Protein AF-A0A955VQU5-F1 (afdb_monomer_lite)

Radius of gyration: 36.51 Å; chains: 1; bounding box: 104×97×98 Å

Foldseek 3Di:
DLVVLLVLCVVVVFDFPDSVDSVSSVCRLVVPPPDDVLVSLLVDDLVVLLVQCVVQVHDSDDDDSPVSSVRNVVSPDDDDDDDGDDDDDDDPDQPPLQPDADCALVLQLLLLVVDDLVLLLVLCVVLVFDFPDSVDSVRSSNSQSVDDPVSVLSSLVSDDLVSLLVSCVSVVHDSDDDDSSVSSSVSRHPPPPDPDDDDDDDDDDDDDDDDDDDDDDDDDDDDDDDDDDDDDDDDDDDDDDDDDDDDDDDDPPQDDDDPVQLVVQLVLLVVLCVVQCVVLDDLLCSCLASLLVLLLLLVLLLQVVLLVQLQVLVVVCVVVVPPDCQVVSCVSSVALKHFNQPDGLVNLLDDPDLVVSLVSVVSRQVRIDPLSVLLCVLSVNNVCSVSCSVSVRPNVSSPSSVDPVDASHQCFDADPVRHGPGRGQALVSSLSSSVVNLLVSLLVVLPDNFQQDDDLQVLLLLLCLFAVLCLVVDAAEEFEEEEAACFLVSSVVSSQVNNCVSQVVVVHHYHYAYAYEHARSNRLSNNLSSCSSSRVSVNSVRYDYYNVGRCLQHPPCLPAAGAEYEYEHDFQAFCQVSCVSCVHPVRHDRCLAQDDDPNDHGQGLDAPRRGCQCSSVSSNVSRWADPDPSTHKYKYKYFQCLFAPDDFSHNSQSSLVRQLVLQFFAEKEWAAAQQTQAGRTIMIITITGNNDDPVRGQKYKYFYLRPAWDFDPDHRHSRGTGHDPVSSVVRSCLSSVQDDDLGMDMDGSLQQKWKKWKKWAFWFFPPDDLQDADDPVRVVVRVVPTDTDPPGHGHFNDWDDPPDDADLQAQWDWDAHPNDTTTTGTDTDPVPIDIDIGRSPPDVTPVVCCVVPPCVPHVSMYIHPVRIGMGGGHDPCVRNPDPDPPDDPVVVVVVVVVVVVVCVCVVVVVVDDDDDD

Sequence (917 aa):
TANRLRDLVDEFGLEPTDRRARESLVEVLADGRRIDFAVVVNALTIRELRDICEALHLFGGGRAKPPLVERILAAGGEPTSTEAPNEFEPANEAAHLLRASALTRDDKHGILVRLTAPRLRAIADALGLAID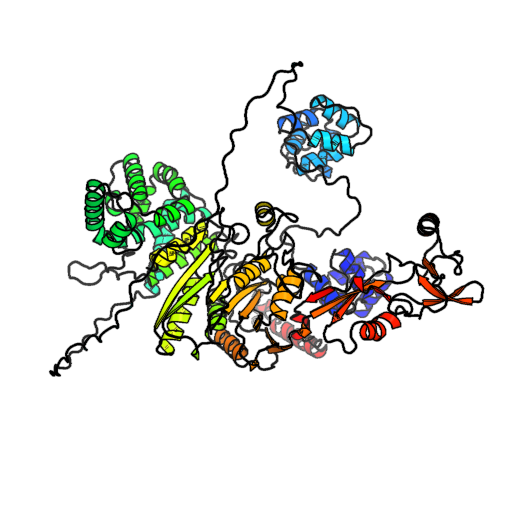DRRSRSSLINALSDGRRADFAAALEHFTRADLREACLALGLPSSGSDKEEIVARILSLGDTKGSDPSGGEAVIAAPAREEEPAAASYMAAHEAIQPSTPEPLSPPPSIASTTRPRLSSRTETSRVEAHDLNWIANFIWGIADDVLRDLYVRGKYRDVILPMTVLRRLDAVLEPTKKAVLDMKASLDAAKVVHQDAALRQAAGQAFYNTSKFTLRDLRSRASQQQLKADFEAYLDGFSPNVQDILENFEFRNQIPRLSKADALGTLIEKLLSPDINLSPNPVLNGDGSVKQPGLDNHGMGTVFEELVRRFNEENNEEAGEHWTPRDAVRLMAKLIFLPIAEEIESGTYLLYDGACGTGGMLTVAEETLQQLAADHGKQVATHLYGQEINAETYAICKADLLLKGEGDAADNIIGGPEYSTLANDAFPSREFDFMLSNPPYGKSWKSDLERMGGKDGLKDPRFLIEHGGDGEYSLVTRSSDGQMLFLANMLSKMKQGTKLGSRIAEVHNGSSLFTGDAGQGESNIRRWIIENDWLEAIVALPLNMFYNTGIATYIWVLTNRKPAHRKGRVQLIDATQWYKPLRKNLGKKNCELSDEDVARICDTFLEFKETEQSKIFPNAAFGYWKVTVERPLRLRGIDSERTYSAKELKALKETAERADDAPPVIRKIHKKGTAADPLRGLFEATVDGKRVVVEYEPDSDLRDTEQVPLLEEGGIEAFLRREVLPHAADAWYVPGSVKTGYEISFTRYFYKPQPLRSLEEIRADILALEKETEGLLDEIIGQTVAD

Structure (mmCIF, N/CA/C/O backbone):
data_AF-A0A955VQU5-F1
#
_entry.id   AF-A0A955VQU5-F1
#
loop_
_atom_site.group_PDB
_atom_site.id
_atom_site.type_symbol
_atom_site.label_atom_id
_atom_site.label_alt_id
_atom_site.label_comp_id
_atom_site.label_asym_id
_atom_site.label_entity_id
_atom_site.label_seq_id
_atom_site.pdbx_PDB_ins_code
_atom_site.Cartn_x
_atom_site.Cartn_y
_atom_site.Cartn_z
_atom_site.occupancy
_atom_site.B_iso_or_equiv
_atom_site.auth_seq_id
_atom_site.auth_comp_id
_atom_site.auth_asym_id
_atom_site.auth_atom_id
_atom_site.pdbx_PDB_model_num
ATOM 1 N N . THR A 1 1 ? 9.526 24.773 -36.635 1.00 75.94 1 THR A N 1
ATOM 2 C CA . THR A 1 1 ? 10.014 25.989 -37.345 1.00 75.94 1 THR A CA 1
ATOM 3 C C . THR A 1 1 ? 8.829 26.842 -37.787 1.00 75.94 1 THR A C 1
ATOM 5 O O . THR A 1 1 ? 7.717 26.336 -37.782 1.00 75.94 1 THR A O 1
ATOM 8 N N . ALA A 1 2 ? 9.017 28.111 -38.175 1.00 76.50 2 ALA A N 1
ATOM 9 C CA . ALA A 1 2 ? 7.898 28.973 -38.598 1.00 76.50 2 ALA A CA 1
ATOM 10 C C . ALA A 1 2 ? 7.164 28.464 -39.856 1.00 76.50 2 ALA A C 1
ATOM 12 O O . ALA A 1 2 ? 5.957 28.629 -39.956 1.00 76.50 2 ALA A O 1
ATOM 13 N N . ASN A 1 3 ? 7.870 27.813 -40.789 1.00 80.62 3 ASN A N 1
ATOM 14 C CA . ASN A 1 3 ? 7.240 27.190 -41.960 1.00 80.62 3 ASN A CA 1
ATOM 15 C C . ASN A 1 3 ? 6.352 26.010 -41.549 1.00 80.62 3 ASN A C 1
ATOM 17 O O . ASN A 1 3 ? 5.192 25.973 -41.921 1.00 80.62 3 ASN A O 1
ATOM 21 N N . ARG A 1 4 ? 6.858 25.131 -40.677 1.00 85.62 4 ARG A N 1
ATOM 22 C CA . ARG A 1 4 ? 6.099 23.981 -40.178 1.00 85.62 4 ARG A CA 1
ATOM 23 C C . ARG A 1 4 ? 4.846 24.371 -39.387 1.00 85.62 4 ARG A C 1
ATOM 25 O O . ARG A 1 4 ? 3.836 23.690 -39.471 1.00 85.62 4 ARG A O 1
ATOM 32 N N . LEU A 1 5 ? 4.906 25.472 -38.635 1.00 87.00 5 LEU A N 1
ATOM 33 C CA . LEU A 1 5 ? 3.739 26.019 -37.937 1.00 87.00 5 LEU A CA 1
ATOM 34 C C . LEU A 1 5 ? 2.681 26.535 -38.922 1.00 87.00 5 LEU A C 1
ATOM 36 O O . LEU A 1 5 ? 1.501 26.335 -38.675 1.00 87.00 5 LEU A O 1
ATOM 40 N N . ARG A 1 6 ? 3.085 27.146 -40.047 1.00 87.75 6 ARG A N 1
ATOM 41 C CA . ARG A 1 6 ? 2.145 27.530 -41.115 1.00 87.75 6 ARG A CA 1
ATOM 42 C C . ARG A 1 6 ? 1.505 26.310 -41.767 1.00 87.75 6 ARG A C 1
ATOM 44 O O . ARG A 1 6 ? 0.297 26.316 -41.936 1.00 87.75 6 ARG A O 1
ATOM 51 N N . ASP A 1 7 ? 2.288 25.266 -42.038 1.00 85.62 7 ASP A N 1
ATOM 52 C CA . ASP A 1 7 ? 1.762 24.025 -42.617 1.00 85.62 7 ASP A CA 1
ATOM 53 C C . ASP A 1 7 ? 0.685 23.399 -41.715 1.00 85.62 7 ASP A C 1
ATOM 55 O O . ASP A 1 7 ? -0.365 23.015 -42.212 1.00 85.62 7 ASP A O 1
ATOM 59 N N . LEU A 1 8 ? 0.906 23.359 -40.393 1.00 84.81 8 LEU A N 1
ATOM 60 C CA . LEU A 1 8 ? -0.083 22.863 -39.424 1.00 84.81 8 LEU A CA 1
ATOM 61 C C . LEU A 1 8 ? -1.325 23.763 -39.357 1.00 84.81 8 LEU A C 1
ATOM 63 O O . LEU A 1 8 ? -2.446 23.271 -39.343 1.00 84.81 8 LEU A O 1
ATOM 67 N N . VAL A 1 9 ? -1.142 25.084 -39.335 1.00 86.19 9 VAL A N 1
ATOM 68 C CA . VAL A 1 9 ? -2.253 26.051 -39.345 1.00 86.19 9 VAL A CA 1
ATOM 69 C C . VAL A 1 9 ? -3.119 25.891 -40.599 1.00 86.19 9 VAL A C 1
ATOM 71 O O . VAL A 1 9 ? -4.344 25.880 -40.490 1.00 86.19 9 VAL A O 1
ATOM 74 N N . ASP A 1 10 ? -2.499 25.713 -41.767 1.00 83.38 10 ASP A N 1
ATOM 75 C CA . ASP A 1 10 ? -3.199 25.512 -43.037 1.00 83.38 10 ASP A CA 1
ATOM 76 C C . ASP A 1 10 ? -3.847 24.110 -43.120 1.00 83.38 10 ASP A C 1
ATOM 78 O O . ASP A 1 10 ? -4.980 23.993 -43.589 1.00 83.38 10 ASP A O 1
ATOM 82 N N . GLU A 1 11 ? -3.186 23.060 -42.609 1.00 83.19 11 GLU A N 1
ATOM 83 C CA . GLU A 1 11 ? -3.714 21.682 -42.500 1.00 83.19 11 GLU A CA 1
ATOM 84 C C . GLU A 1 11 ? -5.000 21.625 -41.662 1.00 83.19 11 GLU A C 1
ATOM 86 O O . GLU A 1 11 ? -5.934 20.890 -41.985 1.00 83.19 11 GLU A O 1
ATOM 91 N N . PHE A 1 12 ? -5.068 22.453 -40.621 1.00 80.81 12 PHE A N 1
ATOM 92 C CA . PHE A 1 12 ? -6.189 22.529 -39.692 1.00 80.81 12 PHE A CA 1
ATOM 93 C C . PHE A 1 12 ? -7.189 23.658 -39.991 1.00 80.81 12 PHE A C 1
ATOM 95 O O . PHE A 1 12 ? -8.162 23.825 -39.253 1.00 80.81 12 PHE A O 1
ATOM 102 N N . GLY A 1 13 ? -6.989 24.427 -41.068 1.00 79.25 13 GLY A N 1
ATOM 103 C CA . GLY A 1 13 ? -7.890 25.514 -41.471 1.00 79.25 13 GLY A CA 1
ATOM 104 C C . GLY A 1 13 ? -8.022 26.634 -40.430 1.00 79.25 13 GLY A C 1
ATOM 105 O O . GLY A 1 13 ? -9.096 27.223 -40.286 1.00 79.25 13 GLY A O 1
ATOM 106 N N . LEU A 1 14 ? -6.954 26.896 -39.674 1.00 82.00 14 LEU A N 1
ATOM 107 C CA . LEU A 1 14 ? -6.905 27.917 -38.630 1.00 82.00 14 LEU A CA 1
ATOM 108 C C . LEU A 1 14 ? -6.479 29.272 -39.216 1.00 82.00 14 LEU A C 1
ATOM 110 O O . LEU A 1 14 ? -5.651 29.348 -40.120 1.00 82.00 14 LEU A O 1
ATOM 114 N N . GLU A 1 15 ? -7.025 30.365 -38.681 1.00 83.38 15 GLU A N 1
ATOM 115 C CA . GLU A 1 15 ? -6.748 31.726 -39.158 1.00 83.38 15 GLU A CA 1
ATOM 116 C C . GLU A 1 15 ? -6.036 32.548 -38.065 1.00 83.38 15 GLU A C 1
ATOM 118 O O . GLU A 1 15 ? -6.693 33.044 -37.147 1.00 83.38 15 GLU A O 1
ATOM 123 N N . PRO A 1 16 ? -4.695 32.675 -38.117 1.00 84.44 16 PRO A N 1
ATOM 124 C CA . PRO A 1 16 ? -3.924 33.457 -37.153 1.00 84.44 16 PRO A CA 1
ATOM 125 C C . PRO A 1 16 ? -4.079 34.961 -37.410 1.00 84.44 16 PRO A C 1
ATOM 127 O O . PRO A 1 16 ? -4.283 35.403 -38.542 1.00 84.44 16 PRO A O 1
ATOM 130 N N . THR A 1 17 ? -3.893 35.768 -36.366 1.00 84.38 17 THR A N 1
ATOM 131 C CA . THR A 1 17 ? -3.936 37.239 -36.446 1.00 84.38 17 THR A CA 1
ATOM 132 C C . THR A 1 17 ? -2.812 37.835 -37.306 1.00 84.38 17 THR A C 1
ATOM 134 O O . THR A 1 17 ? -3.026 38.849 -37.970 1.00 84.38 17 THR A O 1
ATOM 137 N N . ASP A 1 18 ? -1.639 37.194 -37.358 1.00 87.00 18 ASP A N 1
ATOM 138 C CA . ASP A 1 18 ? -0.539 37.521 -38.270 1.00 87.00 18 ASP A CA 1
ATOM 139 C C . ASP A 1 18 ? 0.201 36.252 -38.735 1.00 87.00 18 ASP A C 1
ATOM 141 O O . ASP A 1 18 ? 0.975 35.638 -38.001 1.00 87.00 18 ASP A O 1
ATOM 145 N N . ARG A 1 19 ? 0.043 35.899 -40.018 1.00 82.94 19 ARG A N 1
ATOM 146 C CA . ARG A 1 19 ? 0.689 34.726 -40.645 1.00 82.94 19 ARG A CA 1
ATOM 147 C C . ARG A 1 19 ? 2.224 34.794 -40.709 1.00 82.94 19 ARG A C 1
ATOM 149 O O . ARG A 1 19 ? 2.872 33.784 -41.008 1.00 82.94 19 ARG A O 1
ATOM 156 N N . ARG A 1 20 ? 2.832 35.964 -40.490 1.00 81.69 20 ARG A N 1
ATOM 157 C CA . ARG A 1 20 ? 4.295 36.148 -40.498 1.00 81.69 20 ARG A CA 1
ATOM 158 C C . ARG A 1 20 ? 4.901 36.054 -39.100 1.00 81.69 20 ARG A C 1
ATOM 160 O O . ARG A 1 20 ? 6.083 35.721 -38.993 1.00 81.69 20 ARG A O 1
ATOM 167 N N . ALA A 1 21 ? 4.115 36.302 -38.056 1.00 88.06 21 ALA A N 1
ATOM 168 C CA . ALA A 1 21 ? 4.563 36.239 -36.674 1.00 88.06 21 ALA A CA 1
ATOM 169 C C . ALA A 1 21 ? 4.500 34.799 -36.147 1.00 88.06 21 ALA A C 1
ATOM 171 O O . ALA A 1 21 ? 3.445 34.169 -36.110 1.00 88.06 21 ALA A O 1
ATOM 172 N N . ARG A 1 22 ? 5.647 34.265 -35.710 1.00 86.94 22 ARG A N 1
ATOM 173 C CA . ARG A 1 22 ? 5.726 32.903 -35.157 1.00 86.94 22 ARG A CA 1
ATOM 174 C C . ARG A 1 22 ? 4.837 32.736 -33.923 1.00 86.94 22 ARG A C 1
ATOM 176 O O . ARG A 1 22 ? 4.225 31.689 -33.783 1.00 86.94 22 ARG A O 1
ATOM 183 N N . GLU A 1 23 ? 4.783 33.745 -33.061 1.00 86.12 23 GLU A N 1
ATOM 184 C CA . GLU A 1 23 ? 3.968 33.736 -31.840 1.00 86.12 23 GLU A CA 1
ATOM 185 C C . GLU A 1 23 ? 2.477 33.661 -32.172 1.00 86.12 23 GLU A C 1
ATOM 187 O O . GLU A 1 23 ? 1.802 32.799 -31.636 1.00 86.12 23 GLU A O 1
ATOM 192 N N . SER A 1 24 ? 2.001 34.420 -33.164 1.00 85.62 24 SER A N 1
ATOM 193 C CA . SER A 1 24 ? 0.605 34.353 -33.630 1.00 85.62 24 SER A CA 1
ATOM 194 C C . SER A 1 24 ? 0.223 32.971 -34.189 1.00 85.62 24 SER A C 1
ATOM 196 O O . SER A 1 24 ? -0.878 32.478 -33.953 1.00 85.62 24 SER A O 1
ATOM 198 N N . LEU A 1 25 ? 1.148 32.299 -34.888 1.00 87.81 25 LEU A N 1
ATOM 199 C CA . LEU A 1 25 ? 0.952 30.918 -35.352 1.00 87.81 25 LEU A CA 1
ATOM 200 C C . LEU A 1 25 ? 0.925 29.905 -34.197 1.00 87.81 25 LEU A C 1
ATOM 202 O O . LEU A 1 25 ? 0.202 28.917 -34.268 1.00 87.81 25 LEU A O 1
ATOM 206 N N . VAL A 1 26 ? 1.729 30.123 -33.152 1.00 85.12 26 VAL A N 1
ATOM 207 C CA . VAL A 1 26 ? 1.739 29.271 -31.952 1.00 85.12 26 VAL A CA 1
ATOM 208 C C . VAL A 1 26 ? 0.466 29.485 -31.141 1.00 85.12 26 VAL A C 1
ATOM 210 O O . VAL A 1 26 ? -0.158 28.506 -30.752 1.00 85.12 26 VAL A O 1
ATOM 213 N N . GLU A 1 27 ? 0.055 30.735 -30.940 1.00 83.00 27 GLU A N 1
ATOM 214 C CA . GLU A 1 27 ? -1.169 31.090 -30.224 1.00 83.00 27 GLU A CA 1
ATOM 215 C C . GLU A 1 27 ? -2.393 30.467 -30.891 1.00 83.00 27 GLU A C 1
ATOM 217 O O . GLU A 1 27 ? -3.152 29.794 -30.214 1.00 83.00 27 GLU A O 1
ATOM 222 N N . VAL A 1 28 ? -2.561 30.562 -32.216 1.00 82.69 28 VAL A N 1
ATOM 223 C CA . VAL A 1 28 ? -3.752 29.974 -32.863 1.00 82.69 28 VAL A CA 1
ATOM 224 C C . VAL A 1 28 ? -3.798 28.439 -32.767 1.00 82.69 28 VAL A C 1
ATOM 226 O O . VAL A 1 28 ? -4.881 27.861 -32.704 1.00 82.69 28 VAL A O 1
ATOM 229 N N . LEU A 1 29 ? -2.634 27.776 -32.737 1.00 79.50 29 LEU A N 1
ATOM 230 C CA . LEU A 1 29 ? -2.525 26.324 -32.539 1.00 79.50 29 LEU A CA 1
ATOM 231 C C . LEU A 1 29 ? -2.728 25.916 -31.070 1.00 79.50 29 LEU A C 1
ATOM 233 O O . LEU A 1 29 ? -3.182 24.804 -30.813 1.00 79.50 29 LEU A O 1
ATOM 237 N N . ALA A 1 30 ? -2.392 26.794 -30.121 1.00 74.06 30 ALA A N 1
ATOM 238 C CA . ALA A 1 30 ? -2.520 26.559 -28.682 1.00 74.06 30 ALA A CA 1
ATOM 239 C C . ALA A 1 30 ? -3.905 26.939 -28.124 1.00 74.06 30 ALA A C 1
ATOM 241 O O . ALA A 1 30 ? -4.381 26.313 -27.184 1.00 74.06 30 ALA A O 1
ATOM 242 N N . ASP A 1 31 ? -4.559 27.940 -28.716 1.00 68.38 31 ASP A N 1
ATOM 243 C CA . ASP A 1 31 ? -5.787 28.586 -28.222 1.00 68.38 31 ASP A CA 1
ATOM 244 C C . ASP A 1 31 ? -7.049 28.113 -28.986 1.00 68.38 31 ASP A C 1
ATOM 246 O O . ASP A 1 31 ? -8.156 28.643 -28.841 1.00 68.38 31 ASP A O 1
ATOM 250 N N . GLY A 1 32 ? -6.891 27.104 -29.851 1.00 54.94 32 GLY A N 1
ATOM 251 C CA . GLY A 1 32 ? -7.893 26.642 -30.806 1.00 54.94 32 GLY A CA 1
ATOM 252 C C . GLY A 1 32 ? -9.118 25.989 -30.161 1.00 54.94 32 GLY A C 1
ATOM 253 O O . GLY A 1 32 ? -9.241 24.771 -30.154 1.00 54.94 32 GLY A O 1
ATOM 254 N N . ARG A 1 33 ? -10.116 26.787 -29.760 1.00 52.62 33 ARG A N 1
ATOM 255 C CA . ARG A 1 33 ? -11.459 26.353 -29.290 1.00 52.62 33 ARG A CA 1
ATOM 256 C C . ARG A 1 33 ? -12.258 25.453 -30.265 1.00 52.62 33 ARG A C 1
ATOM 258 O O . ARG A 1 33 ? -13.423 25.166 -30.010 1.00 52.62 33 ARG A O 1
ATOM 265 N N . ARG A 1 34 ? -11.678 25.040 -31.397 1.00 50.38 34 ARG A N 1
ATOM 266 C CA . ARG A 1 34 ? -12.283 24.167 -32.418 1.00 50.38 34 ARG A CA 1
ATOM 267 C C . ARG A 1 34 ? -11.523 22.855 -32.654 1.00 50.38 34 ARG A C 1
ATOM 269 O O . ARG A 1 34 ? -12.080 21.989 -33.321 1.00 50.38 34 ARG A O 1
ATOM 276 N N . ILE A 1 35 ? -10.291 22.697 -32.154 1.00 56.66 35 ILE A N 1
ATOM 277 C CA . ILE A 1 35 ? -9.448 21.518 -32.416 1.00 56.66 35 ILE A CA 1
ATOM 278 C C . ILE A 1 35 ? -8.775 21.096 -31.115 1.00 56.66 35 ILE A C 1
ATOM 280 O O . ILE A 1 35 ? -8.091 21.888 -30.478 1.00 56.66 35 ILE A O 1
ATOM 284 N N . ASP A 1 36 ? -8.979 19.840 -30.731 1.00 67.56 36 ASP A N 1
ATOM 285 C CA . ASP A 1 36 ? -8.336 19.243 -29.565 1.00 67.56 36 ASP A CA 1
ATOM 286 C C . ASP A 1 36 ? -6.804 19.285 -29.738 1.00 67.56 36 ASP A C 1
ATOM 288 O O . ASP A 1 36 ? -6.272 18.863 -30.769 1.00 67.56 36 ASP A O 1
ATOM 292 N N . PHE A 1 37 ? -6.077 19.790 -28.738 1.00 74.31 37 PHE A N 1
ATOM 293 C CA . PHE A 1 37 ? -4.612 19.839 -28.759 1.00 74.31 37 PHE A CA 1
ATOM 294 C C . PHE A 1 37 ? -4.002 18.438 -28.957 1.00 74.31 37 PHE A C 1
ATOM 296 O O . PHE A 1 37 ? -2.969 18.297 -29.614 1.00 74.31 37 PHE A O 1
ATOM 303 N N . ALA A 1 38 ? -4.691 17.379 -28.513 1.00 73.00 38 ALA A N 1
ATOM 304 C CA . ALA A 1 38 ? -4.338 15.993 -28.807 1.00 73.00 38 ALA A CA 1
ATOM 305 C C . ALA A 1 38 ? -4.297 15.678 -30.307 1.00 73.00 38 ALA A C 1
ATOM 307 O O . ALA A 1 38 ? -3.478 14.866 -30.742 1.00 73.00 38 ALA A O 1
ATOM 308 N N . VAL A 1 39 ? -5.138 16.323 -31.117 1.00 75.25 39 VAL A N 1
ATOM 309 C CA . VAL A 1 39 ? -5.152 16.184 -32.582 1.00 75.25 39 VAL A CA 1
ATOM 310 C C . VAL A 1 39 ? -3.949 16.896 -33.198 1.00 75.25 39 VAL A C 1
ATOM 312 O O . VAL A 1 39 ? -3.299 16.334 -34.081 1.00 75.25 39 VAL A O 1
ATOM 315 N N . VAL A 1 40 ? -3.588 18.076 -32.683 1.00 79.00 40 VAL A N 1
ATOM 316 C CA . VAL A 1 40 ? -2.387 18.811 -33.114 1.00 79.00 40 VAL A CA 1
ATOM 317 C C . VAL A 1 40 ? -1.128 18.001 -32.805 1.00 79.00 40 VAL A C 1
ATOM 319 O O . VAL A 1 40 ? -0.318 17.768 -33.701 1.00 79.00 40 VAL A O 1
ATOM 322 N N . VAL A 1 41 ? -0.999 17.486 -31.577 1.00 84.19 41 VAL A N 1
ATOM 323 C CA . VAL A 1 41 ? 0.116 16.615 -31.165 1.00 84.19 41 VAL A CA 1
ATOM 324 C C . VAL A 1 41 ? 0.137 15.334 -32.014 1.00 84.19 41 VAL A C 1
ATOM 326 O O . VAL A 1 41 ? 1.188 14.938 -32.514 1.00 84.19 41 VAL A O 1
ATOM 329 N N . ASN A 1 42 ? -1.019 14.728 -32.302 1.00 83.50 42 ASN A N 1
ATOM 330 C CA . ASN A 1 42 ? -1.105 13.561 -33.186 1.00 83.50 42 ASN A CA 1
ATOM 331 C C . ASN A 1 42 ? -0.747 13.834 -34.656 1.00 83.50 42 ASN A C 1
ATOM 333 O O . ASN A 1 42 ? -0.447 12.874 -35.366 1.00 83.50 42 ASN A O 1
ATOM 337 N N . ALA A 1 43 ? -0.742 15.076 -35.142 1.00 81.25 43 ALA A N 1
ATOM 338 C CA . ALA A 1 43 ? -0.299 15.403 -36.505 1.00 81.25 43 ALA A CA 1
ATOM 339 C C . ALA A 1 43 ? 1.223 15.604 -36.614 1.00 81.25 43 ALA A C 1
ATOM 341 O O . ALA A 1 43 ? 1.798 15.512 -37.703 1.00 81.25 43 ALA A O 1
ATOM 342 N N . LEU A 1 44 ? 1.912 15.784 -35.485 1.00 84.94 44 LEU A N 1
ATOM 343 C CA . LEU A 1 44 ? 3.363 15.946 -35.451 1.00 84.94 44 LEU A CA 1
ATOM 344 C C . LEU A 1 44 ? 4.085 14.664 -35.867 1.00 84.94 44 LEU A C 1
ATOM 346 O O . LEU A 1 44 ? 3.610 13.549 -35.670 1.00 84.94 44 LEU A O 1
ATOM 350 N N . THR A 1 45 ? 5.248 14.791 -36.483 1.00 86.12 45 THR A N 1
ATOM 351 C CA . THR A 1 45 ? 6.093 13.643 -36.825 1.00 86.12 45 THR A CA 1
ATOM 352 C C . THR A 1 45 ? 6.678 13.008 -35.561 1.00 86.12 45 THR A C 1
ATOM 354 O O . THR A 1 45 ? 6.789 13.651 -34.522 1.00 86.12 45 THR A O 1
ATOM 357 N N . ILE A 1 46 ? 7.104 11.742 -35.639 1.00 79.00 46 ILE A N 1
ATOM 358 C CA . ILE A 1 46 ? 7.738 11.046 -34.500 1.00 79.00 46 ILE A CA 1
ATOM 359 C C . ILE A 1 46 ? 8.955 11.825 -33.981 1.00 79.00 46 ILE A C 1
ATOM 361 O O . ILE A 1 46 ? 9.174 11.882 -32.778 1.00 79.00 46 ILE A O 1
ATOM 365 N N . ARG A 1 47 ? 9.720 12.460 -34.877 1.00 82.44 47 ARG A N 1
ATOM 366 C CA . ARG A 1 47 ? 10.855 13.309 -34.502 1.00 82.44 47 ARG A CA 1
ATOM 367 C C . ARG A 1 47 ? 10.405 14.542 -33.717 1.00 82.44 47 ARG A C 1
ATOM 369 O O . ARG A 1 47 ? 10.912 14.768 -32.633 1.00 82.44 47 ARG A O 1
ATOM 376 N N . GLU A 1 48 ? 9.406 15.268 -34.215 1.00 86.25 48 GLU A N 1
ATOM 377 C CA . GLU A 1 48 ? 8.846 16.439 -33.522 1.00 86.25 48 GLU A CA 1
ATOM 378 C C . GLU A 1 48 ? 8.268 16.072 -32.147 1.00 86.25 48 GLU A C 1
ATOM 380 O O . GLU A 1 48 ? 8.414 16.830 -31.197 1.00 86.25 48 GLU A O 1
ATOM 385 N N . LEU A 1 49 ? 7.656 14.893 -32.018 1.00 84.94 49 LEU A N 1
ATOM 386 C CA . LEU A 1 49 ? 7.156 14.390 -30.738 1.00 84.94 49 LEU A CA 1
ATOM 387 C C . LEU A 1 49 ? 8.283 14.049 -29.762 1.00 84.94 49 LEU A C 1
ATOM 389 O O . LEU A 1 49 ? 8.164 14.338 -28.579 1.00 84.94 49 LEU A O 1
ATOM 393 N N . ARG A 1 50 ? 9.387 13.463 -30.235 1.00 79.56 50 ARG A N 1
ATOM 394 C CA . ARG A 1 50 ? 10.564 13.224 -29.387 1.00 79.56 50 ARG A CA 1
ATOM 395 C C . ARG A 1 50 ? 11.178 14.534 -28.910 1.00 79.56 50 ARG A C 1
ATOM 397 O O . ARG A 1 50 ? 11.414 14.661 -27.716 1.00 79.56 50 ARG A O 1
ATOM 404 N N . ASP A 1 51 ? 11.331 15.500 -29.815 1.00 81.62 51 ASP A N 1
ATOM 405 C CA . ASP A 1 51 ? 11.863 16.827 -29.493 1.00 81.62 51 ASP A CA 1
ATOM 406 C C . ASP A 1 51 ? 10.979 17.539 -28.442 1.00 81.62 51 ASP A C 1
ATOM 408 O O . ASP A 1 51 ? 11.485 18.228 -27.559 1.00 81.62 51 ASP A O 1
ATOM 412 N N . ILE A 1 52 ? 9.652 17.354 -28.497 1.00 81.81 52 ILE A N 1
ATOM 413 C CA . ILE A 1 52 ? 8.718 17.896 -27.494 1.00 81.81 52 ILE A CA 1
ATOM 414 C C . ILE A 1 52 ? 8.788 17.123 -26.174 1.00 81.81 52 ILE A C 1
ATOM 416 O O . ILE A 1 52 ? 8.782 17.754 -25.122 1.00 81.81 52 ILE A O 1
ATOM 420 N N . CYS A 1 53 ? 8.868 15.788 -26.197 1.00 77.62 53 CYS A N 1
ATOM 421 C CA . CYS A 1 53 ? 9.079 14.997 -24.982 1.00 77.62 53 CYS A CA 1
ATOM 422 C C . CYS A 1 53 ? 10.353 15.444 -24.255 1.00 77.62 53 CYS A C 1
ATOM 424 O O . CYS A 1 53 ? 10.304 15.696 -23.058 1.00 77.62 53 CYS A O 1
ATOM 426 N N . GLU A 1 54 ? 11.457 15.608 -24.984 1.00 76.94 54 GLU A N 1
ATOM 427 C CA . GLU A 1 54 ? 12.735 16.080 -24.444 1.00 76.94 54 GLU A CA 1
ATOM 428 C C . GLU A 1 54 ? 12.615 17.502 -23.875 1.00 76.94 54 GLU A C 1
ATOM 430 O O . GLU A 1 54 ? 13.015 17.752 -22.739 1.00 76.94 54 GLU A O 1
ATOM 435 N N . ALA A 1 55 ? 11.954 18.414 -24.598 1.00 77.50 55 ALA A N 1
ATOM 436 C CA . ALA A 1 55 ? 11.693 19.774 -24.120 1.00 77.50 55 ALA A CA 1
ATOM 437 C C . ALA A 1 55 ? 10.796 19.837 -22.866 1.00 77.50 55 ALA A C 1
ATOM 439 O O . ALA A 1 55 ? 10.830 20.832 -22.143 1.00 77.50 55 ALA A O 1
ATOM 440 N N . LEU A 1 56 ? 9.995 18.798 -22.611 1.00 72.00 56 LEU A N 1
ATOM 441 C CA . LEU A 1 56 ? 9.130 18.658 -21.436 1.00 72.00 56 LEU A CA 1
ATOM 442 C C . LEU A 1 56 ? 9.734 17.754 -20.343 1.00 72.00 56 LEU A C 1
ATOM 444 O O . LEU A 1 56 ? 9.045 17.448 -19.372 1.00 72.00 56 LEU A O 1
ATOM 448 N N . HIS A 1 57 ? 10.994 17.319 -20.481 1.00 72.12 57 HIS A N 1
ATOM 449 C CA . HIS A 1 57 ? 11.656 16.364 -19.576 1.00 72.12 57 HIS A CA 1
ATOM 450 C C . HIS A 1 57 ? 10.916 15.019 -19.428 1.00 72.12 57 HIS A C 1
ATOM 452 O O . HIS A 1 57 ? 10.919 14.381 -18.374 1.00 72.12 57 HIS A O 1
ATOM 458 N N . LEU A 1 58 ? 10.259 14.576 -20.498 1.00 64.12 58 LEU A N 1
ATOM 459 C CA . LEU A 1 58 ? 9.579 13.291 -20.601 1.00 64.12 58 LEU A CA 1
ATOM 460 C C . LEU A 1 58 ? 10.474 12.291 -21.335 1.00 64.12 58 LEU A C 1
ATOM 462 O O . LEU A 1 58 ? 11.172 12.635 -22.286 1.00 64.12 58 LEU A O 1
ATOM 466 N N . PHE A 1 59 ? 10.398 11.011 -20.959 1.00 58.53 59 PHE A N 1
ATOM 467 C CA . PHE A 1 59 ? 11.148 9.954 -21.640 1.00 58.53 59 PHE A CA 1
ATOM 468 C C . PHE A 1 59 ? 10.819 9.930 -23.148 1.00 58.53 59 PHE A C 1
ATOM 470 O O . PHE A 1 59 ? 9.680 9.662 -23.538 1.00 58.53 59 PHE A O 1
ATOM 477 N N . GLY A 1 60 ? 11.813 10.193 -24.005 1.00 56.38 60 GLY A N 1
ATOM 478 C CA . GLY A 1 60 ? 11.678 10.234 -25.471 1.00 56.38 60 GLY A CA 1
ATOM 479 C C . GLY A 1 60 ? 11.885 8.889 -26.185 1.00 56.38 60 GLY A C 1
ATOM 480 O O . GLY A 1 60 ? 11.761 8.808 -27.409 1.00 56.38 60 GLY A O 1
ATOM 481 N N . GLY A 1 61 ? 12.193 7.815 -25.447 1.00 55.66 61 GLY A N 1
ATOM 482 C CA . GLY A 1 61 ? 12.439 6.489 -26.019 1.00 55.66 61 GLY A CA 1
ATOM 483 C C . GLY A 1 61 ? 11.159 5.805 -26.515 1.00 55.66 61 GLY A C 1
ATOM 484 O O . GLY A 1 61 ? 10.148 5.759 -25.805 1.00 55.66 61 GLY A O 1
ATOM 485 N N . GLY A 1 62 ? 11.201 5.264 -27.738 1.00 51.88 62 GLY A N 1
ATOM 486 C CA . GLY A 1 62 ? 10.093 4.541 -28.376 1.00 51.88 62 GLY A CA 1
ATOM 487 C C . GLY A 1 62 ? 10.015 4.771 -29.890 1.00 51.88 62 GLY A C 1
ATOM 488 O O . GLY A 1 62 ? 10.211 5.884 -30.376 1.00 51.88 62 GLY A O 1
ATOM 489 N N . ARG A 1 63 ? 9.738 3.714 -30.664 1.00 51.38 63 ARG A N 1
ATOM 490 C CA . ARG A 1 63 ? 9.633 3.754 -32.143 1.00 51.38 63 ARG A CA 1
ATOM 491 C C . ARG A 1 63 ? 8.231 4.086 -32.654 1.00 51.38 63 ARG A C 1
ATOM 493 O O . ARG A 1 63 ? 8.074 4.479 -33.804 1.00 51.38 63 ARG A O 1
ATOM 500 N N . ALA A 1 64 ? 7.219 3.926 -31.805 1.00 56.53 64 ALA A N 1
ATOM 501 C CA . ALA A 1 64 ? 5.829 4.152 -32.159 1.00 56.53 64 ALA A CA 1
ATOM 502 C C . ALA A 1 64 ? 5.377 5.555 -31.733 1.00 56.53 64 ALA A C 1
ATOM 504 O O . ALA A 1 64 ? 5.754 6.058 -30.678 1.00 56.53 64 ALA A O 1
ATOM 505 N N . LYS A 1 65 ? 4.536 6.169 -32.564 1.00 74.06 65 LYS A N 1
ATOM 506 C CA . LYS A 1 65 ? 3.935 7.485 -32.327 1.00 74.06 65 LYS A CA 1
ATOM 507 C C . LYS A 1 65 ? 3.023 7.549 -31.080 1.00 74.06 65 LYS A C 1
ATOM 509 O O . LYS A 1 65 ? 3.155 8.518 -30.337 1.00 74.06 65 LYS A O 1
ATOM 514 N N . PRO A 1 66 ? 2.160 6.547 -30.790 1.00 73.25 66 PRO A N 1
ATOM 515 C CA . PRO A 1 66 ? 1.168 6.661 -29.714 1.00 73.25 66 PRO A CA 1
ATOM 516 C C . PRO A 1 66 ? 1.745 6.875 -28.298 1.00 73.25 66 PRO A C 1
ATOM 518 O O . PRO A 1 66 ? 1.269 7.781 -27.621 1.00 73.25 66 PRO A O 1
ATOM 521 N N . PRO A 1 67 ? 2.809 6.165 -27.860 1.00 65.88 67 PRO A N 1
ATOM 522 C CA . PRO A 1 67 ? 3.399 6.386 -26.534 1.00 65.88 67 PRO A CA 1
ATOM 523 C C . PRO A 1 67 ? 3.994 7.785 -26.325 1.00 65.88 67 PRO A C 1
ATOM 525 O O . PRO A 1 67 ? 4.006 8.285 -25.205 1.00 65.88 67 PRO A O 1
ATOM 528 N N . LEU A 1 68 ? 4.510 8.425 -27.382 1.00 70.50 68 LEU A N 1
ATOM 529 C CA . LEU A 1 68 ? 5.069 9.780 -27.291 1.00 70.50 68 LEU A CA 1
ATOM 530 C C . LEU A 1 68 ? 3.957 10.823 -27.159 1.00 70.50 68 LEU A C 1
ATOM 532 O O . LEU A 1 68 ? 4.058 11.736 -26.347 1.00 70.50 68 LEU A O 1
ATOM 536 N N . VAL A 1 69 ? 2.874 10.647 -27.918 1.00 76.69 69 VAL A N 1
ATOM 537 C CA . VAL A 1 69 ? 1.683 11.498 -27.831 1.00 76.69 69 VAL A CA 1
ATOM 538 C C . VAL A 1 69 ? 1.059 11.411 -26.437 1.00 76.69 69 VAL A C 1
ATOM 540 O O . VAL A 1 69 ? 0.774 12.440 -25.836 1.00 76.69 69 VAL A O 1
ATOM 543 N N . GLU A 1 70 ? 0.902 10.203 -25.891 1.00 69.00 70 GLU A N 1
ATOM 544 C CA . GLU A 1 70 ? 0.311 9.987 -24.563 1.00 69.00 70 GLU A CA 1
ATOM 545 C C . GLU A 1 70 ? 1.124 10.670 -23.455 1.00 69.00 70 GLU A C 1
ATOM 547 O O . GLU A 1 70 ? 0.549 11.338 -22.601 1.00 69.00 70 GLU A O 1
ATOM 552 N N . ARG A 1 71 ? 2.461 10.592 -23.510 1.00 76.25 71 ARG A N 1
ATOM 553 C CA . ARG A 1 71 ? 3.347 11.284 -22.556 1.00 76.25 71 ARG A CA 1
ATOM 554 C C . ARG A 1 71 ? 3.170 12.800 -22.608 1.00 76.25 71 ARG A C 1
ATOM 556 O O . ARG A 1 71 ? 3.026 13.425 -21.562 1.00 76.25 71 ARG A O 1
ATOM 563 N N . ILE A 1 72 ? 3.157 13.380 -23.811 1.00 78.00 72 ILE A N 1
ATOM 564 C CA . ILE A 1 72 ? 3.014 14.832 -24.004 1.00 78.00 72 ILE A CA 1
ATOM 565 C C . ILE A 1 72 ? 1.656 15.317 -23.493 1.00 78.00 72 ILE A C 1
ATOM 567 O O . ILE A 1 72 ? 1.582 16.353 -22.839 1.00 78.00 72 ILE A O 1
ATOM 571 N N . LEU A 1 73 ? 0.586 14.565 -23.755 1.00 74.56 73 LEU A N 1
ATOM 572 C CA . LEU A 1 73 ? -0.758 14.934 -23.309 1.00 74.56 73 LEU A CA 1
ATOM 573 C C . LEU A 1 73 ? -0.955 14.719 -21.804 1.00 74.56 73 LEU A C 1
ATOM 575 O O . LEU A 1 73 ? -1.614 15.531 -21.159 1.00 74.56 73 LEU A O 1
ATOM 579 N N . ALA A 1 74 ? -0.335 13.689 -21.222 1.00 65.50 74 ALA A N 1
ATOM 580 C CA . ALA A 1 74 ? -0.349 13.452 -19.779 1.00 65.50 74 ALA A CA 1
ATOM 581 C C . ALA A 1 74 ? 0.395 14.544 -18.988 1.00 65.50 74 ALA A C 1
ATOM 583 O O . ALA A 1 74 ? 0.047 14.807 -17.840 1.00 65.50 74 ALA A O 1
ATOM 584 N N . ALA A 1 75 ? 1.377 15.212 -19.603 1.00 67.75 75 ALA A N 1
ATOM 585 C CA . ALA A 1 75 ? 2.081 16.342 -18.997 1.00 67.75 75 ALA A CA 1
ATOM 586 C C . ALA A 1 75 ? 1.232 17.628 -18.903 1.00 67.75 75 ALA A C 1
ATOM 588 O O . ALA A 1 75 ? 1.616 18.554 -18.195 1.00 67.75 75 ALA A O 1
ATOM 589 N N . GLY A 1 76 ? 0.090 17.691 -19.601 1.00 45.94 76 GLY A N 1
ATOM 590 C CA . GLY A 1 76 ? -0.799 18.858 -19.653 1.00 45.94 76 GLY A CA 1
ATOM 591 C C . GLY A 1 76 ? -1.926 18.892 -18.611 1.00 45.94 76 GLY A C 1
ATOM 592 O O . GLY A 1 76 ? -2.741 19.812 -18.652 1.00 45.94 76 GLY A O 1
ATOM 593 N N . GLY A 1 77 ? -2.015 17.920 -17.695 1.00 39.06 77 GLY A N 1
ATOM 594 C CA . GLY A 1 77 ? -2.948 17.995 -16.563 1.00 39.06 77 GLY A CA 1
ATOM 595 C C . GLY A 1 77 ? -2.566 19.136 -15.612 1.00 39.06 77 GLY A C 1
ATOM 596 O O . GLY A 1 77 ? -1.383 19.330 -15.345 1.00 39.06 77 GLY A O 1
ATOM 597 N N . GLU A 1 78 ? -3.542 19.913 -15.124 1.00 27.42 78 GLU A N 1
ATOM 598 C CA . GLU A 1 78 ? -3.283 21.089 -14.278 1.00 27.42 78 GLU A CA 1
ATOM 599 C C . GLU A 1 78 ? -2.315 20.806 -13.103 1.00 27.42 78 GLU A C 1
ATOM 601 O O . GLU A 1 78 ? -2.393 19.752 -12.462 1.00 27.42 78 GLU A O 1
ATOM 606 N N . PRO A 1 79 ? -1.418 21.757 -12.778 1.00 27.88 79 PRO A N 1
ATOM 607 C CA . PRO A 1 79 ? -0.330 21.544 -11.836 1.00 27.88 79 PRO A CA 1
ATOM 608 C C . PRO A 1 79 ? -0.804 21.675 -10.384 1.00 27.88 79 PRO A C 1
ATOM 610 O O . PRO A 1 79 ? -1.058 22.777 -9.898 1.00 27.88 79 PRO A O 1
ATOM 613 N N . THR A 1 80 ? -0.801 20.581 -9.625 1.00 26.72 80 THR A N 1
ATOM 614 C CA . THR A 1 80 ? -0.658 20.672 -8.165 1.00 26.72 80 THR A CA 1
ATOM 615 C C . THR A 1 80 ? 0.830 20.689 -7.819 1.00 26.72 80 THR A C 1
ATOM 617 O O . THR A 1 80 ? 1.477 19.650 -7.799 1.00 26.72 80 THR A O 1
ATOM 620 N N . SER A 1 81 ? 1.355 21.902 -7.615 1.00 26.39 81 SER A N 1
ATOM 621 C CA . SER A 1 81 ? 2.603 22.251 -6.912 1.00 26.39 81 SER A CA 1
ATOM 622 C C . SER A 1 81 ? 3.837 21.351 -7.130 1.00 26.39 81 SER A C 1
ATOM 624 O O . SER A 1 81 ? 4.090 20.424 -6.372 1.00 26.39 81 SER A O 1
ATOM 626 N N . THR A 1 82 ? 4.642 21.758 -8.118 1.00 28.55 82 THR A N 1
ATOM 627 C CA . THR A 1 82 ? 6.121 21.760 -8.167 1.00 28.55 82 THR A CA 1
ATOM 628 C C . THR A 1 82 ? 6.894 20.532 -7.669 1.00 28.55 82 THR A C 1
ATOM 630 O O . THR A 1 82 ? 7.256 20.482 -6.501 1.00 28.55 82 THR A O 1
ATOM 633 N N . GLU A 1 83 ? 7.342 19.690 -8.606 1.00 26.34 83 GLU A N 1
ATOM 634 C CA . GLU A 1 83 ? 8.691 19.098 -8.621 1.00 26.34 83 GLU A CA 1
ATOM 635 C C . GLU A 1 83 ? 9.072 18.768 -10.081 1.00 26.34 83 GLU A C 1
ATOM 637 O O . GLU A 1 83 ? 8.335 18.084 -10.787 1.00 26.34 83 GLU A O 1
ATOM 642 N N . ALA A 1 84 ? 10.185 19.329 -10.565 1.00 27.64 84 ALA A N 1
ATOM 643 C CA . ALA A 1 84 ? 10.707 19.098 -11.915 1.00 27.64 84 ALA A CA 1
ATOM 644 C C . ALA A 1 84 ? 11.587 17.826 -11.952 1.00 27.64 84 ALA A C 1
ATOM 646 O O . ALA A 1 84 ? 12.291 17.567 -10.971 1.00 27.64 84 ALA A O 1
ATOM 647 N N . PRO A 1 85 ? 11.618 17.048 -13.054 1.00 28.05 85 PRO A N 1
ATOM 648 C CA . PRO A 1 85 ? 12.472 15.866 -13.167 1.00 28.05 85 PRO A CA 1
ATOM 649 C C . PRO A 1 85 ? 13.910 16.267 -13.537 1.00 28.05 85 PRO A C 1
ATOM 651 O O . PRO A 1 85 ? 14.132 16.907 -14.561 1.00 28.05 85 PRO A O 1
ATOM 654 N N . ASN A 1 86 ? 14.894 15.867 -12.727 1.00 28.67 86 ASN A N 1
ATOM 655 C CA . ASN A 1 86 ? 16.320 15.981 -13.061 1.00 28.67 86 ASN A CA 1
ATOM 656 C C . ASN A 1 86 ? 16.800 14.745 -13.848 1.00 28.67 86 ASN A C 1
ATOM 658 O O . ASN A 1 86 ? 16.684 13.617 -13.364 1.00 28.67 86 ASN A O 1
ATOM 662 N N . GLU A 1 87 ? 17.400 14.970 -15.019 1.00 27.17 87 GLU A N 1
ATOM 663 C CA . GLU A 1 87 ? 18.219 14.002 -15.766 1.00 27.17 87 GLU A CA 1
ATOM 664 C C . GLU A 1 87 ? 19.656 13.906 -15.199 1.00 27.17 87 GLU A C 1
ATOM 666 O O . GLU A 1 87 ? 20.144 14.816 -14.527 1.00 27.17 87 GLU A O 1
ATOM 671 N N . PHE A 1 88 ? 20.339 12.781 -15.445 1.00 27.44 88 PHE A N 1
ATOM 672 C CA . PHE A 1 88 ? 21.640 12.413 -14.865 1.00 27.44 88 PHE A CA 1
ATOM 673 C C . PHE A 1 88 ? 22.853 12.816 -15.748 1.00 27.44 88 PHE A C 1
ATOM 675 O O . PHE A 1 88 ? 22.952 12.352 -16.877 1.00 27.44 88 PHE A O 1
ATOM 682 N N . GLU A 1 89 ? 23.797 13.554 -15.129 1.00 31.02 89 GLU A N 1
ATOM 683 C CA . GLU A 1 89 ? 25.291 13.543 -15.208 1.00 31.02 89 GLU A CA 1
ATOM 684 C C . GLU A 1 89 ? 26.077 13.944 -16.491 1.00 31.02 89 GLU A C 1
ATOM 686 O O . GLU A 1 89 ? 25.624 13.668 -17.596 1.00 31.02 89 GLU A O 1
ATOM 691 N N . PRO A 1 90 ? 27.301 14.552 -16.384 1.00 32.09 90 PRO A N 1
ATOM 692 C CA . PRO A 1 90 ? 28.292 14.405 -15.299 1.00 32.09 90 PRO A CA 1
ATOM 693 C C . PRO A 1 90 ? 28.920 15.718 -14.764 1.00 32.09 90 PRO A C 1
ATOM 695 O O . PRO A 1 90 ? 29.567 16.464 -15.494 1.00 32.09 90 PRO A O 1
ATOM 698 N N . ALA A 1 91 ? 28.834 15.954 -13.451 1.00 25.27 91 ALA A N 1
ATOM 699 C CA . ALA A 1 91 ? 29.726 16.863 -12.710 1.00 25.27 91 ALA A CA 1
ATOM 700 C C . ALA A 1 91 ? 29.686 16.511 -11.215 1.00 25.27 91 ALA A C 1
ATOM 702 O O . ALA A 1 91 ? 29.130 17.218 -10.374 1.00 25.27 91 ALA A O 1
ATOM 703 N N . ASN A 1 92 ? 30.243 15.348 -10.901 1.00 38.47 92 ASN A N 1
ATOM 704 C CA . ASN A 1 92 ? 30.385 14.858 -9.544 1.00 38.47 92 ASN A CA 1
ATOM 705 C C . ASN A 1 92 ? 31.653 15.480 -8.932 1.00 38.47 92 ASN A C 1
ATOM 707 O O . ASN A 1 92 ? 32.738 14.952 -9.139 1.00 38.47 92 ASN A O 1
ATOM 711 N N . GLU A 1 93 ? 31.516 16.629 -8.256 1.00 26.06 93 GLU A N 1
ATOM 712 C CA . GLU A 1 93 ? 32.410 17.039 -7.147 1.00 26.06 93 GLU A CA 1
ATOM 713 C C . GLU A 1 93 ? 31.911 18.243 -6.311 1.00 26.06 93 GLU A C 1
ATOM 715 O O . GLU A 1 93 ? 32.436 18.477 -5.227 1.00 26.06 93 GLU A O 1
ATOM 720 N N . ALA A 1 94 ? 30.850 18.963 -6.705 1.00 27.97 94 ALA A N 1
ATOM 721 C CA . ALA A 1 94 ? 30.340 20.106 -5.920 1.00 27.97 94 ALA A CA 1
ATOM 722 C C . ALA A 1 94 ? 29.086 19.811 -5.060 1.00 27.97 94 ALA A C 1
ATOM 724 O O . ALA A 1 94 ? 28.794 20.539 -4.111 1.00 27.97 94 ALA A O 1
ATOM 725 N N . ALA A 1 95 ? 28.347 18.727 -5.325 1.00 27.84 95 ALA A N 1
ATOM 726 C CA . ALA A 1 95 ? 27.072 18.444 -4.645 1.00 27.84 95 ALA A CA 1
ATOM 727 C C . ALA A 1 95 ? 27.215 17.785 -3.254 1.00 27.84 95 ALA A C 1
ATOM 729 O O . ALA A 1 95 ? 26.231 17.637 -2.527 1.00 27.84 95 ALA A O 1
ATOM 730 N N . HIS A 1 96 ? 28.435 17.428 -2.841 1.00 30.25 96 HIS A N 1
ATOM 731 C CA . HIS A 1 96 ? 28.697 16.762 -1.561 1.00 30.25 96 HIS A CA 1
ATOM 732 C C . HIS A 1 96 ? 28.781 17.714 -0.347 1.00 30.25 96 HIS A C 1
ATOM 734 O O . HIS A 1 96 ? 28.952 17.247 0.777 1.00 30.25 96 HIS A O 1
ATOM 740 N N . LEU A 1 97 ? 28.613 19.033 -0.534 1.00 31.97 97 LEU A N 1
ATOM 741 C CA . LEU A 1 97 ? 28.788 20.047 0.524 1.00 31.97 97 LEU A CA 1
ATOM 742 C C . LEU A 1 97 ? 27.484 20.656 1.082 1.00 31.97 97 LEU A C 1
ATOM 744 O O . LEU A 1 97 ? 27.532 21.512 1.961 1.00 31.97 97 LEU A O 1
ATOM 748 N N . LEU A 1 98 ? 26.300 20.197 0.660 1.00 33.19 98 LEU A N 1
ATOM 749 C CA . LEU A 1 98 ? 25.011 20.760 1.115 1.00 33.19 98 LEU A CA 1
ATOM 750 C C . LEU A 1 98 ? 24.362 20.044 2.320 1.00 33.19 98 LEU A C 1
ATOM 752 O O . LEU A 1 98 ? 23.181 20.244 2.607 1.00 33.19 98 LEU A O 1
ATOM 756 N N . ARG A 1 99 ? 25.127 19.272 3.104 1.00 38.28 99 ARG A N 1
ATOM 757 C CA . ARG A 1 99 ? 24.679 18.676 4.380 1.00 38.28 99 ARG A CA 1
ATOM 758 C C . ARG A 1 99 ? 25.585 19.070 5.562 1.00 38.28 99 ARG A C 1
ATOM 760 O O . ARG A 1 99 ? 26.299 18.227 6.070 1.00 38.28 99 ARG A O 1
ATOM 767 N N . ALA A 1 100 ? 25.542 20.342 5.984 1.00 43.59 100 ALA A N 1
ATOM 768 C CA . ALA A 1 100 ? 25.467 20.830 7.384 1.00 43.59 100 ALA A CA 1
ATOM 769 C C . ALA A 1 100 ? 25.875 22.319 7.475 1.00 43.59 100 ALA A C 1
ATOM 771 O O . ALA A 1 100 ? 27.010 22.667 7.203 1.00 43.59 100 ALA A O 1
ATOM 772 N N . SER A 1 101 ? 24.953 23.207 7.860 1.00 43.59 101 SER A N 1
ATOM 773 C CA . SER A 1 101 ? 25.226 24.609 8.216 1.00 43.59 101 SER A CA 1
ATOM 774 C C . SER A 1 101 ? 24.129 25.089 9.142 1.00 43.59 101 SER A C 1
ATOM 776 O O . SER A 1 101 ? 22.944 25.004 8.806 1.00 43.59 101 SER A O 1
ATOM 778 N N . ALA A 1 102 ? 24.524 25.562 10.316 1.00 56.59 102 ALA A N 1
ATOM 779 C CA . ALA A 1 102 ? 23.635 26.141 11.308 1.00 56.59 102 ALA A CA 1
ATOM 780 C C . ALA A 1 102 ? 24.028 27.609 11.517 1.00 56.59 102 ALA A C 1
ATOM 782 O O . ALA A 1 102 ? 24.333 28.025 12.630 1.00 56.59 102 ALA A O 1
ATOM 783 N N . LEU A 1 103 ? 24.045 28.398 10.432 1.00 63.31 103 LEU A N 1
ATOM 784 C CA . LEU A 1 103 ? 24.129 29.855 10.556 1.00 63.31 103 LEU A CA 1
ATOM 785 C C . LEU A 1 103 ? 22.857 30.342 11.252 1.00 63.31 103 LEU A C 1
ATOM 787 O O . LEU A 1 103 ? 21.752 30.208 10.710 1.00 63.31 103 LEU A O 1
ATOM 791 N N . THR A 1 104 ? 23.016 30.890 12.454 1.00 75.38 104 THR A N 1
ATOM 792 C CA . THR A 1 104 ? 21.904 31.467 13.206 1.00 75.38 104 THR A CA 1
ATOM 793 C C . THR A 1 104 ? 21.384 32.714 12.489 1.00 75.38 104 THR A C 1
ATOM 795 O O . THR A 1 104 ? 22.051 33.292 11.627 1.00 75.38 104 THR A O 1
ATOM 798 N N . ARG A 1 105 ? 20.170 33.157 12.831 1.00 77.62 105 ARG A N 1
ATOM 799 C CA . ARG A 1 105 ? 19.605 34.405 12.293 1.00 77.62 105 ARG A CA 1
ATOM 800 C C . ARG A 1 105 ? 20.547 35.596 12.521 1.00 77.62 105 ARG A C 1
ATOM 802 O O . ARG A 1 105 ? 20.695 36.424 11.627 1.00 77.62 105 ARG A O 1
ATOM 809 N N . ASP A 1 106 ? 21.229 35.630 13.664 1.00 75.00 106 ASP A N 1
ATOM 810 C CA . ASP A 1 106 ? 22.184 36.685 14.015 1.00 75.00 106 ASP A CA 1
ATOM 811 C C . ASP A 1 106 ? 23.451 36.633 13.148 1.00 75.00 106 ASP A C 1
ATOM 813 O O . ASP A 1 106 ? 23.939 37.681 12.717 1.00 75.00 106 ASP A O 1
ATOM 817 N N . ASP A 1 107 ? 23.934 35.433 12.801 1.00 76.88 107 ASP A N 1
ATOM 818 C CA . ASP A 1 107 ? 25.068 35.256 11.882 1.00 76.88 107 ASP A CA 1
ATOM 819 C C . ASP A 1 107 ? 24.721 35.762 10.474 1.00 76.88 107 ASP A C 1
ATOM 821 O O . ASP A 1 107 ? 25.474 36.533 9.872 1.00 76.88 107 ASP A O 1
ATOM 825 N N . LYS A 1 108 ? 23.536 35.393 9.964 1.00 83.94 108 LYS A N 1
ATOM 826 C CA . LYS A 1 108 ? 23.028 35.872 8.667 1.00 83.94 108 LYS A CA 1
ATOM 827 C C . LYS A 1 108 ? 22.878 37.392 8.656 1.00 83.94 108 LYS A C 1
ATOM 829 O O . LYS A 1 108 ? 23.340 38.063 7.730 1.00 83.94 108 LYS A O 1
ATOM 834 N N . HIS A 1 109 ? 22.285 37.941 9.713 1.00 84.25 109 HIS A N 1
ATOM 835 C CA . HIS A 1 109 ? 22.074 39.374 9.862 1.00 84.25 109 HIS A CA 1
ATOM 836 C C . HIS A 1 109 ? 23.412 40.137 9.930 1.00 84.25 109 HIS A C 1
ATOM 838 O O . HIS A 1 109 ? 23.579 41.167 9.272 1.00 84.25 109 HIS A O 1
ATOM 844 N N . GLY A 1 110 ? 24.404 39.613 10.659 1.00 77.31 110 GLY A N 1
ATOM 845 C CA . GLY A 1 110 ? 25.748 40.193 10.770 1.00 77.31 110 GLY A CA 1
ATOM 846 C C . GLY A 1 110 ? 26.528 40.238 9.448 1.00 77.31 110 GLY A C 1
ATOM 847 O O . GLY A 1 110 ? 27.306 41.172 9.223 1.00 77.31 110 GLY A O 1
ATOM 848 N N . ILE A 1 111 ? 26.286 39.274 8.555 1.00 81.56 111 ILE A N 1
ATOM 849 C CA . ILE A 1 111 ? 26.837 39.247 7.191 1.00 81.56 111 ILE A CA 1
ATOM 850 C C . ILE A 1 111 ? 26.128 40.284 6.307 1.00 81.56 111 ILE A C 1
ATOM 852 O O . ILE A 1 111 ? 26.777 41.091 5.639 1.00 81.56 111 ILE A O 1
ATOM 856 N N . LEU A 1 112 ? 24.793 40.314 6.335 1.00 82.38 112 LEU A N 1
ATOM 857 C CA . LEU A 1 112 ? 23.981 41.165 5.457 1.00 82.38 112 LEU A CA 1
ATOM 858 C C . LEU A 1 112 ? 24.080 42.663 5.792 1.00 82.38 112 LEU A C 1
ATOM 860 O O . LEU A 1 112 ? 24.046 43.497 4.886 1.00 82.38 112 LEU A O 1
ATOM 864 N N . VAL A 1 113 ? 24.283 43.026 7.066 1.00 81.75 113 VAL A N 1
ATOM 865 C CA . VAL A 1 113 ? 24.484 44.421 7.520 1.00 81.75 113 VAL A CA 1
ATOM 866 C C . VAL A 1 113 ? 25.710 45.094 6.890 1.00 81.75 113 VAL A C 1
ATOM 868 O O . VAL A 1 113 ? 25.814 46.323 6.906 1.00 81.75 113 VAL A O 1
ATOM 871 N N . ARG A 1 114 ? 26.628 44.334 6.292 1.00 76.75 114 ARG A N 1
ATOM 872 C CA . ARG A 1 114 ? 27.830 44.870 5.633 1.00 76.75 114 ARG A CA 1
ATOM 873 C C . ARG A 1 114 ? 27.588 45.244 4.171 1.00 76.75 114 ARG A C 1
ATOM 875 O O . ARG A 1 114 ? 28.306 46.074 3.623 1.00 76.75 114 ARG A O 1
ATOM 882 N N . LEU A 1 115 ? 26.520 44.724 3.564 1.00 78.25 115 LEU A N 1
ATOM 883 C CA . LEU A 1 115 ? 26.149 45.042 2.190 1.00 78.25 115 LEU A CA 1
ATOM 884 C C . LEU A 1 115 ? 25.399 46.374 2.089 1.00 78.25 115 LEU A C 1
ATOM 886 O O . LEU A 1 115 ? 24.611 46.762 2.959 1.00 78.25 115 LEU A O 1
ATOM 890 N N . THR A 1 116 ? 25.614 47.090 0.987 1.00 81.50 116 THR A N 1
ATOM 891 C CA . THR A 1 116 ? 24.902 48.343 0.711 1.00 81.50 116 THR A CA 1
ATOM 892 C C . THR A 1 116 ? 23.431 48.076 0.373 1.00 81.50 116 THR A C 1
ATOM 894 O O . THR A 1 116 ? 23.077 47.018 -0.147 1.00 81.50 116 THR A O 1
ATOM 897 N N . ALA A 1 117 ? 22.549 49.046 0.639 1.00 77.69 117 ALA A N 1
ATOM 898 C CA . ALA A 1 117 ? 21.117 48.903 0.349 1.00 77.69 117 ALA A CA 1
ATOM 899 C C . ALA A 1 117 ? 20.803 48.554 -1.128 1.00 77.69 117 ALA A C 1
ATOM 901 O O . ALA A 1 117 ? 19.942 47.703 -1.348 1.00 77.69 117 ALA A O 1
ATOM 902 N N . PRO A 1 118 ? 21.502 49.113 -2.144 1.00 80.56 118 PRO A N 1
ATOM 903 C CA . PRO A 1 118 ? 21.314 48.693 -3.535 1.00 80.56 118 PRO A CA 1
ATOM 904 C C . PRO A 1 118 ? 21.688 47.227 -3.785 1.00 80.56 118 PRO A C 1
ATOM 906 O O . PRO A 1 118 ? 21.014 46.549 -4.555 1.00 80.56 118 PRO A O 1
ATOM 909 N N . ARG A 1 119 ? 22.736 46.722 -3.116 1.00 79.44 119 ARG A N 1
ATOM 910 C CA . ARG A 1 119 ? 23.193 45.332 -3.256 1.00 79.44 119 ARG A CA 1
ATOM 911 C C . ARG A 1 119 ? 22.186 44.355 -2.650 1.00 79.44 119 ARG A C 1
ATOM 913 O O . ARG A 1 119 ? 21.819 43.386 -3.299 1.00 79.44 119 ARG A O 1
ATOM 920 N N . LEU A 1 120 ? 21.696 44.657 -1.447 1.00 83.19 120 LEU A N 1
ATOM 921 C CA . LEU A 1 120 ? 20.670 43.861 -0.765 1.00 83.19 120 LEU A CA 1
ATOM 922 C C . LEU A 1 120 ? 19.370 43.792 -1.573 1.00 83.19 120 LEU A C 1
ATOM 924 O O . LEU A 1 120 ? 18.764 42.730 -1.673 1.00 83.19 120 LEU A O 1
ATOM 928 N N . ARG A 1 121 ? 18.972 44.908 -2.197 1.00 82.06 121 ARG A N 1
ATOM 929 C CA . ARG A 1 121 ? 17.785 44.949 -3.057 1.00 82.06 121 ARG A CA 1
ATOM 930 C C . ARG A 1 121 ? 17.941 44.070 -4.295 1.00 82.06 121 ARG A C 1
ATOM 932 O O . ARG A 1 121 ? 17.052 43.280 -4.571 1.00 82.06 121 ARG A O 1
ATOM 939 N N . ALA A 1 122 ? 19.081 44.156 -4.982 1.00 78.69 122 ALA A N 1
ATOM 940 C CA . ALA A 1 122 ? 19.341 43.341 -6.167 1.00 78.69 122 ALA A CA 1
ATOM 941 C C . ALA A 1 122 ? 19.301 41.831 -5.865 1.00 78.69 122 ALA A C 1
ATOM 943 O O . ALA A 1 122 ? 18.776 41.065 -6.666 1.00 78.69 122 ALA A O 1
ATOM 944 N N . ILE A 1 123 ? 19.818 41.414 -4.704 1.00 79.25 123 ILE A N 1
ATOM 945 C CA . ILE A 1 123 ? 19.778 40.009 -4.271 1.00 79.25 123 ILE A CA 1
ATOM 946 C C . ILE A 1 123 ? 18.339 39.580 -3.970 1.00 79.25 123 ILE A C 1
ATOM 948 O O . ILE A 1 123 ? 17.900 38.536 -4.437 1.00 79.25 123 ILE A O 1
ATOM 952 N N . ALA A 1 124 ? 17.581 40.392 -3.232 1.00 79.44 124 ALA A N 1
ATOM 953 C CA . ALA A 1 124 ? 16.205 40.046 -2.899 1.00 79.44 124 ALA A CA 1
ATOM 954 C C . ALA A 1 124 ? 15.274 40.014 -4.127 1.00 79.44 124 ALA A C 1
ATOM 956 O O . ALA A 1 124 ? 14.375 39.178 -4.182 1.00 79.44 124 ALA A O 1
ATOM 957 N N . ASP A 1 125 ? 15.514 40.879 -5.121 1.00 78.88 125 ASP A N 1
ATOM 958 C CA . ASP A 1 125 ? 14.783 40.876 -6.393 1.00 78.88 125 ASP A CA 1
ATOM 959 C C . ASP A 1 125 ? 15.110 39.623 -7.226 1.00 78.88 125 ASP A C 1
ATOM 961 O O . ASP A 1 125 ? 14.202 39.020 -7.793 1.00 78.88 125 ASP A O 1
ATOM 965 N N . ALA A 1 126 ? 16.378 39.190 -7.255 1.00 71.69 126 ALA A N 1
ATOM 966 C CA . ALA A 1 126 ? 16.791 37.965 -7.948 1.00 71.69 126 ALA A CA 1
ATOM 967 C C . ALA A 1 126 ? 16.169 36.698 -7.338 1.00 71.69 126 ALA A C 1
ATOM 969 O O . ALA A 1 126 ? 15.879 35.747 -8.056 1.00 71.69 126 ALA A O 1
ATOM 970 N N . LEU A 1 127 ? 15.932 36.710 -6.024 1.00 71.69 127 LEU A N 1
ATOM 971 C CA . LEU A 1 127 ? 15.313 35.609 -5.284 1.00 71.69 127 LEU A CA 1
ATOM 972 C C . LEU A 1 127 ? 13.780 35.709 -5.203 1.00 71.69 127 LEU A C 1
ATOM 974 O O . LEU A 1 127 ? 13.144 34.851 -4.599 1.00 71.69 127 LEU A O 1
ATOM 978 N N . GLY A 1 128 ? 13.174 36.755 -5.775 1.00 75.12 128 GLY A N 1
ATOM 979 C CA . GLY A 1 128 ? 11.719 36.929 -5.789 1.00 75.12 128 GLY A CA 1
ATOM 980 C C . GLY A 1 128 ? 11.081 37.126 -4.407 1.00 75.12 128 GLY A C 1
ATOM 981 O O . GLY A 1 128 ? 9.910 36.797 -4.225 1.00 75.12 128 GLY A O 1
ATOM 982 N N . LEU A 1 129 ? 11.819 37.651 -3.421 1.00 74.25 129 LEU A N 1
ATOM 983 C CA . LEU A 1 129 ? 11.328 37.756 -2.043 1.00 74.25 129 LEU A CA 1
ATOM 984 C C . LEU A 1 129 ? 10.263 38.859 -1.884 1.00 74.25 129 LEU A C 1
ATOM 986 O O . LEU A 1 129 ? 10.408 39.989 -2.371 1.00 74.25 129 LEU A O 1
ATOM 990 N N . ALA A 1 130 ? 9.195 38.545 -1.146 1.00 74.12 130 ALA A N 1
ATOM 991 C CA . ALA A 1 130 ? 8.195 39.520 -0.720 1.00 74.12 130 ALA A CA 1
ATOM 992 C C . ALA A 1 130 ? 8.770 40.390 0.411 1.00 74.12 130 ALA A C 1
ATOM 994 O O . ALA A 1 130 ? 9.205 39.874 1.437 1.00 74.12 130 ALA A O 1
ATOM 995 N N . ILE A 1 131 ? 8.818 41.711 0.208 1.00 79.00 131 ILE A N 1
ATOM 996 C CA . ILE A 1 131 ? 9.431 42.664 1.146 1.00 79.00 131 ILE A CA 1
ATOM 997 C C . ILE A 1 131 ? 8.487 43.845 1.333 1.00 79.00 131 ILE A C 1
ATOM 999 O O . ILE A 1 131 ? 8.181 44.540 0.361 1.00 79.00 131 ILE A O 1
ATOM 1003 N N . ASP A 1 132 ? 8.101 44.100 2.583 1.00 71.69 132 ASP A N 1
ATOM 1004 C CA . ASP A 1 132 ? 7.104 45.114 2.950 1.00 71.69 132 ASP A CA 1
ATOM 1005 C C . ASP A 1 132 ? 7.515 46.544 2.563 1.00 71.69 132 ASP A C 1
ATOM 1007 O O . ASP A 1 132 ? 6.705 47.322 2.065 1.00 71.69 132 ASP A O 1
ATOM 1011 N N . ASP A 1 133 ? 8.794 46.895 2.747 1.00 78.94 133 ASP A N 1
ATOM 1012 C CA . ASP A 1 133 ? 9.357 48.170 2.292 1.00 78.94 133 ASP A CA 1
ATOM 1013 C C . ASP A 1 133 ? 10.729 47.970 1.643 1.00 78.94 133 ASP A C 1
ATOM 1015 O O . ASP A 1 133 ? 11.765 47.878 2.305 1.00 78.94 133 ASP A O 1
ATOM 1019 N N . ARG A 1 134 ? 10.748 47.970 0.307 1.00 75.69 134 ARG A N 1
ATOM 1020 C CA . ARG A 1 134 ? 11.975 47.801 -0.486 1.00 75.69 134 ARG A CA 1
ATOM 1021 C C . ARG A 1 134 ? 12.952 48.974 -0.361 1.00 75.69 134 ARG A C 1
ATOM 1023 O O . ARG A 1 134 ? 14.114 48.836 -0.755 1.00 75.69 134 ARG A O 1
ATOM 1030 N N . ARG A 1 135 ? 12.527 50.136 0.151 1.00 71.94 135 ARG A N 1
ATOM 1031 C CA . ARG A 1 135 ? 13.391 51.311 0.380 1.00 71.94 135 ARG A CA 1
ATOM 1032 C C . ARG A 1 135 ? 14.115 51.244 1.722 1.00 71.94 135 ARG A C 1
ATOM 1034 O O . ARG A 1 135 ? 15.211 51.795 1.828 1.00 71.94 135 ARG A O 1
ATOM 1041 N N . SER A 1 136 ? 13.560 50.516 2.687 1.00 82.88 136 SER A N 1
ATOM 1042 C CA . SER A 1 136 ? 14.158 50.277 3.996 1.00 82.88 136 SER A CA 1
ATOM 1043 C C . SER A 1 136 ? 15.255 49.212 3.930 1.00 82.88 136 SER A C 1
ATOM 1045 O O . SER A 1 136 ? 15.019 48.038 3.643 1.00 82.88 136 SER A O 1
ATOM 1047 N N . ARG A 1 137 ? 16.491 49.618 4.246 1.00 82.38 137 ARG A N 1
ATOM 1048 C CA . ARG A 1 137 ? 17.636 48.699 4.334 1.00 82.38 137 ARG A CA 1
ATOM 1049 C C . ARG A 1 137 ? 17.418 47.620 5.399 1.00 82.38 137 ARG A C 1
ATOM 1051 O O . ARG A 1 137 ? 17.793 46.478 5.172 1.00 82.38 137 ARG A O 1
ATOM 1058 N N . SER A 1 138 ? 16.790 47.967 6.520 1.00 82.19 138 SER A N 1
ATOM 1059 C CA . SER A 1 138 ? 16.494 47.016 7.595 1.00 82.19 138 SER A CA 1
ATOM 1060 C C . SER A 1 138 ? 15.449 45.983 7.169 1.00 82.19 138 SER A C 1
ATOM 1062 O O . SER A 1 138 ? 15.598 44.809 7.481 1.00 82.19 138 SER A O 1
ATOM 1064 N N . SER A 1 139 ? 14.444 46.387 6.385 1.00 81.56 139 SER A N 1
ATOM 1065 C CA . SER A 1 139 ? 13.427 45.463 5.864 1.00 81.56 139 SER A CA 1
ATOM 1066 C C . SER A 1 139 ? 14.020 44.467 4.861 1.00 81.56 139 SER A C 1
ATOM 1068 O O . SER A 1 139 ? 13.677 43.290 4.899 1.00 81.56 139 SER A O 1
ATOM 1070 N N . LEU A 1 140 ? 14.971 44.907 4.025 1.00 83.38 140 LEU A N 1
ATOM 1071 C CA . LEU A 1 140 ? 15.723 44.026 3.119 1.00 83.38 140 LEU A CA 1
ATOM 1072 C C . LEU A 1 140 ? 16.581 43.002 3.880 1.00 83.38 140 LEU A C 1
ATOM 1074 O O . LEU A 1 140 ? 16.618 41.832 3.509 1.00 83.38 140 LEU A O 1
ATOM 1078 N N . ILE A 1 141 ? 17.264 43.434 4.944 1.00 84.88 141 ILE A N 1
ATOM 1079 C CA . ILE A 1 141 ? 18.111 42.551 5.760 1.00 84.88 141 ILE A CA 1
ATOM 1080 C C . ILE A 1 141 ? 17.261 41.524 6.509 1.00 84.88 141 ILE A C 1
ATOM 1082 O O . ILE A 1 141 ? 17.621 40.349 6.519 1.00 84.88 141 ILE A O 1
ATOM 1086 N N . ASN A 1 142 ? 16.134 41.940 7.093 1.00 81.88 142 ASN A N 1
ATOM 1087 C CA . ASN A 1 142 ? 15.243 41.034 7.818 1.00 81.88 142 ASN A CA 1
ATOM 1088 C C . ASN A 1 142 ? 14.645 39.978 6.885 1.00 81.88 142 ASN A C 1
ATOM 1090 O O . ASN A 1 142 ? 14.737 38.796 7.188 1.00 81.88 142 ASN A O 1
ATOM 1094 N N . ALA A 1 143 ? 14.150 40.374 5.707 1.00 78.25 143 ALA A N 1
ATOM 1095 C CA . ALA A 1 143 ? 13.603 39.430 4.731 1.00 78.25 143 ALA A CA 1
ATOM 1096 C C . ALA A 1 143 ? 14.633 38.373 4.280 1.00 78.25 143 ALA A C 1
ATOM 1098 O O . ALA A 1 143 ? 14.310 37.193 4.176 1.00 78.25 143 ALA A O 1
ATOM 1099 N N . LEU A 1 144 ? 15.891 38.777 4.068 1.00 76.81 144 LEU A N 1
ATOM 1100 C CA . LEU A 1 144 ? 16.977 37.864 3.688 1.00 76.81 144 LEU A CA 1
ATOM 1101 C C . LEU A 1 144 ? 17.502 37.018 4.867 1.00 76.81 144 LEU A C 1
ATOM 1103 O O . LEU A 1 144 ? 18.001 35.914 4.653 1.00 76.81 144 LEU A O 1
ATOM 1107 N N . SER A 1 145 ? 17.401 37.513 6.105 1.00 78.25 145 SER A N 1
ATOM 1108 C CA . SER A 1 145 ? 17.839 36.788 7.312 1.00 78.25 145 SER A CA 1
ATOM 1109 C C . SER A 1 145 ? 16.799 35.767 7.791 1.00 78.25 145 SER A C 1
ATOM 1111 O O . SER A 1 145 ? 17.177 34.718 8.320 1.00 78.25 145 SER A O 1
ATOM 1113 N N . ASP A 1 146 ? 15.514 36.062 7.574 1.00 70.25 146 ASP A N 1
ATOM 1114 C CA . ASP A 1 146 ? 14.362 35.268 8.029 1.00 70.25 146 ASP A CA 1
ATOM 1115 C C . ASP A 1 146 ? 13.961 34.171 7.026 1.00 70.25 146 ASP A C 1
ATOM 1117 O O . ASP A 1 146 ? 13.206 33.264 7.376 1.00 70.25 146 ASP A O 1
ATOM 1121 N N . GLY A 1 147 ? 14.494 34.221 5.798 1.00 62.88 147 GLY A N 1
ATOM 1122 C CA . GLY A 1 147 ? 14.291 33.211 4.756 1.00 62.88 147 GLY A CA 1
ATOM 1123 C C . GLY A 1 147 ? 14.853 31.822 5.102 1.00 62.88 147 GLY A C 1
ATOM 1124 O O . GLY A 1 147 ? 15.724 31.655 5.973 1.00 62.88 147 GLY A O 1
ATOM 1125 N N . ARG A 1 148 ? 14.369 30.795 4.385 1.00 58.66 148 ARG A N 1
ATOM 1126 C CA . ARG A 1 148 ? 14.802 29.397 4.554 1.00 58.66 148 ARG A CA 1
ATOM 1127 C C . ARG A 1 148 ? 16.300 29.273 4.252 1.00 58.66 148 ARG A C 1
ATOM 1129 O O . ARG A 1 148 ? 16.911 30.115 3.601 1.00 58.66 148 ARG A O 1
ATOM 1136 N N . ARG A 1 149 ? 16.943 28.205 4.736 1.00 56.62 149 ARG A N 1
ATOM 1137 C CA . ARG A 1 149 ? 18.396 27.995 4.551 1.00 56.62 149 ARG A CA 1
ATOM 1138 C C . ARG A 1 149 ? 18.813 27.978 3.073 1.00 56.62 149 ARG A C 1
ATOM 1140 O O . ARG A 1 149 ? 19.878 28.499 2.756 1.00 56.62 149 ARG A O 1
ATOM 1147 N N . ALA A 1 150 ? 17.964 27.437 2.200 1.00 53.47 150 ALA A N 1
ATOM 1148 C CA . ALA A 1 150 ? 18.155 27.465 0.751 1.00 53.47 150 ALA A CA 1
ATOM 1149 C C . ALA A 1 150 ? 18.191 28.902 0.198 1.00 53.47 150 ALA A C 1
ATOM 1151 O O . ALA A 1 150 ? 19.050 29.217 -0.618 1.00 53.47 150 ALA A O 1
ATOM 1152 N N . ASP A 1 151 ? 17.347 29.793 0.723 1.00 63.75 151 ASP A N 1
ATOM 1153 C CA . ASP A 1 151 ? 17.252 31.187 0.275 1.00 63.75 151 ASP A CA 1
ATOM 1154 C C . ASP A 1 151 ? 18.522 31.977 0.640 1.00 63.75 151 ASP A C 1
ATOM 1156 O O . ASP A 1 151 ? 19.027 32.766 -0.155 1.00 63.75 151 ASP A O 1
ATOM 1160 N N . PHE A 1 152 ? 19.100 31.727 1.823 1.00 71.56 152 PHE A N 1
ATOM 1161 C CA . PHE A 1 152 ? 20.360 32.365 2.227 1.00 71.56 152 PHE A CA 1
ATOM 1162 C C . PHE A 1 152 ? 21.582 31.782 1.499 1.00 71.56 152 PHE A C 1
ATOM 1164 O O . PHE A 1 152 ? 22.513 32.518 1.179 1.00 71.56 152 PHE A O 1
ATOM 1171 N N . ALA A 1 153 ? 21.584 30.476 1.206 1.00 70.00 153 ALA A N 1
ATOM 1172 C CA . ALA A 1 153 ? 22.627 29.851 0.392 1.00 70.00 153 ALA A CA 1
ATOM 1173 C C . ALA A 1 153 ? 22.632 30.425 -1.034 1.00 70.00 153 ALA A C 1
ATOM 1175 O O . ALA A 1 153 ? 23.678 30.872 -1.502 1.00 70.00 153 ALA A O 1
ATOM 1176 N N . ALA A 1 154 ? 21.455 30.538 -1.655 1.00 71.44 154 ALA A N 1
ATOM 1177 C CA . ALA A 1 154 ? 21.289 31.203 -2.945 1.00 71.44 154 ALA A CA 1
ATOM 1178 C C . ALA A 1 154 ? 21.691 32.689 -2.879 1.00 71.44 154 ALA A C 1
ATOM 1180 O O . ALA A 1 154 ? 22.348 33.206 -3.780 1.00 71.44 154 ALA A O 1
ATOM 1181 N N . ALA A 1 155 ? 21.396 33.385 -1.773 1.00 74.06 155 ALA A N 1
ATOM 1182 C CA . ALA A 1 155 ? 21.840 34.765 -1.583 1.00 74.06 155 ALA A CA 1
ATOM 1183 C C . ALA A 1 155 ? 23.374 34.903 -1.606 1.00 74.06 155 ALA A C 1
ATOM 1185 O O . ALA A 1 155 ? 23.879 35.835 -2.235 1.00 74.06 155 ALA A O 1
ATOM 1186 N N . LEU A 1 156 ? 24.122 33.985 -0.975 1.00 78.19 156 LEU A N 1
ATOM 1187 C CA . LEU A 1 156 ? 25.594 34.002 -0.954 1.00 78.19 156 LEU A CA 1
ATOM 1188 C C . LEU A 1 156 ? 26.215 33.806 -2.345 1.00 78.19 156 LEU A C 1
ATOM 1190 O O . LEU A 1 156 ? 27.277 34.368 -2.625 1.00 78.19 156 LEU A O 1
ATOM 1194 N N . GLU A 1 157 ? 25.550 33.093 -3.255 1.00 79.56 157 GLU A N 1
ATOM 1195 C CA . GLU A 1 157 ? 26.021 32.944 -4.639 1.00 79.56 157 GLU A CA 1
ATOM 1196 C C . GLU A 1 157 ? 26.060 34.283 -5.392 1.00 79.56 157 GLU A C 1
ATOM 1198 O O . GLU A 1 157 ? 26.890 34.480 -6.286 1.00 79.56 157 GLU A O 1
ATOM 1203 N N . HIS A 1 158 ? 25.258 35.263 -4.972 1.00 78.62 158 HIS A N 1
ATOM 1204 C CA . HIS A 1 158 ? 25.240 36.610 -5.547 1.00 78.62 158 HIS A CA 1
ATOM 1205 C C . HIS A 1 158 ? 26.259 37.583 -4.915 1.00 78.62 158 HIS A C 1
ATOM 1207 O O . HIS A 1 158 ? 26.453 38.704 -5.412 1.00 78.62 158 HIS A O 1
ATOM 1213 N N . PHE A 1 159 ? 26.967 37.171 -3.858 1.00 81.38 159 PHE A N 1
ATOM 1214 C CA . PHE A 1 159 ? 28.003 37.986 -3.217 1.00 81.38 159 PHE A CA 1
ATOM 1215 C C . PHE A 1 159 ? 29.246 38.067 -4.114 1.00 81.38 159 PHE A C 1
ATOM 1217 O O . PHE A 1 159 ? 29.573 37.136 -4.858 1.00 81.38 159 PHE A O 1
ATOM 1224 N N . THR A 1 160 ? 29.964 39.190 -4.085 1.00 82.75 160 THR A N 1
ATOM 1225 C CA . THR A 1 160 ? 31.280 39.263 -4.735 1.00 82.75 160 THR A CA 1
ATOM 1226 C C . THR A 1 160 ? 32.323 38.503 -3.913 1.00 82.75 160 THR A C 1
ATOM 1228 O O . THR A 1 160 ? 32.130 38.233 -2.730 1.00 82.75 160 THR A O 1
ATOM 1231 N N . ARG A 1 161 ? 33.483 38.182 -4.504 1.00 76.75 161 ARG A N 1
ATOM 1232 C CA . ARG A 1 161 ? 34.591 37.571 -3.743 1.00 76.75 161 ARG A CA 1
ATOM 1233 C C . ARG A 1 161 ? 35.064 38.445 -2.572 1.00 76.75 161 ARG A C 1
ATOM 1235 O O . ARG A 1 161 ? 35.537 37.902 -1.581 1.00 76.75 161 ARG A O 1
ATOM 1242 N N . ALA A 1 162 ? 34.953 39.771 -2.680 1.00 76.88 162 ALA A N 1
ATOM 1243 C CA . ALA A 1 162 ? 35.265 40.680 -1.579 1.00 76.88 162 ALA A CA 1
ATOM 1244 C C . ALA A 1 162 ? 34.228 40.558 -0.450 1.00 76.88 162 ALA A C 1
ATOM 1246 O O . ALA A 1 162 ? 34.616 40.371 0.700 1.00 76.88 162 ALA A O 1
ATOM 1247 N N . ASP A 1 163 ? 32.936 40.544 -0.798 1.00 80.56 163 ASP A N 1
ATOM 1248 C CA . ASP A 1 163 ? 31.837 40.372 0.164 1.00 80.56 163 ASP A CA 1
ATOM 1249 C C . ASP A 1 163 ? 31.933 39.022 0.902 1.00 80.56 163 ASP A C 1
ATOM 1251 O O . ASP A 1 163 ? 31.750 38.954 2.114 1.00 80.56 163 ASP A O 1
ATOM 1255 N N . LEU A 1 164 ? 32.279 37.943 0.188 1.00 83.75 164 LEU A N 1
ATOM 1256 C CA . LEU A 1 164 ? 32.455 36.608 0.772 1.00 83.75 164 LEU A CA 1
ATOM 1257 C C . LEU A 1 164 ? 33.673 36.528 1.704 1.00 83.75 164 LEU A C 1
ATOM 1259 O O . LEU A 1 164 ? 33.609 35.897 2.756 1.00 83.75 164 LEU A O 1
ATOM 1263 N N . ARG A 1 165 ? 34.779 37.204 1.369 1.00 79.12 165 ARG A N 1
ATOM 1264 C CA . ARG A 1 165 ? 35.950 37.283 2.260 1.00 79.12 165 ARG A CA 1
ATOM 1265 C C . ARG A 1 165 ? 35.653 38.082 3.524 1.00 79.12 165 ARG A C 1
ATOM 1267 O O . ARG A 1 165 ? 36.097 37.684 4.600 1.00 79.12 165 ARG A O 1
ATOM 1274 N N . GLU A 1 166 ? 34.899 39.175 3.412 1.00 76.38 166 GLU A N 1
ATOM 1275 C CA . GLU A 1 166 ? 34.417 39.911 4.584 1.00 76.38 166 GLU A CA 1
ATOM 1276 C C . GLU A 1 166 ? 33.440 39.085 5.425 1.00 76.38 166 GLU A C 1
ATOM 1278 O O . GLU A 1 166 ? 33.524 39.130 6.652 1.00 76.38 166 GLU A O 1
ATOM 1283 N N . ALA A 1 167 ? 32.566 38.293 4.795 1.00 79.88 167 ALA A N 1
ATOM 1284 C CA . ALA A 1 167 ? 31.678 37.367 5.493 1.00 79.88 167 ALA A CA 1
ATOM 1285 C C . ALA A 1 167 ? 32.471 36.303 6.274 1.00 79.88 167 ALA A C 1
ATOM 1287 O O . ALA A 1 167 ? 32.182 36.074 7.447 1.00 79.88 167 ALA A O 1
ATOM 1288 N N . CYS A 1 168 ? 33.531 35.728 5.690 1.00 79.56 168 CYS A N 1
ATOM 1289 C CA . CYS A 1 168 ? 34.438 34.833 6.418 1.00 79.56 168 CYS A CA 1
ATOM 1290 C C . CYS A 1 168 ? 35.092 35.522 7.621 1.00 79.56 168 CYS A C 1
ATOM 1292 O O . CYS A 1 168 ? 35.082 34.965 8.714 1.00 79.56 168 CYS A O 1
ATOM 1294 N N . LEU A 1 169 ? 35.609 36.744 7.453 1.00 76.75 169 LEU A N 1
ATOM 1295 C CA . LEU A 1 169 ? 36.216 37.504 8.554 1.00 76.75 169 LEU A CA 1
ATOM 1296 C C . LEU A 1 169 ? 35.207 37.815 9.670 1.00 76.75 169 LEU A C 1
ATOM 1298 O O . LEU A 1 169 ? 35.553 37.728 10.845 1.00 76.75 169 LEU A O 1
ATOM 1302 N N . ALA A 1 170 ? 33.962 38.147 9.315 1.00 72.88 170 ALA A N 1
ATOM 1303 C CA . ALA A 1 170 ? 32.888 38.417 10.271 1.00 72.88 170 ALA A CA 1
ATOM 1304 C C . ALA A 1 170 ? 32.495 37.177 11.090 1.00 72.88 170 ALA A C 1
ATOM 1306 O O . ALA A 1 170 ? 32.125 37.313 12.253 1.00 72.88 170 ALA A O 1
ATOM 1307 N N . LEU A 1 171 ? 32.617 35.988 10.495 1.00 75.94 171 LEU A N 1
ATOM 1308 C CA . LEU A 1 171 ? 32.336 34.696 11.122 1.00 75.94 171 LEU A CA 1
ATOM 1309 C C . LEU A 1 171 ? 33.565 34.058 11.798 1.00 75.94 171 LEU A C 1
ATOM 1311 O O . LEU A 1 171 ? 33.465 32.955 12.330 1.00 75.94 171 LEU A O 1
ATOM 1315 N N . GLY A 1 172 ? 34.729 34.719 11.773 1.00 72.81 172 GLY A N 1
ATOM 1316 C CA . GLY A 1 172 ? 35.977 34.185 12.332 1.00 72.81 172 GLY A CA 1
ATOM 1317 C C . GLY A 1 172 ? 36.605 33.042 11.521 1.00 72.81 172 GLY A C 1
ATOM 1318 O O . GLY A 1 172 ? 37.391 32.268 12.061 1.00 72.81 172 GLY A O 1
ATOM 1319 N N . LEU A 1 173 ? 36.269 32.922 10.234 1.00 74.94 173 LEU A N 1
ATOM 1320 C CA . LEU A 1 173 ? 36.783 31.898 9.323 1.00 74.94 173 LEU A CA 1
ATOM 1321 C C . LEU A 1 173 ? 38.031 32.358 8.547 1.00 74.94 173 LEU A C 1
ATOM 1323 O O . LEU A 1 173 ? 38.168 33.548 8.241 1.00 74.94 173 LEU A O 1
ATOM 1327 N N . PRO A 1 174 ? 38.906 31.425 8.115 1.00 71.12 174 PRO A N 1
ATOM 1328 C CA . PRO A 1 174 ? 40.016 31.740 7.219 1.00 71.12 174 PRO A CA 1
ATOM 1329 C C . PRO A 1 174 ? 39.515 32.307 5.881 1.00 71.12 174 PRO A C 1
ATOM 1331 O O . PRO A 1 174 ? 38.727 31.663 5.186 1.00 71.12 174 PRO A O 1
ATOM 1334 N N . SER A 1 175 ? 40.010 33.487 5.495 1.00 68.94 175 SER A N 1
ATOM 1335 C CA . SER A 1 175 ? 39.609 34.208 4.273 1.00 68.94 175 SER A CA 1
ATOM 1336 C C . SER A 1 175 ? 40.497 33.930 3.045 1.00 68.94 175 SER A C 1
ATOM 1338 O O . SER A 1 175 ? 40.309 34.540 1.987 1.00 68.94 175 SER A O 1
ATOM 1340 N N . SER A 1 176 ? 41.465 33.009 3.158 1.00 61.00 176 SER A N 1
ATOM 1341 C CA . SER A 1 176 ? 42.311 32.549 2.050 1.00 61.00 176 SER A CA 1
ATOM 1342 C C . SER A 1 176 ? 41.606 31.471 1.210 1.00 61.00 176 SER A C 1
ATOM 1344 O O . SER A 1 176 ? 41.064 30.500 1.740 1.00 61.00 176 SER A O 1
ATOM 1346 N N . GLY A 1 177 ? 41.617 31.675 -0.112 1.00 58.41 177 GLY A N 1
ATOM 1347 C CA . GLY A 1 177 ? 40.985 30.824 -1.127 1.00 58.41 177 GLY A CA 1
ATOM 1348 C C . GLY A 1 177 ? 40.880 31.556 -2.475 1.00 58.41 177 GLY A C 1
ATOM 1349 O O . GLY A 1 177 ? 40.673 32.782 -2.507 1.00 58.41 177 GLY A O 1
ATOM 1350 N N . SER A 1 178 ? 41.088 30.835 -3.582 1.00 55.91 178 SER A N 1
ATOM 1351 C CA . SER A 1 178 ? 40.957 31.360 -4.954 1.00 55.91 178 SER A CA 1
ATOM 1352 C C . SER A 1 178 ? 39.595 31.075 -5.579 1.00 55.91 178 SER A C 1
ATOM 1354 O O . SER A 1 178 ? 39.207 31.807 -6.490 1.00 55.91 178 SER A O 1
ATOM 1356 N N . ASP A 1 179 ? 38.881 30.061 -5.093 1.00 72.44 179 ASP A N 1
ATOM 1357 C CA . ASP A 1 179 ? 37.597 29.627 -5.633 1.00 72.44 179 ASP A CA 1
ATOM 1358 C C . ASP A 1 179 ? 36.414 30.190 -4.826 1.00 72.44 179 ASP A C 1
ATOM 1360 O O . ASP A 1 179 ? 36.458 30.279 -3.600 1.00 72.44 179 ASP A O 1
ATOM 1364 N N . LYS A 1 180 ? 35.371 30.645 -5.526 1.00 76.81 180 LYS A N 1
ATOM 1365 C CA . LYS A 1 180 ? 34.191 31.277 -4.923 1.00 76.81 180 LYS A CA 1
ATOM 1366 C C . LYS A 1 180 ? 33.293 30.232 -4.258 1.00 76.81 180 LYS A C 1
ATOM 1368 O O . LYS A 1 180 ? 32.790 30.490 -3.166 1.00 76.81 180 LYS A O 1
ATOM 1373 N N . GLU A 1 181 ? 33.135 29.077 -4.897 1.00 73.81 181 GLU A N 1
ATOM 1374 C CA . GLU A 1 181 ? 32.294 27.969 -4.430 1.00 73.81 181 GLU A CA 1
ATOM 1375 C C . GLU A 1 181 ? 32.841 27.378 -3.126 1.00 73.81 181 GLU A C 1
ATOM 1377 O O . GLU A 1 181 ? 32.088 27.151 -2.182 1.00 73.81 181 GLU A O 1
ATOM 1382 N N . GLU A 1 182 ? 34.168 27.280 -3.007 1.00 73.44 182 GLU A N 1
ATOM 1383 C CA . GLU A 1 182 ? 34.844 26.837 -1.784 1.00 73.44 182 GLU A CA 1
ATOM 1384 C C . GLU A 1 182 ? 34.602 27.795 -0.600 1.00 73.44 182 GLU A C 1
ATOM 1386 O O . GLU A 1 182 ? 34.374 27.361 0.531 1.00 73.44 182 GLU A O 1
ATOM 1391 N N . ILE A 1 183 ? 34.610 29.114 -0.844 1.00 76.88 183 ILE A N 1
ATOM 1392 C CA . ILE A 1 183 ? 34.363 30.122 0.202 1.00 76.88 183 ILE A CA 1
ATOM 1393 C C . ILE A 1 183 ? 32.892 30.096 0.647 1.00 76.88 183 ILE A C 1
ATOM 1395 O O . ILE A 1 183 ? 32.614 30.194 1.843 1.00 76.88 183 ILE A O 1
ATOM 1399 N N . VAL A 1 184 ? 31.952 29.933 -0.292 1.00 79.75 184 VAL A N 1
ATOM 1400 C CA . VAL A 1 184 ? 30.516 29.801 0.011 1.00 79.75 184 VAL A CA 1
ATOM 1401 C C . VAL A 1 184 ? 30.252 28.526 0.810 1.00 79.75 184 VAL A C 1
ATOM 1403 O O . VAL A 1 184 ? 29.608 28.600 1.856 1.00 79.75 184 VAL A O 1
ATOM 1406 N N . ALA A 1 185 ? 30.812 27.389 0.390 1.00 74.06 185 ALA A N 1
ATOM 1407 C CA . ALA A 1 185 ? 30.699 26.131 1.120 1.00 74.06 185 ALA A CA 1
ATOM 1408 C C . ALA A 1 185 ? 31.267 26.239 2.543 1.00 74.06 185 ALA A C 1
ATOM 1410 O O . ALA A 1 185 ? 30.646 25.746 3.476 1.00 74.06 185 ALA A O 1
ATOM 1411 N N . ARG A 1 186 ? 32.383 26.959 2.733 1.00 77.38 186 ARG A N 1
ATOM 1412 C CA . ARG A 1 186 ? 32.993 27.199 4.054 1.00 77.38 186 ARG A CA 1
ATOM 1413 C C . ARG A 1 186 ? 32.120 28.063 4.971 1.00 77.38 186 ARG A C 1
ATOM 1415 O O . ARG A 1 186 ? 31.999 27.781 6.159 1.00 77.38 186 ARG A O 1
ATOM 1422 N N . ILE A 1 187 ? 31.493 29.114 4.439 1.00 76.62 187 ILE A N 1
ATOM 1423 C CA . ILE A 1 187 ? 30.516 29.930 5.188 1.00 76.62 187 ILE A CA 1
ATOM 1424 C C . ILE A 1 187 ? 29.297 29.074 5.559 1.00 76.62 187 ILE A C 1
ATOM 1426 O O . ILE A 1 187 ? 28.796 29.139 6.682 1.00 76.62 187 ILE A O 1
ATOM 1430 N N . LEU A 1 188 ? 28.858 28.227 4.627 1.00 73.81 188 LEU A N 1
ATOM 1431 C CA . LEU A 1 188 ? 27.786 27.255 4.798 1.00 73.81 188 LEU A CA 1
ATOM 1432 C C . LEU A 1 188 ? 28.247 25.946 5.462 1.00 73.81 188 LEU A C 1
ATOM 1434 O O . LEU A 1 188 ? 27.501 24.981 5.405 1.00 73.81 188 LEU A O 1
ATOM 1438 N N . SER A 1 189 ? 29.409 25.883 6.112 1.00 66.69 189 SER A N 1
ATOM 1439 C CA . SER A 1 189 ? 29.832 24.711 6.897 1.00 66.69 189 SER A CA 1
ATOM 1440 C C . SER A 1 189 ? 30.082 25.049 8.367 1.00 66.69 189 SER A C 1
ATOM 1442 O O . SER A 1 189 ? 30.593 24.228 9.129 1.00 66.69 189 SER A O 1
ATOM 1444 N N . LEU A 1 190 ? 29.734 26.268 8.797 1.00 61.81 190 LEU A N 1
ATOM 1445 C CA . LEU A 1 190 ? 29.781 26.652 10.205 1.00 61.81 190 LEU A CA 1
ATOM 1446 C C . LEU A 1 190 ? 28.695 25.889 10.976 1.00 61.81 190 LEU A C 1
ATOM 1448 O O . LEU A 1 190 ? 27.503 26.201 10.922 1.00 61.81 190 LEU A O 1
ATOM 1452 N N . GLY A 1 191 ? 29.155 24.837 11.642 1.00 50.28 191 GLY A N 1
ATOM 1453 C CA . GLY A 1 191 ? 28.381 23.893 12.441 1.00 50.28 191 GLY A CA 1
ATOM 1454 C C . GLY A 1 191 ? 29.275 22.881 13.168 1.00 50.28 191 GLY A C 1
ATOM 1455 O O . GLY A 1 191 ? 28.920 22.460 14.259 1.00 50.28 191 GLY A O 1
ATOM 1456 N N . ASP A 1 192 ? 30.475 22.596 12.642 1.00 42.44 192 ASP A N 1
ATOM 1457 C CA . ASP A 1 192 ? 31.348 21.527 13.163 1.00 42.44 192 ASP A CA 1
ATOM 1458 C C . ASP A 1 192 ? 32.538 21.979 14.034 1.00 42.44 192 ASP A C 1
ATOM 1460 O O . ASP A 1 192 ? 33.353 21.156 14.443 1.00 42.44 192 ASP A O 1
ATOM 1464 N N . THR A 1 193 ? 32.678 23.266 14.374 1.00 37.06 193 THR A N 1
ATOM 1465 C CA . THR A 1 193 ? 33.855 23.752 15.130 1.00 37.06 193 THR A CA 1
ATOM 1466 C C . THR A 1 193 ? 33.525 24.769 16.227 1.00 37.06 193 THR A C 1
ATOM 1468 O O . THR A 1 193 ? 34.078 25.864 16.288 1.00 37.06 193 THR A O 1
ATOM 1471 N N . LYS A 1 194 ? 32.661 24.393 17.175 1.00 32.00 194 LYS A N 1
ATOM 1472 C CA . LYS A 1 194 ? 32.672 24.972 18.535 1.00 32.00 194 LYS A CA 1
ATOM 1473 C C . LYS A 1 194 ? 32.541 23.857 19.570 1.00 32.00 194 LYS A C 1
ATOM 1475 O O . LYS A 1 194 ? 31.506 23.686 20.198 1.00 32.00 194 LYS A O 1
ATOM 1480 N N . GLY A 1 195 ? 33.613 23.081 19.711 1.00 31.27 195 GLY A N 1
ATOM 1481 C CA . GLY A 1 195 ? 33.683 21.969 20.656 1.00 31.27 195 GLY A CA 1
ATOM 1482 C C . GLY A 1 195 ? 35.059 21.315 20.751 1.00 31.27 195 GLY A C 1
ATOM 1483 O O . GLY A 1 195 ? 35.137 20.109 20.925 1.00 31.27 195 GLY A O 1
ATOM 1484 N N . SER A 1 196 ? 36.149 22.071 20.615 1.00 26.30 196 SER A N 1
ATOM 1485 C CA . SER A 1 196 ? 37.474 21.586 21.015 1.00 26.30 196 SER A CA 1
ATOM 1486 C C . SER A 1 196 ? 38.369 22.770 21.366 1.00 26.30 196 SER A C 1
ATOM 1488 O O . SER A 1 196 ? 38.834 23.500 20.490 1.00 26.30 196 SER A O 1
ATOM 1490 N N . ASP A 1 197 ? 38.557 22.967 22.664 1.00 26.09 197 ASP A N 1
ATOM 1491 C CA . ASP A 1 197 ? 39.566 23.850 23.239 1.00 26.09 197 ASP A CA 1
ATOM 1492 C C . ASP A 1 197 ? 40.968 23.250 22.977 1.00 26.09 197 ASP A C 1
ATOM 1494 O O . ASP A 1 197 ? 41.145 22.044 23.181 1.00 26.09 197 ASP A O 1
ATOM 1498 N N . PRO A 1 198 ? 41.970 24.013 22.496 1.00 33.28 198 PRO A N 1
ATOM 1499 C CA . PRO A 1 198 ? 43.290 23.481 22.197 1.00 33.28 198 PRO A CA 1
ATOM 1500 C C . PRO A 1 198 ? 44.247 23.733 23.368 1.00 33.28 198 PRO A C 1
ATOM 1502 O O . PRO A 1 198 ? 44.720 24.851 23.569 1.00 33.28 198 PRO A O 1
ATOM 1505 N N . SER A 1 199 ? 44.624 22.688 24.107 1.00 28.44 199 SER A N 1
ATOM 1506 C CA . SER A 1 199 ? 45.843 22.743 24.921 1.00 28.44 199 SER A CA 1
ATOM 1507 C C . SER A 1 199 ? 46.516 21.376 25.099 1.00 28.44 199 SER A C 1
ATOM 1509 O O . SER A 1 199 ? 46.004 20.483 25.755 1.00 28.44 199 SER A O 1
ATOM 1511 N N . GLY A 1 200 ? 47.705 21.259 24.496 1.00 25.64 200 GLY A N 1
ATOM 1512 C CA . GLY A 1 200 ? 48.925 20.821 25.180 1.00 25.64 200 GLY A CA 1
ATOM 1513 C C . GLY A 1 200 ? 49.155 19.331 25.469 1.00 25.64 200 GLY A C 1
ATOM 1514 O O . GLY A 1 200 ? 48.609 18.789 26.416 1.00 25.64 200 GLY A O 1
ATOM 1515 N N . GLY A 1 201 ? 50.179 18.779 24.809 1.00 24.11 201 GLY A N 1
ATOM 1516 C CA . GLY A 1 201 ? 51.329 18.220 25.536 1.00 24.11 201 GLY A CA 1
ATOM 1517 C C . GLY A 1 201 ? 51.387 16.703 25.746 1.00 24.11 201 GLY A C 1
ATOM 1518 O O . GLY A 1 201 ? 50.511 16.094 26.340 1.00 24.11 201 GLY A O 1
ATOM 1519 N N . GLU A 1 202 ? 52.499 16.128 25.290 1.00 29.19 202 GLU A N 1
ATOM 1520 C CA . GLU A 1 202 ? 52.959 14.742 25.440 1.00 29.19 202 GLU A CA 1
ATOM 1521 C C . GLU A 1 202 ? 52.954 14.208 26.889 1.00 29.19 202 GLU A C 1
ATOM 1523 O O . GLU A 1 202 ? 53.359 14.924 27.802 1.00 29.19 202 GLU A O 1
ATOM 1528 N N . ALA A 1 203 ? 52.650 12.912 27.076 1.00 24.20 203 ALA A N 1
ATOM 1529 C CA . ALA A 1 203 ? 53.466 11.974 27.871 1.00 24.20 203 ALA A CA 1
ATOM 1530 C C . ALA A 1 203 ? 52.914 10.530 27.839 1.00 24.20 203 ALA A C 1
ATOM 1532 O O . ALA A 1 203 ? 51.737 10.268 28.063 1.00 24.20 203 ALA A O 1
ATOM 1533 N N . VAL A 1 204 ? 53.829 9.591 27.601 1.00 30.02 204 VAL A N 1
ATOM 1534 C CA . VAL A 1 204 ? 53.710 8.126 27.682 1.00 30.02 204 VAL A CA 1
ATOM 1535 C C . VAL A 1 204 ? 53.433 7.664 29.115 1.00 30.02 204 VAL A C 1
ATOM 1537 O O . VAL A 1 204 ? 54.297 7.952 29.931 1.00 30.02 204 VAL A O 1
ATOM 1540 N N . ILE A 1 205 ? 52.384 6.860 29.396 1.00 25.02 205 ILE A N 1
ATOM 1541 C CA . ILE A 1 205 ? 52.379 5.803 30.447 1.00 25.02 205 ILE A CA 1
ATOM 1542 C C . ILE A 1 205 ? 51.400 4.647 30.098 1.00 25.02 205 ILE A C 1
ATOM 1544 O O . ILE A 1 205 ? 50.272 4.863 29.677 1.00 25.02 205 ILE A O 1
ATOM 1548 N N . ALA A 1 206 ? 51.921 3.431 30.296 1.00 23.64 206 ALA A N 1
ATOM 1549 C CA . ALA A 1 206 ? 51.414 2.051 30.302 1.00 23.64 206 ALA A CA 1
ATOM 1550 C C . ALA A 1 206 ? 49.904 1.696 30.364 1.00 23.64 206 ALA A C 1
ATOM 1552 O O . ALA A 1 206 ? 49.103 2.303 31.066 1.00 23.64 206 ALA A O 1
ATOM 1553 N N . ALA A 1 207 ? 49.604 0.555 29.723 1.00 25.03 207 ALA A N 1
ATOM 1554 C CA . ALA A 1 207 ? 48.408 -0.282 29.886 1.00 25.03 207 ALA A CA 1
ATOM 1555 C C . ALA A 1 207 ? 48.175 -0.735 31.345 1.00 25.03 207 ALA A C 1
ATOM 1557 O O . ALA A 1 207 ? 49.134 -0.841 32.117 1.00 25.03 207 ALA A O 1
ATOM 1558 N N . PRO A 1 208 ? 46.930 -1.120 31.694 1.00 26.53 208 PRO A N 1
ATOM 1559 C CA . PRO A 1 208 ? 46.676 -2.563 31.779 1.00 26.53 208 PRO A CA 1
ATOM 1560 C C . PRO A 1 208 ? 45.276 -3.046 31.334 1.00 26.53 208 PRO A C 1
ATOM 1562 O O . PRO A 1 208 ? 44.300 -2.309 31.334 1.00 26.53 208 PRO A O 1
ATOM 1565 N N . ALA A 1 209 ? 45.264 -4.349 31.027 1.00 23.14 209 ALA A N 1
ATOM 1566 C CA . ALA A 1 209 ? 44.205 -5.353 31.186 1.00 23.14 209 ALA A CA 1
ATOM 1567 C C . ALA A 1 209 ? 42.852 -5.173 30.464 1.00 23.14 209 ALA A C 1
ATOM 1569 O O . ALA A 1 209 ? 41.976 -4.421 30.872 1.00 23.14 209 ALA A O 1
ATOM 1570 N N . ARG A 1 210 ? 42.678 -6.012 29.433 1.00 25.50 210 ARG A N 1
ATOM 1571 C CA . ARG A 1 210 ? 41.390 -6.481 28.914 1.00 25.50 210 ARG A CA 1
ATOM 1572 C C . ARG A 1 210 ? 40.803 -7.507 29.888 1.00 25.50 210 ARG A C 1
ATOM 1574 O O . ARG A 1 210 ? 41.516 -8.439 30.256 1.00 25.50 210 ARG A O 1
ATOM 1581 N N . GLU A 1 211 ? 39.524 -7.373 30.219 1.00 24.44 211 GLU A N 1
ATOM 1582 C CA . GLU A 1 211 ? 38.692 -8.498 30.656 1.00 24.44 211 GLU A CA 1
ATOM 1583 C C . GLU A 1 211 ? 37.871 -8.984 29.456 1.00 24.44 211 GLU A C 1
ATOM 1585 O O . GLU A 1 211 ? 37.258 -8.197 28.733 1.00 24.44 211 GLU A O 1
ATOM 1590 N N . GLU A 1 212 ? 37.974 -10.286 29.206 1.00 25.08 212 GLU A N 1
ATOM 1591 C CA . GLU A 1 212 ? 37.266 -11.054 28.186 1.00 25.08 212 GLU A CA 1
ATOM 1592 C C . GLU A 1 212 ? 35.893 -11.483 28.727 1.00 25.08 212 GLU A C 1
ATOM 1594 O O . GLU A 1 212 ? 35.814 -12.004 29.838 1.00 25.08 212 GLU A O 1
ATOM 1599 N N . GLU A 1 213 ? 34.833 -11.359 27.923 1.00 25.31 213 GLU A N 1
ATOM 1600 C CA . GLU A 1 213 ? 33.612 -12.158 28.096 1.00 25.31 213 GLU A CA 1
ATOM 1601 C C . GLU A 1 213 ? 33.591 -13.303 27.064 1.00 25.31 213 GLU A C 1
ATOM 1603 O O . GLU A 1 213 ? 33.862 -13.063 25.881 1.00 25.31 213 GLU A O 1
ATOM 1608 N N . PRO A 1 214 ? 33.306 -14.554 27.481 1.00 28.34 214 PRO A N 1
ATOM 1609 C CA . PRO A 1 214 ? 33.470 -15.726 26.636 1.00 28.34 214 PRO A CA 1
ATOM 1610 C C . PRO A 1 214 ? 32.198 -16.116 25.875 1.00 28.34 214 PRO A C 1
ATOM 1612 O O . PRO A 1 214 ? 31.069 -15.991 26.346 1.00 28.34 214 PRO A O 1
ATOM 1615 N N . ALA A 1 215 ? 32.430 -16.710 24.706 1.00 27.50 215 ALA A N 1
ATOM 1616 C CA . ALA A 1 215 ? 31.475 -17.515 23.964 1.00 27.50 215 ALA A CA 1
ATOM 1617 C C . ALA A 1 215 ? 31.147 -18.828 24.698 1.00 27.50 215 ALA A C 1
ATOM 1619 O O . ALA A 1 215 ? 32.029 -19.452 25.291 1.00 27.50 215 ALA A O 1
ATOM 1620 N N . ALA A 1 216 ? 29.914 -19.319 24.551 1.00 25.06 216 ALA A N 1
ATOM 1621 C CA . ALA A 1 216 ? 29.583 -20.713 24.831 1.00 25.06 216 ALA A CA 1
ATOM 1622 C C . ALA A 1 216 ? 28.540 -21.240 23.838 1.00 25.06 216 ALA A C 1
ATOM 1624 O O . ALA A 1 216 ? 27.376 -20.848 23.842 1.00 25.06 216 ALA A O 1
ATOM 1625 N N . ALA A 1 217 ? 29.000 -22.159 22.991 1.00 24.20 217 ALA A N 1
ATOM 1626 C CA . ALA A 1 217 ? 28.184 -23.119 22.271 1.00 24.20 217 ALA A CA 1
ATOM 1627 C C . ALA A 1 217 ? 28.029 -24.406 23.103 1.00 24.20 217 ALA A C 1
ATOM 1629 O O . ALA A 1 217 ? 28.860 -24.696 23.964 1.00 24.20 217 ALA A O 1
ATOM 1630 N N . SER A 1 218 ? 27.038 -25.212 22.706 1.00 24.30 218 SER A N 1
ATOM 1631 C CA . SER A 1 218 ? 26.729 -26.591 23.120 1.00 24.30 218 SER A CA 1
ATOM 1632 C C . SER A 1 218 ? 25.702 -26.726 24.241 1.00 24.30 218 SER A C 1
ATOM 1634 O O . SER A 1 218 ? 25.980 -26.356 25.369 1.00 24.30 218 SER A O 1
ATOM 1636 N N . TYR A 1 219 ? 24.555 -27.338 23.922 1.00 25.08 219 TYR A N 1
ATOM 1637 C CA . TYR A 1 219 ? 24.053 -28.520 24.635 1.00 25.08 219 TYR A CA 1
ATOM 1638 C C . TYR A 1 219 ? 23.020 -29.259 23.763 1.00 25.08 219 TYR A C 1
ATOM 1640 O O . TYR A 1 219 ? 21.908 -28.790 23.536 1.00 25.08 219 TYR A O 1
ATOM 1648 N N . MET A 1 220 ? 23.413 -30.439 23.276 1.00 24.41 220 MET A N 1
ATOM 1649 C CA . MET A 1 220 ? 22.523 -31.520 22.848 1.00 24.41 220 MET A CA 1
ATOM 1650 C C . MET A 1 220 ? 22.500 -32.597 23.940 1.00 24.41 220 MET A C 1
ATOM 1652 O O . MET A 1 220 ? 23.529 -32.879 24.547 1.00 24.41 220 MET A O 1
ATOM 1656 N N . ALA A 1 221 ? 21.336 -33.243 24.055 1.00 25.77 221 ALA A N 1
ATOM 1657 C CA . ALA A 1 221 ? 21.055 -34.542 24.675 1.00 25.77 221 ALA A CA 1
ATOM 1658 C C . ALA A 1 221 ? 21.008 -34.636 26.214 1.00 25.77 221 ALA A C 1
ATOM 1660 O O . ALA A 1 221 ? 22.029 -34.739 26.883 1.00 25.77 221 ALA A O 1
ATOM 1661 N N . ALA A 1 222 ? 19.786 -34.769 26.742 1.00 24.86 222 ALA A N 1
ATOM 1662 C CA . ALA A 1 222 ? 19.342 -35.957 27.483 1.00 24.86 222 ALA A CA 1
ATOM 1663 C C . ALA A 1 222 ? 17.850 -35.820 27.829 1.00 24.86 222 ALA A C 1
ATOM 1665 O O . ALA A 1 222 ? 17.488 -34.888 28.530 1.00 24.86 222 ALA A O 1
ATOM 1666 N N . HIS A 1 223 ? 17.001 -36.739 27.358 1.00 27.12 223 HIS A N 1
ATOM 1667 C CA . HIS A 1 223 ? 15.873 -37.276 28.133 1.00 27.12 223 HIS A CA 1
ATOM 1668 C C . HIS A 1 223 ? 15.303 -38.510 27.414 1.00 27.12 223 HIS A C 1
ATOM 1670 O O . HIS A 1 223 ? 14.721 -38.416 26.335 1.00 27.12 223 HIS A O 1
ATOM 1676 N N . GLU A 1 224 ? 15.519 -39.680 28.016 1.00 27.09 224 GLU A N 1
ATOM 1677 C CA . GLU A 1 224 ? 14.945 -40.965 27.613 1.00 27.09 224 GLU A CA 1
ATOM 1678 C C . GLU A 1 224 ? 13.512 -41.151 28.145 1.00 27.09 224 GLU A C 1
ATOM 1680 O O . GLU A 1 224 ? 13.221 -40.889 29.310 1.00 27.09 224 GLU A O 1
ATOM 1685 N N . ALA A 1 225 ? 12.668 -41.665 27.246 1.00 26.22 225 ALA A N 1
ATOM 1686 C CA . ALA A 1 225 ? 11.672 -42.731 27.399 1.00 26.22 225 ALA A CA 1
ATOM 1687 C C . ALA A 1 225 ? 10.656 -42.717 28.565 1.00 26.22 225 ALA A C 1
ATOM 1689 O O . ALA A 1 225 ? 10.918 -43.247 29.641 1.00 26.22 225 ALA A O 1
ATOM 1690 N N . ILE A 1 226 ? 9.403 -42.358 28.240 1.00 27.23 226 ILE A N 1
ATOM 1691 C CA . ILE A 1 226 ? 8.190 -43.047 28.728 1.00 27.23 226 ILE A CA 1
ATOM 1692 C C . ILE A 1 226 ? 7.239 -43.250 27.527 1.00 27.23 226 ILE A C 1
ATOM 1694 O O . ILE A 1 226 ? 7.026 -42.339 26.732 1.00 27.23 226 ILE A O 1
ATOM 1698 N N . GLN A 1 227 ? 6.743 -44.480 27.361 1.00 28.84 227 GLN A N 1
ATOM 1699 C CA . GLN A 1 227 ? 5.937 -44.977 26.234 1.00 28.84 227 GLN A CA 1
ATOM 1700 C C . GLN A 1 227 ? 4.491 -44.425 26.176 1.00 28.84 227 GLN A C 1
ATOM 1702 O O . GLN A 1 227 ? 3.975 -43.971 27.196 1.00 28.84 227 GLN A O 1
ATOM 1707 N N . PRO A 1 228 ? 3.813 -44.506 25.007 1.00 28.22 228 PRO A N 1
ATOM 1708 C CA . PRO A 1 228 ? 2.487 -43.926 24.790 1.00 28.22 228 PRO A CA 1
ATOM 1709 C C . PRO A 1 228 ? 1.346 -44.852 25.245 1.00 28.22 228 PRO A C 1
ATOM 1711 O O . PRO A 1 228 ? 1.296 -46.025 24.873 1.00 28.22 228 PRO A O 1
ATOM 1714 N N . SER A 1 229 ? 0.387 -44.308 25.996 1.00 27.64 229 SER A N 1
ATOM 1715 C CA . SER A 1 229 ? -0.908 -44.937 26.268 1.00 27.64 229 SER A CA 1
ATOM 1716 C C . SER A 1 229 ? -1.942 -44.539 25.206 1.00 27.64 229 SER A C 1
ATOM 1718 O O . SER A 1 229 ? -2.116 -43.369 24.872 1.00 27.64 229 SER A O 1
ATOM 1720 N N . THR A 1 230 ? -2.626 -45.543 24.666 1.00 31.75 230 THR A N 1
ATOM 1721 C CA . THR A 1 230 ? -3.780 -45.450 23.757 1.00 31.75 230 THR A CA 1
ATOM 1722 C C . THR A 1 230 ? -4.966 -44.699 24.382 1.00 31.75 230 THR A C 1
ATOM 1724 O O . THR A 1 230 ? -5.243 -44.925 25.561 1.00 31.75 230 THR A O 1
ATOM 1727 N N . PRO A 1 231 ? -5.728 -43.891 23.621 1.00 32.31 231 PRO A N 1
ATOM 1728 C CA . PRO A 1 231 ? -6.974 -43.306 24.108 1.00 32.31 231 PRO A CA 1
ATOM 1729 C C . PRO A 1 231 ? -8.155 -44.285 23.968 1.00 32.31 231 PRO A C 1
ATOM 1731 O O . PRO A 1 231 ? -8.441 -44.781 22.877 1.00 32.31 231 PRO A O 1
ATOM 1734 N N . GLU A 1 232 ? -8.853 -44.545 25.077 1.00 31.23 232 GLU A N 1
ATOM 1735 C CA . GLU A 1 232 ? -10.190 -45.155 25.095 1.00 31.23 232 GLU A CA 1
ATOM 1736 C C . GLU A 1 232 ? -11.276 -44.129 24.695 1.00 31.23 232 GLU A C 1
ATOM 1738 O O . GLU A 1 232 ? -11.119 -42.930 24.944 1.00 31.23 232 GLU A O 1
ATOM 1743 N N . PRO A 1 233 ? -12.391 -44.574 24.084 1.00 29.39 233 PRO A N 1
ATOM 1744 C CA . PRO A 1 233 ? -13.445 -43.698 23.578 1.00 29.39 233 PRO A CA 1
ATOM 1745 C C . PRO A 1 233 ? -14.381 -43.200 24.691 1.00 29.39 233 PRO A C 1
ATOM 1747 O O . PRO A 1 233 ? -14.925 -43.985 25.466 1.00 29.39 233 PRO A O 1
ATOM 1750 N N . LEU A 1 234 ? -14.631 -41.888 24.726 1.00 32.62 234 LEU A N 1
ATOM 1751 C CA . LEU A 1 234 ? -15.652 -41.277 25.581 1.00 32.62 234 LEU A CA 1
ATOM 1752 C C . LEU A 1 234 ? -17.058 -41.449 24.976 1.00 32.62 234 LEU A C 1
ATOM 1754 O O . LEU A 1 234 ? -17.296 -41.178 23.801 1.00 32.62 234 LEU A O 1
ATOM 1758 N N . SER A 1 235 ? -17.973 -41.918 25.823 1.00 31.70 235 SER A N 1
ATOM 1759 C CA . SER A 1 235 ? -19.374 -42.264 25.562 1.00 31.70 235 SER A CA 1
ATOM 1760 C C . SER A 1 235 ? -20.252 -41.098 25.067 1.00 31.70 235 SER A C 1
ATOM 1762 O O . SER A 1 235 ? -20.002 -39.945 25.423 1.00 31.70 235 SER A O 1
ATOM 1764 N N . PRO A 1 236 ? -21.337 -41.380 24.314 1.00 31.91 236 PRO A N 1
ATOM 1765 C CA . PRO A 1 236 ? -22.255 -40.359 23.809 1.00 31.91 236 PRO A CA 1
ATOM 1766 C C . PRO A 1 236 ? -23.166 -39.790 24.917 1.00 31.91 236 PRO A C 1
ATOM 1768 O O . PRO A 1 236 ? -23.450 -40.484 25.899 1.00 31.91 236 PRO A O 1
ATOM 1771 N N . PRO A 1 237 ? -23.674 -38.551 24.768 1.00 32.53 237 PRO A N 1
ATOM 1772 C CA . PRO A 1 237 ? -24.602 -37.956 25.727 1.00 32.53 237 PRO A CA 1
ATOM 1773 C C . PRO A 1 237 ? -25.996 -38.616 25.655 1.00 32.53 237 PRO A C 1
ATOM 1775 O O . PRO A 1 237 ? -26.371 -39.169 24.617 1.00 32.53 237 PRO A O 1
ATOM 1778 N N . PRO A 1 238 ? -26.788 -38.576 26.745 1.00 30.16 238 PRO A N 1
ATOM 1779 C CA . PRO A 1 238 ? -28.052 -39.297 26.829 1.00 30.16 238 PRO A CA 1
ATOM 1780 C C . PRO A 1 238 ? -29.144 -38.665 25.957 1.00 30.16 238 PRO A C 1
ATOM 1782 O O . PRO A 1 238 ? -29.300 -37.446 25.886 1.00 30.16 238 PRO A O 1
ATOM 1785 N N . SER A 1 239 ? -29.947 -39.530 25.335 1.00 27.28 239 SER A N 1
ATOM 1786 C CA . SER A 1 239 ? -31.140 -39.178 24.569 1.00 27.28 239 SER A CA 1
ATOM 1787 C C . SER A 1 239 ? -32.204 -38.527 25.459 1.00 27.28 239 SER A C 1
ATOM 1789 O O . SER A 1 239 ? -32.697 -39.160 26.396 1.00 27.28 239 SER A O 1
ATOM 1791 N N . ILE A 1 240 ? -32.626 -37.306 25.130 1.00 29.23 240 ILE A N 1
ATOM 1792 C CA . ILE A 1 240 ? -33.837 -36.714 25.708 1.00 29.23 240 ILE A CA 1
ATOM 1793 C C . ILE A 1 240 ? -35.031 -37.168 24.868 1.00 29.23 240 ILE A C 1
ATOM 1795 O O . ILE A 1 240 ? -35.134 -36.886 23.675 1.00 29.23 240 ILE A O 1
ATOM 1799 N N . ALA A 1 241 ? -35.917 -37.916 25.518 1.00 26.09 241 ALA A N 1
ATOM 1800 C CA . ALA A 1 241 ? -37.148 -38.425 24.950 1.00 26.09 241 ALA A CA 1
ATOM 1801 C C . ALA A 1 241 ? -38.125 -37.294 24.586 1.00 26.09 241 ALA A C 1
ATOM 1803 O O . ALA A 1 241 ? -38.378 -36.367 25.357 1.00 26.09 241 ALA A O 1
ATOM 1804 N N . SER A 1 242 ? -38.721 -37.459 23.407 1.00 31.41 242 SER A N 1
ATOM 1805 C CA . SER A 1 242 ? -39.920 -36.791 22.908 1.00 31.41 242 SER A CA 1
ATOM 1806 C C . SER A 1 242 ? -40.991 -36.626 23.995 1.00 31.41 242 SER A C 1
ATOM 1808 O O . SER A 1 242 ? -41.630 -37.598 24.401 1.00 31.41 242 SER A O 1
ATOM 1810 N N . THR A 1 243 ? -41.262 -35.380 24.386 1.00 26.56 243 THR A N 1
ATOM 1811 C CA . THR A 1 243 ? -42.544 -34.986 24.977 1.00 26.56 243 THR A CA 1
ATOM 1812 C C . THR A 1 243 ? -43.070 -33.741 24.267 1.00 26.56 243 THR A C 1
ATOM 1814 O O . THR A 1 243 ? -42.494 -32.659 24.302 1.00 26.56 243 THR A O 1
ATOM 1817 N N . THR A 1 244 ? -44.186 -33.945 23.577 1.00 35.88 244 THR A N 1
ATOM 1818 C CA . THR A 1 244 ? -45.091 -32.954 22.993 1.00 35.88 244 THR A CA 1
ATOM 1819 C C . THR A 1 244 ? -45.312 -31.740 23.897 1.00 35.88 244 THR A C 1
ATOM 1821 O O . THR A 1 244 ? -45.795 -31.892 25.020 1.00 35.88 244 THR A O 1
ATOM 1824 N N . ARG A 1 245 ? -45.075 -30.529 23.371 1.00 25.38 245 ARG A N 1
ATOM 1825 C CA . ARG A 1 245 ? -45.642 -29.278 23.899 1.00 25.38 245 ARG A CA 1
ATOM 1826 C C . ARG A 1 245 ? -46.073 -28.315 22.780 1.00 25.38 245 ARG A C 1
ATOM 1828 O O . ARG A 1 245 ? -45.596 -28.432 21.654 1.00 25.38 245 ARG A O 1
ATOM 1835 N N . PRO A 1 246 ? -47.059 -27.450 23.073 1.00 25.09 246 PRO A N 1
ATOM 1836 C CA . PRO A 1 246 ? -48.004 -26.904 22.108 1.00 25.09 246 PRO A CA 1
ATOM 1837 C C . PRO A 1 246 ? -47.497 -25.625 21.433 1.00 25.09 246 PRO A C 1
ATOM 1839 O O . PRO A 1 246 ? -46.608 -24.947 21.941 1.00 25.09 246 PRO A O 1
ATOM 1842 N N . ARG A 1 247 ? -48.122 -25.278 20.300 1.00 31.84 247 ARG A N 1
ATOM 1843 C CA . ARG A 1 247 ? -47.989 -23.977 19.629 1.00 31.84 247 ARG A CA 1
ATOM 1844 C C . ARG A 1 247 ? -48.178 -22.833 20.637 1.00 31.84 247 ARG A C 1
ATOM 1846 O O . ARG A 1 247 ? -49.293 -22.633 21.108 1.00 31.84 247 ARG A O 1
ATOM 1853 N N . LEU A 1 248 ? -47.129 -22.047 20.877 1.00 26.03 248 LEU A N 1
ATOM 1854 C CA . LEU A 1 248 ? -47.247 -20.666 21.339 1.00 26.03 248 LEU A CA 1
ATOM 1855 C C . LEU A 1 248 ? -46.436 -19.759 20.413 1.00 26.03 248 LEU A C 1
ATOM 1857 O O . LEU A 1 248 ? -45.228 -19.903 20.251 1.00 26.03 248 LEU A O 1
ATOM 1861 N N . SER A 1 249 ? -47.155 -18.836 19.789 1.00 35.41 249 SER A N 1
ATOM 1862 C CA . SER A 1 249 ? -46.636 -17.668 19.101 1.00 35.41 249 SER A CA 1
ATOM 1863 C C . SER A 1 249 ? -46.118 -16.652 20.121 1.00 35.41 249 SER A C 1
ATOM 1865 O O . SER A 1 249 ? -46.916 -16.069 20.848 1.00 35.41 249 SER A O 1
ATOM 1867 N N . SER A 1 250 ? -44.813 -16.404 20.132 1.00 25.00 250 SER A N 1
ATOM 1868 C CA . SER A 1 250 ? -44.226 -15.113 20.516 1.00 25.00 250 SER A CA 1
ATOM 1869 C C . SER A 1 250 ? -42.743 -15.138 20.151 1.00 25.00 250 SER A C 1
ATOM 1871 O O . SER A 1 250 ? -41.917 -15.659 20.899 1.00 25.00 250 SER A O 1
ATOM 1873 N N . ARG A 1 251 ? -42.408 -14.609 18.971 1.00 26.72 251 ARG A N 1
ATOM 1874 C CA . ARG A 1 251 ? -41.042 -14.174 18.677 1.00 26.72 251 ARG A CA 1
ATOM 1875 C C . ARG A 1 251 ? -40.743 -13.003 19.616 1.00 26.72 251 ARG A C 1
ATOM 1877 O O . ARG A 1 251 ? -41.365 -11.957 19.483 1.00 26.72 251 ARG A O 1
ATOM 1884 N N . THR A 1 252 ? -39.820 -13.168 20.555 1.00 24.98 252 THR A N 1
ATOM 1885 C CA . THR A 1 252 ? -39.040 -12.036 21.062 1.00 24.98 252 THR A CA 1
ATOM 1886 C C . THR A 1 252 ? -38.051 -11.675 19.965 1.00 24.98 252 THR A C 1
ATOM 1888 O O . THR A 1 252 ? -37.005 -12.305 19.832 1.00 24.98 252 THR A O 1
ATOM 1891 N N . GLU A 1 253 ? -38.440 -10.728 19.116 1.00 26.92 253 GLU A N 1
ATOM 1892 C CA . GLU A 1 253 ? -37.508 -10.003 18.259 1.00 26.92 253 GLU A CA 1
ATOM 1893 C C . GLU A 1 253 ? -36.547 -9.238 19.174 1.00 26.92 253 GLU A C 1
ATOM 1895 O O . GLU A 1 253 ? -36.940 -8.305 19.871 1.00 26.92 253 GLU A O 1
ATOM 1900 N N . THR A 1 254 ? -35.281 -9.646 19.212 1.00 32.00 254 THR A N 1
ATOM 1901 C CA . THR A 1 254 ? -34.196 -8.738 19.578 1.00 32.00 254 THR A CA 1
ATOM 1902 C C . THR A 1 254 ? -34.179 -7.645 18.514 1.00 32.00 254 THR A C 1
ATOM 1904 O O . THR A 1 254 ? -33.755 -7.880 17.383 1.00 32.00 254 THR A O 1
ATOM 1907 N N . SER A 1 255 ? -34.725 -6.475 18.845 1.00 38.09 255 SER A N 1
ATOM 1908 C CA . SER A 1 255 ? -34.755 -5.312 17.960 1.00 38.09 255 SER A CA 1
ATOM 1909 C C . SER A 1 255 ? -33.319 -4.908 17.618 1.00 38.09 255 SER A C 1
ATOM 1911 O O . SER A 1 255 ? -32.617 -4.348 18.463 1.00 38.09 255 SER A O 1
ATOM 1913 N N . ARG A 1 256 ? -32.863 -5.211 16.400 1.00 45.94 256 ARG A N 1
ATOM 1914 C CA . ARG A 1 256 ? -31.664 -4.574 15.843 1.00 45.94 256 ARG A CA 1
ATOM 1915 C C . ARG A 1 256 ? -31.927 -3.070 15.778 1.00 45.94 256 ARG A C 1
ATOM 1917 O O . ARG A 1 256 ? -33.017 -2.668 15.378 1.00 45.94 256 ARG A O 1
ATOM 1924 N N . VAL A 1 257 ? -30.952 -2.264 16.192 1.00 59.31 257 VAL A N 1
ATOM 1925 C CA . VAL A 1 257 ? -31.020 -0.801 16.078 1.00 59.31 257 VAL A CA 1
ATOM 1926 C C . VAL A 1 257 ? -31.179 -0.446 14.598 1.00 59.31 257 VAL A C 1
ATOM 1928 O O . VAL A 1 257 ? -30.402 -0.920 13.766 1.00 59.31 257 VAL A O 1
ATOM 1931 N N . GLU A 1 258 ? -32.204 0.329 14.246 1.00 67.12 258 GLU A N 1
ATOM 1932 C CA . GLU A 1 258 ? -32.456 0.693 12.851 1.00 67.12 258 GLU A CA 1
ATOM 1933 C C . GLU A 1 258 ? -31.392 1.680 12.341 1.00 67.12 258 GLU A C 1
ATOM 1935 O O . GLU A 1 258 ? -30.837 2.476 13.099 1.00 67.12 258 GLU A O 1
ATOM 1940 N N . ALA A 1 259 ? -31.118 1.684 11.031 1.00 60.34 259 ALA A N 1
ATOM 1941 C CA . ALA A 1 259 ? -30.113 2.570 10.423 1.00 60.34 259 ALA A CA 1
ATOM 1942 C C . ALA A 1 259 ? -30.373 4.071 10.688 1.00 60.34 259 ALA A C 1
ATOM 1944 O O . ALA A 1 259 ? -29.444 4.880 10.720 1.00 60.34 259 ALA A O 1
ATOM 1945 N N . HIS A 1 260 ? -31.637 4.445 10.899 1.00 63.09 260 HIS A N 1
ATOM 1946 C CA . HIS A 1 260 ? -32.033 5.791 11.309 1.00 63.09 260 HIS A CA 1
ATOM 1947 C C . HIS A 1 260 ? -31.451 6.177 12.682 1.00 63.09 260 HIS A C 1
ATOM 1949 O O . HIS A 1 260 ? -30.935 7.284 12.847 1.00 63.09 260 HIS A O 1
ATOM 1955 N N . ASP A 1 261 ? -31.466 5.254 13.642 1.00 75.19 261 ASP A N 1
ATOM 1956 C CA . ASP A 1 261 ? -31.020 5.500 15.014 1.00 75.19 261 ASP A CA 1
ATOM 1957 C C . ASP A 1 261 ? -29.490 5.599 15.108 1.00 75.19 261 ASP A C 1
ATOM 1959 O O . ASP A 1 261 ? -28.967 6.422 15.860 1.00 75.19 261 ASP A O 1
ATOM 1963 N N . LEU A 1 262 ? -28.755 4.840 14.287 1.00 84.25 262 LEU A N 1
ATOM 1964 C CA . LEU A 1 262 ? -27.291 4.943 14.194 1.00 84.25 262 LEU A CA 1
ATOM 1965 C C . LEU A 1 262 ? -26.853 6.320 13.671 1.00 84.25 262 LEU A C 1
ATOM 1967 O O . LEU A 1 262 ? -25.965 6.957 14.242 1.00 84.25 262 LEU A O 1
ATOM 1971 N N . ASN A 1 263 ? -27.530 6.821 12.632 1.00 83.81 263 ASN A N 1
ATOM 1972 C CA . ASN A 1 263 ? -27.289 8.163 12.099 1.00 83.81 263 ASN A CA 1
ATOM 1973 C C . ASN A 1 263 ? -27.603 9.256 13.127 1.00 83.81 263 ASN A C 1
ATOM 1975 O O . ASN A 1 263 ? -26.866 10.240 13.221 1.00 83.81 263 ASN A O 1
ATOM 1979 N N . TRP A 1 264 ? -28.673 9.092 13.910 1.00 88.88 264 TRP A N 1
ATOM 1980 C CA . TRP A 1 264 ? -28.992 10.008 15.004 1.00 88.88 264 TRP A CA 1
ATOM 1981 C C . TRP A 1 264 ? -27.870 10.066 16.045 1.00 88.88 264 TRP A C 1
ATOM 1983 O O . TRP A 1 264 ? -27.434 11.162 16.395 1.00 88.88 264 TRP A O 1
ATOM 1993 N N . ILE A 1 265 ? -27.357 8.916 16.494 1.00 90.56 265 ILE A N 1
ATOM 1994 C CA . ILE A 1 265 ? -26.269 8.863 17.482 1.00 90.56 265 ILE A CA 1
ATOM 1995 C C . ILE A 1 265 ? -25.011 9.557 16.941 1.00 90.56 265 ILE A C 1
ATOM 1997 O O . ILE A 1 265 ? -24.428 10.390 17.637 1.00 90.56 265 ILE A O 1
ATOM 2001 N N . ALA A 1 266 ? -24.617 9.274 15.695 1.00 90.25 266 ALA A N 1
ATOM 2002 C CA . ALA A 1 266 ? -23.464 9.924 15.071 1.00 90.25 266 ALA A CA 1
ATOM 2003 C C . ALA A 1 266 ? -23.656 11.449 14.950 1.00 90.25 266 ALA A C 1
ATOM 2005 O O . ALA A 1 266 ? -22.752 12.214 15.282 1.00 90.25 266 ALA A O 1
ATOM 2006 N N . ASN A 1 267 ? -24.848 11.908 14.547 1.00 90.94 267 ASN A N 1
ATOM 2007 C CA . ASN A 1 267 ? -25.196 13.334 14.502 1.00 90.94 267 ASN A CA 1
ATOM 2008 C C . ASN A 1 267 ? -25.151 13.989 15.885 1.00 90.94 267 ASN A C 1
ATOM 2010 O O . ASN A 1 267 ? -24.664 15.111 16.015 1.00 90.94 267 ASN A O 1
ATOM 2014 N N . PHE A 1 268 ? -25.649 13.297 16.908 1.00 93.56 268 PHE A N 1
ATOM 2015 C CA . PHE A 1 268 ? -25.641 13.792 18.276 1.00 93.56 268 PHE A CA 1
ATOM 2016 C C . PHE A 1 268 ? -24.206 13.985 18.771 1.00 93.56 268 PHE A C 1
ATOM 2018 O O . PHE A 1 268 ? -23.868 15.073 19.231 1.00 93.56 268 PHE A O 1
ATOM 2025 N N . ILE A 1 269 ? -23.348 12.967 18.624 1.00 92.88 269 ILE A N 1
ATOM 2026 C CA . ILE A 1 269 ? -21.936 13.033 19.035 1.00 92.88 269 ILE A CA 1
ATOM 2027 C C . ILE A 1 269 ? -21.188 14.109 18.243 1.00 92.88 269 ILE A C 1
ATOM 2029 O O . ILE A 1 269 ? -20.430 14.882 18.823 1.00 92.88 269 ILE A O 1
ATOM 2033 N N . TRP A 1 270 ? -21.442 14.212 16.939 1.00 90.06 270 TRP A N 1
ATOM 2034 C CA . TRP A 1 270 ? -20.894 15.277 16.105 1.00 90.06 270 TRP A CA 1
ATOM 2035 C C . TRP A 1 270 ? -21.268 16.674 16.630 1.00 90.06 270 TRP A C 1
ATOM 2037 O O . TRP A 1 270 ? -20.404 17.538 16.774 1.00 90.06 270 TRP A O 1
ATOM 2047 N N . GLY A 1 271 ? -22.535 16.878 17.007 1.00 91.50 271 GLY A N 1
ATOM 2048 C CA . GLY A 1 271 ? -23.017 18.136 17.583 1.00 91.50 271 GLY A CA 1
ATOM 2049 C C . GLY A 1 271 ? -22.323 18.528 18.894 1.00 91.50 271 GLY A C 1
ATOM 2050 O O . GLY A 1 271 ? -22.178 19.714 19.180 1.00 91.50 271 GLY A O 1
ATOM 2051 N N . ILE A 1 272 ? -21.805 17.561 19.664 1.00 92.06 272 ILE A N 1
ATOM 2052 C CA . ILE A 1 272 ? -21.013 17.842 20.874 1.00 92.06 272 ILE A CA 1
ATOM 2053 C C . ILE A 1 272 ? -19.761 18.660 20.532 1.00 92.06 272 ILE A C 1
ATOM 2055 O O . ILE A 1 272 ? -19.393 19.556 21.294 1.00 92.06 272 ILE A O 1
ATOM 2059 N N . ALA A 1 273 ? -19.125 18.387 19.389 1.00 86.88 273 ALA A N 1
ATOM 2060 C CA . ALA A 1 273 ? -17.954 19.132 18.937 1.00 86.88 273 ALA A CA 1
ATOM 2061 C C . ALA A 1 273 ? -18.286 20.620 18.746 1.00 86.88 273 ALA A C 1
ATOM 2063 O O . ALA A 1 273 ? -17.604 21.501 19.271 1.00 86.88 273 ALA A O 1
ATOM 2064 N N . ASP A 1 274 ? -19.395 20.881 18.060 1.00 84.12 274 ASP A N 1
ATOM 2065 C CA . ASP A 1 274 ? -19.892 22.219 17.756 1.00 84.12 274 ASP A CA 1
ATOM 2066 C C . ASP A 1 274 ? -20.373 22.990 18.995 1.00 84.12 274 ASP A C 1
ATOM 2068 O O . ASP A 1 274 ? -20.267 24.221 19.024 1.00 84.12 274 ASP A O 1
ATOM 2072 N N . ASP A 1 275 ? -20.895 22.281 19.996 1.00 87.88 275 ASP A N 1
ATOM 2073 C CA . ASP A 1 275 ? -21.435 22.867 21.224 1.00 87.88 275 ASP A CA 1
ATOM 2074 C C . ASP A 1 275 ? -20.363 23.136 22.288 1.00 87.88 275 ASP A C 1
ATOM 2076 O O . ASP A 1 275 ? -20.498 24.072 23.074 1.00 87.88 275 ASP A O 1
ATOM 2080 N N . VAL A 1 276 ? -19.333 22.285 22.368 1.00 91.25 276 VAL A N 1
ATOM 2081 C CA . VAL A 1 276 ? -18.367 22.289 23.484 1.00 91.25 276 VAL A CA 1
ATOM 2082 C C . VAL A 1 276 ? -16.976 22.724 23.048 1.00 91.25 276 VAL A C 1
ATOM 2084 O O . VAL A 1 276 ? -16.257 23.338 23.832 1.00 91.25 276 VAL A O 1
ATOM 2087 N N . LEU A 1 277 ? -16.563 22.399 21.821 1.00 92.25 277 LEU A N 1
ATOM 2088 C CA . LEU A 1 277 ? -15.174 22.555 21.381 1.00 92.25 277 LEU A CA 1
ATOM 2089 C C . LEU A 1 277 ? -14.967 23.744 20.443 1.00 92.25 277 LEU A C 1
ATOM 2091 O O . LEU A 1 277 ? -13.819 24.096 20.176 1.00 92.25 277 LEU A O 1
ATOM 2095 N N . ARG A 1 278 ? -16.046 24.389 19.981 1.00 87.31 278 ARG A N 1
ATOM 2096 C CA . ARG A 1 278 ? -16.011 25.427 18.942 1.00 87.31 278 ARG A CA 1
ATOM 2097 C C . ARG A 1 278 ? -15.026 26.556 19.199 1.00 87.31 278 ARG A C 1
ATOM 2099 O O . ARG A 1 278 ? -14.208 26.854 18.336 1.00 87.31 278 ARG A O 1
ATOM 2106 N N . ASP A 1 279 ? -15.097 27.153 20.383 1.00 87.62 279 ASP A N 1
ATOM 2107 C CA . ASP A 1 279 ? -14.244 28.286 20.762 1.00 87.62 279 ASP A CA 1
ATOM 2108 C C . ASP A 1 279 ? -12.908 27.835 21.371 1.00 87.62 279 ASP A C 1
ATOM 2110 O O . ASP A 1 279 ? -12.028 28.647 21.664 1.00 87.62 279 ASP A O 1
ATOM 2114 N N . LEU A 1 280 ? -12.743 26.524 21.572 1.00 90.19 280 LEU A N 1
ATOM 2115 C CA . LEU A 1 280 ? -11.551 25.940 22.163 1.00 90.19 280 LEU A CA 1
ATOM 2116 C C . LEU A 1 280 ? -10.606 25.401 21.107 1.00 90.19 280 LEU A C 1
ATOM 2118 O O . LEU A 1 280 ? -9.412 25.466 21.344 1.00 90.19 280 LEU A O 1
ATOM 2122 N N . TYR A 1 281 ? -11.088 24.869 19.990 1.00 91.06 281 TYR A N 1
ATOM 2123 C CA . TYR A 1 281 ? -10.288 24.185 18.977 1.00 91.06 281 TYR A CA 1
ATOM 2124 C C . TYR A 1 281 ? -10.654 24.680 17.577 1.00 91.06 281 TYR A C 1
ATOM 2126 O O . TYR A 1 281 ? -11.778 25.097 17.313 1.00 91.06 281 TYR A O 1
ATOM 2134 N N . VAL A 1 282 ? -9.703 24.602 16.648 1.00 88.50 282 VAL A N 1
ATOM 2135 C CA . VAL A 1 282 ? -10.038 24.700 15.221 1.00 88.50 282 VAL A CA 1
ATOM 2136 C C . VAL A 1 282 ? -10.793 23.437 14.803 1.00 88.50 282 VAL A C 1
ATOM 2138 O O . VAL A 1 282 ? -10.533 22.375 15.364 1.00 88.50 282 VAL A O 1
ATOM 2141 N N . ARG A 1 283 ? -11.702 23.527 13.822 1.00 80.50 283 ARG A N 1
ATOM 2142 C CA . ARG A 1 283 ? -12.573 22.401 13.420 1.00 80.50 283 ARG A CA 1
ATOM 2143 C C . ARG A 1 283 ? -11.823 21.093 13.179 1.00 80.50 283 ARG A C 1
ATOM 2145 O O . ARG A 1 283 ? -12.206 20.064 13.723 1.00 80.50 283 ARG A O 1
ATOM 2152 N N . GLY A 1 284 ? -10.694 21.154 12.474 1.00 80.19 284 GLY A N 1
ATOM 2153 C CA . GLY A 1 284 ? -9.883 19.968 12.200 1.00 80.19 284 GLY A CA 1
ATOM 2154 C C . GLY A 1 284 ? -9.354 19.244 13.441 1.00 80.19 284 GLY A C 1
ATOM 2155 O O . GLY A 1 284 ? -9.087 18.049 13.389 1.00 80.19 284 GLY A O 1
ATOM 2156 N N . LYS A 1 285 ? -9.276 19.947 14.579 1.00 87.75 285 LYS A N 1
ATOM 2157 C CA . LYS A 1 285 ? -8.802 19.451 15.877 1.00 87.75 285 LYS A CA 1
ATOM 2158 C C . LYS A 1 285 ? -9.909 18.947 16.801 1.00 87.75 285 LYS A C 1
ATOM 2160 O O . LYS A 1 285 ? -9.626 18.559 17.930 1.00 87.75 285 LYS A O 1
ATOM 2165 N N . TYR A 1 286 ? -11.167 18.938 16.359 1.00 90.69 286 TYR A N 1
ATOM 2166 C CA . TYR A 1 286 ? -12.254 18.335 17.137 1.00 90.69 286 TYR A CA 1
ATOM 2167 C C . TYR A 1 286 ? -12.083 16.819 17.279 1.00 90.69 286 TYR A C 1
ATOM 2169 O O . TYR A 1 286 ? -12.439 16.261 18.320 1.00 90.69 286 TYR A O 1
ATOM 2177 N N . ARG A 1 287 ? -11.499 16.163 16.269 1.00 88.69 287 ARG A N 1
ATOM 2178 C CA . ARG A 1 287 ? -11.279 14.712 16.263 1.00 88.69 287 ARG A CA 1
ATOM 2179 C C . ARG A 1 287 ? -10.384 14.243 17.416 1.00 88.69 287 ARG A C 1
ATOM 2181 O O . ARG A 1 287 ? -10.754 13.277 18.081 1.00 88.69 287 ARG A O 1
ATOM 2188 N N . ASP A 1 288 ? -9.342 15.018 17.747 1.00 90.94 288 ASP A N 1
ATOM 2189 C CA . ASP A 1 288 ? -8.383 14.783 18.843 1.00 90.94 288 ASP A CA 1
ATOM 2190 C C . ASP A 1 288 ? -9.066 14.676 20.226 1.00 90.94 288 ASP A C 1
ATOM 2192 O O . ASP A 1 288 ? -8.467 14.214 21.196 1.00 90.94 288 ASP A O 1
ATOM 2196 N N . VAL A 1 289 ? -10.321 15.127 20.348 1.00 94.69 289 VAL A N 1
ATOM 2197 C CA . VAL A 1 289 ? -11.103 15.088 21.593 1.00 94.69 289 VAL A CA 1
ATOM 2198 C C . VAL A 1 289 ? -12.331 14.188 21.469 1.00 94.69 289 VAL A C 1
ATOM 2200 O O . VAL A 1 289 ? -12.598 13.390 22.368 1.00 94.69 289 VAL A O 1
ATOM 2203 N N . ILE A 1 290 ? -13.089 14.300 20.376 1.00 94.44 290 ILE A N 1
ATOM 2204 C CA . ILE A 1 290 ? -14.364 13.589 20.216 1.00 94.44 290 ILE A CA 1
ATOM 2205 C C . ILE A 1 290 ? -14.156 12.091 20.004 1.00 94.44 290 ILE A C 1
ATOM 2207 O O . ILE A 1 290 ? -14.891 11.301 20.604 1.00 94.44 290 ILE A O 1
ATOM 2211 N N . LEU A 1 291 ? -13.162 11.682 19.207 1.00 93.00 291 LEU A N 1
ATOM 2212 C CA . LEU A 1 291 ? -12.911 10.259 18.966 1.00 93.00 291 LEU A CA 1
ATOM 2213 C C . LEU A 1 291 ? -12.474 9.543 20.257 1.00 93.00 291 LEU A C 1
ATOM 2215 O O . LEU A 1 291 ? -13.174 8.603 20.650 1.00 93.00 291 LEU A O 1
ATOM 2219 N N . PRO A 1 292 ? -11.445 10.009 21.003 1.00 95.19 292 PRO A N 1
ATOM 2220 C CA . PRO A 1 292 ? -11.043 9.349 22.247 1.00 95.19 292 PRO A CA 1
ATOM 2221 C C . PRO A 1 292 ? -12.160 9.325 23.290 1.00 95.19 292 PRO A C 1
ATOM 2223 O O . PRO A 1 292 ? -12.368 8.315 23.959 1.00 95.19 292 PRO A O 1
ATOM 2226 N N . MET A 1 293 ? -12.934 10.407 23.415 1.00 95.94 293 MET A N 1
ATOM 2227 C CA . MET A 1 293 ? -14.032 10.463 24.381 1.00 95.94 293 MET A CA 1
ATOM 2228 C C . MET A 1 293 ? -15.204 9.546 24.025 1.00 95.94 293 MET A C 1
ATOM 2230 O O . MET A 1 293 ? -15.837 8.990 24.926 1.00 95.94 293 MET A O 1
ATOM 2234 N N . THR A 1 294 ? -15.471 9.340 22.735 1.00 94.88 294 THR A N 1
ATOM 2235 C CA . THR A 1 294 ? -16.476 8.373 22.271 1.00 94.88 294 THR A CA 1
ATOM 2236 C C . THR A 1 294 ? -16.044 6.945 22.602 1.00 94.88 294 THR A C 1
ATOM 2238 O O . THR A 1 294 ? -16.834 6.182 23.165 1.00 94.88 294 THR A O 1
ATOM 2241 N N . VAL A 1 295 ? -14.772 6.611 22.343 1.00 94.25 295 VAL A N 1
ATOM 2242 C CA . VAL A 1 295 ? -14.175 5.320 22.724 1.00 94.25 295 VAL A CA 1
ATOM 2243 C C . VAL A 1 295 ? -14.279 5.121 24.235 1.00 94.25 295 VAL A C 1
ATOM 2245 O O . VAL A 1 295 ? -14.861 4.136 24.687 1.00 94.25 295 VAL A O 1
ATOM 2248 N N . LEU A 1 296 ? -13.818 6.091 25.030 1.00 95.69 296 LEU A N 1
ATOM 2249 C CA . LEU A 1 296 ? -13.877 6.032 26.493 1.00 95.69 296 LEU A CA 1
ATOM 2250 C C . LEU A 1 296 ? -15.299 5.824 27.012 1.00 95.69 296 LEU A C 1
ATOM 2252 O O . LEU A 1 296 ? -15.500 5.005 27.909 1.00 95.69 296 LEU A O 1
ATOM 2256 N N . ARG A 1 297 ? -16.293 6.529 26.454 1.00 94.62 297 ARG A N 1
ATOM 2257 C CA . ARG A 1 297 ? -17.685 6.364 26.882 1.00 94.62 297 ARG A CA 1
ATOM 2258 C C . ARG A 1 297 ? -18.210 4.965 26.573 1.00 94.62 297 ARG A C 1
ATOM 2260 O O . ARG A 1 297 ? -18.902 4.396 27.419 1.00 94.62 297 ARG A O 1
ATOM 2267 N N . ARG A 1 298 ? -17.893 4.408 25.401 1.00 94.00 298 ARG A N 1
ATOM 2268 C CA . ARG A 1 298 ? -18.286 3.038 25.049 1.00 94.00 298 ARG A CA 1
ATOM 2269 C C . ARG A 1 298 ? -17.628 2.016 25.976 1.00 94.00 298 ARG A C 1
ATOM 2271 O O . ARG A 1 298 ? -18.337 1.170 26.517 1.00 94.00 298 ARG A O 1
ATOM 2278 N N . LEU A 1 299 ? -16.315 2.112 26.197 1.00 94.00 299 LEU A N 1
ATOM 2279 C CA . LEU A 1 299 ? -15.587 1.196 27.083 1.00 94.00 299 LEU A CA 1
ATOM 2280 C C . LEU A 1 299 ? -16.137 1.251 28.520 1.00 94.00 299 LEU A C 1
ATOM 2282 O O . LEU A 1 299 ? -16.378 0.208 29.124 1.00 94.00 299 LEU A O 1
ATOM 2286 N N . ASP A 1 300 ? -16.415 2.449 29.044 1.00 94.75 300 ASP A N 1
ATOM 2287 C CA . ASP A 1 300 ? -17.042 2.634 30.362 1.00 94.75 300 ASP A CA 1
ATOM 2288 C C . ASP A 1 300 ? -18.420 1.965 30.429 1.00 94.75 300 ASP A C 1
ATOM 2290 O O . ASP A 1 300 ? -18.678 1.168 31.328 1.00 94.75 300 ASP A O 1
ATOM 2294 N N . ALA A 1 301 ? -19.281 2.204 29.434 1.00 93.25 301 ALA A N 1
ATOM 2295 C CA . ALA A 1 301 ? -20.633 1.646 29.386 1.00 93.25 301 ALA A CA 1
ATOM 2296 C C . ALA A 1 301 ? -20.664 0.108 29.315 1.00 93.25 301 ALA A C 1
ATOM 2298 O O . ALA A 1 301 ? -21.625 -0.508 29.785 1.00 93.25 301 ALA A O 1
ATOM 2299 N N . VAL A 1 302 ? -19.640 -0.508 28.715 1.00 92.75 302 VAL A N 1
ATOM 2300 C CA . VAL A 1 302 ? -19.469 -1.968 28.653 1.00 92.75 302 VAL A CA 1
ATOM 2301 C C . VAL A 1 302 ? -18.971 -2.527 29.992 1.00 92.75 302 VAL A C 1
ATOM 2303 O O . VAL A 1 302 ? -19.396 -3.609 30.392 1.00 92.75 302 VAL A O 1
ATOM 2306 N N . LEU A 1 303 ? -18.115 -1.789 30.709 1.00 94.31 303 LEU A N 1
ATOM 2307 C CA . LEU A 1 303 ? -17.538 -2.213 31.992 1.00 94.31 303 LEU A CA 1
ATOM 2308 C C . LEU A 1 303 ? -18.404 -1.879 33.215 1.00 94.31 303 LEU A C 1
ATOM 2310 O O . LEU A 1 303 ? -18.201 -2.478 34.272 1.00 94.31 303 LEU A O 1
ATOM 2314 N N . GLU A 1 304 ? -19.360 -0.948 33.105 1.00 93.50 304 GLU A N 1
ATOM 2315 C CA . GLU A 1 304 ? -20.268 -0.543 34.194 1.00 93.50 304 GLU A CA 1
ATOM 2316 C C . GLU A 1 304 ? -20.841 -1.760 34.973 1.00 93.50 304 GLU A C 1
ATOM 2318 O O . GLU A 1 304 ? -20.734 -1.772 36.204 1.00 93.50 304 GLU A O 1
ATOM 2323 N N . PRO A 1 305 ? -21.362 -2.827 34.323 1.00 93.94 305 PRO A N 1
ATOM 2324 C CA . PRO A 1 305 ? -21.908 -3.993 35.028 1.00 93.94 305 PRO A CA 1
ATOM 2325 C C . PRO A 1 305 ? -20.870 -4.846 35.775 1.00 93.94 305 PRO A C 1
ATOM 2327 O O . PRO A 1 305 ? -21.202 -5.471 36.783 1.00 93.94 305 PRO A O 1
ATOM 2330 N N . THR A 1 306 ? -19.621 -4.896 35.299 1.00 95.62 306 THR A N 1
ATOM 2331 C CA . THR A 1 306 ? -18.560 -5.765 35.846 1.00 95.62 306 THR A CA 1
ATOM 2332 C C . THR A 1 306 ? -17.554 -5.014 36.717 1.00 95.62 306 THR A C 1
ATOM 2334 O O . THR A 1 306 ? -16.688 -5.632 37.340 1.00 95.62 306 THR A O 1
ATOM 2337 N N . LYS A 1 307 ? -17.711 -3.693 36.868 1.00 95.88 307 LYS A N 1
ATOM 2338 C CA . LYS A 1 307 ? -16.803 -2.812 37.616 1.00 95.88 307 LYS A CA 1
ATOM 2339 C C . LYS A 1 307 ? -16.448 -3.337 39.005 1.00 95.88 307 LYS A C 1
ATOM 2341 O O . LYS A 1 307 ? -15.276 -3.382 39.371 1.00 95.88 307 LYS A O 1
ATOM 2346 N N . LYS A 1 308 ? -17.452 -3.764 39.776 1.00 96.94 308 LYS A N 1
ATOM 2347 C CA . LYS A 1 308 ? -17.235 -4.297 41.128 1.00 96.94 308 LYS A CA 1
ATOM 2348 C C . LYS A 1 308 ? -16.398 -5.578 41.107 1.00 96.94 308 LYS A C 1
ATOM 2350 O O . LYS A 1 308 ? -15.462 -5.690 41.889 1.00 96.94 308 LYS A O 1
ATOM 2355 N N . ALA A 1 309 ? -16.694 -6.503 40.194 1.00 98.00 309 ALA A N 1
ATOM 2356 C CA . ALA A 1 309 ? -15.953 -7.756 40.069 1.00 98.00 309 ALA A CA 1
ATOM 2357 C C . ALA A 1 309 ? -14.475 -7.510 39.729 1.00 98.00 309 ALA A C 1
ATOM 2359 O O . ALA A 1 309 ? -13.596 -8.132 40.322 1.00 98.00 309 ALA A O 1
ATOM 2360 N N . VAL A 1 310 ? -14.195 -6.553 38.838 1.00 97.88 310 VAL A N 1
ATOM 2361 C CA . VAL A 1 310 ? -12.824 -6.143 38.492 1.00 97.88 310 VAL A CA 1
ATOM 2362 C C . VAL A 1 310 ? -12.097 -5.548 39.700 1.00 97.88 310 VAL A C 1
ATOM 2364 O O . VAL A 1 310 ? -10.951 -5.911 39.958 1.00 97.88 310 VAL A O 1
ATOM 2367 N N . LEU A 1 311 ? -12.744 -4.663 40.465 1.00 98.00 311 LEU A N 1
ATOM 2368 C CA . LEU A 1 311 ? -12.135 -4.046 41.651 1.00 98.00 311 LEU A CA 1
ATOM 2369 C C . LEU A 1 311 ? -11.870 -5.060 42.772 1.00 98.00 311 LEU A C 1
ATOM 2371 O O . LEU A 1 311 ? -10.795 -5.031 43.375 1.00 98.00 311 LEU A O 1
ATOM 2375 N N . ASP A 1 312 ? -12.810 -5.973 43.019 1.00 98.12 312 ASP A N 1
ATOM 2376 C CA . ASP A 1 312 ? -12.657 -7.044 44.008 1.00 98.12 312 ASP A CA 1
ATOM 2377 C C . ASP A 1 312 ? -11.522 -8.002 43.594 1.00 98.12 312 ASP A C 1
ATOM 2379 O O . ASP A 1 312 ? -10.667 -8.353 44.414 1.00 98.12 312 ASP A O 1
ATOM 2383 N N . MET A 1 313 ? -11.449 -8.358 42.303 1.00 98.06 313 MET A N 1
ATOM 2384 C CA . MET A 1 313 ? -10.354 -9.159 41.745 1.00 98.06 313 MET A CA 1
ATOM 2385 C C . MET A 1 313 ? -9.008 -8.444 41.893 1.00 98.06 313 MET A C 1
ATOM 2387 O O . MET A 1 313 ? -8.048 -9.037 42.383 1.00 98.06 313 MET A O 1
ATOM 2391 N N . LYS A 1 314 ? -8.936 -7.155 41.544 1.00 97.56 314 LYS A N 1
ATOM 2392 C CA . LYS A 1 314 ? -7.722 -6.341 41.682 1.00 97.56 314 LYS A CA 1
ATOM 2393 C C . LYS A 1 314 ? -7.214 -6.323 43.121 1.00 97.56 314 LYS A C 1
ATOM 2395 O O . LYS A 1 314 ? -6.038 -6.585 43.360 1.00 97.56 314 LYS A O 1
ATOM 2400 N N . ALA A 1 315 ? -8.106 -6.078 44.081 1.00 97.50 315 ALA A N 1
ATOM 2401 C CA . ALA A 1 315 ? -7.761 -6.078 45.499 1.00 97.50 315 ALA A CA 1
ATOM 2402 C C . ALA A 1 315 ? -7.242 -7.448 45.967 1.00 97.50 315 ALA A C 1
ATOM 2404 O O . ALA A 1 315 ? -6.262 -7.516 46.712 1.00 97.50 315 ALA A O 1
ATOM 2405 N N . SER A 1 316 ? -7.862 -8.538 45.501 1.00 97.50 316 SER A N 1
ATOM 2406 C CA . SER A 1 316 ? -7.412 -9.904 45.791 1.00 97.50 316 SER A CA 1
ATOM 2407 C C . SER A 1 316 ? -6.016 -10.185 45.225 1.00 97.50 316 SER A C 1
ATOM 2409 O O . SER A 1 316 ? -5.164 -10.733 45.926 1.00 97.50 316 SER A O 1
ATOM 2411 N N . LEU A 1 317 ? -5.760 -9.798 43.973 1.00 96.75 317 LEU A N 1
ATOM 2412 C CA . LEU A 1 317 ? -4.468 -9.993 43.308 1.00 96.75 317 LEU A CA 1
ATOM 2413 C C . LEU A 1 317 ? -3.355 -9.166 43.964 1.00 96.75 317 LEU A C 1
ATOM 2415 O O . LEU A 1 317 ? -2.251 -9.678 44.162 1.00 96.75 317 LEU A O 1
ATOM 2419 N N . ASP A 1 318 ? -3.655 -7.931 44.368 1.00 96.31 318 ASP A N 1
ATOM 2420 C CA . ASP A 1 318 ? -2.721 -7.065 45.092 1.00 96.31 318 ASP A CA 1
ATOM 2421 C C . ASP A 1 318 ? -2.376 -7.626 46.472 1.00 96.31 318 ASP A C 1
ATOM 2423 O O . ASP A 1 318 ? -1.201 -7.684 46.844 1.00 96.31 318 ASP A O 1
ATOM 2427 N N . ALA A 1 319 ? -3.377 -8.103 47.218 1.00 97.06 319 ALA A N 1
ATOM 2428 C CA . ALA A 1 319 ? -3.160 -8.762 48.505 1.00 97.06 319 ALA A CA 1
ATOM 2429 C C . ALA A 1 319 ? -2.298 -10.029 48.359 1.00 97.06 319 ALA A C 1
ATOM 2431 O O . ALA A 1 319 ? -1.442 -10.302 49.203 1.00 97.06 319 ALA A O 1
ATOM 2432 N N . ALA A 1 320 ? -2.483 -10.764 47.259 1.00 96.38 320 ALA A N 1
ATOM 2433 C CA . ALA A 1 320 ? -1.680 -11.928 46.896 1.00 96.38 320 ALA A CA 1
ATOM 2434 C C . ALA A 1 320 ? -0.312 -11.576 46.274 1.00 96.38 320 ALA A C 1
ATOM 2436 O O . ALA A 1 320 ? 0.482 -12.481 46.022 1.00 96.38 320 ALA A O 1
ATOM 2437 N N . LYS A 1 321 ? -0.011 -10.287 46.050 1.00 96.31 321 LYS A N 1
ATOM 2438 C CA . LYS A 1 321 ? 1.219 -9.792 45.404 1.00 96.31 321 LYS A CA 1
ATOM 2439 C C . LYS A 1 321 ? 1.469 -10.400 44.017 1.00 96.31 321 LYS A C 1
ATOM 2441 O O . LYS A 1 321 ? 2.616 -10.627 43.630 1.00 96.31 321 LYS A O 1
ATOM 2446 N N . VAL A 1 322 ? 0.402 -10.672 43.265 1.00 94.44 322 VAL A N 1
ATOM 2447 C CA . VAL A 1 322 ? 0.505 -11.156 41.883 1.00 94.44 322 VAL A CA 1
ATOM 2448 C C . VAL A 1 322 ? 1.017 -10.022 40.998 1.00 94.44 322 VAL A C 1
ATOM 2450 O O . VAL A 1 322 ? 0.429 -8.944 40.975 1.00 94.44 322 VAL A O 1
ATOM 2453 N N . VAL A 1 323 ? 2.102 -10.268 40.263 1.00 91.19 323 VAL A N 1
ATOM 2454 C CA . VAL A 1 323 ? 2.723 -9.267 39.378 1.00 91.19 323 VAL A CA 1
ATOM 2455 C C . VAL A 1 323 ? 1.968 -9.154 38.049 1.00 91.19 323 VAL A C 1
ATOM 2457 O O . VAL A 1 323 ? 1.615 -8.058 37.628 1.00 91.19 323 VAL A O 1
ATOM 2460 N N . HIS A 1 324 ? 1.664 -10.284 37.404 1.00 92.56 324 HIS A N 1
ATOM 2461 C CA . HIS A 1 324 ? 0.967 -10.318 36.115 1.00 92.56 324 HIS A CA 1
ATOM 2462 C C . HIS A 1 324 ? -0.535 -10.521 36.319 1.00 92.56 324 HIS A C 1
ATOM 2464 O O . HIS A 1 324 ? -1.004 -11.643 36.491 1.00 92.56 324 HIS A O 1
ATOM 2470 N N . GLN A 1 325 ? -1.280 -9.416 36.339 1.00 95.69 325 GLN A N 1
ATOM 2471 C CA . GLN A 1 325 ? -2.707 -9.409 36.683 1.00 95.69 325 GLN A CA 1
ATOM 2472 C C . GLN A 1 325 ? -3.646 -9.342 35.466 1.00 95.69 325 GLN A C 1
ATOM 2474 O O . GLN A 1 325 ? -4.837 -9.604 35.614 1.00 95.69 325 GLN A O 1
ATOM 2479 N N . ASP A 1 326 ? -3.125 -9.014 34.279 1.00 93.50 326 ASP A N 1
ATOM 2480 C CA . ASP A 1 326 ? -3.913 -8.663 33.087 1.00 93.50 326 ASP A CA 1
ATOM 2481 C C . ASP A 1 326 ? -4.965 -9.726 32.716 1.00 93.50 326 ASP A C 1
ATOM 2483 O O . ASP A 1 326 ? -6.157 -9.424 32.705 1.00 93.50 326 ASP A O 1
ATOM 2487 N N . ALA A 1 327 ? -4.560 -10.988 32.537 1.00 92.88 327 ALA A N 1
ATOM 2488 C CA . ALA A 1 327 ? -5.477 -12.066 32.157 1.00 92.88 327 ALA A CA 1
ATOM 2489 C C . ALA A 1 327 ? -6.626 -12.269 33.166 1.00 92.88 327 ALA A C 1
ATOM 2491 O O . ALA A 1 327 ? -7.783 -12.424 32.777 1.00 92.88 327 ALA A O 1
ATOM 2492 N N . ALA A 1 328 ? -6.327 -12.221 34.468 1.00 95.62 328 ALA A N 1
ATOM 2493 C CA . ALA A 1 328 ? -7.332 -12.382 35.518 1.00 95.62 328 ALA A CA 1
ATOM 2494 C C . ALA A 1 328 ? -8.310 -11.195 35.572 1.00 95.62 328 ALA A C 1
ATOM 2496 O O . ALA A 1 328 ? -9.500 -11.377 35.831 1.00 95.62 328 ALA A O 1
ATOM 2497 N N . LEU A 1 329 ? -7.827 -9.979 35.303 1.00 97.25 329 LEU A N 1
ATOM 2498 C CA . LEU A 1 329 ? -8.658 -8.776 35.263 1.00 97.25 329 LEU A CA 1
ATOM 2499 C C . LEU A 1 329 ? -9.540 -8.726 34.008 1.00 97.25 329 LEU A C 1
ATOM 2501 O O . LEU A 1 329 ? -10.720 -8.399 34.132 1.00 97.25 329 LEU A O 1
ATOM 2505 N N . ARG A 1 330 ? -9.020 -9.122 32.836 1.00 94.81 330 ARG A N 1
ATOM 2506 C CA . ARG A 1 330 ? -9.815 -9.317 31.605 1.00 94.81 330 ARG A CA 1
ATOM 2507 C C . ARG A 1 330 ? -10.915 -10.362 31.823 1.00 94.81 330 ARG A C 1
ATOM 2509 O O . ARG A 1 330 ? -12.083 -10.119 31.521 1.00 94.81 330 ARG A O 1
ATOM 2516 N N . GLN A 1 331 ? -10.574 -11.481 32.467 1.00 94.38 331 GLN A N 1
ATOM 2517 C CA . GLN A 1 331 ? -11.547 -12.513 32.831 1.00 94.38 331 GLN A CA 1
ATOM 2518 C C . GLN A 1 331 ? -12.635 -11.978 33.777 1.00 94.38 331 GLN A C 1
ATOM 2520 O O . GLN A 1 331 ? -13.814 -12.251 33.562 1.00 94.38 331 GLN A O 1
ATOM 2525 N N . ALA A 1 332 ? -12.268 -11.200 34.802 1.00 96.50 332 ALA A N 1
ATOM 2526 C CA . ALA A 1 332 ? -13.231 -10.589 35.723 1.00 96.50 332 ALA A CA 1
ATOM 2527 C C . ALA A 1 332 ? -14.121 -9.532 35.043 1.00 96.50 332 ALA A C 1
ATOM 2529 O O . ALA A 1 332 ? -15.287 -9.383 35.409 1.00 96.50 332 ALA A O 1
ATOM 2530 N N . ALA A 1 333 ? -13.583 -8.814 34.055 1.00 94.56 333 ALA A N 1
ATOM 2531 C CA . ALA A 1 333 ? -14.330 -7.856 33.247 1.00 94.56 333 ALA A CA 1
ATOM 2532 C C . ALA A 1 333 ? -15.281 -8.535 32.250 1.00 94.56 333 ALA A C 1
ATOM 2534 O O . ALA A 1 333 ? -16.278 -7.924 31.863 1.00 94.56 333 ALA A O 1
ATOM 2535 N N . GLY A 1 334 ? -14.980 -9.774 31.841 1.00 91.62 334 GLY A N 1
ATOM 2536 C CA . GLY A 1 334 ? -15.663 -10.464 30.745 1.00 91.62 334 GLY A CA 1
ATOM 2537 C C . GLY A 1 334 ? -15.387 -9.823 29.382 1.00 91.62 334 GLY A C 1
ATOM 2538 O O . GLY A 1 334 ? -16.227 -9.906 28.492 1.00 91.62 334 GLY A O 1
ATOM 2539 N N . GLN A 1 335 ? -14.257 -9.125 29.253 1.00 91.31 335 GLN A N 1
ATOM 2540 C CA . GLN A 1 335 ? -13.873 -8.315 28.097 1.00 91.31 335 GLN A CA 1
ATOM 2541 C C . GLN A 1 335 ? -12.357 -8.404 27.888 1.00 91.31 335 GLN A C 1
ATOM 2543 O O . GLN A 1 335 ? -11.611 -8.679 28.827 1.00 91.31 335 GLN A O 1
ATOM 2548 N N . ALA A 1 336 ? -11.876 -8.089 26.684 1.00 91.06 336 ALA A N 1
ATOM 2549 C CA . ALA A 1 336 ? -10.438 -8.011 26.388 1.00 91.06 336 ALA A CA 1
ATOM 2550 C C . ALA A 1 336 ? -9.742 -6.769 26.984 1.00 91.06 336 ALA A C 1
ATOM 2552 O O . ALA A 1 336 ? -8.575 -6.495 26.718 1.00 91.06 336 ALA A O 1
ATOM 2553 N N . PHE A 1 337 ? -10.466 -5.988 27.778 1.00 94.25 337 PHE A N 1
ATOM 2554 C CA . PHE A 1 337 ? -9.991 -4.789 28.445 1.00 94.25 337 PHE A CA 1
ATOM 2555 C C . PHE A 1 337 ? -10.656 -4.674 29.816 1.00 94.25 337 PHE A C 1
ATOM 2557 O O . PHE A 1 337 ? -11.672 -5.311 30.097 1.00 94.25 337 PHE A O 1
ATOM 2564 N N . TYR A 1 338 ? -10.083 -3.856 30.689 1.00 96.00 338 TYR A N 1
ATOM 2565 C CA . TYR A 1 338 ? -10.623 -3.607 32.024 1.00 96.00 338 TYR A CA 1
ATOM 2566 C C . TYR A 1 338 ? -10.295 -2.187 32.484 1.00 96.00 338 TYR A C 1
ATOM 2568 O O . TYR A 1 338 ? -9.470 -1.500 31.883 1.00 96.00 338 TYR A O 1
ATOM 2576 N N . ASN A 1 339 ? -10.922 -1.750 33.580 1.00 97.75 339 ASN A N 1
ATOM 2577 C CA . ASN A 1 339 ? -10.564 -0.506 34.253 1.00 97.75 339 ASN A CA 1
ATOM 2578 C C . ASN A 1 339 ? -10.552 -0.675 35.784 1.00 97.75 339 ASN A C 1
ATOM 2580 O O . ASN A 1 339 ? -11.604 -0.863 36.402 1.00 97.75 339 ASN A O 1
ATOM 2584 N N . THR A 1 340 ? -9.375 -0.548 36.402 1.00 97.56 340 THR A N 1
ATOM 2585 C CA . THR A 1 340 ? -9.147 -0.673 37.854 1.00 97.56 340 THR A CA 1
ATOM 2586 C C . THR A 1 340 ? -9.299 0.635 38.631 1.00 97.56 340 THR A C 1
ATOM 2588 O O . THR A 1 340 ? -9.096 0.645 39.846 1.00 97.56 340 THR A O 1
ATOM 2591 N N . SER A 1 341 ? -9.638 1.748 37.976 1.00 96.94 341 SER A N 1
ATOM 2592 C CA . SER A 1 341 ? -9.941 2.998 38.676 1.00 96.94 341 SER A CA 1
ATOM 2593 C C . SER A 1 341 ? -11.170 2.826 39.562 1.00 96.94 341 SER A C 1
ATOM 2595 O O . SER A 1 341 ? -12.086 2.077 39.232 1.00 96.94 341 SER A O 1
ATOM 2597 N N . LYS A 1 342 ? -11.244 3.561 40.671 1.00 94.31 342 LYS A N 1
ATOM 2598 C CA . LYS A 1 342 ? -12.447 3.577 41.520 1.00 94.31 342 LYS A CA 1
ATOM 2599 C C . LYS A 1 342 ? -13.599 4.370 40.902 1.00 94.31 342 LYS A C 1
ATOM 2601 O O . LYS A 1 342 ? -14.705 4.307 41.425 1.00 94.31 342 LYS A O 1
ATOM 2606 N N . PHE A 1 343 ? -13.329 5.108 39.830 1.00 94.50 343 PHE A N 1
ATOM 2607 C CA . PHE A 1 343 ? -14.300 5.952 39.153 1.00 94.50 343 PHE A CA 1
ATOM 2608 C C . PHE A 1 343 ? -14.859 5.256 37.907 1.00 94.50 343 PHE A C 1
ATOM 2610 O O . PHE A 1 343 ? -14.154 4.517 37.212 1.00 94.50 343 PHE A O 1
ATOM 2617 N N . THR A 1 344 ? -16.134 5.508 37.643 1.00 94.31 344 THR A N 1
ATOM 2618 C CA . THR A 1 344 ? -16.780 5.404 36.329 1.00 94.31 344 THR A CA 1
ATOM 2619 C C . THR A 1 344 ? -16.923 6.803 35.739 1.00 94.31 344 THR A C 1
ATOM 2621 O O . THR A 1 344 ? -16.855 7.796 36.473 1.00 94.31 344 THR A O 1
ATOM 2624 N N . LEU A 1 345 ? -17.187 6.917 34.437 1.00 93.44 345 LEU A N 1
ATOM 2625 C CA . LEU A 1 345 ? -17.412 8.232 33.828 1.00 93.44 345 LEU A CA 1
ATOM 2626 C C . LEU A 1 345 ? -18.615 8.956 34.468 1.00 93.44 345 LEU A C 1
ATOM 2628 O O . LEU A 1 345 ? -18.603 10.178 34.622 1.00 93.44 345 LEU A O 1
ATOM 2632 N N . ARG A 1 346 ? -19.629 8.201 34.919 1.00 92.56 346 ARG A N 1
ATOM 2633 C CA . ARG A 1 346 ? -20.805 8.730 35.636 1.00 92.56 346 ARG A CA 1
ATOM 2634 C C . ARG A 1 346 ? -20.454 9.383 36.973 1.00 92.56 346 ARG A C 1
ATOM 2636 O O . ARG A 1 346 ? -21.047 10.410 37.303 1.00 92.56 346 ARG A O 1
ATOM 2643 N N . ASP A 1 347 ? -19.486 8.839 37.711 1.00 91.75 347 ASP A N 1
ATOM 2644 C CA . ASP A 1 347 ? -19.050 9.387 39.008 1.00 91.75 347 ASP A CA 1
ATOM 2645 C C . ASP A 1 347 ? -18.396 10.771 38.877 1.00 91.75 347 ASP A C 1
ATOM 2647 O O . ASP A 1 347 ? -18.333 11.539 39.841 1.00 91.75 347 ASP A O 1
ATOM 2651 N N . LEU A 1 348 ? -17.909 11.099 37.677 1.00 91.62 348 LEU A N 1
ATOM 2652 C CA . LEU A 1 348 ? -17.192 12.338 37.391 1.00 91.62 348 LEU A CA 1
ATOM 2653 C C . LEU A 1 348 ? -18.120 13.503 37.025 1.00 91.62 348 LEU A C 1
ATOM 2655 O O . LEU A 1 348 ? -17.679 14.649 37.011 1.00 91.62 348 LEU A O 1
ATOM 2659 N N . ARG A 1 349 ? -19.415 13.247 36.801 1.00 84.12 349 ARG A N 1
ATOM 2660 C CA . ARG A 1 349 ? -20.390 14.262 36.371 1.00 84.12 349 ARG A CA 1
ATOM 2661 C C . ARG A 1 349 ? -20.555 15.423 37.361 1.00 84.12 349 ARG A C 1
ATOM 2663 O O . ARG A 1 349 ? -20.772 16.553 36.952 1.00 84.12 349 ARG A O 1
ATOM 2670 N N . SER A 1 350 ? -20.482 15.158 38.665 1.00 71.25 350 SER A N 1
ATOM 2671 C CA . SER A 1 350 ? -20.910 16.100 39.714 1.00 71.25 350 SER A CA 1
ATOM 2672 C C . SER A 1 350 ? -19.768 16.586 40.612 1.00 71.25 350 SER A C 1
ATOM 2674 O O . SER A 1 350 ? -19.944 16.746 41.825 1.00 71.25 350 SER A O 1
ATOM 2676 N N . ARG A 1 351 ? -18.564 16.767 40.061 1.00 82.00 351 ARG A N 1
ATOM 2677 C CA . ARG A 1 351 ? -17.411 17.249 40.836 1.00 82.00 351 ARG A CA 1
ATOM 2678 C C . ARG A 1 351 ? -17.491 18.758 41.061 1.00 82.00 351 ARG A C 1
ATOM 2680 O O . ARG A 1 351 ? -17.584 19.534 40.123 1.00 82.00 351 ARG A O 1
ATOM 2687 N N . ALA A 1 352 ? -17.397 19.170 42.327 1.00 76.62 352 ALA A N 1
ATOM 2688 C CA . ALA A 1 352 ? -17.534 20.571 42.737 1.00 76.62 352 ALA A CA 1
ATOM 2689 C C . ALA A 1 352 ? -16.337 21.470 42.362 1.00 76.62 352 ALA A C 1
ATOM 2691 O O . ALA A 1 352 ? -16.430 22.687 42.470 1.00 76.62 352 ALA A O 1
ATOM 2692 N N . SER A 1 353 ? -15.201 20.887 41.970 1.00 88.38 353 SER A N 1
ATOM 2693 C CA . SER A 1 353 ? -13.977 21.612 41.620 1.00 88.38 353 SER A CA 1
ATOM 2694 C C . SER A 1 353 ? -13.400 21.080 40.315 1.00 88.38 353 SER A C 1
ATOM 2696 O O . SER A 1 353 ? -13.223 19.870 40.169 1.00 88.38 353 SER A O 1
ATOM 2698 N N . GLN A 1 354 ? -13.033 21.992 39.411 1.00 87.12 354 GLN A N 1
ATOM 2699 C CA . GLN A 1 354 ? -12.355 21.683 38.146 1.00 87.12 354 GLN A CA 1
ATOM 2700 C C . GLN A 1 354 ? -11.036 20.937 38.363 1.00 87.12 354 GLN A C 1
ATOM 2702 O O . GLN A 1 354 ? -10.714 20.010 37.623 1.00 87.12 354 GLN A O 1
ATOM 2707 N N . GLN A 1 355 ? -10.280 21.312 39.399 1.00 89.81 355 GLN A N 1
ATOM 2708 C CA . GLN A 1 355 ? -9.009 20.668 39.716 1.00 89.81 355 GLN A CA 1
ATOM 2709 C C . GLN A 1 355 ? -9.219 19.228 40.196 1.00 89.81 355 GLN A C 1
ATOM 2711 O O . GLN A 1 355 ? -8.462 18.341 39.807 1.00 89.81 355 GLN A O 1
ATOM 2716 N N . GLN A 1 356 ? -10.267 18.987 40.993 1.00 92.62 356 GLN A N 1
ATOM 2717 C CA . GLN A 1 356 ? -10.617 17.635 41.428 1.00 92.62 356 GLN A CA 1
ATOM 2718 C C . GLN A 1 356 ? -11.151 16.797 40.263 1.00 92.62 356 GLN A C 1
ATOM 2720 O O . GLN A 1 356 ? -10.761 15.644 40.127 1.00 92.62 356 GLN A O 1
ATOM 2725 N N . LEU A 1 357 ? -11.999 17.378 39.403 1.00 95.06 357 LEU A N 1
ATOM 2726 C CA . LEU A 1 357 ? -12.495 16.708 38.201 1.00 95.06 357 LEU A CA 1
ATOM 2727 C C . LEU A 1 357 ? -11.342 16.257 37.307 1.00 95.06 357 LEU A C 1
ATOM 2729 O O . LEU A 1 357 ? -11.318 15.109 36.881 1.00 95.06 357 LEU A O 1
ATOM 2733 N N . LYS A 1 358 ? -10.372 17.144 37.065 1.00 95.56 358 LYS A N 1
ATOM 2734 C CA . LYS A 1 358 ? -9.176 16.817 36.292 1.00 95.56 358 LYS A CA 1
ATOM 2735 C C . LYS A 1 358 ? -8.409 15.647 36.918 1.00 95.56 358 LYS A C 1
ATOM 2737 O O . LYS A 1 358 ? -8.147 14.675 36.221 1.00 95.56 358 LYS A O 1
ATOM 2742 N N . ALA A 1 359 ? -8.084 15.732 38.209 1.00 95.62 359 ALA A N 1
ATOM 2743 C CA . ALA A 1 359 ? -7.305 14.701 38.896 1.00 95.62 359 ALA A CA 1
ATOM 2744 C C . ALA A 1 359 ? -8.020 13.338 38.913 1.00 95.62 359 ALA A C 1
ATOM 2746 O O . ALA A 1 359 ? -7.404 12.304 38.664 1.00 95.62 359 ALA A O 1
ATOM 2747 N N . ASP A 1 360 ? -9.332 13.328 39.161 1.00 95.94 360 ASP A N 1
ATOM 2748 C CA . ASP A 1 360 ? -10.122 12.096 39.153 1.00 95.94 360 ASP A CA 1
ATOM 2749 C C . ASP A 1 360 ? -10.280 11.526 37.740 1.00 95.94 360 ASP A C 1
ATOM 2751 O O . ASP A 1 360 ? -10.294 10.308 37.573 1.00 95.94 360 ASP A O 1
ATOM 2755 N N . PHE A 1 361 ? -10.382 12.386 36.722 1.00 96.94 361 PHE A N 1
ATOM 2756 C CA . PHE A 1 361 ? -10.422 11.960 35.326 1.00 96.94 361 PHE A CA 1
ATOM 2757 C C . PHE A 1 361 ? -9.083 11.360 34.886 1.00 96.94 361 PHE A C 1
ATOM 2759 O O . PHE A 1 361 ? -9.071 10.302 34.268 1.00 96.94 361 PHE A O 1
ATOM 2766 N N . GLU A 1 362 ? -7.952 11.955 35.271 1.00 97.25 362 GLU A N 1
ATOM 2767 C CA . GLU A 1 362 ? -6.621 11.373 35.042 1.00 97.25 362 GLU A CA 1
ATOM 2768 C C . GLU A 1 362 ? -6.500 9.998 35.724 1.00 97.25 362 GLU A C 1
ATOM 2770 O O . GLU A 1 362 ? -6.141 9.023 35.068 1.00 97.25 362 GLU A O 1
ATOM 2775 N N . ALA A 1 363 ? -6.937 9.870 36.983 1.00 96.75 363 ALA A N 1
ATOM 2776 C CA . ALA A 1 363 ? -6.972 8.585 37.689 1.00 96.75 363 ALA A CA 1
ATOM 2777 C C . ALA A 1 363 ? -7.965 7.570 37.083 1.00 96.75 363 ALA A C 1
ATOM 2779 O O . ALA A 1 363 ? -7.808 6.357 37.243 1.00 96.75 363 ALA A O 1
ATOM 2780 N N . TYR A 1 364 ? -9.030 8.035 36.428 1.00 97.50 364 TYR A N 1
ATOM 2781 C CA . TYR A 1 364 ? -9.939 7.199 35.644 1.00 97.50 364 TYR A CA 1
ATOM 2782 C C . TYR A 1 364 ? -9.242 6.642 34.401 1.00 97.50 364 TYR A C 1
ATOM 2784 O O . TYR A 1 364 ? -9.320 5.434 34.160 1.00 97.50 364 TYR A O 1
ATOM 2792 N N . LEU A 1 365 ? -8.509 7.492 33.675 1.00 97.88 365 LEU A N 1
ATOM 2793 C CA . LEU A 1 365 ? -7.726 7.080 32.513 1.00 97.88 365 LEU A CA 1
ATOM 2794 C C . LEU A 1 365 ? -6.619 6.100 32.905 1.00 97.88 365 LEU A C 1
ATOM 2796 O O . LEU A 1 365 ? -6.494 5.061 32.269 1.00 97.88 365 LEU A O 1
ATOM 2800 N N . ASP A 1 366 ? -5.883 6.355 33.989 1.00 97.38 366 ASP A N 1
ATOM 2801 C CA . ASP A 1 366 ? -4.794 5.489 34.481 1.00 97.38 366 ASP A CA 1
ATOM 2802 C C . ASP A 1 366 ? -5.259 4.077 34.867 1.00 97.38 366 ASP A C 1
ATOM 2804 O O . ASP A 1 366 ? -4.462 3.143 34.918 1.00 97.38 366 ASP A O 1
ATOM 2808 N N . GLY A 1 367 ? -6.552 3.906 35.150 1.00 97.00 367 GLY A N 1
ATOM 2809 C CA . GLY A 1 367 ? -7.116 2.615 35.521 1.00 97.00 367 GLY A CA 1
ATOM 2810 C C . GLY A 1 367 ? -7.276 1.636 34.359 1.00 97.00 367 GLY A C 1
ATOM 2811 O O . GLY A 1 367 ? -7.498 0.456 34.620 1.00 97.00 367 GLY A O 1
ATOM 2812 N N . PHE A 1 368 ? -7.228 2.090 33.107 1.00 97.62 368 PHE A N 1
ATOM 2813 C CA . PHE A 1 368 ? -7.467 1.227 31.949 1.00 97.62 368 PHE A CA 1
ATOM 2814 C C . PHE A 1 368 ? -6.329 0.230 31.680 1.00 97.62 368 PHE A C 1
ATOM 2816 O O . PHE A 1 368 ? -5.168 0.501 31.985 1.00 97.62 368 PHE A O 1
ATOM 2823 N N . SER A 1 369 ? -6.676 -0.913 31.080 1.00 96.00 369 SER A N 1
ATOM 2824 C CA . SER A 1 369 ? -5.745 -1.967 30.655 1.00 96.00 369 SER A CA 1
ATOM 2825 C C . SER A 1 369 ? -4.704 -1.484 29.629 1.00 96.00 369 SER A C 1
ATOM 2827 O O . SER A 1 369 ? -4.954 -0.497 28.934 1.00 96.00 369 SER A O 1
ATOM 2829 N N . PRO A 1 370 ? -3.552 -2.175 29.485 1.00 95.00 370 PRO A N 1
ATOM 2830 C CA . PRO A 1 370 ? -2.447 -1.719 28.632 1.00 95.00 370 PRO A CA 1
ATOM 2831 C C . PRO A 1 370 ? -2.833 -1.430 27.177 1.00 95.00 370 PRO A C 1
ATOM 2833 O O . PRO A 1 370 ? -2.409 -0.423 26.625 1.00 95.00 370 PRO A O 1
ATOM 2836 N N . ASN A 1 371 ? -3.691 -2.254 26.573 1.00 93.62 371 ASN A N 1
ATOM 2837 C CA . ASN A 1 371 ? -4.181 -2.043 25.207 1.00 93.62 371 ASN A CA 1
ATOM 2838 C C . ASN A 1 371 ? -5.011 -0.757 25.047 1.00 93.62 371 ASN A C 1
ATOM 2840 O O . ASN A 1 371 ? -4.962 -0.126 23.997 1.00 93.62 371 ASN A O 1
ATOM 2844 N N . VAL A 1 372 ? -5.743 -0.338 26.081 1.00 95.50 372 VAL A N 1
ATOM 2845 C CA . VAL A 1 372 ? -6.475 0.935 26.083 1.00 95.50 372 VAL A CA 1
ATOM 2846 C C . VAL A 1 372 ? -5.543 2.105 26.407 1.00 95.50 372 VAL A C 1
ATOM 2848 O O . VAL A 1 372 ? -5.727 3.179 25.844 1.00 95.50 372 VAL A O 1
ATOM 2851 N N . GLN A 1 373 ? -4.523 1.920 27.258 1.00 96.69 373 GLN A N 1
ATOM 2852 C CA . GLN A 1 373 ? -3.486 2.949 27.451 1.00 96.69 373 GLN A CA 1
ATOM 2853 C C . GLN A 1 373 ? -2.779 3.270 26.134 1.00 96.69 373 GLN A C 1
ATOM 2855 O O . GLN A 1 373 ? -2.633 4.440 25.803 1.00 96.69 373 GLN A O 1
ATOM 2860 N N . ASP A 1 374 ? -2.427 2.238 25.373 1.00 95.38 374 ASP A N 1
ATOM 2861 C CA . ASP A 1 374 ? -1.786 2.349 24.064 1.00 95.38 374 ASP A CA 1
ATOM 2862 C C . ASP A 1 374 ? -2.648 3.132 23.053 1.00 95.38 374 ASP A C 1
ATOM 2864 O O . ASP A 1 374 ? -2.162 4.047 22.388 1.00 95.38 374 ASP A O 1
ATOM 2868 N N . ILE A 1 375 ? -3.965 2.878 23.022 1.00 95.38 375 ILE A N 1
ATOM 2869 C CA . ILE A 1 375 ? -4.921 3.688 22.242 1.00 95.38 375 ILE A CA 1
ATOM 2870 C C . ILE A 1 375 ? -4.887 5.162 22.686 1.00 95.38 375 ILE A C 1
ATOM 2872 O O . ILE A 1 375 ? -4.829 6.066 21.855 1.00 95.38 375 ILE A O 1
ATOM 2876 N N . LEU A 1 376 ? -4.944 5.430 23.995 1.00 96.38 376 LEU A N 1
ATOM 2877 C CA . LEU A 1 376 ? -4.987 6.799 24.529 1.00 96.38 376 LEU A CA 1
ATOM 2878 C C . LEU A 1 376 ? -3.678 7.570 24.314 1.00 96.38 376 LEU A C 1
ATOM 2880 O O . LEU A 1 376 ? -3.719 8.791 24.142 1.00 96.38 376 LEU A O 1
ATOM 2884 N N . GLU A 1 377 ? -2.544 6.872 24.353 1.00 95.94 377 GLU A N 1
ATOM 2885 C CA . GLU A 1 377 ? -1.215 7.413 24.071 1.00 95.94 377 GLU A CA 1
ATOM 2886 C C . GLU A 1 377 ? -1.094 7.819 22.604 1.00 95.94 377 GLU A C 1
ATOM 2888 O O . GLU A 1 377 ? -0.744 8.964 22.324 1.00 95.94 377 GLU A O 1
ATOM 2893 N N . ASN A 1 378 ? -1.492 6.940 21.683 1.00 94.81 378 ASN A N 1
ATOM 2894 C CA . ASN A 1 378 ? -1.447 7.208 20.245 1.00 94.81 378 ASN A CA 1
ATOM 2895 C C . ASN A 1 378 ? -2.487 8.244 19.777 1.00 94.81 378 ASN A C 1
ATOM 2897 O O . ASN A 1 378 ? -2.283 8.911 18.765 1.00 94.81 378 ASN A O 1
ATOM 2901 N N . PHE A 1 379 ? -3.567 8.446 20.537 1.00 93.81 379 PHE A N 1
ATOM 2902 C CA . PHE A 1 379 ? -4.454 9.605 20.374 1.00 93.81 379 PHE A CA 1
ATOM 2903 C C . PHE A 1 379 ? -3.900 10.908 20.968 1.00 93.81 379 PHE A C 1
ATOM 2905 O O . PHE A 1 379 ? -4.527 11.958 20.829 1.00 93.81 379 PHE A O 1
ATOM 2912 N N . GLU A 1 380 ? -2.793 10.851 21.710 1.00 95.00 380 GLU A N 1
ATOM 2913 C CA . GLU A 1 380 ? -2.259 11.961 22.503 1.00 95.00 380 GLU A CA 1
ATOM 2914 C C . GLU A 1 380 ? -3.307 12.606 23.434 1.00 95.00 380 GLU A C 1
ATOM 2916 O O . GLU A 1 380 ? -3.237 13.791 23.781 1.00 95.00 380 GLU A O 1
ATOM 2921 N N . PHE A 1 381 ? -4.315 11.840 23.869 1.00 96.06 381 PHE A N 1
ATOM 2922 C CA . PHE A 1 381 ? -5.518 12.423 24.467 1.00 96.06 381 PHE A CA 1
ATOM 2923 C C . PHE A 1 381 ? -5.225 13.145 25.792 1.00 96.06 381 PHE A C 1
ATOM 2925 O O . PHE A 1 381 ? -5.828 14.173 26.116 1.00 96.06 381 PHE A O 1
ATOM 2932 N N . ARG A 1 382 ? -4.226 12.669 26.545 1.00 96.12 382 ARG A N 1
ATOM 2933 C CA . ARG A 1 382 ? -3.781 13.302 27.798 1.00 96.12 382 ARG A CA 1
ATOM 2934 C C . ARG A 1 382 ? -3.287 14.736 27.593 1.00 96.12 382 ARG A C 1
ATOM 2936 O O . ARG A 1 382 ? -3.484 15.569 28.479 1.00 96.12 382 ARG A O 1
ATOM 2943 N N . ASN A 1 383 ? -2.750 15.058 26.415 1.00 96.12 383 ASN A N 1
ATOM 2944 C CA . ASN A 1 383 ? -2.302 16.411 26.072 1.00 96.12 383 ASN A CA 1
ATOM 2945 C C . ASN A 1 383 ? -3.478 17.397 25.950 1.00 96.12 383 ASN A C 1
ATOM 2947 O O . ASN A 1 383 ? -3.300 18.604 26.129 1.00 96.12 383 ASN A O 1
ATOM 2951 N N . GLN A 1 384 ? -4.695 16.896 25.715 1.00 95.94 384 GLN A N 1
ATOM 2952 C CA . GLN A 1 384 ? -5.903 17.714 25.580 1.00 95.94 384 GLN A CA 1
ATOM 2953 C C . GLN A 1 384 ? -6.517 18.101 26.934 1.00 95.94 384 GLN A C 1
ATOM 2955 O O . GLN A 1 384 ? -7.137 19.161 27.068 1.00 95.94 384 GLN A O 1
ATOM 2960 N N . ILE A 1 385 ? -6.301 17.287 27.972 1.00 96.00 385 ILE A N 1
ATOM 2961 C CA . ILE A 1 385 ? -6.940 17.433 29.291 1.00 96.00 385 ILE A CA 1
ATOM 2962 C C . ILE A 1 385 ? -6.668 18.801 29.944 1.00 96.00 385 ILE A C 1
ATOM 2964 O O . ILE A 1 385 ? -7.625 19.420 30.423 1.00 96.00 385 ILE A O 1
ATOM 2968 N N . PRO A 1 386 ? -5.429 19.344 29.968 1.00 95.62 386 PRO A N 1
ATOM 2969 C CA . PRO A 1 386 ? -5.175 20.650 30.578 1.00 95.62 386 PRO A CA 1
ATOM 2970 C C . PRO A 1 386 ? -5.974 21.785 29.928 1.00 95.62 386 PRO A C 1
ATOM 2972 O O . PRO A 1 386 ? -6.473 22.663 30.635 1.00 95.62 386 PRO A O 1
ATOM 2975 N N . ARG A 1 387 ? -6.125 21.757 28.597 1.00 95.19 387 ARG A N 1
ATOM 2976 C CA . ARG A 1 387 ? -6.890 22.760 27.843 1.00 95.19 387 ARG A CA 1
ATOM 2977 C C . ARG A 1 387 ? -8.382 22.649 28.143 1.00 95.19 387 ARG A C 1
ATOM 2979 O O . ARG A 1 387 ? -8.995 23.657 28.487 1.00 95.19 387 ARG A O 1
ATOM 2986 N N . LEU A 1 388 ? -8.931 21.434 28.087 1.00 94.75 388 LEU A N 1
ATOM 2987 C CA . LEU A 1 388 ? -10.339 21.158 28.395 1.00 94.75 388 LEU A CA 1
ATOM 2988 C C . LEU A 1 388 ? -10.701 21.538 29.835 1.00 94.75 388 LEU A C 1
ATOM 2990 O O . LEU A 1 388 ? -11.761 22.110 30.077 1.00 94.75 388 LEU A O 1
ATOM 2994 N N . SER A 1 389 ? -9.813 21.253 30.791 1.00 93.75 389 SER A N 1
ATOM 2995 C CA . SER A 1 389 ? -10.010 21.594 32.202 1.00 93.75 389 SER A CA 1
ATOM 2996 C C . SER A 1 389 ? -9.971 23.106 32.438 1.00 93.75 389 SER A C 1
ATOM 2998 O O . SER A 1 389 ? -10.862 23.638 33.094 1.00 93.75 389 SER A O 1
ATOM 3000 N N . LYS A 1 390 ? -8.990 23.818 31.862 1.00 92.69 390 LYS A N 1
ATOM 3001 C CA . LYS A 1 390 ? -8.858 25.280 32.011 1.00 92.69 390 LYS A CA 1
ATOM 3002 C C . LYS A 1 390 ? -10.060 26.047 31.450 1.00 92.69 390 LYS A C 1
ATOM 3004 O O . LYS A 1 390 ? -10.374 27.125 31.944 1.00 92.69 390 LYS A O 1
ATOM 3009 N N . ALA A 1 391 ? -10.690 25.509 30.411 1.00 91.62 391 ALA A N 1
ATOM 3010 C CA . ALA A 1 391 ? -11.840 26.108 29.746 1.00 91.62 391 ALA A CA 1
ATOM 3011 C C . ALA A 1 391 ? -13.198 25.622 30.291 1.00 91.62 391 ALA A C 1
ATOM 3013 O O . ALA A 1 391 ? -14.221 25.936 29.696 1.00 91.62 391 ALA A O 1
ATOM 3014 N N . ASP A 1 392 ? -13.218 24.847 31.384 1.00 90.12 392 ASP A N 1
ATOM 3015 C CA . ASP A 1 392 ? -14.435 24.245 31.961 1.00 90.12 392 ASP A CA 1
ATOM 3016 C C . ASP A 1 392 ? -15.240 23.356 30.986 1.00 90.12 392 ASP A C 1
ATOM 3018 O O . ASP A 1 392 ? -16.426 23.081 31.162 1.00 90.12 392 ASP A O 1
ATOM 3022 N N . ALA A 1 393 ? -14.581 22.865 29.936 1.00 93.00 393 ALA A N 1
ATOM 3023 C CA . ALA A 1 393 ? -15.209 22.056 28.899 1.00 93.00 393 ALA A CA 1
ATOM 3024 C C . ALA A 1 393 ? -15.244 20.565 29.255 1.00 93.00 393 ALA A C 1
ATOM 3026 O O . ALA A 1 393 ? -16.130 19.853 28.793 1.00 93.00 393 ALA A O 1
ATOM 3027 N N . LEU A 1 394 ? -14.315 20.081 30.093 1.00 94.38 394 LEU A N 1
ATOM 3028 C CA . LEU A 1 394 ? -14.211 18.654 30.433 1.00 94.38 394 LEU A CA 1
ATOM 3029 C C . LEU A 1 394 ? -15.495 18.106 31.083 1.00 94.38 394 LEU A C 1
ATOM 3031 O O . LEU A 1 394 ? -15.975 17.046 30.688 1.00 94.38 394 LEU A O 1
ATOM 3035 N N . GLY A 1 395 ? -16.068 18.833 32.048 1.00 92.75 395 GLY A N 1
ATOM 3036 C CA . GLY A 1 395 ? -17.318 18.435 32.707 1.00 92.75 395 GLY A CA 1
ATOM 3037 C C . GLY A 1 395 ? -18.495 18.419 31.732 1.00 92.75 395 GLY A C 1
ATOM 3038 O O . GLY A 1 395 ? -19.193 17.415 31.624 1.00 92.75 395 GLY A O 1
ATOM 3039 N N . THR A 1 396 ? -18.639 19.488 30.947 1.00 92.38 396 THR A N 1
ATOM 3040 C CA . THR A 1 396 ? -19.674 19.620 29.908 1.00 92.38 396 THR A CA 1
ATOM 3041 C C . THR A 1 396 ? -19.594 18.500 28.864 1.00 92.38 396 THR A C 1
ATOM 3043 O O . THR A 1 396 ? -20.614 17.959 28.434 1.00 92.38 396 THR A O 1
ATOM 3046 N N . LEU A 1 397 ? -18.379 18.113 28.471 1.00 93.88 397 LEU A N 1
ATOM 3047 C CA . LEU A 1 397 ? -18.139 17.032 27.520 1.00 93.88 397 LEU A CA 1
ATOM 3048 C C . LEU A 1 397 ? -18.595 15.677 28.077 1.00 93.88 397 LEU A C 1
ATOM 3050 O O . LEU A 1 397 ? -19.313 14.938 27.401 1.00 93.88 397 LEU A O 1
ATOM 3054 N N . ILE A 1 398 ? -18.229 15.383 29.330 1.00 94.75 398 ILE A N 1
ATOM 3055 C CA . ILE A 1 398 ? -18.679 14.187 30.056 1.00 94.75 398 ILE A CA 1
ATOM 3056 C C . ILE A 1 398 ? -20.209 14.172 30.165 1.00 94.75 398 ILE A C 1
ATOM 3058 O O . ILE A 1 398 ? -20.835 13.147 29.898 1.00 94.75 398 ILE A O 1
ATOM 3062 N N . GLU A 1 399 ? -20.825 15.304 30.510 1.00 93.12 399 GLU A N 1
ATOM 3063 C CA . GLU A 1 399 ? -22.279 15.426 30.624 1.00 93.12 399 GLU A CA 1
ATOM 3064 C C . GLU A 1 399 ? -23.008 15.127 29.317 1.00 93.12 399 GLU A C 1
ATOM 3066 O O . GLU A 1 399 ? -23.973 14.359 29.327 1.00 93.12 399 GLU A O 1
ATOM 3071 N N . LYS A 1 400 ? -22.543 15.687 28.194 1.00 93.69 400 LYS A N 1
ATOM 3072 C CA . LYS A 1 400 ? -23.167 15.452 26.886 1.00 93.69 400 LYS A CA 1
ATOM 3073 C C . LYS A 1 400 ? -23.018 14.003 26.425 1.00 93.69 400 LYS A C 1
ATOM 3075 O O . LYS A 1 400 ? -23.988 13.432 25.936 1.00 93.69 400 LYS A O 1
ATOM 3080 N N . LEU A 1 401 ? -21.860 13.377 26.634 1.00 92.88 401 LEU A N 1
ATOM 3081 C CA . LEU A 1 401 ? -21.649 11.959 26.292 1.00 92.88 401 LEU A CA 1
ATOM 3082 C C . LEU A 1 401 ? -22.421 10.990 27.199 1.00 92.88 401 LEU A C 1
ATOM 3084 O O . LEU A 1 401 ? -22.672 9.848 26.818 1.00 92.88 401 LEU A O 1
ATOM 3088 N N . LEU A 1 402 ? -22.805 11.437 28.395 1.00 92.81 402 LEU A N 1
ATOM 3089 C CA . LEU A 1 402 ? -23.693 10.720 29.312 1.00 92.81 402 LEU A CA 1
ATOM 3090 C C . LEU A 1 402 ? -25.167 11.112 29.148 1.00 92.81 402 LEU A C 1
ATOM 3092 O O . LEU A 1 402 ? -25.987 10.723 29.989 1.00 92.81 402 LEU A O 1
ATOM 3096 N N . SER A 1 403 ? -25.507 11.882 28.106 1.00 91.88 403 SER A N 1
ATOM 3097 C CA . SER A 1 403 ? -26.880 12.315 27.869 1.00 91.88 403 SER A CA 1
ATOM 3098 C C . SER A 1 403 ? -27.818 11.108 27.792 1.00 91.88 403 SER A C 1
ATOM 3100 O O . SER A 1 403 ? -27.511 10.136 27.101 1.00 91.88 403 SER A O 1
ATOM 3102 N N . PRO A 1 404 ? -28.991 11.160 28.448 1.00 88.62 404 PRO A N 1
ATOM 3103 C CA . PRO A 1 404 ? -30.002 10.120 28.331 1.00 88.62 404 PRO A CA 1
ATOM 3104 C C . PRO A 1 404 ? -30.691 10.094 26.958 1.00 88.62 404 PRO A C 1
ATOM 3106 O O . PRO A 1 404 ? -31.651 9.339 26.824 1.00 88.62 404 PRO A O 1
ATOM 3109 N N . ASP A 1 405 ? -30.266 10.916 25.989 1.00 88.12 405 ASP A N 1
ATOM 3110 C CA . ASP A 1 405 ? -30.774 10.974 24.606 1.00 88.12 405 ASP A CA 1
ATOM 3111 C C . ASP A 1 405 ? -30.053 10.007 23.654 1.00 88.12 405 ASP A C 1
ATOM 3113 O O . ASP A 1 405 ? -30.539 9.749 22.551 1.00 88.12 405 ASP A O 1
ATOM 3117 N N . ILE A 1 406 ? -28.921 9.446 24.089 1.00 91.19 406 ILE A N 1
ATOM 3118 C CA . ILE A 1 406 ? -28.170 8.421 23.364 1.00 91.19 406 ILE A CA 1
ATOM 3119 C C . ILE A 1 406 ? -27.824 7.252 24.290 1.00 91.19 406 ILE A C 1
ATOM 3121 O O . ILE A 1 406 ? -27.594 7.429 25.488 1.00 91.19 406 ILE A O 1
ATOM 3125 N N . ASN A 1 407 ? -27.721 6.051 23.720 1.00 91.19 407 ASN A N 1
ATOM 3126 C CA . ASN A 1 407 ? -27.251 4.867 24.430 1.00 91.19 407 ASN A CA 1
ATOM 3127 C C . ASN A 1 407 ? -26.073 4.236 23.688 1.00 91.19 407 ASN A C 1
ATOM 3129 O O . ASN A 1 407 ? -26.242 3.684 22.607 1.00 91.19 407 ASN A O 1
ATOM 3133 N N . LEU A 1 408 ? -24.886 4.292 24.295 1.00 91.75 408 LEU A N 1
ATOM 3134 C CA . LEU A 1 408 ? -23.687 3.613 23.793 1.00 91.75 408 LEU A CA 1
ATOM 3135 C C . LEU A 1 408 ? -23.411 2.289 24.523 1.00 91.75 408 LEU A C 1
ATOM 3137 O O . LEU A 1 408 ? -22.346 1.711 24.336 1.00 91.75 408 LEU A O 1
ATOM 3141 N N . SER A 1 409 ? -24.317 1.804 25.377 1.00 89.69 409 SER A N 1
ATOM 3142 C CA . SER A 1 409 ? -24.192 0.503 26.054 1.00 89.69 409 SER A CA 1
ATOM 3143 C C . SER A 1 409 ? -24.758 -0.623 25.183 1.00 89.69 409 SER A C 1
ATOM 3145 O O . SER A 1 409 ? -25.756 -0.393 24.501 1.00 89.69 409 SER A O 1
ATOM 3147 N N . PRO A 1 410 ? -24.219 -1.858 25.250 1.00 86.81 410 PRO A N 1
ATOM 3148 C CA . PRO A 1 410 ? -24.858 -3.024 24.630 1.00 86.81 410 PRO A CA 1
ATOM 3149 C C . PRO A 1 410 ? -26.220 -3.369 25.249 1.00 86.81 410 PRO A C 1
ATOM 3151 O O . PRO A 1 410 ? -27.000 -4.103 24.649 1.00 86.81 410 PRO A O 1
ATOM 3154 N N . ASN A 1 411 ? -26.530 -2.837 26.434 1.00 88.69 411 ASN A N 1
ATOM 3155 C CA . ASN A 1 411 ? -27.787 -3.096 27.127 1.00 88.69 411 ASN A CA 1
ATOM 3156 C C . ASN A 1 411 ? -28.823 -1.999 26.833 1.00 88.69 411 ASN A C 1
ATOM 3158 O O . ASN A 1 411 ? -28.460 -0.820 26.800 1.00 88.69 411 ASN A O 1
ATOM 3162 N N . PRO A 1 412 ? -30.112 -2.346 26.663 1.00 89.06 412 PRO A N 1
ATOM 3163 C CA . PRO A 1 412 ? -31.166 -1.356 26.479 1.00 89.06 412 PRO A CA 1
ATOM 3164 C C . PRO A 1 412 ? -31.395 -0.531 27.749 1.00 89.06 412 PRO A C 1
ATOM 3166 O O . PRO A 1 412 ? -31.308 -1.036 28.871 1.00 89.06 412 PRO A O 1
ATOM 3169 N N . VAL A 1 413 ? -31.763 0.735 27.566 1.00 87.38 413 VAL A N 1
ATOM 3170 C CA . VAL A 1 413 ? -32.278 1.584 28.645 1.00 87.38 413 VAL A CA 1
ATOM 3171 C C . VAL A 1 413 ? -33.778 1.351 28.745 1.00 87.38 413 VAL A C 1
ATOM 3173 O O . VAL A 1 413 ? -34.494 1.488 27.754 1.00 87.38 413 VAL A O 1
ATOM 3176 N N . LEU A 1 414 ? -34.262 1.013 29.938 1.00 88.00 414 LEU A N 1
ATOM 3177 C CA . LEU A 1 414 ? -35.674 0.719 30.185 1.00 88.00 414 LEU A CA 1
ATOM 3178 C C . LEU A 1 414 ? -36.374 1.890 30.888 1.00 88.00 414 LEU A C 1
ATOM 3180 O O . LEU A 1 414 ? -35.777 2.597 31.700 1.00 88.00 414 LEU A O 1
ATOM 3184 N N . ASN A 1 415 ? -37.656 2.078 30.588 1.00 86.50 415 ASN A N 1
ATOM 3185 C CA . ASN A 1 415 ? -38.566 2.925 31.352 1.00 86.50 415 ASN A CA 1
ATOM 3186 C C . ASN A 1 415 ? -38.962 2.239 32.672 1.00 86.50 415 ASN A C 1
ATOM 3188 O O . ASN A 1 415 ? -38.746 1.043 32.868 1.00 86.50 415 ASN A O 1
ATOM 3192 N N . GLY A 1 416 ? -39.597 2.990 33.579 1.00 85.50 416 GLY A N 1
ATOM 3193 C CA . GLY A 1 416 ? -40.064 2.456 34.867 1.00 85.50 416 GLY A CA 1
ATOM 3194 C C . GLY A 1 416 ? -41.121 1.347 34.756 1.00 85.50 416 GLY A C 1
ATOM 3195 O O . GLY A 1 416 ? -41.312 0.598 35.709 1.00 85.50 416 GLY A O 1
ATOM 3196 N N . ASP A 1 417 ? -41.781 1.220 33.604 1.00 88.19 417 ASP A N 1
ATOM 3197 C CA . ASP A 1 417 ? -42.741 0.158 33.283 1.00 88.19 417 ASP A CA 1
ATOM 3198 C C . ASP A 1 417 ? -42.105 -1.055 32.572 1.00 88.19 417 ASP A C 1
ATOM 3200 O O . ASP A 1 417 ? -42.806 -2.002 32.219 1.00 88.19 417 ASP A O 1
ATOM 3204 N N . GLY A 1 418 ? -40.783 -1.041 32.365 1.00 83.94 418 GLY A N 1
ATOM 3205 C CA . GLY A 1 418 ? -40.037 -2.099 31.683 1.00 83.94 418 GLY A CA 1
ATOM 3206 C C . GLY A 1 418 ? -40.036 -2.008 30.155 1.00 83.94 418 GLY A C 1
ATOM 3207 O O . GLY A 1 418 ? -39.389 -2.836 29.514 1.00 83.94 418 GLY A O 1
ATOM 3208 N N . SER A 1 419 ? -40.706 -1.019 29.552 1.00 87.44 419 SER A N 1
ATOM 3209 C CA . SER A 1 419 ? -40.603 -0.775 28.108 1.00 87.44 419 SER A CA 1
ATOM 3210 C C . SER A 1 419 ? -39.215 -0.243 27.730 1.00 87.44 419 SER A C 1
ATOM 3212 O O . SER A 1 419 ? -38.571 0.457 28.512 1.00 87.44 419 SER A O 1
ATOM 3214 N N . VAL A 1 420 ? -38.729 -0.573 26.530 1.00 86.31 420 VAL A N 1
ATOM 3215 C CA . VAL A 1 420 ? -37.429 -0.089 26.040 1.00 86.31 420 VAL A CA 1
ATOM 3216 C C . VAL A 1 420 ? -37.542 1.402 25.726 1.00 86.31 420 VAL A C 1
ATOM 3218 O O . VAL A 1 420 ? -38.253 1.796 24.807 1.00 86.31 420 VAL A O 1
ATOM 3221 N N . LYS A 1 421 ? -36.835 2.232 26.497 1.00 86.88 421 LYS A N 1
ATOM 3222 C CA . LYS A 1 421 ? -36.678 3.666 26.231 1.00 86.88 421 LYS A CA 1
ATOM 3223 C C . LYS A 1 421 ? -35.707 3.891 25.078 1.00 86.88 421 LYS A C 1
ATOM 3225 O O . LYS A 1 421 ? -35.982 4.691 24.193 1.00 86.88 421 LYS A O 1
ATOM 3230 N N . GLN A 1 422 ? -34.568 3.202 25.122 1.00 86.25 422 GLN A N 1
ATOM 3231 C CA . GLN A 1 422 ? -33.559 3.208 24.067 1.00 86.25 422 GLN A CA 1
ATOM 3232 C C . GLN A 1 422 ? -33.015 1.798 23.884 1.00 86.25 422 GLN A C 1
ATOM 3234 O O . GLN A 1 422 ? -32.708 1.139 24.886 1.00 86.25 422 GLN A O 1
ATOM 3239 N N . PRO A 1 423 ? -32.879 1.325 22.637 1.00 88.50 423 PRO A N 1
ATOM 3240 C CA . PRO A 1 423 ? -32.303 0.018 22.379 1.00 88.50 423 PRO A CA 1
ATOM 3241 C C . PRO A 1 423 ? -30.837 -0.026 22.830 1.00 88.50 423 PRO A C 1
ATOM 3243 O O . PRO A 1 423 ? -30.176 1.005 22.983 1.00 88.50 423 PRO A O 1
ATOM 3246 N N . GLY A 1 424 ? -30.338 -1.233 23.090 1.00 87.31 424 GLY A N 1
ATOM 3247 C CA . GLY A 1 424 ? -28.909 -1.453 23.291 1.00 87.31 424 GLY A CA 1
ATOM 3248 C C . GLY A 1 424 ? -28.168 -1.277 21.970 1.00 87.31 424 GLY A C 1
ATOM 3249 O O . GLY A 1 424 ? -28.662 -1.705 20.930 1.00 87.31 424 GLY A O 1
ATOM 3250 N N . LEU A 1 425 ? -26.993 -0.658 22.013 1.00 88.25 425 LEU A N 1
ATOM 3251 C CA . LEU A 1 425 ? -26.107 -0.532 20.865 1.00 88.25 425 LEU A CA 1
ATOM 3252 C C . LEU A 1 425 ? -25.157 -1.729 20.838 1.00 88.25 425 LEU A C 1
ATOM 3254 O O . LEU A 1 425 ? -24.199 -1.799 21.617 1.00 88.25 425 LEU A O 1
ATOM 3258 N N . ASP A 1 426 ? -25.440 -2.690 19.965 1.00 82.56 426 ASP A N 1
ATOM 3259 C CA . ASP A 1 426 ? -24.552 -3.827 19.749 1.00 82.56 426 ASP A CA 1
ATOM 3260 C C . ASP A 1 426 ? -23.203 -3.390 19.145 1.00 82.56 426 ASP A C 1
ATOM 3262 O O . ASP A 1 426 ? -22.978 -2.232 18.786 1.00 82.56 426 ASP A O 1
ATOM 3266 N N . ASN A 1 427 ? -22.257 -4.322 19.110 1.00 80.00 427 ASN A N 1
ATOM 3267 C CA . ASN A 1 427 ? -20.891 -4.067 18.661 1.00 80.00 427 ASN A CA 1
ATOM 3268 C C . ASN A 1 427 ? -20.825 -3.602 17.196 1.00 80.00 427 ASN A C 1
ATOM 3270 O O . ASN A 1 427 ? -20.082 -2.675 16.878 1.00 80.00 427 ASN A O 1
ATOM 3274 N N . HIS A 1 428 ? -21.656 -4.184 16.329 1.00 73.38 428 HIS A N 1
ATOM 3275 C CA . HIS A 1 428 ? -21.761 -3.787 14.927 1.00 73.38 428 HIS A CA 1
ATOM 3276 C C . HIS A 1 428 ? -22.292 -2.349 14.782 1.00 73.38 428 HIS A C 1
ATOM 3278 O O . HIS A 1 428 ? -21.710 -1.529 14.067 1.00 73.38 428 HIS A O 1
ATOM 3284 N N . GLY A 1 429 ? -23.374 -2.010 15.491 1.00 80.25 429 GLY A N 1
ATOM 3285 C CA . GLY A 1 429 ? -23.929 -0.660 15.500 1.00 80.25 429 GLY A CA 1
ATOM 3286 C C . GLY A 1 429 ? -22.937 0.374 16.034 1.00 80.25 429 GLY A C 1
ATOM 3287 O O . GLY A 1 429 ? -22.813 1.455 15.461 1.00 80.25 429 GLY A O 1
ATOM 3288 N N . MET A 1 430 ? -22.178 0.036 17.082 1.00 86.38 430 MET A N 1
ATOM 3289 C CA . MET A 1 430 ? -21.131 0.916 17.611 1.00 86.38 430 MET A CA 1
ATOM 3290 C C . MET A 1 430 ? -20.001 1.145 16.603 1.00 86.38 430 MET A C 1
ATOM 3292 O O . MET A 1 430 ? -19.597 2.293 16.416 1.00 86.38 430 MET A O 1
ATOM 3296 N N . GLY A 1 431 ? -19.535 0.089 15.928 1.00 76.19 431 GLY A N 1
ATOM 3297 C CA . GLY A 1 431 ? -18.552 0.209 14.848 1.00 76.19 431 GLY A CA 1
ATOM 3298 C C . GLY A 1 431 ? -19.045 1.133 13.733 1.00 76.19 431 GLY A C 1
ATOM 3299 O O . GLY A 1 431 ? -18.330 2.037 13.319 1.00 76.19 431 GLY A O 1
ATOM 3300 N N . THR A 1 432 ? -20.316 1.003 13.332 1.00 80.25 432 THR A N 1
ATOM 3301 C CA . THR A 1 432 ? -20.935 1.881 12.318 1.00 80.25 432 THR A CA 1
ATOM 3302 C C . THR A 1 432 ? -20.942 3.353 12.750 1.00 80.25 432 THR A C 1
ATOM 3304 O O . THR A 1 432 ? -20.593 4.233 11.966 1.00 80.25 432 THR A O 1
ATOM 3307 N N . VAL A 1 433 ? -21.325 3.641 14.001 1.00 86.94 433 VAL A N 1
ATOM 3308 C CA . VAL A 1 433 ? -21.318 5.011 14.548 1.00 86.94 433 VAL A CA 1
ATOM 3309 C C . VAL A 1 433 ? -19.901 5.578 14.583 1.00 86.94 433 VAL A C 1
ATOM 3311 O O . VAL A 1 433 ? -19.694 6.733 14.213 1.00 86.94 433 VAL A O 1
ATOM 3314 N N . PHE A 1 434 ? -18.930 4.785 15.039 1.00 85.69 434 PHE A N 1
ATOM 3315 C CA . PHE A 1 434 ? -17.543 5.225 15.148 1.00 85.69 434 PHE A CA 1
ATOM 3316 C C . PHE A 1 434 ? -16.928 5.488 13.772 1.00 85.69 434 PHE A C 1
ATOM 3318 O O . PHE A 1 434 ? -16.346 6.549 13.556 1.00 85.69 434 PHE A O 1
ATOM 3325 N N . GLU A 1 435 ? -17.144 4.583 12.819 1.00 78.69 435 GLU A N 1
ATOM 3326 C CA . GLU A 1 435 ? -16.728 4.748 11.429 1.00 78.69 435 GLU A CA 1
ATOM 3327 C C . GLU A 1 435 ? -17.313 6.028 10.817 1.00 78.69 435 GLU A C 1
ATOM 3329 O O . GLU A 1 435 ? -16.583 6.830 10.238 1.00 78.69 435 GLU A O 1
ATOM 3334 N N . GLU A 1 436 ? -18.609 6.277 10.999 1.00 81.44 436 GLU A N 1
ATOM 3335 C CA . GLU A 1 436 ? -19.269 7.484 10.496 1.00 81.44 436 GLU A CA 1
ATOM 3336 C C . GLU A 1 436 ? -18.673 8.774 11.090 1.00 81.44 436 GLU A C 1
ATOM 3338 O O . GLU A 1 436 ? -18.519 9.771 10.379 1.00 81.44 436 GLU A O 1
ATOM 3343 N N . LEU A 1 437 ? -18.284 8.770 12.371 1.00 86.56 437 LEU A N 1
ATOM 3344 C CA . LEU A 1 437 ? -17.588 9.904 12.991 1.00 86.56 437 LEU A CA 1
ATOM 3345 C C . LEU A 1 437 ? -16.210 10.127 12.364 1.00 86.56 437 LEU A C 1
ATOM 3347 O O . LEU A 1 437 ? -15.887 11.259 11.997 1.00 86.56 437 LEU A O 1
ATOM 3351 N N . VAL A 1 438 ? -15.417 9.064 12.203 1.00 81.12 438 VAL A N 1
ATOM 3352 C CA . VAL A 1 438 ? -14.096 9.147 11.563 1.00 81.12 438 VAL A CA 1
ATOM 3353 C C . VAL A 1 438 ? -14.236 9.646 10.121 1.00 81.12 438 VAL A C 1
ATOM 3355 O O . VAL A 1 438 ? -13.503 10.548 9.715 1.00 81.12 438 VAL A O 1
ATOM 3358 N N . ARG A 1 439 ? -15.231 9.147 9.371 1.00 77.88 439 ARG A N 1
ATOM 3359 C CA . ARG A 1 439 ? -15.534 9.593 8.001 1.00 77.88 439 ARG A CA 1
ATOM 3360 C C . ARG A 1 439 ? -15.774 11.099 7.948 1.00 77.88 439 ARG A C 1
ATOM 3362 O O . ARG A 1 439 ? -15.152 11.785 7.142 1.00 77.88 439 ARG A O 1
ATOM 3369 N N . ARG A 1 440 ? -16.637 11.628 8.822 1.00 79.50 440 ARG A N 1
ATOM 3370 C CA . ARG A 1 440 ? -16.956 13.067 8.868 1.00 79.50 440 ARG A CA 1
ATOM 3371 C C . ARG A 1 440 ? -15.751 13.924 9.232 1.00 79.50 440 ARG A C 1
ATOM 3373 O O . ARG A 1 440 ? -15.517 14.936 8.578 1.00 79.50 440 ARG A O 1
ATOM 3380 N N . PHE A 1 441 ? -14.968 13.515 10.231 1.00 78.31 441 PHE A N 1
ATOM 3381 C CA . PHE A 1 441 ? -13.755 14.248 10.605 1.00 78.31 441 PHE A CA 1
ATOM 3382 C C . PHE A 1 441 ? -12.705 14.244 9.492 1.00 78.31 441 PHE A C 1
ATOM 3384 O O . PHE A 1 441 ? -11.973 15.221 9.347 1.00 78.31 441 PHE A O 1
ATOM 3391 N N . ASN A 1 442 ? -12.640 13.181 8.692 1.00 71.00 442 ASN A N 1
ATOM 3392 C CA . ASN A 1 442 ? -11.756 13.118 7.534 1.00 71.00 442 ASN A CA 1
ATOM 3393 C C . ASN A 1 442 ? -12.260 13.995 6.378 1.00 71.00 442 ASN A C 1
ATOM 3395 O O . ASN A 1 442 ? -11.472 14.742 5.801 1.00 71.00 442 ASN A O 1
ATOM 3399 N N . GLU A 1 443 ? -13.563 13.976 6.085 1.00 68.94 443 GLU A N 1
ATOM 3400 C CA . GLU A 1 443 ? -14.178 14.834 5.059 1.00 68.94 443 GLU A CA 1
ATOM 3401 C C . GLU A 1 443 ? -14.025 16.327 5.361 1.00 68.94 443 GLU A C 1
ATOM 3403 O O . GLU A 1 443 ? -13.782 17.113 4.448 1.00 68.94 443 GLU A O 1
ATOM 3408 N N . GLU A 1 444 ? -14.125 16.734 6.629 1.00 66.75 444 GLU A N 1
ATOM 3409 C CA . GLU A 1 444 ? -13.912 18.134 7.008 1.00 66.75 444 GLU A CA 1
ATOM 3410 C C . GLU A 1 444 ? -12.445 18.575 6.944 1.00 66.75 444 GLU A C 1
ATOM 3412 O O . GLU A 1 444 ? -12.178 19.769 6.800 1.00 66.75 444 GLU A O 1
ATOM 3417 N N . ASN A 1 445 ? -11.496 17.638 7.045 1.00 62.81 445 ASN A N 1
ATOM 3418 C CA . ASN A 1 445 ? -10.071 17.954 7.113 1.00 62.81 445 ASN A CA 1
ATOM 3419 C C . ASN A 1 445 ? -9.379 18.095 5.751 1.00 62.81 445 ASN A C 1
ATOM 3421 O O . ASN A 1 445 ? -8.252 18.566 5.742 1.00 62.81 445 ASN A O 1
ATOM 3425 N N . ASN A 1 446 ? -10.038 17.752 4.633 1.00 53.22 446 ASN A N 1
ATOM 3426 C CA . ASN A 1 446 ? -9.686 18.009 3.218 1.00 53.22 446 ASN A CA 1
ATOM 3427 C C . ASN A 1 446 ? -8.249 17.709 2.702 1.00 53.22 446 ASN A C 1
ATOM 3429 O O . ASN A 1 446 ? -8.064 17.684 1.488 1.00 53.22 446 ASN A O 1
ATOM 3433 N N . GLU A 1 447 ? -7.248 17.453 3.548 1.00 46.03 447 GLU A N 1
ATOM 3434 C CA . GLU A 1 447 ? -5.832 17.351 3.165 1.00 46.03 447 GLU A CA 1
ATOM 3435 C C . GLU A 1 447 ? -5.272 15.914 3.280 1.00 46.03 447 GLU A C 1
ATOM 3437 O O . GLU A 1 447 ? -4.324 15.593 2.573 1.00 46.03 447 GLU A O 1
ATOM 3442 N N . GLU A 1 448 ? -5.890 14.998 4.051 1.00 44.22 448 GLU A N 1
ATOM 3443 C CA . GLU A 1 448 ? -5.281 13.674 4.358 1.00 44.22 448 GLU A CA 1
ATOM 3444 C C . GLU A 1 448 ? -6.235 12.450 4.320 1.00 44.22 448 GLU A C 1
ATOM 3446 O O . GLU A 1 448 ? -5.798 11.310 4.456 1.00 44.22 448 GLU A O 1
ATOM 3451 N N . ALA A 1 449 ? -7.539 12.636 4.077 1.00 38.44 449 ALA A N 1
ATOM 3452 C CA . ALA A 1 449 ? -8.584 11.608 4.272 1.00 38.44 449 ALA A CA 1
ATOM 3453 C C . ALA A 1 449 ? -8.407 10.246 3.552 1.00 38.44 449 ALA A C 1
ATOM 3455 O O . ALA A 1 449 ? -8.969 9.242 3.979 1.00 38.44 449 ALA A O 1
ATOM 3456 N N . GLY A 1 450 ? -7.680 10.197 2.440 1.00 44.56 450 GLY A N 1
ATOM 3457 C CA . GLY A 1 450 ? -7.652 9.077 1.499 1.00 44.56 450 GLY A CA 1
ATOM 3458 C C . GLY A 1 450 ? -6.372 8.254 1.522 1.00 44.56 450 GLY A C 1
ATOM 3459 O O . GLY A 1 450 ? -6.322 7.250 0.822 1.00 44.56 450 GLY A O 1
ATOM 3460 N N . GLU A 1 451 ? -5.363 8.639 2.309 1.00 48.75 451 GLU A N 1
ATOM 3461 C CA . GLU A 1 451 ? -4.204 7.765 2.554 1.00 48.75 451 GLU A CA 1
ATOM 3462 C C . GLU A 1 451 ? -4.540 6.641 3.540 1.00 48.75 451 GLU A C 1
ATOM 3464 O O . GLU A 1 451 ? -3.918 5.588 3.506 1.00 48.75 451 GLU A O 1
ATOM 3469 N N . HIS A 1 452 ? -5.561 6.853 4.376 1.00 58.25 452 HIS A N 1
ATOM 3470 C CA . HIS A 1 452 ? -5.943 5.947 5.460 1.00 58.25 452 HIS A CA 1
ATOM 3471 C C . HIS A 1 452 ? -7.333 5.316 5.277 1.00 58.25 452 HIS A C 1
ATOM 3473 O O . HIS A 1 452 ? -7.764 4.524 6.118 1.00 58.25 452 HIS A O 1
ATOM 3479 N N . TRP A 1 453 ? -8.050 5.656 4.194 1.00 70.69 453 TRP A N 1
ATOM 3480 C CA . TRP A 1 453 ? -9.412 5.177 3.946 1.00 70.69 453 TRP A CA 1
ATOM 3481 C C . TRP A 1 453 ? -9.610 4.648 2.525 1.00 70.69 453 TRP A C 1
ATOM 3483 O O . TRP A 1 453 ? -9.557 5.386 1.538 1.00 70.69 453 TRP A O 1
ATOM 3493 N N . THR A 1 454 ? -9.964 3.366 2.435 1.00 80.00 454 THR A N 1
ATOM 3494 C CA . THR A 1 454 ? -10.320 2.702 1.174 1.00 80.00 454 THR A CA 1
ATOM 3495 C C . THR A 1 454 ? -11.846 2.617 1.017 1.00 80.00 454 THR A C 1
ATOM 3497 O O . THR A 1 454 ? -12.521 2.192 1.958 1.00 80.00 454 THR A O 1
ATOM 3500 N N . PRO A 1 455 ? -12.427 3.011 -0.135 1.00 84.62 455 PRO A N 1
ATOM 3501 C CA . PRO A 1 455 ? -13.865 2.893 -0.387 1.00 84.62 455 PRO A CA 1
ATOM 3502 C C . PRO A 1 455 ? -14.394 1.464 -0.169 1.00 84.62 455 PRO A C 1
ATOM 3504 O O . PRO A 1 455 ? -13.793 0.495 -0.633 1.00 84.62 455 PRO A O 1
ATOM 3507 N N . ARG A 1 456 ? -15.523 1.319 0.540 1.00 85.50 456 ARG A N 1
ATOM 3508 C CA . ARG A 1 456 ? -16.069 0.010 0.962 1.00 85.50 456 ARG A CA 1
ATOM 3509 C C . ARG A 1 456 ? -16.443 -0.903 -0.205 1.00 85.50 456 ARG A C 1
ATOM 3511 O O . ARG A 1 456 ? -16.307 -2.120 -0.102 1.00 85.50 456 ARG A O 1
ATOM 3518 N N . ASP A 1 457 ? -16.879 -0.313 -1.307 1.00 89.62 457 ASP A N 1
ATOM 3519 C CA . ASP A 1 457 ? -17.145 -0.970 -2.582 1.00 89.62 457 ASP A CA 1
ATOM 3520 C C . ASP A 1 457 ? -15.876 -1.613 -3.173 1.00 89.62 457 ASP A C 1
ATOM 3522 O O . ASP A 1 457 ? -15.900 -2.785 -3.556 1.00 89.62 457 ASP A O 1
ATOM 3526 N N . ALA A 1 458 ? -14.741 -0.906 -3.139 1.00 93.50 458 ALA A N 1
ATOM 3527 C CA . ALA A 1 458 ? -13.445 -1.450 -3.554 1.00 93.50 458 ALA A CA 1
ATOM 3528 C C . ALA A 1 458 ? -12.973 -2.582 -2.626 1.00 93.50 458 ALA A C 1
ATOM 3530 O O . ALA A 1 458 ? -12.569 -3.645 -3.095 1.00 93.50 458 ALA A O 1
ATOM 3531 N N . VAL A 1 459 ? -13.090 -2.386 -1.309 1.00 94.12 459 VAL A N 1
ATOM 3532 C CA . VAL A 1 459 ? -12.726 -3.397 -0.303 1.00 94.12 459 VAL A CA 1
ATOM 3533 C C . VAL A 1 459 ? -13.527 -4.690 -0.491 1.00 94.12 459 VAL A C 1
ATOM 3535 O O . VAL A 1 459 ? -12.961 -5.784 -0.485 1.00 94.12 459 VAL A O 1
ATOM 3538 N N . ARG A 1 460 ? -14.845 -4.580 -0.699 1.00 95.44 460 ARG A N 1
ATOM 3539 C CA . ARG A 1 460 ? -15.726 -5.733 -0.940 1.00 95.44 460 ARG A CA 1
ATOM 3540 C C . ARG A 1 460 ? -15.327 -6.489 -2.204 1.00 95.44 460 ARG A C 1
ATOM 3542 O O . ARG A 1 460 ? -15.338 -7.720 -2.205 1.00 95.44 460 ARG A O 1
ATOM 3549 N N . LEU A 1 461 ? -14.966 -5.769 -3.266 1.00 98.25 461 LEU A N 1
ATOM 3550 C CA . LEU A 1 461 ? -14.447 -6.378 -4.486 1.00 98.25 461 LEU A CA 1
ATOM 3551 C C . LEU A 1 461 ? -13.142 -7.142 -4.214 1.00 98.25 461 LEU A C 1
ATOM 3553 O O . LEU A 1 461 ? -13.045 -8.310 -4.586 1.00 98.25 461 LEU A O 1
ATOM 3557 N N . MET A 1 462 ? -12.173 -6.529 -3.528 1.00 98.44 462 MET A N 1
ATOM 3558 C CA . MET A 1 462 ? -10.898 -7.173 -3.174 1.00 98.44 462 MET A CA 1
ATOM 3559 C C . MET A 1 462 ? -11.112 -8.464 -2.375 1.00 98.44 462 MET A C 1
ATOM 3561 O O . MET A 1 462 ? -10.597 -9.514 -2.757 1.00 98.44 462 MET A O 1
ATOM 3565 N N . ALA A 1 463 ? -11.934 -8.415 -1.321 1.00 98.06 463 ALA A N 1
ATOM 3566 C CA . ALA A 1 463 ? -12.264 -9.584 -0.507 1.00 98.06 463 ALA A CA 1
ATOM 3567 C C . ALA A 1 463 ? -12.893 -10.708 -1.352 1.00 98.06 463 ALA A C 1
ATOM 3569 O O . ALA A 1 463 ? -12.469 -11.862 -1.283 1.00 98.06 463 ALA A O 1
ATOM 3570 N N . LYS A 1 464 ? -13.851 -10.378 -2.227 1.00 98.25 464 LYS A N 1
ATOM 3571 C CA . LYS A 1 464 ? -14.470 -11.362 -3.130 1.00 98.25 464 LYS A CA 1
ATOM 3572 C C . LYS A 1 464 ? -13.479 -11.962 -4.133 1.00 98.25 464 LYS A C 1
ATOM 3574 O O . LYS A 1 464 ? -13.530 -13.167 -4.369 1.00 98.25 464 LYS A O 1
ATOM 3579 N N . LEU A 1 465 ? -12.563 -11.172 -4.696 1.00 98.56 465 LEU A N 1
ATOM 3580 C CA . LEU A 1 465 ? -11.522 -11.663 -5.616 1.00 98.56 465 LEU A CA 1
ATOM 3581 C C . LEU A 1 465 ? -10.541 -12.636 -4.933 1.00 98.56 465 LEU A C 1
ATOM 3583 O O . LEU A 1 465 ? -10.012 -13.547 -5.579 1.00 98.56 465 LEU A O 1
ATOM 3587 N N . ILE A 1 466 ? -10.324 -12.477 -3.625 1.00 97.81 466 ILE A N 1
ATOM 3588 C CA . ILE A 1 466 ? -9.536 -13.406 -2.810 1.00 97.81 466 ILE A CA 1
ATOM 3589 C C . ILE A 1 466 ? -10.335 -14.684 -2.522 1.00 97.81 466 ILE A C 1
ATOM 3591 O O . ILE A 1 466 ? -9.801 -15.768 -2.738 1.00 97.81 466 ILE A O 1
ATOM 3595 N N . PHE A 1 467 ? -11.588 -14.594 -2.067 1.00 98.12 467 PHE A N 1
ATOM 3596 C CA . PHE A 1 467 ? -12.302 -15.765 -1.537 1.00 98.12 467 PHE A CA 1
ATOM 3597 C C . PHE A 1 467 ? -13.085 -16.576 -2.571 1.00 98.12 467 PHE A C 1
ATOM 3599 O O . PHE A 1 467 ? -13.063 -17.802 -2.514 1.00 98.12 467 PHE A O 1
ATOM 3606 N N . LEU A 1 468 ? -13.766 -15.932 -3.526 1.00 96.94 468 LEU A N 1
ATOM 3607 C CA . LEU A 1 468 ? -14.654 -16.639 -4.461 1.00 96.94 468 LEU A CA 1
ATOM 3608 C C . LEU A 1 468 ? -13.958 -17.728 -5.294 1.00 96.94 468 LEU A C 1
ATOM 3610 O O . LEU A 1 468 ? -14.558 -18.787 -5.467 1.00 96.94 468 LEU A O 1
ATOM 3614 N N . PRO A 1 469 ? -12.710 -17.548 -5.775 1.00 96.62 469 PRO A N 1
ATOM 3615 C CA . PRO A 1 469 ? -12.022 -18.587 -6.547 1.00 96.62 469 PRO A CA 1
ATOM 3616 C C . PRO A 1 469 ? -11.750 -19.869 -5.774 1.00 96.62 469 PRO A C 1
ATOM 3618 O O . PRO A 1 469 ? -11.429 -20.873 -6.401 1.00 96.62 469 PRO A O 1
ATOM 3621 N N . ILE A 1 470 ? -11.816 -19.807 -4.442 1.00 95.88 470 ILE A N 1
ATOM 3622 C CA . ILE A 1 470 ? -11.575 -20.939 -3.550 1.00 95.88 470 ILE A CA 1
ATOM 3623 C C . ILE A 1 470 ? -12.788 -21.256 -2.661 1.00 95.88 470 ILE A C 1
ATOM 3625 O O . ILE A 1 470 ? -12.645 -21.888 -1.614 1.00 95.88 470 ILE A O 1
ATOM 3629 N N . ALA A 1 471 ? -13.976 -20.756 -3.019 1.00 95.12 471 ALA A N 1
ATOM 3630 C CA . ALA A 1 471 ? -15.167 -20.845 -2.176 1.00 95.12 471 ALA A CA 1
ATOM 3631 C C . ALA A 1 471 ? -15.510 -22.292 -1.787 1.00 95.12 471 ALA A C 1
ATOM 3633 O O . ALA A 1 471 ? -15.921 -22.558 -0.659 1.00 95.12 471 ALA A O 1
ATOM 3634 N N . GLU A 1 472 ? -15.307 -23.235 -2.709 1.00 93.56 472 GLU A N 1
ATOM 3635 C CA . GLU A 1 472 ? -15.573 -24.657 -2.480 1.00 93.56 472 GLU A CA 1
ATOM 3636 C C . GLU A 1 472 ? -14.485 -25.339 -1.635 1.00 93.56 472 GLU A C 1
ATOM 3638 O O . GLU A 1 472 ? -14.757 -26.338 -0.964 1.00 93.56 472 GLU A O 1
ATOM 3643 N N . GLU A 1 473 ? -13.259 -24.809 -1.642 1.00 94.50 473 GLU A N 1
ATOM 3644 C CA . GLU A 1 473 ? -12.120 -25.337 -0.893 1.00 94.50 473 GLU A CA 1
ATOM 3645 C C . GLU A 1 473 ? -11.961 -24.744 0.513 1.00 94.50 473 GLU A C 1
ATOM 3647 O O . GLU A 1 473 ? -11.136 -25.249 1.279 1.00 94.50 473 GLU A O 1
ATOM 3652 N N . ILE A 1 474 ? -12.733 -23.714 0.876 1.00 94.69 474 ILE A N 1
ATOM 3653 C CA . ILE A 1 474 ? -12.762 -23.187 2.246 1.00 94.69 474 ILE A CA 1
ATOM 3654 C C . ILE A 1 474 ? -13.364 -24.245 3.184 1.00 94.69 474 ILE A C 1
ATOM 3656 O O . ILE A 1 474 ? -14.520 -24.666 3.078 1.00 94.69 474 ILE A O 1
ATOM 3660 N N . GLU A 1 475 ? -12.554 -24.685 4.142 1.00 95.06 475 GLU A N 1
ATOM 3661 C CA . GLU A 1 475 ? -12.935 -25.634 5.186 1.00 95.06 475 GLU A CA 1
ATOM 3662 C C . GLU A 1 475 ? -13.252 -24.917 6.503 1.00 95.06 475 GLU A C 1
ATOM 3664 O O . GLU A 1 475 ? -12.800 -23.795 6.738 1.00 95.06 475 GLU A O 1
ATOM 3669 N N . SER A 1 476 ? -14.022 -25.575 7.377 1.00 96.44 476 SER A N 1
ATOM 3670 C CA . SER A 1 476 ? -14.231 -25.080 8.737 1.00 96.44 476 SER A CA 1
ATOM 3671 C C . SER A 1 476 ? -12.899 -25.050 9.483 1.00 96.44 476 SER A C 1
ATOM 3673 O O . SER A 1 476 ? -12.162 -26.036 9.470 1.00 96.44 476 SER A O 1
ATOM 3675 N N . GLY A 1 477 ? -12.601 -23.947 10.155 1.00 94.62 477 GLY A N 1
ATOM 3676 C CA . GLY A 1 477 ? -11.312 -23.752 10.807 1.00 94.62 477 GLY A CA 1
ATOM 3677 C C . GLY A 1 477 ? -10.986 -22.282 11.006 1.00 94.62 477 GLY A C 1
ATOM 3678 O O . GLY A 1 477 ? -11.864 -21.424 10.929 1.00 94.62 477 GLY A O 1
ATOM 3679 N N . THR A 1 478 ? -9.714 -22.007 11.265 1.00 95.06 478 THR A N 1
ATOM 3680 C CA . THR A 1 478 ? -9.225 -20.658 11.540 1.00 95.06 478 THR A CA 1
ATOM 3681 C C . THR A 1 478 ? -8.335 -20.168 10.406 1.00 95.06 478 THR A C 1
ATOM 3683 O O . THR A 1 478 ? -7.392 -20.864 10.029 1.00 95.06 478 THR A O 1
ATOM 3686 N N . TYR A 1 479 ? -8.602 -18.959 9.916 1.00 96.56 479 TYR A N 1
ATOM 3687 C CA . TYR A 1 479 ? -7.821 -18.296 8.872 1.00 96.56 479 TYR A CA 1
ATOM 3688 C C . TYR A 1 479 ? -7.187 -17.007 9.397 1.00 96.56 479 TYR A C 1
ATOM 3690 O O . TYR A 1 479 ? -7.777 -16.296 10.210 1.00 96.56 479 TYR A O 1
ATOM 3698 N N . LEU A 1 480 ? -5.977 -16.702 8.935 1.00 97.19 480 LEU A N 1
ATOM 3699 C CA . LEU A 1 480 ? -5.257 -15.485 9.307 1.00 97.19 480 LEU A CA 1
ATOM 3700 C C . LEU A 1 480 ? -5.357 -14.458 8.174 1.00 97.19 480 LEU A C 1
ATOM 3702 O O . LEU A 1 480 ? -4.984 -14.763 7.036 1.00 97.19 480 LEU A O 1
ATOM 3706 N N . LEU A 1 481 ? -5.844 -13.260 8.502 1.00 97.75 481 LEU A N 1
ATOM 3707 C CA . LEU A 1 481 ? -5.981 -12.129 7.584 1.00 97.75 481 LEU A CA 1
ATOM 3708 C C . LEU A 1 481 ? -4.948 -11.057 7.938 1.00 97.75 481 LEU A C 1
ATOM 3710 O O . LEU A 1 481 ? -4.794 -10.738 9.115 1.00 97.75 481 LEU A O 1
ATOM 3714 N N . TYR A 1 482 ? -4.269 -10.491 6.939 1.00 98.38 482 TYR A N 1
ATOM 3715 C CA . TYR A 1 482 ? -3.250 -9.458 7.154 1.00 98.38 482 TYR A CA 1
ATOM 3716 C C . TYR A 1 482 ? -3.364 -8.260 6.210 1.00 98.38 482 TYR A C 1
ATOM 3718 O O . TYR A 1 482 ? -3.583 -8.423 5.008 1.00 98.38 482 T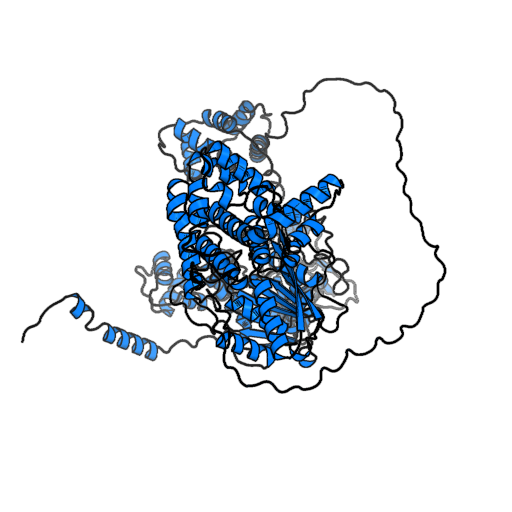YR A O 1
ATOM 3726 N N . ASP A 1 483 ? -3.140 -7.071 6.769 1.00 97.50 483 ASP A N 1
ATOM 3727 C CA . ASP A 1 483 ? -2.993 -5.809 6.046 1.00 97.50 483 ASP A CA 1
ATOM 3728 C C . ASP A 1 483 ? -1.776 -5.029 6.581 1.00 97.50 483 ASP A C 1
ATOM 3730 O O . ASP A 1 483 ? -1.718 -4.646 7.752 1.00 97.50 483 ASP A O 1
ATOM 3734 N N . GLY A 1 484 ? -0.777 -4.812 5.721 1.00 95.19 484 GLY A N 1
ATOM 3735 C CA . GLY A 1 484 ? 0.471 -4.124 6.068 1.00 95.19 484 GLY A CA 1
ATOM 3736 C C . GLY A 1 484 ? 0.403 -2.595 6.015 1.00 95.19 484 GLY A C 1
ATOM 3737 O O . GLY A 1 484 ? 1.411 -1.945 6.276 1.00 95.19 484 GLY A O 1
ATOM 3738 N N . ALA A 1 485 ? -0.740 -2.025 5.650 1.00 93.75 485 ALA A N 1
ATOM 3739 C CA . ALA A 1 485 ? -1.016 -0.592 5.680 1.00 93.75 485 ALA A CA 1
ATOM 3740 C C . ALA A 1 485 ? -2.496 -0.415 6.042 1.00 93.75 485 ALA A C 1
ATOM 3742 O O . ALA A 1 485 ? -3.303 0.069 5.247 1.00 93.75 485 ALA A O 1
ATOM 3743 N N . CYS A 1 486 ? -2.865 -0.909 7.228 1.00 92.50 486 CYS A N 1
ATOM 3744 C CA . CYS A 1 486 ? -4.254 -1.243 7.530 1.00 92.50 486 CYS A CA 1
ATOM 3745 C C . CYS A 1 486 ? -5.190 -0.045 7.671 1.00 92.50 486 CYS A C 1
ATOM 3747 O O . CYS A 1 486 ? -6.412 -0.234 7.725 1.00 92.50 486 CYS A O 1
ATOM 3749 N N . GLY A 1 487 ? -4.652 1.176 7.754 1.00 89.56 487 GLY A N 1
ATOM 3750 C CA . GLY A 1 487 ? -5.446 2.364 8.000 1.00 89.56 487 GLY A CA 1
ATOM 3751 C C . GLY A 1 487 ? -6.299 2.163 9.246 1.00 89.56 487 GLY A C 1
ATOM 3752 O O . GLY A 1 487 ? -5.844 1.645 10.267 1.00 89.56 487 GLY A O 1
ATOM 3753 N N . THR A 1 488 ? -7.578 2.500 9.137 1.00 86.12 488 THR A N 1
ATOM 3754 C CA . THR A 1 488 ? -8.562 2.335 10.216 1.00 86.12 488 THR A CA 1
ATOM 3755 C C . THR A 1 488 ? -9.041 0.888 10.424 1.00 86.12 488 THR A C 1
ATOM 3757 O O . THR A 1 488 ? -9.981 0.672 11.181 1.00 86.12 488 THR A O 1
ATOM 3760 N N . GLY A 1 489 ? -8.454 -0.111 9.752 1.00 87.81 489 GLY A N 1
ATOM 3761 C CA . GLY A 1 489 ? -8.827 -1.531 9.887 1.00 87.81 489 GLY A CA 1
ATOM 3762 C C . GLY A 1 489 ? -10.075 -1.939 9.101 1.00 87.81 489 GLY A C 1
ATOM 3763 O O . GLY A 1 489 ? -10.530 -3.086 9.163 1.00 87.81 489 GLY A O 1
ATOM 3764 N N . GLY A 1 490 ? -10.638 -1.017 8.315 1.00 84.25 490 GLY A N 1
ATOM 3765 C CA . GLY A 1 490 ? -11.846 -1.271 7.542 1.00 84.25 490 GLY A CA 1
ATOM 3766 C C . GLY A 1 490 ? -11.709 -2.441 6.561 1.00 84.25 490 GLY A C 1
ATOM 3767 O O . GLY A 1 490 ? -12.661 -3.196 6.366 1.00 84.25 490 GLY A O 1
ATOM 3768 N N . MET A 1 491 ? -10.530 -2.618 5.966 1.00 89.56 491 MET A N 1
ATOM 3769 C CA . MET A 1 491 ? -10.313 -3.678 4.987 1.00 89.56 491 MET A CA 1
ATOM 3770 C C . MET A 1 491 ? -10.370 -5.074 5.621 1.00 89.56 491 MET A C 1
ATOM 3772 O O . MET A 1 491 ? -11.065 -5.955 5.113 1.00 89.56 491 MET A O 1
ATOM 3776 N N . LEU A 1 492 ? -9.719 -5.234 6.777 1.00 92.19 492 LEU A N 1
ATOM 3777 C CA . LEU A 1 492 ? -9.682 -6.476 7.552 1.00 92.19 492 LEU A CA 1
ATOM 3778 C C . LEU A 1 492 ? -11.082 -6.922 7.987 1.00 92.19 492 LEU A C 1
ATOM 3780 O O . LEU A 1 492 ? -11.451 -8.075 7.779 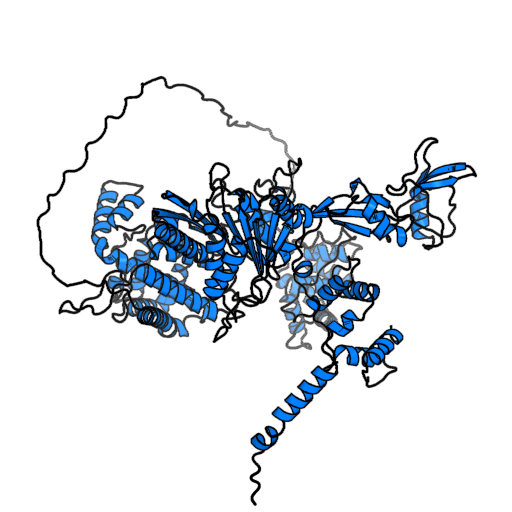1.00 92.19 492 LEU A O 1
ATOM 3784 N N . THR A 1 493 ? -11.875 -5.994 8.523 1.00 87.88 493 THR A N 1
ATOM 3785 C CA . THR A 1 493 ? -13.229 -6.289 9.025 1.00 87.88 493 THR A CA 1
ATOM 3786 C C . THR A 1 493 ? -14.192 -6.683 7.903 1.00 87.88 493 THR A C 1
ATOM 3788 O O . THR A 1 493 ? -14.897 -7.680 8.015 1.00 87.88 493 THR A O 1
ATOM 3791 N N . VAL A 1 494 ? -14.165 -5.993 6.757 1.00 90.06 494 VAL A N 1
ATOM 3792 C CA . VAL A 1 494 ? -15.001 -6.382 5.601 1.00 90.06 494 VAL A CA 1
ATOM 3793 C C . VAL A 1 494 ? -14.560 -7.722 5.011 1.00 90.06 494 VAL A C 1
ATOM 3795 O O . VAL A 1 494 ? -15.398 -8.503 4.553 1.00 90.06 494 VAL A O 1
ATOM 3798 N N . ALA A 1 495 ? -13.257 -8.009 4.998 1.00 94.62 495 ALA A N 1
ATOM 3799 C CA . ALA A 1 495 ? -12.759 -9.304 4.552 1.00 94.62 495 ALA A CA 1
ATOM 3800 C C . ALA A 1 495 ? -13.202 -10.436 5.495 1.00 94.62 495 ALA A C 1
ATOM 3802 O O . ALA A 1 495 ? -13.643 -11.479 5.012 1.00 94.62 495 ALA A O 1
ATOM 3803 N N . GLU A 1 496 ? -13.170 -10.219 6.811 1.00 93.56 496 GLU A N 1
ATOM 3804 C CA . GLU A 1 496 ? -13.732 -11.148 7.795 1.00 93.56 496 GLU A CA 1
ATOM 3805 C C . GLU A 1 496 ? -15.224 -11.406 7.550 1.00 93.56 496 GLU A C 1
ATOM 3807 O O . GLU A 1 496 ? -15.619 -12.560 7.378 1.00 93.56 496 GLU A O 1
ATOM 3812 N N . GLU A 1 497 ? -16.039 -10.352 7.465 1.00 91.69 497 GLU A N 1
ATOM 3813 C CA . GLU A 1 497 ? -17.483 -10.465 7.217 1.00 91.69 497 GLU A CA 1
ATOM 3814 C C . GLU A 1 497 ? -17.774 -11.223 5.914 1.00 91.69 497 GLU A C 1
ATOM 3816 O O . GLU A 1 497 ? -18.644 -12.095 5.863 1.00 91.69 497 GLU A O 1
ATOM 3821 N N . THR A 1 498 ? -17.009 -10.933 4.855 1.00 94.81 498 THR A N 1
ATOM 3822 C CA . THR A 1 498 ? -17.154 -11.602 3.555 1.00 94.81 498 THR A CA 1
ATOM 3823 C C . THR A 1 498 ? -16.822 -13.092 3.657 1.00 94.81 498 THR A C 1
ATOM 3825 O O . THR A 1 498 ? -17.548 -13.918 3.102 1.00 94.81 498 THR A O 1
ATOM 3828 N N . LEU A 1 499 ? -15.755 -13.454 4.378 1.00 95.94 499 LEU A N 1
ATOM 3829 C CA . LEU A 1 499 ? -15.359 -14.848 4.581 1.00 95.94 499 LEU A CA 1
ATOM 3830 C C . LEU A 1 499 ? -16.371 -15.603 5.452 1.00 95.94 499 LEU A C 1
ATOM 3832 O O . LEU A 1 499 ? -16.726 -16.736 5.128 1.00 95.94 499 LEU A O 1
ATOM 3836 N N . GLN A 1 500 ? -16.867 -14.979 6.522 1.00 94.31 500 GLN A N 1
ATOM 3837 C CA . GLN A 1 500 ? -17.899 -15.553 7.387 1.00 94.31 500 GLN A CA 1
ATOM 3838 C C . GLN A 1 500 ? -19.202 -15.797 6.618 1.00 94.31 500 GLN A C 1
ATOM 3840 O O . GLN A 1 500 ? -19.781 -16.879 6.732 1.00 94.31 500 GLN A O 1
ATOM 3845 N N . GLN A 1 501 ? -19.636 -14.833 5.799 1.00 94.38 501 GLN A N 1
ATOM 3846 C CA . GLN A 1 501 ? -20.827 -14.981 4.964 1.00 94.38 501 GLN A CA 1
ATOM 3847 C C . GLN A 1 501 ? -20.653 -16.112 3.943 1.00 94.38 501 GLN A C 1
ATOM 3849 O O . GLN A 1 501 ? -21.505 -16.995 3.860 1.00 94.38 501 GLN A O 1
ATOM 3854 N N . LEU A 1 502 ? -19.525 -16.138 3.226 1.00 95.25 502 LEU A N 1
ATOM 3855 C CA . LEU A 1 502 ? -19.227 -17.191 2.254 1.00 95.25 502 LEU A CA 1
ATOM 3856 C C . LEU A 1 502 ? -19.186 -18.578 2.913 1.00 95.25 502 LEU A C 1
ATOM 3858 O O . LEU A 1 502 ? -19.752 -19.539 2.398 1.00 95.25 502 LEU A O 1
ATOM 3862 N N . ALA A 1 503 ? -18.557 -18.685 4.083 1.00 94.75 503 ALA A N 1
ATOM 3863 C CA . ALA A 1 503 ? -18.529 -19.921 4.850 1.00 94.75 503 ALA A CA 1
ATOM 3864 C C . ALA A 1 503 ? -19.937 -20.366 5.268 1.00 94.75 503 ALA A C 1
ATOM 3866 O O . ALA A 1 503 ? -20.273 -21.540 5.107 1.00 94.75 503 ALA A O 1
ATOM 3867 N N . ALA A 1 504 ? -20.771 -19.445 5.759 1.00 95.00 504 ALA A N 1
ATOM 3868 C CA . ALA A 1 504 ? -22.146 -19.737 6.153 1.00 95.00 504 ALA A CA 1
ATOM 3869 C C . ALA A 1 504 ? -22.987 -20.241 4.969 1.00 95.00 504 ALA A C 1
ATOM 3871 O O . ALA A 1 504 ? -23.686 -21.250 5.108 1.00 95.00 504 ALA A O 1
ATOM 3872 N N . ASP A 1 505 ? -22.854 -19.610 3.799 1.00 94.38 505 ASP A N 1
ATOM 3873 C CA . ASP A 1 505 ? -23.538 -20.013 2.563 1.00 94.38 505 ASP A CA 1
ATOM 3874 C C . ASP A 1 505 ? -23.144 -21.436 2.119 1.00 94.38 505 ASP A C 1
ATOM 3876 O O . ASP A 1 505 ? -23.948 -22.160 1.530 1.00 94.38 505 ASP A O 1
ATOM 3880 N N . HIS A 1 506 ? -21.936 -21.880 2.482 1.00 93.25 506 HIS A N 1
ATOM 3881 C CA . HIS A 1 506 ? -21.410 -23.222 2.214 1.00 93.25 506 HIS A CA 1
ATOM 3882 C C . HIS A 1 506 ? -21.525 -24.191 3.411 1.00 93.25 506 HIS A C 1
ATOM 3884 O O . HIS A 1 506 ? -20.959 -25.290 3.387 1.00 93.25 506 HIS A O 1
ATOM 3890 N N . GLY A 1 507 ? -22.254 -23.818 4.471 1.00 94.56 507 GLY A N 1
ATOM 3891 C CA . GLY A 1 507 ? -22.444 -24.654 5.662 1.00 94.56 507 GLY A CA 1
ATOM 3892 C C . GLY A 1 507 ? -21.154 -24.929 6.448 1.00 94.56 507 GLY A C 1
ATOM 3893 O O . GLY A 1 507 ? -21.025 -25.979 7.084 1.00 94.56 507 GLY A O 1
ATOM 3894 N N . LYS A 1 508 ? -20.183 -24.016 6.381 1.00 96.00 508 LYS A N 1
ATOM 3895 C CA . LYS A 1 508 ? -18.902 -24.058 7.096 1.00 96.00 508 LYS A CA 1
ATOM 3896 C C . LYS A 1 508 ? -18.925 -23.128 8.306 1.00 96.00 508 LYS A C 1
ATOM 3898 O O . LYS A 1 508 ? -19.711 -22.189 8.381 1.00 96.00 508 LYS A O 1
ATOM 3903 N N . GLN A 1 509 ? -18.038 -23.398 9.259 1.00 94.00 509 GLN A N 1
ATOM 3904 C CA . GLN A 1 509 ? -17.801 -22.534 10.415 1.00 94.00 509 GLN A CA 1
ATOM 3905 C C . GLN A 1 509 ? -16.353 -22.078 10.395 1.00 94.00 509 GLN A C 1
ATOM 3907 O O . GLN A 1 509 ? -15.445 -22.895 10.556 1.00 94.00 509 GLN A O 1
ATOM 3912 N N . VAL A 1 510 ? -16.148 -20.785 10.182 1.00 94.19 510 VAL A N 1
ATOM 3913 C CA . VAL A 1 510 ? -14.820 -20.182 10.111 1.00 94.19 510 VAL A CA 1
ATOM 3914 C C . VAL A 1 510 ? -14.634 -19.192 11.246 1.00 94.19 510 VAL A C 1
ATOM 3916 O O . VAL A 1 510 ? -15.563 -18.480 11.621 1.00 94.19 510 VAL A O 1
ATOM 3919 N N . ALA A 1 511 ? -13.424 -19.175 11.785 1.00 91.81 511 ALA A N 1
ATOM 3920 C CA . ALA A 1 511 ? -12.925 -18.127 12.652 1.00 91.81 511 ALA A CA 1
ATOM 3921 C C . ALA A 1 511 ? -11.763 -17.424 11.950 1.00 91.81 511 ALA A C 1
ATOM 3923 O O . ALA A 1 511 ? -11.082 -17.996 11.093 1.00 91.81 511 ALA A O 1
ATOM 3924 N N . THR A 1 512 ? -11.520 -16.187 12.338 1.00 91.69 512 THR A N 1
ATOM 3925 C CA . THR A 1 512 ? -10.535 -15.307 11.720 1.00 91.69 512 THR A CA 1
ATOM 3926 C C . THR A 1 512 ? -9.657 -14.696 12.798 1.00 91.69 512 THR A C 1
ATOM 3928 O O . THR A 1 512 ? -10.109 -14.404 13.903 1.00 91.69 512 THR A O 1
ATOM 3931 N N . HIS A 1 513 ? -8.374 -14.534 12.491 1.00 93.81 513 HIS A N 1
ATOM 3932 C CA . HIS A 1 513 ? -7.478 -13.695 13.278 1.00 93.81 513 HIS A CA 1
ATOM 3933 C C . HIS A 1 513 ? -6.950 -12.590 12.381 1.00 93.81 513 HIS A C 1
ATOM 3935 O O . HIS A 1 513 ? -6.295 -12.867 11.372 1.00 93.81 513 HIS A O 1
ATOM 3941 N N . LEU A 1 514 ? -7.257 -11.355 12.756 1.00 94.81 514 LEU A N 1
ATOM 3942 C CA . LEU A 1 514 ? -6.869 -10.168 12.011 1.00 94.81 514 LEU A CA 1
ATOM 3943 C C . LEU A 1 514 ? -5.506 -9.683 12.494 1.00 94.81 514 LEU A C 1
ATOM 3945 O O . LEU A 1 514 ? -5.240 -9.670 13.695 1.00 94.81 514 LEU A O 1
ATOM 3949 N N . TYR A 1 515 ? -4.659 -9.294 11.549 1.00 97.12 515 TYR A N 1
ATOM 3950 C CA . TYR A 1 515 ? -3.341 -8.718 11.779 1.00 97.12 515 TYR A CA 1
ATOM 3951 C C . TYR A 1 515 ? -3.217 -7.447 10.950 1.00 97.12 515 TYR A C 1
ATOM 3953 O O . TYR A 1 515 ? -3.523 -7.444 9.758 1.00 97.12 515 TYR A O 1
ATOM 3961 N N . GLY A 1 516 ? -2.754 -6.369 11.569 1.00 96.38 516 GLY A N 1
ATOM 3962 C CA . GLY A 1 516 ? -2.653 -5.073 10.909 1.00 96.38 516 GLY A CA 1
ATOM 3963 C C . GLY A 1 516 ? -1.408 -4.321 11.336 1.00 96.38 516 GLY A C 1
ATOM 3964 O O . GLY A 1 516 ? -0.974 -4.441 12.485 1.00 96.38 516 GLY A O 1
ATOM 3965 N N . GLN A 1 517 ? -0.845 -3.551 10.409 1.00 96.94 517 GLN A N 1
ATOM 3966 C CA . GLN A 1 517 ? 0.221 -2.603 10.704 1.00 96.94 517 GLN A CA 1
ATOM 3967 C C . GLN A 1 517 ? -0.098 -1.217 10.137 1.00 96.94 517 GLN A C 1
ATOM 3969 O O . GLN A 1 517 ? -0.501 -1.102 8.980 1.00 96.94 517 GLN A O 1
ATOM 3974 N N . GLU A 1 518 ? 0.080 -0.173 10.949 1.00 94.38 518 GLU A N 1
ATOM 3975 C CA . GLU A 1 518 ? -0.184 1.219 10.563 1.00 94.38 518 GLU A CA 1
ATOM 3976 C C . GLU A 1 518 ? 0.840 2.172 11.193 1.00 94.38 518 GLU A C 1
ATOM 3978 O O . GLU A 1 518 ? 1.071 2.159 12.400 1.00 94.38 518 GLU A O 1
ATOM 3983 N N . ILE A 1 519 ? 1.447 3.031 10.377 1.00 93.31 519 ILE A N 1
ATOM 3984 C CA . ILE A 1 519 ? 2.504 3.949 10.820 1.00 93.31 519 ILE A CA 1
ATOM 3985 C C . ILE A 1 519 ? 1.943 5.228 11.458 1.00 93.31 519 ILE A C 1
ATOM 3987 O O . ILE A 1 519 ? 2.587 5.846 12.306 1.00 93.31 519 ILE A O 1
ATOM 3991 N N . ASN A 1 520 ? 0.748 5.662 11.059 1.00 91.00 520 ASN A N 1
ATOM 3992 C CA . ASN A 1 520 ? 0.108 6.845 11.614 1.00 91.00 520 ASN A CA 1
ATOM 3993 C C . ASN A 1 520 ? -0.526 6.511 12.975 1.00 91.00 520 ASN A C 1
ATOM 3995 O O . ASN A 1 520 ? -1.491 5.754 13.040 1.00 91.00 520 ASN A O 1
ATOM 3999 N N . ALA A 1 521 ? -0.002 7.104 14.053 1.00 91.94 521 ALA A N 1
ATOM 4000 C CA . ALA A 1 521 ? -0.441 6.846 15.430 1.00 91.94 521 ALA A CA 1
ATOM 4001 C C . ALA A 1 521 ? -1.956 7.010 15.630 1.00 91.94 521 ALA A C 1
ATOM 4003 O O . ALA A 1 521 ? -2.614 6.127 16.174 1.00 91.94 521 ALA A O 1
ATOM 4004 N N . GLU A 1 522 ? -2.533 8.111 15.148 1.00 88.00 522 GLU A N 1
ATOM 4005 C CA . GLU A 1 522 ? -3.962 8.384 15.317 1.00 88.00 522 GLU A CA 1
ATOM 4006 C C . GLU A 1 522 ? -4.818 7.348 14.572 1.00 88.00 522 GLU A C 1
ATOM 4008 O O . GLU A 1 522 ? -5.778 6.806 15.118 1.00 88.00 522 GLU A O 1
ATOM 4013 N N . THR A 1 523 ? -4.437 7.018 13.340 1.00 88.38 523 THR A N 1
ATOM 4014 C CA . THR A 1 523 ? -5.121 6.017 12.510 1.00 88.38 523 THR A CA 1
ATOM 4015 C C . THR A 1 523 ? -5.011 4.617 13.115 1.00 88.38 523 THR A C 1
ATOM 4017 O O . THR A 1 523 ? -6.000 3.883 13.171 1.00 88.38 523 THR A O 1
ATOM 4020 N N . TYR A 1 524 ? -3.837 4.272 13.643 1.00 93.00 524 TYR A N 1
ATOM 4021 C CA . TYR A 1 524 ? -3.610 3.057 14.417 1.00 93.00 524 TYR A CA 1
ATOM 4022 C C . TYR A 1 524 ? -4.526 2.991 15.649 1.00 93.00 524 TYR A C 1
ATOM 4024 O O . TYR A 1 524 ? -5.206 1.983 15.858 1.00 93.00 524 TYR A O 1
ATOM 4032 N N . ALA A 1 525 ? -4.605 4.073 16.430 1.00 92.81 525 ALA A N 1
ATOM 4033 C CA . ALA A 1 525 ? -5.468 4.152 17.605 1.00 92.81 525 ALA A CA 1
ATOM 4034 C C . ALA A 1 525 ? -6.949 3.977 17.236 1.00 92.81 525 ALA A C 1
ATOM 4036 O O . ALA A 1 525 ? -7.676 3.277 17.943 1.00 92.81 525 ALA A O 1
ATOM 4037 N N . ILE A 1 526 ? -7.384 4.550 16.107 1.00 89.69 526 ILE A N 1
ATOM 4038 C CA . ILE A 1 526 ? -8.730 4.352 15.549 1.00 89.69 526 ILE A CA 1
ATOM 4039 C C . ILE A 1 526 ? -8.966 2.877 15.215 1.00 89.69 526 ILE A C 1
ATOM 4041 O O . ILE A 1 526 ? -9.966 2.321 15.661 1.00 89.69 526 ILE A O 1
ATOM 4045 N N . CYS A 1 527 ? -8.051 2.240 14.479 1.00 90.19 527 CYS A N 1
ATOM 4046 C CA . CYS A 1 527 ? -8.148 0.828 14.100 1.00 90.19 527 CYS A CA 1
ATOM 4047 C C . CYS A 1 527 ? -8.253 -0.084 15.330 1.00 90.19 527 CYS A C 1
ATOM 4049 O O . CYS A 1 527 ? -9.183 -0.882 15.464 1.00 90.19 527 CYS A O 1
ATOM 4051 N N . LYS A 1 528 ? -7.332 0.089 16.283 1.00 93.00 528 LYS A N 1
ATOM 4052 C CA . LYS A 1 528 ? -7.285 -0.717 17.504 1.00 93.00 528 LYS A CA 1
ATOM 4053 C C . LYS A 1 528 ? -8.511 -0.497 18.386 1.00 93.00 528 LYS A C 1
ATOM 4055 O O . LYS A 1 528 ? -9.043 -1.459 18.942 1.00 93.00 528 LYS A O 1
ATOM 4060 N N . ALA A 1 529 ? -8.987 0.745 18.491 1.00 90.12 529 ALA A N 1
ATOM 4061 C CA . ALA A 1 529 ? -10.225 1.049 19.193 1.00 90.12 529 ALA A CA 1
ATOM 4062 C C . ALA A 1 529 ? -11.427 0.381 18.517 1.00 90.12 529 ALA A C 1
ATOM 4064 O O . ALA A 1 529 ? -12.189 -0.289 19.206 1.00 90.12 529 ALA A O 1
ATOM 4065 N N . ASP A 1 530 ? -11.581 0.507 17.197 1.00 85.44 530 ASP A N 1
ATOM 4066 C CA . ASP A 1 530 ? -12.714 -0.059 16.455 1.00 85.44 530 ASP A CA 1
ATOM 4067 C C . ASP A 1 530 ? -12.843 -1.578 16.664 1.00 85.44 530 ASP A C 1
ATOM 4069 O O . ASP A 1 530 ? -13.914 -2.056 17.046 1.00 85.44 530 ASP A O 1
ATOM 4073 N N . LEU A 1 531 ? -11.742 -2.329 16.550 1.00 86.00 531 LEU A N 1
ATOM 4074 C CA . LEU A 1 531 ? -11.734 -3.776 16.815 1.00 86.00 531 LEU A CA 1
ATOM 4075 C C . LEU A 1 531 ? -12.103 -4.113 18.265 1.00 86.00 531 LEU A C 1
ATOM 4077 O O . LEU A 1 531 ? -12.883 -5.035 18.527 1.00 86.00 531 LEU A O 1
ATOM 4081 N N . LEU A 1 532 ? -11.595 -3.331 19.223 1.00 86.94 532 LEU A N 1
ATOM 4082 C CA . LEU A 1 532 ? -11.936 -3.504 20.634 1.00 86.94 532 LEU A CA 1
ATOM 4083 C C . LEU A 1 532 ? -13.433 -3.246 20.883 1.00 86.94 532 LEU A C 1
ATOM 4085 O O . LEU A 1 532 ? -14.064 -3.970 21.656 1.00 86.94 532 LEU A O 1
ATOM 4089 N N . LEU A 1 533 ? -14.019 -2.252 20.202 1.00 78.56 533 LEU A N 1
ATOM 4090 C CA . LEU A 1 533 ? -15.445 -1.921 20.288 1.00 78.56 533 LEU A CA 1
ATOM 4091 C C . LEU A 1 533 ? -16.345 -2.955 19.596 1.00 78.56 533 LEU A C 1
ATOM 4093 O O . LEU A 1 533 ? -17.483 -3.151 20.037 1.00 78.56 533 LEU A O 1
ATOM 4097 N N . LYS A 1 534 ? -15.838 -3.631 18.558 1.00 72.75 534 LYS A N 1
ATOM 4098 C CA . LYS A 1 534 ? -16.530 -4.711 17.837 1.00 72.75 534 LYS A CA 1
ATOM 4099 C C . LYS A 1 534 ? -16.539 -6.047 18.593 1.00 72.75 534 LYS A C 1
ATOM 4101 O O . LYS A 1 534 ? -17.318 -6.943 18.269 1.00 72.75 534 LYS A O 1
ATOM 4106 N N . GLY A 1 535 ? -15.785 -6.149 19.690 1.00 68.69 535 GLY A N 1
ATOM 4107 C CA . GLY A 1 535 ? -15.699 -7.358 20.517 1.00 68.69 535 GLY A CA 1
ATOM 4108 C C . GLY A 1 535 ? -14.666 -8.367 20.019 1.00 68.69 535 GLY A C 1
ATOM 4109 O O . GLY A 1 535 ? -14.579 -9.464 20.563 1.00 68.69 535 GLY A O 1
ATOM 4110 N N . GLU A 1 536 ? -13.843 -7.978 19.050 1.00 67.62 536 GLU A N 1
ATOM 4111 C CA . GLU A 1 536 ? -12.708 -8.743 18.531 1.00 67.62 536 GLU A CA 1
ATOM 4112 C C . GLU A 1 536 ? -11.441 -8.408 19.329 1.00 67.62 536 GLU A C 1
ATOM 4114 O O . GLU A 1 536 ? -10.367 -8.138 18.795 1.00 67.62 536 GLU A O 1
ATOM 4119 N N . GLY A 1 537 ? -11.567 -8.353 20.653 1.00 66.94 537 GLY A N 1
ATOM 4120 C CA . GLY A 1 537 ? -10.531 -7.775 21.501 1.00 66.94 537 GLY A CA 1
ATOM 4121 C C . GLY A 1 537 ? -9.192 -8.523 21.479 1.00 66.94 537 GLY A C 1
ATOM 4122 O O . GLY A 1 537 ? -8.153 -7.896 21.656 1.00 66.94 537 GLY A O 1
ATOM 4123 N N . ASP A 1 538 ? -9.198 -9.823 21.176 1.00 73.31 538 ASP A N 1
ATOM 4124 C CA . ASP A 1 538 ? -7.968 -10.597 20.955 1.00 73.31 538 ASP A CA 1
ATOM 4125 C C . ASP A 1 538 ? -7.289 -10.236 19.617 1.00 73.31 538 ASP A C 1
ATOM 4127 O O . ASP A 1 538 ? -6.071 -10.344 19.488 1.00 73.31 538 ASP A O 1
ATOM 4131 N N . ALA A 1 539 ? -8.056 -9.786 18.616 1.00 77.31 539 ALA A N 1
ATOM 4132 C CA . ALA A 1 539 ? -7.519 -9.282 17.353 1.00 77.31 539 ALA A CA 1
ATOM 4133 C C . ALA A 1 539 ? -6.961 -7.858 17.493 1.00 77.31 539 ALA A C 1
ATOM 4135 O O . ALA A 1 539 ? -5.980 -7.527 16.833 1.00 77.31 539 ALA A O 1
ATOM 4136 N N . ALA A 1 540 ? -7.508 -7.040 18.401 1.00 82.19 540 ALA A N 1
ATOM 4137 C CA . ALA A 1 540 ? -6.974 -5.707 18.694 1.00 82.19 540 ALA A CA 1
ATOM 4138 C C . ALA A 1 540 ? -5.512 -5.752 19.188 1.00 82.19 540 ALA A C 1
ATOM 4140 O O . ALA A 1 540 ? -4.731 -4.849 18.888 1.00 82.19 540 ALA A O 1
ATOM 4141 N N . ASP A 1 541 ? -5.113 -6.818 19.890 1.00 87.44 541 ASP A N 1
ATOM 4142 C CA . ASP A 1 541 ? -3.724 -7.029 20.325 1.00 87.44 541 ASP A CA 1
ATOM 4143 C C . ASP A 1 541 ? -2.781 -7.418 19.156 1.00 87.44 541 ASP A C 1
ATOM 4145 O O . ASP A 1 541 ? -1.562 -7.322 19.294 1.00 87.44 541 ASP A O 1
ATOM 4149 N N . ASN A 1 542 ? -3.325 -7.805 17.994 1.00 93.06 542 ASN A N 1
ATOM 4150 C CA . ASN A 1 542 ? -2.579 -8.094 16.761 1.00 93.06 542 ASN A CA 1
ATOM 4151 C C . ASN A 1 542 ? -2.512 -6.895 15.796 1.00 93.06 542 ASN A C 1
ATOM 4153 O O . ASN A 1 542 ? -1.992 -7.036 14.685 1.00 93.06 542 ASN A O 1
ATOM 4157 N N . ILE A 1 543 ? -3.037 -5.730 16.185 1.00 95.12 543 ILE A N 1
ATOM 4158 C CA . ILE A 1 543 ? -2.796 -4.479 15.465 1.00 95.12 543 ILE A CA 1
ATOM 4159 C C . ILE A 1 543 ? -1.608 -3.794 16.123 1.00 95.12 543 ILE A C 1
ATOM 4161 O O . ILE A 1 543 ? -1.626 -3.534 17.329 1.00 95.12 543 ILE A O 1
ATOM 4165 N N . ILE A 1 544 ? -0.585 -3.511 15.323 1.00 95.69 544 ILE A N 1
ATOM 4166 C CA . ILE A 1 544 ? 0.660 -2.880 15.760 1.00 95.69 544 ILE A CA 1
ATOM 4167 C C . ILE A 1 544 ? 0.839 -1.584 14.978 1.00 95.69 544 ILE A C 1
ATOM 4169 O O . ILE A 1 544 ? 0.698 -1.571 13.758 1.00 95.69 544 ILE A O 1
ATOM 4173 N N . GLY A 1 545 ? 1.152 -0.484 15.649 1.00 94.62 545 GLY A N 1
ATOM 4174 C CA . GLY A 1 545 ? 1.267 0.784 14.950 1.00 94.62 545 GLY A CA 1
ATOM 4175 C C . GLY A 1 545 ? 1.803 1.921 15.792 1.00 94.62 545 GLY A C 1
ATOM 4176 O O . GLY A 1 545 ? 2.061 1.760 16.982 1.00 94.62 545 GLY A O 1
ATOM 4177 N N . GLY A 1 546 ? 2.020 3.048 15.120 1.00 91.44 546 GLY A N 1
ATOM 4178 C CA . GLY A 1 546 ? 2.755 4.200 15.638 1.00 91.44 546 GLY A CA 1
ATOM 4179 C C . GLY A 1 546 ? 3.933 4.585 14.729 1.00 91.44 546 GLY A C 1
ATOM 4180 O O . GLY A 1 546 ? 4.340 3.798 13.864 1.00 91.44 546 GLY A O 1
ATOM 4181 N N . PRO A 1 547 ? 4.503 5.793 14.895 1.00 88.19 547 PRO A N 1
ATOM 4182 C CA . PRO A 1 547 ? 5.540 6.341 14.012 1.00 88.19 547 PRO A CA 1
ATOM 4183 C C . PRO A 1 547 ? 6.822 5.488 13.945 1.00 88.19 547 PRO A C 1
ATOM 4185 O O . PRO A 1 547 ? 7.592 5.569 12.981 1.00 88.19 547 PRO A O 1
ATOM 4188 N N . GLU A 1 548 ? 7.062 4.651 14.950 1.00 90.31 548 GLU A N 1
ATOM 4189 C CA . GLU A 1 548 ? 8.168 3.703 15.027 1.00 90.31 548 GLU A CA 1
ATOM 4190 C C . GLU A 1 548 ? 7.911 2.375 14.285 1.00 90.31 548 GLU A C 1
ATOM 4192 O O . GLU A 1 548 ? 8.863 1.642 14.007 1.00 90.31 548 GLU A O 1
ATOM 4197 N N . TYR A 1 549 ? 6.668 2.082 13.891 1.00 93.62 549 TYR A N 1
ATOM 4198 C CA . TYR A 1 549 ? 6.245 0.812 13.282 1.00 93.62 549 TYR A CA 1
ATOM 4199 C C . TYR A 1 549 ? 6.002 0.928 11.773 1.00 93.62 549 TYR A C 1
ATOM 4201 O O . TYR A 1 549 ? 4.952 0.551 11.256 1.00 93.62 549 TYR A O 1
ATOM 4209 N N . SER A 1 550 ? 7.000 1.408 11.031 1.00 94.94 550 SER A N 1
ATOM 4210 C CA . SER A 1 550 ? 6.968 1.335 9.563 1.00 94.94 550 SER A CA 1
ATOM 4211 C C . SER A 1 550 ? 6.982 -0.114 9.078 1.00 94.94 550 SER A C 1
ATOM 4213 O O . SER A 1 550 ? 7.907 -0.848 9.405 1.00 94.94 550 SER A O 1
ATOM 4215 N N . THR A 1 551 ? 6.043 -0.505 8.219 1.00 96.06 551 THR A N 1
ATOM 4216 C CA . THR A 1 551 ? 5.993 -1.849 7.610 1.00 96.06 551 THR A CA 1
ATOM 4217 C C . THR A 1 551 ? 7.261 -2.204 6.832 1.00 96.06 551 THR A C 1
ATOM 4219 O O . THR A 1 551 ? 7.678 -3.365 6.796 1.00 96.06 551 THR A O 1
ATOM 4222 N N . LEU A 1 552 ? 7.916 -1.208 6.228 1.00 96.06 552 LEU A N 1
ATOM 4223 C CA . LEU A 1 552 ? 9.145 -1.425 5.470 1.00 96.06 552 LEU A CA 1
ATOM 4224 C C . LEU A 1 552 ? 10.357 -1.562 6.395 1.00 96.06 552 LEU A C 1
ATOM 4226 O O . LEU A 1 552 ? 11.079 -2.545 6.283 1.00 96.06 552 LEU A O 1
ATOM 4230 N N . ALA A 1 553 ? 10.573 -0.635 7.332 1.00 95.56 553 ALA A N 1
ATOM 4231 C CA . ALA A 1 553 ? 11.779 -0.641 8.172 1.00 95.56 553 ALA A CA 1
ATOM 4232 C C . ALA A 1 553 ? 11.671 -1.451 9.472 1.00 95.56 553 ALA A C 1
ATOM 4234 O O . ALA A 1 553 ? 12.694 -1.837 10.032 1.00 95.56 553 ALA A O 1
ATOM 4235 N N . ASN A 1 554 ? 10.460 -1.679 9.971 1.00 96.00 554 ASN A N 1
ATOM 4236 C CA . ASN A 1 554 ? 10.177 -2.335 11.243 1.00 96.00 554 ASN A CA 1
ATOM 4237 C C . ASN A 1 554 ? 8.963 -3.263 11.088 1.00 96.00 554 ASN A C 1
ATOM 4239 O O . ASN A 1 554 ? 7.851 -2.957 11.519 1.00 96.00 554 ASN A O 1
ATOM 4243 N N . ASP A 1 555 ? 9.181 -4.387 10.407 1.00 95.81 555 ASP A N 1
ATOM 4244 C CA . ASP A 1 555 ? 8.166 -5.420 10.211 1.00 95.81 555 ASP A CA 1
ATOM 4245 C C . ASP A 1 555 ? 7.664 -5.947 11.560 1.00 95.81 555 ASP A C 1
ATOM 4247 O O . ASP A 1 555 ? 8.426 -6.557 12.313 1.00 95.81 555 ASP A O 1
ATOM 4251 N N . ALA A 1 556 ? 6.379 -5.752 11.860 1.00 96.06 556 ALA A N 1
ATOM 4252 C CA . ALA A 1 556 ? 5.790 -6.255 13.097 1.00 96.06 556 ALA A CA 1
ATOM 4253 C C . ALA A 1 556 ? 5.614 -7.788 13.089 1.00 96.06 556 ALA A C 1
ATOM 4255 O O . ALA A 1 556 ? 5.431 -8.403 14.143 1.00 96.06 556 ALA A O 1
ATOM 4256 N N . PHE A 1 557 ? 5.683 -8.429 11.913 1.00 96.31 557 PHE A N 1
ATOM 4257 C CA . PHE A 1 557 ? 5.358 -9.846 11.727 1.00 96.31 557 PHE A CA 1
ATOM 4258 C C . PHE A 1 557 ? 6.382 -10.605 10.850 1.00 96.31 557 PHE A C 1
ATOM 4260 O O . PHE A 1 557 ? 5.972 -11.290 9.907 1.00 96.31 557 PHE A O 1
ATOM 4267 N N . PRO A 1 558 ? 7.699 -10.565 11.140 1.00 93.25 558 PRO A N 1
ATOM 4268 C CA . PRO A 1 558 ? 8.763 -11.019 10.228 1.00 93.25 558 PRO A CA 1
ATOM 4269 C C . PRO A 1 558 ? 8.805 -12.530 9.961 1.00 93.25 558 PRO A C 1
ATOM 4271 O O . PRO A 1 558 ? 9.446 -12.973 9.015 1.00 93.25 558 PRO A O 1
ATOM 4274 N N . SER A 1 559 ? 8.133 -13.344 10.776 1.00 90.00 559 SER A N 1
ATOM 4275 C CA . SER A 1 559 ? 8.074 -14.810 10.610 1.00 90.00 559 SER A CA 1
ATOM 4276 C C . SER A 1 559 ? 6.646 -15.344 10.524 1.00 90.00 559 SER A C 1
ATOM 4278 O O . SER A 1 559 ? 6.419 -16.545 10.666 1.00 90.00 559 SER A O 1
ATOM 4280 N N . ARG A 1 560 ? 5.663 -14.452 10.367 1.00 96.19 560 ARG A N 1
ATOM 4281 C CA . ARG A 1 560 ? 4.255 -14.837 10.282 1.00 96.19 560 ARG A CA 1
ATOM 4282 C C . ARG A 1 560 ? 3.882 -15.057 8.821 1.00 96.19 560 ARG A C 1
ATOM 4284 O O . ARG A 1 560 ? 4.221 -14.242 7.970 1.00 96.19 560 ARG A O 1
ATOM 4291 N N . GLU A 1 561 ? 3.142 -16.127 8.564 1.00 97.94 561 GLU A N 1
ATOM 4292 C CA . GLU A 1 561 ? 2.525 -16.386 7.267 1.00 97.94 561 GLU A CA 1
ATOM 4293 C C . GLU A 1 561 ? 1.002 -16.258 7.372 1.00 97.94 561 GLU A C 1
ATOM 4295 O O . GLU A 1 561 ? 0.409 -16.653 8.382 1.00 97.94 561 GLU A O 1
ATOM 4300 N N . PHE A 1 562 ? 0.358 -15.761 6.318 1.00 98.44 562 PHE A N 1
ATOM 4301 C CA . PHE A 1 562 ? -1.073 -15.444 6.312 1.00 98.44 562 PHE A CA 1
ATOM 4302 C C . PHE A 1 562 ? -1.819 -16.185 5.203 1.00 98.44 562 PHE A C 1
ATOM 4304 O O . PHE A 1 562 ? -1.276 -16.409 4.123 1.00 98.44 562 PHE A O 1
ATOM 4311 N N . ASP A 1 563 ? -3.067 -16.583 5.459 1.00 98.44 563 ASP A N 1
ATOM 4312 C CA . ASP A 1 563 ? -3.909 -17.222 4.436 1.00 98.44 563 ASP A CA 1
ATOM 4313 C C . ASP A 1 563 ? -4.357 -16.190 3.399 1.00 98.44 563 ASP A C 1
ATOM 4315 O O . ASP A 1 563 ? -4.281 -16.415 2.189 1.00 98.44 563 ASP A O 1
ATOM 4319 N N . PHE A 1 564 ? -4.782 -15.027 3.886 1.00 98.62 564 PHE A N 1
ATOM 4320 C CA . PHE A 1 564 ? -5.384 -13.986 3.072 1.00 98.62 564 PHE A CA 1
ATOM 4321 C C . PHE A 1 564 ? -4.778 -12.643 3.421 1.00 98.62 564 PHE A C 1
ATOM 4323 O O . PHE A 1 564 ? -4.617 -12.312 4.595 1.00 98.62 564 PHE A O 1
ATOM 4330 N N . MET A 1 565 ? -4.421 -11.872 2.403 1.00 98.69 565 MET A N 1
ATOM 4331 C CA . MET A 1 565 ? -3.820 -10.566 2.618 1.00 98.69 565 MET A CA 1
ATOM 4332 C C . MET A 1 565 ? -4.411 -9.551 1.658 1.00 98.69 565 MET A C 1
ATOM 4334 O O . MET A 1 565 ? -4.655 -9.840 0.487 1.00 98.69 565 MET A O 1
ATOM 4338 N N . LEU A 1 566 ? -4.655 -8.359 2.166 1.00 97.75 566 LEU A N 1
ATOM 4339 C CA . LEU A 1 566 ? -5.287 -7.284 1.425 1.00 97.75 566 LEU A CA 1
ATOM 4340 C C . LEU A 1 566 ? -4.749 -5.957 1.932 1.00 97.75 566 LEU A C 1
ATOM 4342 O O . LEU A 1 566 ? -4.583 -5.809 3.135 1.00 97.75 566 LEU A O 1
ATOM 4346 N N . SER A 1 567 ? -4.410 -5.040 1.027 1.00 95.81 567 SER A N 1
ATOM 4347 C CA . SER A 1 567 ? -3.843 -3.748 1.417 1.00 95.81 567 SER A CA 1
ATOM 4348 C C . SER A 1 567 ? -4.063 -2.665 0.361 1.00 95.81 567 SER A C 1
ATOM 4350 O O . SER A 1 567 ? -4.273 -2.942 -0.824 1.00 95.81 567 SER A O 1
ATOM 4352 N N . ASN A 1 568 ? -4.018 -1.413 0.805 1.00 93.25 568 ASN A N 1
ATOM 4353 C CA . ASN A 1 568 ? -3.983 -0.227 -0.043 1.00 93.25 568 ASN A CA 1
ATOM 4354 C C . ASN A 1 568 ? -2.826 0.669 0.437 1.00 93.25 568 ASN A C 1
ATOM 4356 O O . ASN A 1 568 ? -3.055 1.598 1.215 1.00 93.25 568 ASN A O 1
ATOM 4360 N N . PRO A 1 569 ? -1.578 0.358 0.047 1.00 91.81 569 PRO A N 1
ATOM 4361 C CA . PRO A 1 569 ? -0.404 1.092 0.503 1.00 91.81 569 PRO A CA 1
ATOM 4362 C C . PRO A 1 569 ? -0.360 2.517 -0.073 1.00 91.81 569 PRO A C 1
ATOM 4364 O O . PRO A 1 569 ? -0.945 2.794 -1.124 1.00 91.81 569 PRO A O 1
ATOM 4367 N N . PRO A 1 570 ? 0.408 3.432 0.543 1.00 87.12 570 PRO A N 1
ATOM 4368 C CA . PRO A 1 570 ? 0.559 4.788 0.031 1.00 87.12 570 PRO A CA 1
ATOM 4369 C C . PRO A 1 570 ? 1.202 4.823 -1.366 1.00 87.12 570 PRO A C 1
ATOM 4371 O O . PRO A 1 570 ? 2.184 4.134 -1.646 1.00 87.12 570 PRO A O 1
ATOM 4374 N N . TYR A 1 571 ? 0.676 5.680 -2.243 1.00 85.62 571 TYR A N 1
ATOM 4375 C CA . TYR A 1 571 ? 1.106 5.767 -3.642 1.00 85.62 571 TYR A CA 1
ATOM 4376 C C . TYR A 1 571 ? 2.263 6.748 -3.829 1.00 85.62 571 TYR A C 1
ATOM 4378 O O . TYR A 1 571 ? 2.155 7.902 -3.420 1.00 85.62 571 TYR A O 1
ATOM 4386 N N . GLY A 1 572 ? 3.339 6.325 -4.502 1.00 79.12 572 GLY A N 1
ATOM 4387 C CA . GLY A 1 572 ? 4.424 7.226 -4.909 1.00 79.12 572 GLY A CA 1
ATOM 4388 C C . GLY A 1 572 ? 5.138 7.921 -3.746 1.00 79.12 572 GLY A C 1
ATOM 4389 O O . GLY A 1 572 ? 5.723 8.985 -3.939 1.00 79.12 572 GLY A O 1
ATOM 4390 N N . LYS A 1 573 ? 5.054 7.364 -2.530 1.00 85.06 573 LYS A N 1
ATOM 4391 C CA . LYS A 1 573 ? 5.704 7.940 -1.354 1.00 85.06 573 LYS A CA 1
ATOM 4392 C C . LYS A 1 573 ? 7.161 7.524 -1.268 1.00 85.06 573 LYS A C 1
ATOM 4394 O O . LYS A 1 573 ? 7.516 6.357 -1.450 1.00 85.06 573 LYS A O 1
ATOM 4399 N N . SER A 1 574 ? 7.982 8.496 -0.885 1.00 91.44 574 SER A N 1
ATOM 4400 C CA . SER A 1 574 ? 9.373 8.263 -0.530 1.00 91.44 574 SER A CA 1
ATOM 4401 C C . SER A 1 574 ? 9.473 7.339 0.680 1.00 91.44 574 SER A C 1
ATOM 4403 O O . SER A 1 574 ? 8.842 7.580 1.706 1.00 91.44 574 SER A O 1
ATOM 4405 N N . TRP A 1 575 ? 10.332 6.331 0.573 1.00 94.69 575 TRP A N 1
ATOM 4406 C CA . TRP A 1 575 ? 10.707 5.415 1.653 1.00 94.69 575 TRP A CA 1
ATOM 4407 C C . TRP A 1 575 ? 12.187 5.588 2.027 1.00 94.69 575 TRP A C 1
ATOM 4409 O O . TRP A 1 575 ? 12.834 4.702 2.577 1.00 94.69 575 TRP A O 1
ATOM 4419 N N . LYS A 1 576 ? 12.777 6.750 1.712 1.00 95.56 576 LYS A N 1
ATOM 4420 C CA . LYS A 1 576 ? 14.195 7.030 1.982 1.00 95.56 576 LYS A CA 1
ATOM 4421 C C . LYS A 1 576 ? 14.560 6.885 3.464 1.00 95.56 576 LYS A C 1
ATOM 4423 O O . LYS A 1 576 ? 15.634 6.377 3.767 1.00 95.56 576 LYS A O 1
ATOM 4428 N N . SER A 1 577 ? 13.684 7.322 4.369 1.00 94.62 577 SER A N 1
ATOM 4429 C CA . SER A 1 577 ? 13.875 7.167 5.816 1.00 94.62 577 SER A CA 1
ATOM 4430 C C . SER A 1 577 ? 13.846 5.699 6.241 1.00 94.62 577 SER A C 1
ATOM 4432 O O . SER A 1 577 ? 14.599 5.305 7.128 1.00 94.62 577 SER A O 1
ATOM 4434 N N . ASP A 1 578 ? 13.009 4.876 5.607 1.00 96.12 578 ASP A N 1
ATOM 4435 C CA . ASP A 1 578 ? 13.008 3.429 5.815 1.00 96.12 578 ASP A CA 1
ATOM 4436 C C . ASP A 1 578 ? 14.315 2.816 5.329 1.00 96.12 578 ASP A C 1
ATOM 4438 O O . ASP A 1 578 ? 15.001 2.154 6.100 1.00 96.12 578 ASP A O 1
ATOM 4442 N N . LEU A 1 579 ? 14.724 3.133 4.101 1.00 96.06 579 LEU A N 1
ATOM 4443 C CA . LEU A 1 579 ? 15.984 2.662 3.537 1.00 96.06 579 LEU A CA 1
ATOM 4444 C C . LEU A 1 579 ? 17.184 3.023 4.425 1.00 96.06 579 LEU A C 1
ATOM 4446 O O . LEU A 1 579 ? 18.032 2.172 4.673 1.00 96.06 579 LEU A O 1
ATOM 4450 N N . GLU A 1 580 ? 17.261 4.258 4.930 1.00 95.44 580 GLU A N 1
ATOM 4451 C CA . GLU A 1 580 ? 18.322 4.688 5.854 1.00 95.44 580 GLU A CA 1
ATOM 4452 C C . GLU A 1 580 ? 18.299 3.877 7.165 1.00 95.44 580 GLU A C 1
ATOM 4454 O O . GLU A 1 580 ? 19.348 3.388 7.590 1.00 95.44 580 GLU A O 1
ATOM 4459 N N . ARG A 1 581 ? 17.118 3.651 7.762 1.00 94.56 581 ARG A N 1
ATOM 4460 C CA . ARG A 1 581 ? 16.956 2.797 8.960 1.00 94.56 581 ARG A CA 1
ATOM 4461 C C . ARG A 1 581 ? 17.354 1.341 8.716 1.00 94.56 581 ARG A C 1
ATOM 4463 O O . ARG A 1 581 ? 17.816 0.675 9.637 1.00 94.56 581 ARG A O 1
ATOM 4470 N N . MET A 1 582 ? 17.217 0.870 7.483 1.00 94.31 582 MET A N 1
ATOM 4471 C CA . MET A 1 582 ? 17.551 -0.493 7.070 1.00 94.31 582 MET A CA 1
ATOM 4472 C C . MET A 1 582 ? 19.008 -0.670 6.604 1.00 94.31 582 MET A C 1
ATOM 4474 O O . MET A 1 582 ? 19.353 -1.718 6.060 1.00 94.31 582 MET A O 1
ATOM 4478 N N . GLY A 1 583 ? 19.876 0.328 6.813 1.00 92.88 583 GLY A N 1
ATOM 4479 C CA . GLY A 1 583 ? 21.305 0.253 6.475 1.00 92.88 583 GLY A CA 1
ATOM 4480 C C . GLY A 1 583 ? 21.706 0.969 5.181 1.00 92.88 583 GLY A C 1
ATOM 4481 O O . GLY A 1 583 ? 22.862 0.893 4.768 1.00 92.88 583 GLY A O 1
ATOM 4482 N N . GLY A 1 584 ? 20.787 1.698 4.546 1.00 92.31 584 GLY A N 1
ATOM 4483 C CA . GLY A 1 584 ? 21.033 2.421 3.299 1.00 92.31 584 GLY A CA 1
ATOM 4484 C C . GLY A 1 584 ? 21.152 1.501 2.080 1.00 92.31 584 GLY A C 1
ATOM 4485 O O . GLY A 1 584 ? 20.927 0.297 2.159 1.00 92.31 584 GLY A O 1
ATOM 4486 N N . LYS A 1 585 ? 21.519 2.078 0.927 1.00 82.81 585 LYS A N 1
ATOM 4487 C CA . LYS A 1 585 ? 21.624 1.331 -0.343 1.00 82.81 585 LYS A CA 1
ATOM 4488 C C . LYS A 1 585 ? 22.624 0.173 -0.280 1.00 82.81 585 LYS A C 1
ATOM 4490 O O . LYS A 1 585 ? 22.323 -0.896 -0.790 1.00 82.81 585 LYS A O 1
ATOM 4495 N N . ASP A 1 586 ? 23.777 0.393 0.349 1.00 82.50 586 ASP A N 1
ATOM 4496 C CA . ASP A 1 586 ? 24.876 -0.581 0.369 1.00 82.50 586 ASP A CA 1
ATOM 4497 C C . ASP A 1 586 ? 24.792 -1.560 1.554 1.00 82.50 586 ASP A C 1
ATOM 4499 O O . ASP A 1 586 ? 25.455 -2.595 1.556 1.00 82.50 586 ASP A O 1
ATOM 4503 N N . GLY A 1 587 ? 24.008 -1.227 2.587 1.00 85.88 587 GLY A N 1
ATOM 4504 C CA . GLY A 1 587 ? 23.903 -2.007 3.823 1.00 85.88 587 GLY A CA 1
ATOM 4505 C C . GLY A 1 587 ? 22.616 -2.818 3.974 1.00 85.88 587 GLY A C 1
ATOM 4506 O O . GLY A 1 587 ? 22.527 -3.596 4.924 1.00 85.88 587 GLY A O 1
ATOM 4507 N N . LEU A 1 588 ? 21.638 -2.663 3.072 1.00 91.12 588 LEU A N 1
ATOM 4508 C CA . LEU A 1 588 ? 20.383 -3.414 3.116 1.00 91.12 588 LEU A CA 1
ATOM 4509 C C . LEU A 1 588 ? 20.649 -4.918 2.967 1.00 91.12 588 LEU A C 1
ATOM 4511 O O . LEU A 1 588 ? 21.267 -5.348 1.999 1.00 91.12 588 LEU A O 1
ATOM 4515 N N . LYS A 1 589 ? 20.151 -5.719 3.915 1.00 90.44 589 LYS A N 1
ATOM 4516 C CA . LYS A 1 589 ? 20.247 -7.195 3.913 1.00 90.44 589 LYS A CA 1
ATOM 4517 C C . LYS A 1 589 ? 18.921 -7.885 4.221 1.00 90.44 589 LYS A C 1
ATOM 4519 O O . LYS A 1 589 ? 18.898 -9.036 4.646 1.00 90.44 589 LYS A O 1
ATOM 4524 N N . ASP A 1 590 ? 17.822 -7.154 4.081 1.00 94.25 590 ASP A N 1
ATOM 4525 C CA . ASP A 1 590 ? 16.503 -7.659 4.430 1.00 94.25 590 ASP A CA 1
ATOM 4526 C C . ASP A 1 590 ? 16.061 -8.739 3.423 1.00 94.25 590 ASP A C 1
ATOM 4528 O O . ASP A 1 590 ? 15.964 -8.437 2.227 1.00 94.25 590 ASP A O 1
ATOM 4532 N N . PRO A 1 591 ? 15.771 -9.977 3.873 1.00 93.50 591 PRO A N 1
ATOM 4533 C CA . PRO A 1 591 ? 15.408 -11.085 2.991 1.00 93.50 591 PRO A CA 1
ATOM 4534 C C . PRO A 1 591 ? 14.054 -10.893 2.293 1.00 93.50 591 PRO A C 1
ATOM 4536 O O . PRO A 1 591 ? 13.716 -11.663 1.400 1.00 93.50 591 PRO A O 1
ATOM 4539 N N . ARG A 1 592 ? 13.265 -9.877 2.670 1.00 95.38 592 ARG A N 1
ATOM 4540 C CA . ARG A 1 592 ? 12.046 -9.490 1.941 1.00 95.38 592 ARG A CA 1
ATOM 4541 C C . ARG A 1 592 ? 12.361 -8.762 0.634 1.00 95.38 592 ARG A C 1
ATOM 4543 O O . ARG A 1 592 ? 11.533 -8.764 -0.274 1.00 95.38 592 ARG A O 1
ATOM 4550 N N . PHE A 1 593 ? 13.534 -8.130 0.537 1.00 96.06 593 PHE A N 1
ATOM 4551 C CA . PHE A 1 593 ? 13.902 -7.246 -0.578 1.00 96.06 593 PHE A CA 1
ATOM 4552 C C . PHE A 1 593 ? 15.179 -7.665 -1.313 1.00 96.06 593 PHE A C 1
ATOM 4554 O O . PHE A 1 593 ? 15.379 -7.247 -2.454 1.00 96.06 593 PHE A O 1
ATOM 4561 N N . LEU A 1 594 ? 16.025 -8.490 -0.695 1.00 95.50 594 LEU A N 1
ATOM 4562 C CA . LEU A 1 594 ? 17.110 -9.213 -1.355 1.00 95.50 594 LEU A CA 1
ATOM 4563 C C . LEU A 1 594 ? 16.796 -10.704 -1.291 1.00 95.50 594 LEU A C 1
ATOM 4565 O O . LEU A 1 594 ? 16.828 -11.303 -0.218 1.00 95.50 594 LEU A O 1
ATOM 4569 N N . ILE A 1 595 ? 16.452 -11.279 -2.438 1.00 95.12 595 ILE A N 1
ATOM 4570 C CA . ILE A 1 595 ? 15.922 -12.640 -2.533 1.00 95.12 595 ILE A CA 1
ATOM 4571 C C . ILE A 1 595 ? 16.779 -13.503 -3.455 1.00 95.12 595 ILE A C 1
ATOM 4573 O O . ILE A 1 595 ? 17.571 -13.001 -4.247 1.00 95.12 595 ILE A O 1
ATOM 4577 N N . GLU A 1 596 ? 16.550 -14.811 -3.421 1.00 93.94 596 GLU A N 1
ATOM 4578 C CA . GLU A 1 596 ? 17.041 -15.705 -4.465 1.00 93.94 596 GLU A CA 1
ATOM 4579 C C . GLU A 1 596 ? 16.008 -15.793 -5.598 1.00 93.94 596 GLU A C 1
ATOM 4581 O O . GLU A 1 596 ? 14.852 -16.163 -5.373 1.00 93.94 596 GLU A O 1
ATOM 4586 N N . HIS A 1 597 ? 16.404 -15.470 -6.832 1.00 94.25 597 HIS A N 1
ATOM 4587 C CA . HIS A 1 597 ? 15.531 -15.618 -8.002 1.00 94.25 597 HIS A CA 1
ATOM 4588 C C . HIS A 1 597 ? 16.326 -15.854 -9.286 1.00 94.25 597 HIS A C 1
ATOM 4590 O O . HIS A 1 597 ? 17.329 -15.201 -9.550 1.00 94.25 597 HIS A O 1
ATOM 4596 N N . GLY A 1 598 ? 15.872 -16.786 -10.129 1.00 86.12 598 GLY A N 1
ATOM 4597 C CA . GLY A 1 598 ? 16.460 -16.997 -11.460 1.00 86.12 598 GLY A CA 1
ATOM 4598 C C . GLY A 1 598 ? 17.947 -17.391 -11.474 1.00 86.12 598 GLY A C 1
ATOM 4599 O O . GLY A 1 598 ? 18.622 -17.145 -12.471 1.00 86.12 598 GLY A O 1
ATOM 4600 N N . GLY A 1 599 ? 18.457 -17.990 -10.390 1.00 87.19 599 GLY A N 1
ATOM 4601 C CA . GLY A 1 599 ? 19.875 -18.344 -10.228 1.00 87.19 599 GLY A CA 1
ATOM 4602 C C . GLY A 1 599 ? 20.765 -17.207 -9.712 1.00 87.19 599 GLY A C 1
ATOM 4603 O O . GLY A 1 599 ? 21.968 -17.413 -9.569 1.00 87.19 599 GLY A O 1
ATOM 4604 N N . ASP A 1 600 ? 20.188 -16.039 -9.428 1.00 88.69 600 ASP A N 1
ATOM 4605 C CA . ASP A 1 600 ? 20.828 -14.941 -8.707 1.00 88.69 600 ASP A CA 1
ATOM 4606 C C . ASP A 1 600 ? 20.499 -15.062 -7.211 1.00 88.69 600 ASP A C 1
ATOM 4608 O O . ASP A 1 600 ? 19.326 -15.084 -6.834 1.00 88.69 600 ASP A O 1
ATOM 4612 N N . GLY A 1 601 ? 21.533 -15.203 -6.378 1.00 87.31 601 GLY A N 1
ATOM 4613 C CA . GLY A 1 601 ? 21.396 -15.365 -4.927 1.00 87.31 601 GLY A CA 1
ATOM 4614 C C . GLY A 1 601 ? 21.186 -14.051 -4.167 1.00 87.31 601 GLY A C 1
ATOM 4615 O O . GLY A 1 601 ? 20.859 -14.084 -2.986 1.00 87.31 601 GLY A O 1
ATOM 4616 N N . GLU A 1 602 ? 21.376 -12.904 -4.827 1.00 89.12 602 GLU A N 1
ATOM 4617 C CA . GLU A 1 602 ? 21.202 -11.566 -4.243 1.00 89.12 602 GLU A CA 1
ATOM 4618 C C . GLU A 1 602 ? 20.327 -10.689 -5.157 1.00 89.12 602 GLU A C 1
ATOM 4620 O O . GLU A 1 602 ? 20.592 -9.504 -5.384 1.00 89.12 602 GLU A O 1
ATOM 4625 N N . TYR A 1 603 ? 19.256 -11.275 -5.697 1.00 94.62 603 TYR A N 1
ATOM 4626 C CA . TYR A 1 603 ? 18.345 -10.591 -6.603 1.00 94.62 603 TYR A CA 1
ATOM 4627 C C . TYR A 1 603 ? 17.619 -9.447 -5.884 1.00 94.62 603 TYR A C 1
ATOM 4629 O O . TYR A 1 603 ? 16.810 -9.652 -4.975 1.00 94.62 603 TYR A O 1
ATOM 4637 N N . SER A 1 604 ? 17.920 -8.216 -6.300 1.00 95.50 604 SER A N 1
ATOM 4638 C CA . SER A 1 604 ? 17.438 -7.012 -5.626 1.00 95.50 604 SER A CA 1
ATOM 4639 C C . SER A 1 604 ? 16.053 -6.577 -6.109 1.00 95.50 604 SER A C 1
ATOM 4641 O O . SER A 1 604 ? 15.853 -6.253 -7.284 1.00 95.50 604 SER A O 1
ATOM 4643 N N . LEU A 1 605 ? 15.110 -6.498 -5.172 1.00 96.75 605 LEU A N 1
ATOM 4644 C CA . LEU A 1 605 ? 13.769 -5.933 -5.352 1.00 96.75 605 LEU A CA 1
ATOM 4645 C C . LEU A 1 605 ? 13.698 -4.447 -4.967 1.00 96.75 605 LEU A C 1
ATOM 4647 O O . LEU A 1 605 ? 12.638 -3.834 -5.039 1.00 96.75 605 LEU A O 1
ATOM 4651 N N . VAL A 1 606 ? 14.819 -3.856 -4.554 1.00 95.25 606 VAL A N 1
ATOM 4652 C CA . VAL A 1 606 ? 14.888 -2.492 -4.020 1.00 95.25 606 VAL A CA 1
ATOM 4653 C C . VAL A 1 606 ? 14.463 -1.473 -5.074 1.00 95.25 606 VAL A C 1
ATOM 4655 O O . VAL A 1 606 ? 15.148 -1.270 -6.080 1.00 95.25 606 VAL A O 1
ATOM 4658 N N . THR A 1 607 ? 13.326 -0.821 -4.840 1.00 94.81 607 THR A N 1
ATOM 4659 C CA . THR A 1 607 ? 12.784 0.221 -5.718 1.00 94.81 607 THR A CA 1
ATOM 4660 C C . THR A 1 607 ? 13.533 1.540 -5.541 1.00 94.81 607 THR A C 1
ATOM 4662 O O . THR A 1 607 ? 14.381 1.701 -4.654 1.00 94.81 607 THR A O 1
ATOM 4665 N N . ARG A 1 608 ? 13.234 2.537 -6.381 1.00 92.56 608 ARG A N 1
ATOM 4666 C CA . ARG A 1 608 ? 13.758 3.889 -6.143 1.00 92.56 608 ARG A CA 1
ATOM 4667 C C . ARG A 1 608 ? 13.238 4.422 -4.810 1.00 92.56 608 ARG A C 1
ATOM 4669 O O . ARG A 1 608 ? 12.077 4.246 -4.465 1.00 92.56 608 ARG A O 1
ATOM 4676 N N . SER A 1 609 ? 14.087 5.144 -4.077 1.00 93.94 609 SER A N 1
ATOM 4677 C CA . SER A 1 609 ? 13.743 5.664 -2.744 1.00 93.94 609 SER A CA 1
ATOM 4678 C C . SER A 1 609 ? 12.557 6.631 -2.738 1.00 93.94 609 SER A C 1
ATOM 4680 O O . SER A 1 609 ? 12.033 6.919 -1.672 1.00 93.94 609 SER A O 1
ATOM 4682 N N . SER A 1 610 ? 12.172 7.165 -3.900 1.00 89.94 610 SER A N 1
ATOM 4683 C CA . SER A 1 610 ? 11.019 8.047 -4.084 1.00 89.94 610 SER A CA 1
ATOM 4684 C C . SER A 1 610 ? 9.680 7.307 -4.162 1.00 89.94 610 SER A C 1
ATOM 4686 O O . SER A 1 610 ? 8.657 7.962 -4.039 1.00 89.94 610 SER A O 1
ATOM 4688 N N . ASP A 1 611 ? 9.666 5.988 -4.382 1.00 89.88 611 ASP A N 1
ATOM 4689 C CA . ASP A 1 611 ? 8.432 5.198 -4.484 1.00 89.88 611 ASP A CA 1
ATOM 4690 C C . ASP A 1 611 ? 8.617 3.815 -3.838 1.00 89.88 611 ASP A C 1
ATOM 4692 O O . ASP A 1 611 ? 9.294 2.933 -4.374 1.00 89.88 611 ASP A O 1
ATOM 4696 N N . GLY A 1 612 ? 8.038 3.643 -2.650 1.00 92.62 612 GLY A N 1
ATOM 4697 C CA . GLY A 1 612 ? 8.075 2.393 -1.890 1.00 92.62 612 GLY A CA 1
ATOM 4698 C C . GLY A 1 612 ? 6.899 1.449 -2.147 1.00 92.62 612 GLY A C 1
ATOM 4699 O O . GLY A 1 612 ? 6.854 0.393 -1.523 1.00 92.62 612 GLY A O 1
ATOM 4700 N N . GLN A 1 613 ? 5.947 1.787 -3.029 1.00 92.62 613 GLN A N 1
ATOM 4701 C CA . GLN A 1 613 ? 4.669 1.065 -3.122 1.00 92.62 613 GLN A CA 1
ATOM 4702 C C . GLN A 1 613 ? 4.847 -0.442 -3.350 1.00 92.62 613 GLN A C 1
ATOM 4704 O O . GLN A 1 613 ? 4.283 -1.253 -2.624 1.00 92.62 613 GLN A O 1
ATOM 4709 N N . MET A 1 614 ? 5.657 -0.842 -4.334 1.00 96.56 614 MET A N 1
ATOM 4710 C CA . MET A 1 614 ? 5.840 -2.265 -4.651 1.00 96.56 614 MET A CA 1
ATOM 4711 C C . MET A 1 614 ? 6.603 -3.043 -3.564 1.00 96.56 614 MET A C 1
ATOM 4713 O O . MET A 1 614 ? 6.587 -4.272 -3.570 1.00 96.56 614 MET A O 1
ATOM 4717 N N . LEU A 1 615 ? 7.253 -2.360 -2.615 1.00 97.69 615 LEU A N 1
ATOM 4718 C CA . LEU A 1 615 ? 7.884 -3.020 -1.471 1.00 97.69 615 LEU A CA 1
ATOM 4719 C C . LEU A 1 615 ? 6.846 -3.494 -0.445 1.00 97.69 615 LEU A C 1
ATOM 4721 O O . LEU A 1 615 ? 7.094 -4.488 0.231 1.00 97.69 615 LEU A O 1
ATOM 4725 N N . PHE A 1 616 ? 5.668 -2.863 -0.369 1.00 97.56 616 PHE A N 1
ATOM 4726 C CA . PHE A 1 616 ? 4.545 -3.399 0.410 1.00 97.56 616 PHE A CA 1
ATOM 4727 C C . PHE A 1 616 ? 4.056 -4.728 -0.185 1.00 97.56 616 PHE A C 1
ATOM 4729 O O . PHE A 1 616 ? 3.954 -5.715 0.549 1.00 97.56 616 PHE A O 1
ATOM 4736 N N . LEU A 1 617 ? 3.928 -4.807 -1.517 1.00 97.94 617 LEU A N 1
ATOM 4737 C CA . LEU A 1 617 ? 3.634 -6.062 -2.217 1.00 97.94 617 LEU A CA 1
ATOM 4738 C C . LEU A 1 617 ? 4.690 -7.135 -1.936 1.00 97.94 617 LEU A C 1
ATOM 4740 O O . LEU A 1 617 ? 4.357 -8.270 -1.597 1.00 97.94 617 LEU A O 1
ATOM 4744 N N . ALA A 1 618 ? 5.977 -6.784 -2.042 1.00 98.00 618 ALA A N 1
ATOM 4745 C CA . ALA A 1 618 ? 7.074 -7.705 -1.737 1.00 98.00 618 ALA A CA 1
ATOM 4746 C C . ALA A 1 618 ? 7.028 -8.191 -0.276 1.00 98.00 618 ALA A C 1
ATOM 4748 O O . ALA A 1 618 ? 7.213 -9.382 -0.011 1.00 98.00 618 ALA A O 1
ATOM 4749 N N . ASN A 1 619 ? 6.687 -7.304 0.664 1.00 98.19 619 ASN A N 1
ATOM 4750 C CA . ASN A 1 619 ? 6.474 -7.663 2.061 1.00 98.19 619 ASN A CA 1
ATOM 4751 C C . ASN A 1 619 ? 5.324 -8.677 2.217 1.00 98.19 619 ASN A C 1
ATOM 4753 O O . ASN A 1 619 ? 5.512 -9.688 2.891 1.00 98.19 619 ASN A O 1
ATOM 4757 N N . MET A 1 620 ? 4.179 -8.488 1.551 1.00 98.44 620 MET A N 1
ATOM 4758 C CA . MET A 1 620 ? 3.067 -9.457 1.580 1.00 98.44 620 MET A CA 1
ATOM 4759 C C . MET A 1 620 ? 3.459 -10.800 0.942 1.00 98.44 620 MET A C 1
ATOM 4761 O O . MET A 1 620 ? 3.159 -11.862 1.485 1.00 98.44 620 MET A O 1
ATOM 4765 N N . LEU A 1 621 ? 4.191 -10.773 -0.174 1.00 98.06 621 LEU A N 1
ATOM 4766 C CA . LEU A 1 621 ? 4.663 -11.978 -0.862 1.00 98.06 621 LEU A CA 1
ATOM 4767 C C . LEU A 1 621 ? 5.605 -12.823 0.006 1.00 98.06 621 LEU A C 1
ATOM 4769 O O . LEU A 1 621 ? 5.507 -14.051 -0.006 1.00 98.06 621 LEU A O 1
ATOM 4773 N N . SER A 1 622 ? 6.461 -12.184 0.810 1.00 97.38 622 SER A N 1
ATOM 4774 C CA . SER A 1 622 ? 7.339 -12.892 1.755 1.00 97.38 622 SER A CA 1
ATOM 4775 C C . SER A 1 622 ? 6.585 -13.610 2.886 1.00 97.38 622 SER A C 1
ATOM 4777 O O . SER A 1 622 ? 7.137 -14.509 3.514 1.00 97.38 622 SER A O 1
ATOM 4779 N N . LYS A 1 623 ? 5.311 -13.260 3.110 1.00 98.19 623 LYS A N 1
ATOM 4780 C CA . LYS A 1 623 ? 4.438 -13.802 4.165 1.00 98.19 623 LYS A CA 1
ATOM 4781 C C . LYS A 1 623 ? 3.418 -14.816 3.633 1.00 98.19 623 LYS A C 1
ATOM 4783 O O . LYS A 1 623 ? 2.453 -15.160 4.320 1.00 98.19 623 LYS A O 1
ATOM 4788 N N . MET A 1 624 ? 3.591 -15.295 2.401 1.00 98.38 624 MET A N 1
ATOM 4789 C CA . MET A 1 624 ? 2.719 -16.326 1.843 1.00 98.38 624 MET A CA 1
ATOM 4790 C C . MET A 1 624 ? 2.990 -17.694 2.472 1.00 98.38 624 MET A C 1
ATOM 4792 O O . MET A 1 624 ? 4.124 -18.167 2.474 1.00 98.38 624 MET A O 1
ATOM 4796 N N . LYS A 1 625 ? 1.927 -18.389 2.881 1.00 98.06 625 LYS A N 1
ATOM 4797 C CA . LYS A 1 625 ? 1.972 -19.785 3.313 1.00 98.06 625 LYS A CA 1
ATOM 4798 C C . LYS A 1 625 ? 2.445 -20.681 2.180 1.00 98.06 625 LYS A C 1
ATOM 4800 O O . LYS A 1 625 ? 1.791 -20.796 1.139 1.00 98.06 625 LYS A O 1
ATOM 4805 N N . GLN A 1 626 ? 3.547 -21.387 2.410 1.00 93.31 626 GLN A N 1
ATOM 4806 C CA . GLN A 1 626 ? 4.108 -22.314 1.421 1.00 93.31 626 GLN A CA 1
ATOM 4807 C C . GLN A 1 626 ? 3.655 -23.764 1.631 1.00 93.31 626 GLN A C 1
ATOM 4809 O O . GLN A 1 626 ? 3.565 -24.520 0.664 1.00 93.31 626 GLN A O 1
ATOM 4814 N N . GLY A 1 627 ? 3.339 -24.159 2.870 1.00 91.19 627 GLY A N 1
ATOM 4815 C CA . GLY A 1 627 ? 3.070 -25.554 3.250 1.00 91.19 627 GLY A CA 1
ATOM 4816 C C . GLY A 1 627 ? 1.605 -26.000 3.200 1.00 91.19 627 GLY A C 1
ATOM 4817 O O . GLY A 1 627 ? 1.319 -27.170 3.449 1.00 91.19 627 GLY A O 1
ATOM 4818 N N . THR A 1 628 ? 0.663 -25.103 2.903 1.00 94.12 628 THR A N 1
ATOM 4819 C CA . THR A 1 628 ? -0.776 -25.415 2.932 1.00 94.12 628 THR A CA 1
ATOM 4820 C C . THR A 1 628 ? -1.333 -25.725 1.541 1.00 94.12 628 THR A C 1
ATOM 4822 O O . THR A 1 628 ? -0.768 -25.342 0.508 1.00 94.12 628 THR A O 1
ATOM 4825 N N . LYS A 1 629 ? -2.474 -26.431 1.509 1.00 92.50 629 LYS A N 1
ATOM 4826 C CA . LYS A 1 629 ? -3.208 -26.745 0.272 1.00 92.50 629 LYS A CA 1
ATOM 4827 C C . LYS A 1 629 ? -3.681 -25.472 -0.436 1.00 92.50 629 LYS A C 1
ATOM 4829 O O . LYS A 1 629 ? -3.481 -25.354 -1.640 1.00 92.50 629 LYS A O 1
ATOM 4834 N N . LEU A 1 630 ? -4.257 -24.535 0.321 1.00 93.88 630 LEU A N 1
ATOM 4835 C CA . LEU A 1 630 ? -4.764 -23.255 -0.187 1.00 93.88 630 LEU A CA 1
ATOM 4836 C C . LEU A 1 630 ? -3.655 -22.235 -0.468 1.00 93.88 630 LEU A C 1
ATOM 4838 O O . LEU A 1 630 ? -3.854 -21.337 -1.280 1.00 93.88 630 LEU A O 1
ATOM 4842 N N . GLY A 1 631 ? -2.479 -22.402 0.148 1.00 97.12 631 GLY A N 1
ATOM 4843 C CA . GLY A 1 631 ? -1.409 -21.415 0.082 1.00 97.12 631 GLY A CA 1
ATOM 4844 C C . GLY A 1 631 ? -1.886 -20.073 0.629 1.00 97.12 631 GLY A C 1
ATOM 4845 O O . GLY A 1 631 ? -2.530 -20.038 1.678 1.00 97.12 631 GLY A O 1
ATOM 4846 N N . SER A 1 632 ? -1.598 -19.005 -0.111 1.00 98.69 632 SER A N 1
ATOM 4847 C CA . SER A 1 632 ? -2.091 -17.659 0.170 1.00 98.69 632 SER A CA 1
ATOM 4848 C C . SER A 1 632 ? -2.740 -17.017 -1.047 1.00 98.69 632 SER A C 1
ATOM 4850 O O . SER A 1 632 ? -2.430 -17.343 -2.203 1.00 98.69 632 SER A O 1
ATOM 4852 N N . ARG A 1 633 ? -3.627 -16.059 -0.775 1.00 98.69 633 ARG A N 1
ATOM 4853 C CA . ARG A 1 633 ? -4.240 -15.192 -1.784 1.00 98.69 633 ARG A CA 1
ATOM 4854 C C . ARG A 1 633 ? -4.135 -13.729 -1.354 1.00 98.69 633 ARG A C 1
ATOM 4856 O O . ARG A 1 633 ? -4.365 -13.409 -0.189 1.00 98.69 633 ARG A O 1
ATOM 4863 N N . ILE A 1 634 ? -3.754 -12.869 -2.295 1.00 98.88 634 ILE A N 1
ATOM 4864 C CA . ILE A 1 634 ? -3.459 -11.449 -2.073 1.00 98.88 634 ILE A CA 1
ATOM 4865 C C . ILE A 1 634 ? -4.320 -10.595 -3.005 1.00 98.88 634 ILE A C 1
ATOM 4867 O O . ILE A 1 634 ? -4.432 -10.920 -4.189 1.00 98.88 634 ILE A O 1
ATOM 4871 N N . ALA A 1 635 ? -4.878 -9.496 -2.496 1.00 98.69 635 ALA A N 1
ATOM 4872 C CA . ALA A 1 635 ? -5.387 -8.396 -3.311 1.00 98.69 635 ALA A CA 1
ATOM 4873 C C . ALA A 1 635 ? -4.791 -7.066 -2.837 1.00 98.69 635 ALA A C 1
ATOM 4875 O O . ALA A 1 635 ? -5.028 -6.664 -1.704 1.00 98.69 635 ALA A O 1
ATOM 4876 N N . GLU A 1 636 ? -4.052 -6.362 -3.688 1.00 98.06 636 GLU A N 1
ATOM 4877 C CA . GLU A 1 636 ? -3.446 -5.074 -3.326 1.00 98.06 636 GLU A CA 1
ATOM 4878 C C . GLU A 1 636 ? -3.809 -3.990 -4.339 1.00 98.06 636 GLU A C 1
ATOM 4880 O O . GLU A 1 636 ? -3.864 -4.240 -5.549 1.00 98.06 636 GLU A O 1
ATOM 4885 N N . VAL A 1 637 ? -4.102 -2.790 -3.838 1.00 95.75 637 VAL A N 1
ATOM 4886 C CA . VAL A 1 637 ? -4.412 -1.639 -4.687 1.00 95.75 637 VAL A CA 1
ATOM 4887 C C . VAL A 1 637 ? -3.127 -0.939 -5.116 1.00 95.75 637 VAL A C 1
ATOM 4889 O O . VAL A 1 637 ? -2.282 -0.579 -4.300 1.00 95.75 637 VAL A O 1
ATOM 4892 N N . HIS A 1 638 ? -3.015 -0.681 -6.414 1.00 94.50 638 HIS A N 1
ATOM 4893 C CA . HIS A 1 638 ? -1.912 0.047 -7.014 1.00 94.50 638 HIS A CA 1
ATOM 4894 C C . HIS A 1 638 ? -2.381 1.228 -7.865 1.00 94.50 638 HIS A C 1
ATOM 4896 O O . HIS A 1 638 ? -3.510 1.259 -8.354 1.00 94.50 638 HIS A O 1
ATOM 4902 N N . ASN A 1 639 ? -1.479 2.180 -8.108 1.00 90.38 639 ASN A N 1
ATOM 4903 C CA . ASN A 1 639 ? -1.647 3.182 -9.159 1.00 90.38 639 ASN A CA 1
ATOM 4904 C C . ASN A 1 639 ? -0.979 2.690 -10.462 1.00 90.38 639 ASN A C 1
ATOM 4906 O O . ASN A 1 639 ? -0.407 1.596 -10.525 1.00 90.38 639 ASN A O 1
ATOM 4910 N N . GLY A 1 640 ? -1.009 3.523 -11.505 1.00 88.12 640 GLY A N 1
ATOM 4911 C CA . GLY A 1 640 ? -0.377 3.198 -12.785 1.00 88.12 640 GLY A CA 1
ATOM 4912 C C . GLY A 1 640 ? 1.139 2.960 -12.727 1.00 88.12 640 GLY A C 1
ATOM 4913 O O . GLY A 1 640 ? 1.632 2.182 -13.540 1.00 88.12 640 GLY A O 1
ATOM 4914 N N . SER A 1 641 ? 1.886 3.557 -11.782 1.00 88.00 641 SER A N 1
ATOM 4915 C CA . SER A 1 641 ? 3.356 3.441 -11.771 1.00 88.00 641 SER A CA 1
ATOM 4916 C C . SER A 1 641 ? 3.800 1.985 -11.613 1.00 88.00 641 SER A C 1
ATOM 4918 O O . SER A 1 641 ? 4.669 1.535 -12.363 1.00 88.00 641 SER A O 1
ATOM 4920 N N . SER A 1 642 ? 3.133 1.221 -10.746 1.00 91.62 642 SER A N 1
ATOM 4921 C CA . SER A 1 642 ? 3.386 -0.210 -10.512 1.00 91.62 642 SER A CA 1
ATOM 4922 C C . SER A 1 642 ? 3.455 -1.073 -11.782 1.00 91.62 642 SER A C 1
ATOM 4924 O O . SER A 1 642 ? 4.182 -2.069 -11.813 1.00 91.62 642 SER A O 1
ATOM 4926 N N . LEU A 1 643 ? 2.740 -0.691 -12.847 1.00 93.81 643 LEU A N 1
ATOM 4927 C CA . LEU A 1 643 ? 2.576 -1.491 -14.059 1.00 93.81 643 LEU A CA 1
ATOM 4928 C C . LEU A 1 643 ? 3.791 -1.436 -15.000 1.00 93.81 643 LEU A C 1
ATOM 4930 O O . LEU A 1 643 ? 4.097 -2.428 -15.658 1.00 93.81 643 LEU A O 1
ATOM 4934 N N . PHE A 1 644 ? 4.489 -0.301 -15.073 1.00 90.06 644 PHE A N 1
ATOM 4935 C CA . PHE A 1 644 ? 5.514 -0.051 -16.104 1.00 90.06 644 PHE A CA 1
ATOM 4936 C C . PHE A 1 644 ? 6.760 0.679 -15.595 1.00 90.06 644 PHE A C 1
ATOM 4938 O O . PHE A 1 644 ? 7.748 0.809 -16.310 1.00 90.06 644 PHE A O 1
ATOM 4945 N N . THR A 1 645 ? 6.736 1.185 -14.365 1.00 89.88 645 THR A N 1
ATOM 4946 C CA . THR A 1 645 ? 7.847 1.961 -13.814 1.00 89.88 645 THR A CA 1
ATOM 4947 C C . THR A 1 645 ? 9.040 1.063 -13.506 1.00 89.88 645 THR A C 1
ATOM 4949 O O . THR A 1 645 ? 8.855 -0.077 -13.094 1.00 89.88 645 THR A O 1
ATOM 4952 N N . GLY A 1 646 ? 10.257 1.587 -13.658 1.00 88.50 646 GLY A N 1
ATOM 4953 C CA . GLY A 1 646 ? 11.503 0.854 -13.432 1.00 88.50 646 GLY A CA 1
ATOM 4954 C C . GLY A 1 646 ? 11.974 0.119 -14.678 1.00 88.50 646 GLY A C 1
ATOM 4955 O O . GLY A 1 646 ? 11.222 -0.602 -15.326 1.00 88.50 646 GLY A O 1
ATOM 4956 N N . ASP A 1 647 ? 13.241 0.335 -15.009 1.00 90.50 647 ASP A N 1
ATOM 4957 C CA . ASP A 1 647 ? 13.883 -0.250 -16.181 1.00 90.50 647 ASP A CA 1
ATOM 4958 C C . ASP A 1 647 ? 14.318 -1.707 -15.938 1.00 90.50 647 ASP A C 1
ATOM 4960 O O . ASP A 1 647 ? 14.348 -2.179 -14.800 1.00 90.50 647 ASP A O 1
ATOM 4964 N N . ALA A 1 648 ? 14.709 -2.423 -16.995 1.00 93.19 648 ALA A N 1
ATOM 4965 C CA . ALA A 1 648 ? 15.185 -3.801 -16.882 1.00 93.19 648 ALA A CA 1
ATOM 4966 C C . ALA A 1 648 ? 16.369 -3.909 -15.896 1.00 93.19 648 ALA A C 1
ATOM 4968 O O . ALA A 1 648 ? 17.420 -3.284 -16.077 1.00 93.19 648 ALA A O 1
ATOM 4969 N N . GLY A 1 649 ? 16.199 -4.728 -14.855 1.00 90.44 649 GLY A N 1
ATOM 4970 C CA . GLY A 1 649 ? 17.159 -4.891 -13.760 1.00 90.44 649 GLY A CA 1
ATOM 4971 C C . GLY A 1 649 ? 17.011 -3.900 -12.597 1.00 90.44 649 GLY A C 1
ATOM 4972 O O . GLY A 1 649 ? 17.809 -3.976 -11.668 1.00 90.44 649 GLY A O 1
ATOM 4973 N N . GLN A 1 650 ? 16.036 -2.985 -12.626 1.00 94.12 650 GLN A N 1
ATOM 4974 C CA . GLN A 1 650 ? 15.667 -2.147 -11.476 1.00 94.12 650 GLN A CA 1
ATOM 4975 C C . GLN A 1 650 ? 14.569 -2.807 -10.634 1.00 94.12 650 GLN A C 1
ATOM 4977 O O . GLN A 1 650 ? 13.793 -3.612 -11.151 1.00 94.12 650 GLN A O 1
ATOM 4982 N N . GLY A 1 651 ? 14.480 -2.431 -9.353 1.00 95.56 651 GLY A N 1
ATOM 4983 C CA . GLY A 1 651 ? 13.603 -3.060 -8.362 1.00 95.56 651 GLY A CA 1
ATOM 4984 C C . GLY A 1 651 ? 12.148 -3.212 -8.792 1.00 95.56 651 GLY A C 1
ATOM 4985 O O . GLY A 1 651 ? 11.606 -4.304 -8.683 1.00 95.56 651 GLY A O 1
ATOM 4986 N N . GLU A 1 652 ? 11.519 -2.179 -9.361 1.00 96.69 652 GLU A N 1
ATOM 4987 C CA . GLU A 1 652 ? 10.105 -2.263 -9.755 1.00 96.69 652 GLU A CA 1
ATOM 4988 C C . GLU A 1 652 ? 9.885 -3.313 -10.863 1.00 96.69 652 GLU A C 1
ATOM 4990 O O . GLU A 1 652 ? 8.996 -4.164 -10.770 1.00 96.69 652 GLU A O 1
ATOM 4995 N N . SER A 1 653 ? 10.747 -3.322 -11.889 1.00 97.44 653 SER A N 1
ATOM 4996 C CA . SER A 1 653 ? 10.720 -4.356 -12.931 1.00 97.44 653 SER A CA 1
ATOM 4997 C C . SER A 1 653 ? 11.099 -5.731 -12.384 1.00 97.44 653 SER A C 1
ATOM 4999 O O . SER A 1 653 ? 10.587 -6.737 -12.878 1.00 97.44 653 SER A O 1
ATOM 5001 N N . ASN A 1 654 ? 11.996 -5.791 -11.402 1.00 98.00 654 ASN A N 1
ATOM 5002 C CA . ASN A 1 654 ? 12.436 -7.033 -10.782 1.00 98.00 654 ASN A CA 1
ATOM 5003 C C . ASN A 1 654 ? 11.326 -7.667 -9.939 1.00 98.00 654 ASN A C 1
ATOM 5005 O O . ASN A 1 654 ? 11.127 -8.875 -10.015 1.00 98.00 654 ASN A O 1
ATOM 5009 N N . ILE A 1 655 ? 10.542 -6.863 -9.217 1.00 98.44 655 ILE A N 1
ATOM 5010 C CA . ILE A 1 655 ? 9.360 -7.333 -8.485 1.00 98.44 655 ILE A CA 1
ATOM 5011 C C . ILE A 1 655 ? 8.332 -7.904 -9.464 1.00 98.44 655 ILE A C 1
ATOM 5013 O O . ILE A 1 655 ? 7.869 -9.029 -9.274 1.00 98.44 655 ILE A O 1
ATOM 5017 N N . ARG A 1 656 ? 8.022 -7.195 -10.562 1.00 98.50 656 ARG A N 1
ATOM 5018 C CA . ARG A 1 656 ? 7.115 -7.725 -11.600 1.00 98.50 656 ARG A CA 1
ATOM 5019 C C . ARG A 1 656 ? 7.615 -9.045 -12.174 1.00 98.50 656 ARG A C 1
ATOM 5021 O O . ARG A 1 656 ? 6.849 -10.002 -12.268 1.00 98.50 656 ARG A O 1
ATOM 5028 N N . ARG A 1 657 ? 8.904 -9.104 -12.518 1.00 97.94 657 ARG A N 1
ATOM 5029 C CA . ARG A 1 657 ? 9.556 -10.316 -13.018 1.00 97.94 657 ARG A CA 1
ATOM 5030 C C . ARG A 1 657 ? 9.431 -11.469 -12.030 1.00 97.94 657 ARG A C 1
ATOM 5032 O O . ARG A 1 657 ? 9.000 -12.547 -12.421 1.00 97.94 657 ARG A O 1
ATOM 5039 N N . TRP A 1 658 ? 9.776 -11.232 -10.769 1.00 98.19 658 TRP A N 1
ATOM 5040 C CA . TRP A 1 658 ? 9.716 -12.230 -9.708 1.00 98.19 658 TRP A CA 1
ATOM 5041 C C . TRP A 1 658 ? 8.307 -12.807 -9.565 1.00 98.19 658 TRP A C 1
ATOM 5043 O O . TRP A 1 658 ? 8.129 -14.023 -9.611 1.00 98.19 658 TRP A O 1
ATOM 5053 N N . ILE A 1 659 ? 7.297 -11.941 -9.501 1.00 98.50 659 ILE A N 1
ATOM 5054 C CA . ILE A 1 659 ? 5.893 -12.341 -9.382 1.00 98.50 659 ILE A CA 1
ATOM 5055 C C . ILE A 1 659 ? 5.425 -13.163 -10.594 1.00 98.50 659 ILE A C 1
ATOM 5057 O O . ILE A 1 659 ? 4.755 -14.188 -10.439 1.00 98.50 659 ILE A O 1
ATOM 5061 N N . ILE A 1 660 ? 5.728 -12.698 -11.809 1.00 98.50 660 ILE A N 1
ATOM 5062 C CA . ILE A 1 660 ? 5.217 -13.290 -13.053 1.00 98.50 660 ILE A CA 1
ATOM 5063 C C . ILE A 1 660 ? 5.944 -14.603 -13.379 1.00 98.50 660 ILE A C 1
ATOM 5065 O O . ILE A 1 660 ? 5.306 -15.568 -13.803 1.00 98.50 660 ILE A O 1
ATOM 5069 N N . GLU A 1 661 ? 7.256 -14.686 -13.146 1.00 97.62 661 GLU A N 1
ATOM 5070 C CA . GLU A 1 661 ? 8.038 -15.910 -13.379 1.00 97.62 661 GLU A CA 1
ATOM 5071 C C . GLU A 1 661 ? 7.734 -17.005 -12.349 1.00 97.62 661 GLU A C 1
ATOM 5073 O O . GLU A 1 661 ? 7.742 -18.180 -12.709 1.00 97.62 661 GLU A O 1
ATOM 5078 N N . ASN A 1 662 ? 7.378 -16.642 -11.109 1.00 97.56 662 ASN A N 1
ATOM 5079 C CA . ASN A 1 662 ? 6.855 -17.598 -10.123 1.00 97.56 662 ASN A CA 1
ATOM 5080 C C . ASN A 1 662 ? 5.375 -17.963 -10.346 1.00 97.56 662 ASN A C 1
ATOM 5082 O O . ASN A 1 662 ? 4.814 -18.767 -9.601 1.00 97.56 662 ASN A O 1
ATOM 5086 N N . ASP A 1 663 ? 4.746 -17.406 -11.385 1.00 98.31 663 ASP A N 1
ATOM 5087 C CA . ASP A 1 663 ? 3.353 -17.649 -11.753 1.00 98.31 663 ASP A CA 1
ATOM 5088 C C . ASP A 1 663 ? 2.355 -17.296 -10.636 1.00 98.31 663 ASP A C 1
ATOM 5090 O O . ASP A 1 663 ? 1.365 -17.998 -10.435 1.00 98.31 663 ASP A O 1
ATOM 5094 N N . TRP A 1 664 ? 2.598 -16.198 -9.911 1.00 98.69 664 TRP A N 1
ATOM 5095 C CA . TRP A 1 664 ? 1.730 -15.766 -8.809 1.00 98.69 664 TRP A CA 1
ATOM 5096 C C . TRP A 1 664 ? 0.676 -14.738 -9.209 1.00 98.69 664 TRP A C 1
ATOM 5098 O O . TRP A 1 664 ? -0.429 -14.771 -8.672 1.00 98.69 664 TRP A O 1
ATOM 5108 N N . LEU A 1 665 ? 0.976 -13.847 -10.162 1.00 98.75 665 LEU A N 1
ATOM 5109 C CA . LEU A 1 665 ? 0.021 -12.833 -10.625 1.00 98.75 665 LEU A CA 1
ATOM 5110 C C . LEU A 1 665 ? -1.141 -13.494 -11.363 1.00 98.75 665 LEU A C 1
ATOM 5112 O O . LEU A 1 665 ? -0.952 -14.022 -12.454 1.00 98.75 665 LEU A O 1
ATOM 5116 N N . GLU A 1 666 ? -2.334 -13.478 -10.787 1.00 98.31 666 GLU A N 1
ATOM 5117 C CA . GLU A 1 666 ? -3.506 -14.148 -11.342 1.00 98.31 666 GLU A CA 1
ATOM 5118 C C . GLU A 1 666 ? -4.318 -13.217 -12.243 1.00 98.31 666 GLU A C 1
ATOM 5120 O O . GLU A 1 666 ? -4.645 -13.577 -13.379 1.00 98.31 666 GLU A O 1
ATOM 5125 N N . ALA A 1 667 ? -4.588 -12.003 -11.761 1.00 98.81 667 ALA A N 1
ATOM 5126 C CA . ALA A 1 667 ? -5.241 -10.968 -12.544 1.00 98.81 667 ALA A CA 1
ATOM 5127 C C . ALA A 1 667 ? -4.860 -9.552 -12.102 1.00 98.81 667 ALA A C 1
ATOM 5129 O O . ALA A 1 667 ? -4.404 -9.343 -10.979 1.00 98.81 667 ALA A O 1
ATOM 5130 N N . ILE A 1 668 ? -5.107 -8.580 -12.979 1.00 98.81 668 ILE A N 1
ATOM 5131 C CA . ILE A 1 668 ? -5.141 -7.157 -12.631 1.00 98.81 668 ILE A CA 1
ATOM 5132 C C . ILE A 1 668 ? -6.475 -6.577 -13.094 1.00 98.81 668 ILE A C 1
ATOM 5134 O O . ILE A 1 668 ? -6.850 -6.748 -14.255 1.00 98.81 668 ILE A O 1
ATOM 5138 N N . VAL A 1 669 ? -7.176 -5.883 -12.200 1.00 98.75 669 VAL A N 1
ATOM 5139 C CA . VAL A 1 669 ? -8.458 -5.219 -12.479 1.00 98.75 669 VAL A CA 1
ATOM 5140 C C . VAL A 1 669 ? -8.258 -3.707 -12.482 1.00 98.75 669 VAL A C 1
ATOM 5142 O O . VAL A 1 669 ? -7.907 -3.152 -11.447 1.00 98.75 669 VAL A O 1
ATOM 5145 N N . ALA A 1 670 ? -8.484 -3.036 -13.611 1.00 97.94 670 ALA A N 1
ATOM 5146 C CA . ALA A 1 670 ? -8.496 -1.575 -13.700 1.00 97.94 670 ALA A CA 1
ATOM 5147 C C . ALA A 1 670 ? -9.834 -1.019 -13.196 1.00 97.94 670 ALA A C 1
ATOM 5149 O O . ALA A 1 670 ? -10.892 -1.458 -13.645 1.00 97.94 670 ALA A O 1
ATOM 5150 N N . LEU A 1 671 ? -9.784 -0.063 -12.269 1.00 96.69 671 LEU A N 1
ATOM 5151 C CA . LEU A 1 671 ? -10.954 0.494 -11.590 1.00 96.69 671 LEU A CA 1
ATOM 5152 C C . LEU A 1 671 ? -11.407 1.831 -12.205 1.00 96.69 671 LEU A C 1
ATOM 5154 O O . LEU A 1 671 ? -10.599 2.522 -12.834 1.00 96.69 671 LEU A O 1
ATOM 5158 N N . PRO A 1 672 ? -12.674 2.239 -11.995 1.00 95.25 672 PRO A N 1
ATOM 5159 C CA . PRO A 1 672 ? -13.154 3.564 -12.377 1.00 95.25 672 PRO A CA 1
ATOM 5160 C C . PRO A 1 672 ? -12.294 4.699 -11.803 1.00 95.25 672 PRO A C 1
ATOM 5162 O O . PRO A 1 672 ? -11.865 4.668 -10.645 1.00 95.25 672 PRO A O 1
ATOM 5165 N N . LEU A 1 673 ? -12.066 5.737 -12.613 1.00 90.62 673 LEU A N 1
ATOM 5166 C CA . LEU A 1 673 ? -11.428 6.972 -12.150 1.00 90.62 673 LEU A CA 1
ATOM 5167 C C . LEU A 1 673 ? -12.297 7.645 -11.088 1.00 90.62 673 LEU A C 1
ATOM 5169 O O . LEU A 1 673 ? -13.520 7.556 -11.138 1.00 90.62 673 LEU A O 1
ATOM 5173 N N . ASN A 1 674 ? -11.674 8.380 -10.163 1.00 87.00 674 ASN A N 1
ATOM 5174 C CA . ASN A 1 674 ? -12.390 9.124 -9.117 1.00 87.00 674 ASN A CA 1
ATOM 5175 C C . ASN A 1 674 ? -13.292 8.235 -8.234 1.00 87.00 674 ASN A C 1
ATOM 5177 O O . ASN A 1 674 ? -14.301 8.694 -7.697 1.00 87.00 674 ASN A O 1
ATOM 5181 N N . MET A 1 675 ? -12.949 6.955 -8.074 1.00 87.06 675 MET A N 1
ATOM 5182 C CA . MET A 1 675 ? -13.612 6.070 -7.113 1.00 87.06 675 MET A CA 1
ATOM 5183 C C . MET A 1 675 ? -13.015 6.205 -5.701 1.00 87.06 675 MET A C 1
ATOM 5185 O O . MET A 1 675 ? -13.674 5.873 -4.716 1.00 87.06 675 MET A O 1
ATOM 5189 N N . PHE A 1 676 ? -11.788 6.721 -5.585 1.00 84.12 676 PHE A N 1
ATOM 5190 C CA . PHE A 1 676 ? -11.087 6.955 -4.320 1.00 84.12 676 PHE A CA 1
ATOM 5191 C C . PHE A 1 676 ? -11.236 8.412 -3.859 1.00 84.12 676 PHE A C 1
ATOM 5193 O O . PHE A 1 676 ? -11.308 9.329 -4.673 1.00 84.12 676 PHE A O 1
ATOM 5200 N N . TYR A 1 677 ? -11.255 8.635 -2.541 1.00 71.75 677 TYR A N 1
ATOM 5201 C CA . TYR A 1 677 ? -11.576 9.934 -1.927 1.00 71.75 677 TYR A CA 1
ATOM 5202 C C . TYR A 1 677 ? -10.618 11.069 -2.316 1.00 71.75 677 TYR A C 1
ATOM 5204 O O . TYR A 1 677 ? -11.061 12.183 -2.598 1.00 71.75 677 TYR A O 1
ATOM 5212 N N . ASN A 1 678 ? -9.313 10.786 -2.387 1.00 65.00 678 ASN A N 1
ATOM 5213 C CA . ASN A 1 678 ? -8.280 11.824 -2.509 1.00 65.00 678 ASN A CA 1
ATOM 5214 C C . ASN A 1 678 ? -7.579 11.865 -3.867 1.00 65.00 678 ASN A C 1
ATOM 5216 O O . ASN A 1 678 ? -6.725 12.727 -4.112 1.00 65.00 678 ASN A O 1
ATOM 5220 N N . THR A 1 679 ? -7.931 10.960 -4.778 1.00 70.62 679 THR A N 1
ATOM 5221 C CA . THR A 1 679 ? -7.221 10.839 -6.045 1.00 70.62 679 THR A CA 1
ATOM 5222 C C . THR A 1 679 ? -8.142 10.516 -7.210 1.00 70.62 679 THR A C 1
ATOM 5224 O O . THR A 1 679 ? -9.033 9.678 -7.112 1.00 70.62 679 THR A O 1
ATOM 5227 N N . GLY A 1 680 ? -7.895 11.208 -8.321 1.00 75.62 680 GLY A N 1
ATOM 5228 C CA . GLY A 1 680 ? -8.507 10.922 -9.615 1.00 75.62 680 GLY A CA 1
ATOM 5229 C C . GLY A 1 680 ? -7.627 10.062 -10.515 1.00 75.62 680 GLY A C 1
ATOM 5230 O O . GLY A 1 680 ? -7.938 9.909 -11.691 1.00 75.62 680 GLY A O 1
ATOM 5231 N N . ILE A 1 681 ? -6.516 9.531 -9.992 1.00 82.50 681 ILE A N 1
ATOM 5232 C CA . ILE A 1 681 ? -5.622 8.666 -10.764 1.00 82.50 681 ILE A CA 1
ATOM 5233 C C . ILE A 1 681 ? -6.292 7.327 -11.082 1.00 82.50 681 ILE A C 1
ATOM 5235 O O . ILE A 1 681 ? -7.144 6.839 -10.337 1.00 82.50 681 ILE A O 1
ATOM 5239 N N . ALA A 1 682 ? -5.834 6.698 -12.162 1.00 89.88 682 ALA A N 1
ATOM 5240 C CA . ALA A 1 682 ? -6.154 5.308 -12.444 1.00 89.88 682 ALA A CA 1
ATOM 5241 C C . ALA A 1 682 ? -5.601 4.400 -11.338 1.00 89.88 682 ALA A C 1
ATOM 5243 O O . ALA A 1 682 ? -4.421 4.486 -10.977 1.00 89.88 682 ALA A O 1
ATOM 5244 N N . THR A 1 683 ? -6.466 3.529 -10.827 1.00 93.12 683 THR A N 1
ATOM 5245 C CA . THR A 1 683 ? -6.150 2.557 -9.779 1.00 93.12 683 THR A CA 1
ATOM 5246 C C . THR A 1 683 ? -6.449 1.147 -10.265 1.00 93.12 683 THR A C 1
ATOM 5248 O O . THR A 1 683 ? -7.297 0.935 -11.135 1.00 93.12 683 THR A O 1
ATOM 5251 N N . TYR A 1 684 ? -5.716 0.184 -9.722 1.00 96.62 684 TYR A N 1
ATOM 5252 C CA . TYR A 1 684 ? -5.727 -1.201 -10.163 1.00 96.62 684 TYR A CA 1
ATOM 5253 C C . TYR A 1 684 ? -5.717 -2.125 -8.950 1.00 96.62 684 TYR A C 1
ATOM 5255 O O . TYR A 1 684 ? -4.978 -1.868 -8.007 1.00 96.62 684 TYR A O 1
ATOM 5263 N N . ILE A 1 685 ? -6.474 -3.220 -8.984 1.00 98.56 685 ILE A N 1
ATOM 5264 C CA . ILE A 1 685 ? -6.354 -4.300 -7.995 1.00 98.56 685 ILE A CA 1
ATOM 5265 C C . ILE A 1 685 ? -5.491 -5.393 -8.603 1.00 98.56 685 ILE A C 1
ATOM 5267 O O . ILE A 1 685 ? -5.871 -5.990 -9.613 1.00 98.56 685 ILE A O 1
ATOM 5271 N N . TRP A 1 686 ? -4.353 -5.672 -7.981 1.00 98.75 686 TRP A N 1
ATOM 5272 C CA . TRP A 1 686 ? -3.534 -6.834 -8.300 1.00 98.75 686 TRP A CA 1
ATOM 5273 C C . TRP A 1 686 ? -4.022 -8.018 -7.480 1.00 98.75 686 TRP A C 1
ATOM 5275 O O . TRP A 1 686 ? -4.080 -7.933 -6.258 1.00 98.75 686 TRP A O 1
ATOM 5285 N N . VAL A 1 687 ? -4.366 -9.119 -8.146 1.00 98.88 687 VAL A N 1
ATOM 5286 C CA . VAL A 1 687 ? -4.823 -10.360 -7.510 1.00 98.88 687 VAL A CA 1
ATOM 5287 C C . VAL A 1 687 ? -3.751 -11.422 -7.696 1.00 98.88 687 VAL A C 1
ATOM 5289 O O . VAL A 1 687 ? -3.401 -11.758 -8.832 1.00 98.88 687 VAL A O 1
ATOM 5292 N N . LEU A 1 688 ? -3.227 -11.959 -6.596 1.00 98.81 688 LEU A N 1
ATOM 5293 C CA . LEU A 1 688 ? -2.133 -12.928 -6.612 1.00 98.81 688 LEU A CA 1
ATOM 5294 C C . LEU A 1 688 ? -2.464 -14.180 -5.801 1.00 98.81 688 LEU A C 1
ATOM 5296 O O . LEU A 1 688 ? -3.191 -14.136 -4.809 1.00 98.81 688 LEU A O 1
ATOM 5300 N N . THR A 1 689 ? -1.882 -15.307 -6.204 1.00 98.62 689 THR A N 1
ATOM 5301 C CA . THR A 1 689 ? -1.918 -16.556 -5.442 1.00 98.62 689 THR A CA 1
ATOM 5302 C C . THR A 1 689 ? -0.710 -17.433 -5.756 1.00 98.62 689 THR A C 1
ATOM 5304 O O . THR A 1 689 ? -0.311 -17.564 -6.909 1.00 98.62 689 THR A O 1
ATOM 5307 N N . ASN A 1 690 ? -0.173 -18.127 -4.752 1.00 98.12 690 ASN A N 1
ATOM 5308 C CA . ASN A 1 690 ? 0.825 -19.185 -4.959 1.00 98.12 690 ASN A CA 1
ATOM 5309 C C . ASN A 1 690 ? 0.188 -20.573 -5.214 1.00 98.12 690 ASN A C 1
ATOM 5311 O O . ASN A 1 690 ? 0.878 -21.599 -5.167 1.00 98.12 690 ASN A O 1
ATOM 5315 N N . ARG A 1 691 ? -1.130 -20.620 -5.477 1.00 97.31 691 ARG A N 1
ATOM 5316 C CA . ARG A 1 691 ? -1.924 -21.826 -5.778 1.00 97.31 691 ARG A CA 1
ATOM 5317 C C . ARG A 1 691 ? -2.897 -21.599 -6.935 1.00 97.31 691 ARG A C 1
ATOM 5319 O O . ARG A 1 691 ? -4.088 -21.881 -6.830 1.00 97.31 691 ARG A O 1
ATOM 5326 N N . LYS A 1 692 ? -2.389 -21.124 -8.076 1.00 96.81 692 LYS A N 1
ATOM 5327 C CA . LYS A 1 692 ? -3.216 -20.980 -9.282 1.00 96.81 692 LYS A CA 1
ATOM 5328 C C . LYS A 1 692 ? -3.879 -22.310 -9.679 1.00 96.81 692 LYS A C 1
ATOM 5330 O O . LYS A 1 692 ? -3.186 -23.338 -9.749 1.00 96.81 692 LYS A O 1
ATOM 5335 N N . PRO A 1 693 ? -5.183 -22.306 -10.018 1.00 94.75 693 PRO A N 1
ATOM 5336 C CA . PRO A 1 693 ? -5.845 -23.491 -10.544 1.00 94.75 693 PRO A CA 1
ATOM 5337 C C . PRO A 1 693 ? -5.252 -23.876 -11.906 1.00 94.75 693 PRO A C 1
ATOM 5339 O O . PRO A 1 693 ? -4.723 -23.042 -12.642 1.00 94.75 693 PRO A O 1
ATOM 5342 N N . ALA A 1 694 ? -5.350 -25.159 -12.269 1.00 96.12 694 ALA A N 1
ATOM 5343 C CA . ALA A 1 694 ? -4.650 -25.719 -13.430 1.00 96.12 694 ALA A CA 1
ATOM 5344 C C . ALA A 1 694 ? -4.911 -24.969 -14.751 1.00 96.12 694 ALA A C 1
ATOM 5346 O O . ALA A 1 694 ? -3.994 -24.807 -15.549 1.00 96.12 694 ALA A O 1
ATOM 5347 N N . HIS A 1 695 ? -6.133 -24.475 -14.964 1.00 95.88 695 HIS A N 1
ATOM 5348 C CA . HIS A 1 695 ? -6.519 -23.762 -16.185 1.00 95.88 695 HIS A CA 1
ATOM 5349 C C . HIS A 1 695 ? -5.938 -22.335 -16.294 1.00 95.88 695 HIS A C 1
ATOM 5351 O O . HIS A 1 695 ? -5.962 -21.761 -17.383 1.00 95.88 695 HIS A O 1
ATOM 5357 N N . ARG A 1 696 ? -5.393 -21.778 -15.199 1.00 97.56 696 ARG A N 1
ATOM 5358 C CA . ARG A 1 696 ? -4.790 -20.430 -15.128 1.00 97.56 696 ARG A CA 1
ATOM 5359 C C . ARG A 1 696 ? -3.264 -20.426 -15.088 1.00 97.56 696 ARG A C 1
ATOM 5361 O O . ARG A 1 696 ? -2.661 -19.360 -15.178 1.00 97.56 696 ARG A O 1
ATOM 5368 N N . LYS A 1 697 ? -2.628 -21.592 -14.945 1.00 98.12 697 LYS A N 1
ATOM 5369 C CA . LYS A 1 697 ? -1.166 -21.687 -14.845 1.00 98.12 697 LYS A CA 1
ATOM 5370 C C . LYS A 1 697 ? -0.471 -21.110 -16.080 1.00 98.12 697 LYS A C 1
ATOM 5372 O O . LYS A 1 697 ? -0.867 -21.388 -17.215 1.00 98.12 697 LYS A O 1
ATOM 5377 N N . GLY A 1 698 ? 0.577 -20.327 -15.843 1.00 98.31 698 GLY A N 1
ATOM 5378 C CA . GLY A 1 698 ? 1.376 -19.649 -16.862 1.00 98.31 698 GLY A CA 1
ATOM 5379 C C . GLY A 1 698 ? 0.660 -18.492 -17.560 1.00 98.31 698 GLY A C 1
ATOM 5380 O O . GLY A 1 698 ? 1.110 -18.076 -18.633 1.00 98.31 698 GLY A O 1
ATOM 5381 N N . ARG A 1 699 ? -0.470 -18.020 -17.013 1.00 98.44 699 ARG A N 1
ATOM 5382 C CA . ARG A 1 699 ? -1.297 -16.963 -17.604 1.00 98.44 699 ARG A CA 1
ATOM 5383 C C . ARG A 1 699 ? -1.712 -15.909 -16.582 1.00 98.44 699 ARG A C 1
ATOM 5385 O O . ARG A 1 699 ? -1.858 -16.201 -15.393 1.00 98.44 699 ARG A O 1
ATOM 5392 N N . VAL A 1 700 ? -1.975 -14.708 -17.090 1.00 98.69 700 VAL A N 1
ATOM 5393 C CA . VAL A 1 700 ? -2.506 -13.555 -16.350 1.00 98.69 700 VAL A CA 1
ATOM 5394 C C . VAL A 1 700 ? -3.735 -13.019 -17.077 1.00 98.69 700 VAL A C 1
ATOM 5396 O O . VAL A 1 700 ? -3.717 -12.893 -18.304 1.00 98.69 700 VAL A O 1
ATOM 5399 N N . GLN A 1 701 ? -4.782 -12.679 -16.327 1.00 98.75 701 GLN A N 1
ATOM 5400 C CA . GLN A 1 701 ? -5.969 -12.000 -16.847 1.00 98.75 701 GLN A CA 1
ATOM 5401 C C . GLN A 1 701 ? -5.907 -10.497 -16.547 1.00 98.75 701 GLN A C 1
ATOM 5403 O O . GLN A 1 701 ? -5.778 -10.092 -15.398 1.00 98.75 701 GLN A O 1
ATOM 5408 N N . LEU A 1 702 ? -6.042 -9.650 -17.559 1.00 98.75 702 LEU A N 1
ATOM 5409 C CA . LEU A 1 702 ? -6.275 -8.221 -17.373 1.00 98.75 702 LEU A CA 1
ATOM 5410 C C . LEU A 1 702 ? -7.769 -7.949 -17.540 1.00 98.75 702 LEU A C 1
ATOM 5412 O O . LEU A 1 702 ? -8.377 -8.453 -18.487 1.00 98.75 702 LEU A O 1
ATOM 5416 N N . ILE A 1 703 ? -8.357 -7.186 -16.622 1.00 98.75 703 ILE A N 1
ATOM 5417 C CA . ILE A 1 703 ? -9.779 -6.832 -16.626 1.00 98.75 703 ILE A CA 1
ATOM 5418 C C . ILE A 1 703 ? -9.910 -5.311 -16.613 1.00 98.75 703 ILE A C 1
ATOM 5420 O O . ILE A 1 703 ? -9.392 -4.660 -15.711 1.00 98.75 703 ILE A O 1
ATOM 5424 N N . ASP A 1 704 ? -10.612 -4.748 -17.591 1.00 97.94 704 ASP A N 1
ATOM 5425 C CA . ASP A 1 704 ? -10.955 -3.327 -17.638 1.00 97.94 704 ASP A CA 1
ATOM 5426 C C . ASP A 1 704 ? -12.378 -3.106 -17.107 1.00 97.94 704 ASP A C 1
ATOM 5428 O O . ASP A 1 704 ? -13.365 -3.347 -17.805 1.00 97.94 704 ASP A O 1
ATOM 5432 N N . ALA A 1 705 ? -12.470 -2.651 -15.855 1.00 97.62 705 ALA A N 1
ATOM 5433 C CA . ALA A 1 705 ? -13.718 -2.285 -15.191 1.00 97.62 705 ALA A CA 1
ATOM 5434 C C . ALA A 1 705 ? -13.897 -0.759 -15.079 1.00 97.62 705 ALA A C 1
ATOM 5436 O O . ALA A 1 705 ? -14.758 -0.292 -14.334 1.00 97.62 705 ALA A O 1
ATOM 5437 N N . THR A 1 706 ? -13.124 0.040 -15.826 1.00 95.56 706 THR A N 1
ATOM 5438 C CA . THR A 1 706 ? -13.120 1.512 -15.708 1.00 95.56 706 THR A CA 1
ATOM 5439 C C . THR A 1 706 ? -14.473 2.162 -16.019 1.00 95.56 706 THR A C 1
ATOM 5441 O O . THR A 1 706 ? -14.757 3.259 -15.543 1.00 95.56 706 THR A O 1
ATOM 5444 N N . GLN A 1 707 ? -15.320 1.481 -16.798 1.00 95.50 707 GLN A N 1
ATOM 5445 C CA . GLN A 1 707 ? -16.653 1.940 -17.209 1.00 95.50 707 GLN A CA 1
ATOM 5446 C C . GLN A 1 707 ? -17.800 1.346 -16.373 1.00 95.50 707 GLN A C 1
ATOM 5448 O O . GLN A 1 707 ? -18.968 1.566 -16.692 1.00 95.50 707 GLN A O 1
ATOM 5453 N N . TRP A 1 708 ? -17.509 0.551 -15.340 1.00 97.00 708 TRP A N 1
ATOM 5454 C CA . TRP A 1 708 ? -18.530 -0.098 -14.513 1.00 97.00 708 TRP A CA 1
ATOM 5455 C C . TRP A 1 708 ? -18.645 0.619 -13.176 1.00 97.00 708 TRP A C 1
ATOM 5457 O O . TRP A 1 708 ? -17.866 0.362 -12.267 1.00 97.00 708 TRP A O 1
ATOM 5467 N N . TYR A 1 709 ? -19.583 1.556 -13.076 1.00 96.12 709 TYR A N 1
ATOM 5468 C CA . TYR A 1 709 ? -19.834 2.314 -11.854 1.00 96.12 709 TYR A CA 1
ATOM 5469 C C . TYR A 1 709 ? -21.222 2.953 -11.872 1.00 96.12 709 TYR A C 1
ATOM 5471 O O . TYR A 1 709 ? -21.851 3.116 -12.923 1.00 96.12 709 TYR A O 1
ATOM 5479 N N . LYS A 1 710 ? -21.665 3.406 -10.698 1.00 94.38 710 LYS A N 1
ATOM 5480 C CA . LYS A 1 710 ? -22.775 4.348 -10.543 1.00 94.38 710 LYS A CA 1
ATOM 5481 C C . LYS A 1 710 ? -22.238 5.697 -10.046 1.00 94.38 710 LYS A C 1
ATOM 5483 O O . LYS A 1 710 ? -21.375 5.724 -9.167 1.00 94.38 710 LYS A O 1
ATOM 5488 N N . PRO A 1 711 ? -22.701 6.828 -10.605 1.00 93.25 711 PRO A N 1
ATOM 5489 C CA . PRO A 1 711 ? -22.314 8.143 -10.112 1.00 93.25 711 PRO A CA 1
ATOM 5490 C C . PRO A 1 711 ? -22.923 8.400 -8.729 1.00 93.25 711 PRO A C 1
ATOM 5492 O O . PRO A 1 711 ? -24.063 8.016 -8.451 1.00 93.25 711 PRO A O 1
ATOM 5495 N N . LEU A 1 712 ? -22.180 9.098 -7.872 1.00 82.69 712 LEU A N 1
ATOM 5496 C CA . LEU A 1 712 ? -22.671 9.538 -6.573 1.00 82.69 712 LEU A CA 1
ATOM 5497 C C . LEU A 1 712 ? -23.633 10.719 -6.731 1.00 82.69 712 LEU A C 1
ATOM 5499 O O . LEU A 1 712 ? -23.440 11.605 -7.560 1.00 82.69 712 LEU A O 1
ATOM 5503 N N . ARG A 1 713 ? -24.653 10.783 -5.865 1.00 82.69 713 ARG A N 1
ATOM 5504 C CA . ARG A 1 713 ? -25.566 11.943 -5.799 1.00 82.69 713 ARG A CA 1
ATOM 5505 C C . ARG A 1 713 ? -24.858 13.225 -5.351 1.00 82.69 713 ARG A C 1
ATOM 5507 O O . ARG A 1 713 ? -25.281 14.317 -5.713 1.00 82.69 713 ARG A O 1
ATOM 5514 N N . LYS A 1 714 ? -23.825 13.083 -4.518 1.00 76.81 714 LYS A N 1
ATOM 5515 C CA . LYS A 1 714 ? -22.976 14.162 -4.013 1.00 76.81 714 LYS A CA 1
ATOM 5516 C C . LYS A 1 714 ? -21.541 13.648 -3.956 1.00 76.81 714 LYS A C 1
ATOM 5518 O O . LYS A 1 714 ? -21.312 12.571 -3.414 1.00 76.81 714 LYS A O 1
ATOM 5523 N N . ASN A 1 715 ? -20.602 14.427 -4.481 1.00 77.56 715 ASN A N 1
ATOM 5524 C CA . ASN A 1 715 ? -19.185 14.081 -4.434 1.00 77.56 715 ASN A CA 1
ATOM 5525 C C . ASN A 1 715 ? -18.664 14.101 -2.989 1.00 77.56 715 ASN A C 1
ATOM 5527 O O . ASN A 1 715 ? -19.078 14.941 -2.182 1.00 77.56 715 ASN A O 1
ATOM 5531 N N . LEU A 1 716 ? -17.730 13.200 -2.692 1.00 67.69 716 LEU A N 1
ATOM 5532 C CA . LEU A 1 716 ? -17.022 13.096 -1.416 1.00 67.69 716 LEU A CA 1
ATOM 5533 C C . LEU A 1 716 ? -15.530 13.340 -1.681 1.00 67.69 716 LEU A C 1
ATOM 5535 O O . LEU A 1 716 ? -14.793 12.426 -2.054 1.00 67.69 716 LEU A O 1
ATOM 5539 N N . GLY A 1 717 ? -15.096 14.597 -1.578 1.00 69.44 717 GLY A N 1
ATOM 5540 C CA . GLY A 1 717 ? -13.771 15.004 -2.052 1.00 69.44 717 GLY A CA 1
ATOM 5541 C C . GLY A 1 717 ? -13.657 14.835 -3.571 1.00 69.44 717 GLY A C 1
ATOM 5542 O O . GLY A 1 717 ? -14.500 15.340 -4.316 1.00 69.44 717 GLY A O 1
ATOM 5543 N N . LYS A 1 718 ? -12.638 14.099 -4.037 1.00 71.25 718 LYS A N 1
ATOM 5544 C CA . LYS A 1 718 ? -12.509 13.715 -5.454 1.00 71.25 718 LYS A CA 1
ATOM 5545 C C . LYS A 1 718 ? -13.389 12.521 -5.827 1.00 71.25 718 LYS A C 1
ATOM 5547 O O . LYS A 1 718 ? -13.623 12.325 -7.017 1.00 71.25 718 LYS A O 1
ATOM 5552 N N . LYS A 1 719 ? -13.909 11.750 -4.859 1.00 82.06 719 LYS A N 1
ATOM 5553 C CA . LYS A 1 719 ? -14.774 10.601 -5.156 1.00 82.06 719 LYS A CA 1
ATOM 5554 C C . LYS A 1 719 ? -16.111 11.071 -5.725 1.00 82.06 719 LYS A C 1
ATOM 5556 O O . LYS A 1 719 ? -16.843 11.810 -5.064 1.00 82.06 719 LYS A O 1
ATOM 5561 N N . ASN A 1 720 ? -16.448 10.614 -6.926 1.00 85.56 720 ASN A N 1
ATOM 5562 C CA . ASN A 1 720 ? -17.704 10.953 -7.607 1.00 85.56 720 ASN A CA 1
ATOM 5563 C C . ASN A 1 720 ? -18.472 9.730 -8.132 1.00 85.56 720 ASN A C 1
ATOM 5565 O O . ASN A 1 720 ? -19.577 9.880 -8.650 1.00 85.56 720 ASN A O 1
ATOM 5569 N N . CYS A 1 721 ? -17.919 8.528 -7.977 1.00 91.00 721 CYS A N 1
ATOM 5570 C CA . CYS A 1 721 ? -18.547 7.278 -8.380 1.00 91.00 721 CYS A CA 1
ATOM 5571 C C . CYS A 1 721 ? -18.268 6.149 -7.380 1.00 91.00 721 CYS A C 1
ATOM 5573 O O . CYS A 1 721 ? -17.363 6.242 -6.543 1.00 91.00 721 CYS A O 1
ATOM 5575 N N . GLU A 1 722 ? -19.061 5.087 -7.466 1.00 92.25 722 GLU A N 1
ATOM 5576 C CA . GLU A 1 722 ? -18.927 3.860 -6.677 1.00 92.25 722 GLU A CA 1
ATOM 5577 C C . GLU A 1 722 ? -19.291 2.622 -7.506 1.00 92.25 722 GLU A C 1
ATOM 5579 O O . GLU A 1 722 ? -20.055 2.716 -8.473 1.00 92.25 722 GLU A O 1
ATOM 5584 N N . LEU A 1 723 ? -18.764 1.458 -7.125 1.00 96.00 723 LEU A N 1
ATOM 5585 C CA . LEU A 1 723 ? -19.224 0.176 -7.661 1.00 96.00 723 LEU A CA 1
ATOM 5586 C C . LEU A 1 723 ? -20.514 -0.226 -6.951 1.00 96.00 723 LEU A C 1
ATOM 5588 O O . LEU A 1 723 ? -20.557 -0.328 -5.724 1.00 96.00 723 LEU A O 1
ATOM 5592 N N . SER A 1 724 ? -21.558 -0.517 -7.720 1.00 95.25 724 SER A N 1
ATOM 5593 C CA . SER A 1 724 ? -22.737 -1.172 -7.158 1.00 95.25 724 SER A CA 1
ATOM 5594 C C . SER A 1 724 ? -22.493 -2.665 -6.934 1.00 95.25 724 SER A C 1
ATOM 5596 O O . SER A 1 724 ? -21.568 -3.244 -7.504 1.00 95.25 724 SER A O 1
ATOM 5598 N N . ASP A 1 725 ? -23.352 -3.330 -6.155 1.00 94.50 725 ASP A N 1
ATOM 5599 C CA . ASP A 1 725 ? -23.256 -4.786 -5.965 1.00 94.50 725 ASP A CA 1
ATOM 5600 C C . ASP A 1 725 ? -23.317 -5.559 -7.301 1.00 94.50 725 ASP A C 1
ATOM 5602 O O . ASP A 1 725 ? -22.679 -6.603 -7.439 1.00 94.50 725 ASP A O 1
ATOM 5606 N N . GLU A 1 726 ? -24.029 -5.023 -8.300 1.00 97.38 726 GLU A N 1
ATOM 5607 C CA . GLU A 1 726 ? -24.110 -5.567 -9.663 1.00 97.38 726 GLU A CA 1
ATOM 5608 C C . GLU A 1 726 ? -22.784 -5.415 -10.423 1.00 97.38 726 GLU A C 1
ATOM 5610 O O . GLU A 1 726 ? -22.376 -6.332 -11.137 1.00 97.38 726 GLU A O 1
ATOM 5615 N N . ASP A 1 727 ? -22.093 -4.283 -10.254 1.00 98.12 727 ASP A N 1
ATOM 5616 C CA . ASP A 1 727 ? -20.778 -4.047 -10.860 1.00 98.12 727 ASP A CA 1
ATOM 5617 C C . ASP A 1 727 ? -19.723 -4.953 -10.217 1.00 98.12 727 ASP A C 1
ATOM 5619 O O . ASP A 1 727 ? -18.952 -5.603 -10.921 1.00 98.12 727 ASP A O 1
ATOM 5623 N N . VAL A 1 728 ? -19.742 -5.076 -8.884 1.00 98.00 728 VAL A N 1
ATOM 5624 C CA . VAL A 1 728 ? -18.864 -5.998 -8.147 1.00 98.00 728 VAL A CA 1
ATOM 5625 C C . VAL A 1 728 ? -19.087 -7.440 -8.608 1.00 98.00 728 VAL A C 1
ATOM 5627 O O . VAL A 1 728 ? -18.117 -8.137 -8.901 1.00 98.00 728 VAL A O 1
ATOM 5630 N N . ALA A 1 729 ? -20.345 -7.884 -8.716 1.00 97.81 729 ALA A N 1
ATOM 5631 C CA . ALA A 1 729 ? -20.669 -9.217 -9.226 1.00 97.81 729 ALA A CA 1
ATOM 5632 C C . ALA A 1 729 ? -20.150 -9.416 -10.656 1.00 97.81 729 ALA A C 1
ATOM 5634 O O . ALA A 1 729 ? -19.453 -10.391 -10.916 1.00 97.81 729 ALA A O 1
ATOM 5635 N N . ARG A 1 730 ? -20.373 -8.444 -11.552 1.00 98.38 730 ARG A N 1
ATOM 5636 C CA . ARG A 1 730 ? -19.884 -8.498 -12.939 1.00 98.38 730 ARG A CA 1
ATOM 5637 C C . ARG A 1 730 ? -18.362 -8.642 -13.022 1.00 98.38 730 ARG A C 1
ATOM 5639 O O . ARG A 1 730 ? -17.871 -9.404 -13.857 1.00 98.38 730 ARG A O 1
ATOM 5646 N N . ILE A 1 731 ? -17.611 -7.926 -12.183 1.00 98.69 731 ILE A N 1
ATOM 5647 C CA . ILE A 1 731 ? -16.145 -8.040 -12.131 1.00 98.69 731 ILE A CA 1
ATOM 5648 C C . ILE A 1 731 ? -15.738 -9.436 -11.655 1.00 98.69 731 ILE A C 1
ATOM 5650 O O . ILE A 1 731 ? -14.892 -10.072 -12.285 1.00 98.69 731 ILE A O 1
ATOM 5654 N N . CYS A 1 732 ? -16.352 -9.928 -10.575 1.00 98.62 732 CYS A N 1
ATOM 5655 C CA . CYS A 1 732 ? -16.082 -11.263 -10.047 1.00 98.62 732 CYS A CA 1
ATOM 5656 C C . CYS A 1 732 ? -16.408 -12.363 -11.066 1.00 98.62 732 CYS A C 1
ATOM 5658 O O . CYS A 1 732 ? -15.588 -13.257 -11.258 1.00 98.62 732 CYS A O 1
ATOM 5660 N N . ASP A 1 733 ? -17.539 -12.271 -11.763 1.00 98.50 733 ASP A N 1
ATOM 5661 C CA . ASP A 1 733 ? -17.936 -13.226 -12.801 1.00 98.50 733 ASP A CA 1
ATOM 5662 C C . ASP A 1 733 ? -16.943 -13.199 -13.968 1.00 98.50 733 ASP A C 1
ATOM 5664 O O . ASP A 1 733 ? -16.438 -14.240 -14.382 1.00 98.50 733 ASP A O 1
ATOM 5668 N N . THR A 1 734 ? -16.568 -12.004 -14.442 1.00 98.69 734 THR A N 1
ATOM 5669 C CA . THR A 1 734 ? -15.561 -11.841 -15.508 1.00 98.69 734 THR A CA 1
ATOM 5670 C C . THR A 1 734 ? -14.227 -12.478 -15.117 1.00 98.69 734 THR A C 1
ATOM 5672 O O . THR A 1 734 ? -13.583 -13.150 -15.928 1.00 98.69 734 THR A O 1
ATOM 5675 N N . PHE A 1 735 ? -13.813 -12.292 -13.863 1.00 98.62 735 PHE A N 1
ATOM 5676 C CA . PHE A 1 735 ? -12.626 -12.925 -13.311 1.00 98.62 735 PHE A CA 1
ATOM 5677 C C . PHE A 1 735 ? -12.774 -14.452 -13.299 1.00 98.62 735 PHE A C 1
ATOM 5679 O O . PHE A 1 735 ? -12.009 -15.141 -13.970 1.00 98.62 735 PHE A O 1
ATOM 5686 N N . LEU A 1 736 ? -13.784 -14.995 -12.623 1.00 98.12 736 LEU A N 1
ATOM 5687 C CA . LEU A 1 736 ? -13.972 -16.442 -12.462 1.00 98.12 736 LEU A CA 1
ATOM 5688 C C . LEU A 1 736 ? -14.181 -17.179 -13.792 1.00 98.12 736 LEU A C 1
ATOM 5690 O O . LEU A 1 736 ? -13.663 -18.281 -13.963 1.00 98.12 736 LEU A O 1
ATOM 5694 N N . GLU A 1 737 ? -14.880 -16.572 -14.755 1.00 97.75 737 GLU A N 1
ATOM 5695 C CA . GLU A 1 737 ? -15.105 -17.174 -16.071 1.00 97.75 737 GLU A CA 1
ATOM 5696 C C . GLU A 1 737 ? -13.813 -17.363 -16.872 1.00 97.75 737 GLU A C 1
ATOM 5698 O O . GLU A 1 737 ? -13.733 -18.307 -17.660 1.00 97.75 737 GLU A O 1
ATOM 5703 N N . PHE A 1 738 ? -12.820 -16.483 -16.678 1.00 98.06 738 PHE A N 1
ATOM 5704 C CA . PHE A 1 738 ? -11.509 -16.541 -17.333 1.00 98.06 738 PHE A CA 1
ATOM 5705 C C . PHE A 1 738 ? -11.608 -16.727 -18.861 1.00 98.06 738 PHE A C 1
ATOM 5707 O O . PHE A 1 738 ? -11.017 -17.638 -19.450 1.00 98.06 738 PHE A O 1
ATOM 5714 N N . LYS A 1 739 ? -12.378 -15.849 -19.517 1.00 97.69 739 LYS A N 1
ATOM 5715 C CA . LYS A 1 739 ? -12.582 -15.838 -20.975 1.00 97.69 739 LYS A CA 1
ATOM 5716 C C . LYS A 1 739 ? -12.136 -14.521 -21.595 1.00 97.69 739 LYS A C 1
ATOM 5718 O O . LYS A 1 739 ? -12.307 -13.463 -21.004 1.00 97.69 739 LYS A O 1
ATOM 5723 N N . GLU A 1 740 ? -11.640 -14.608 -22.825 1.00 97.69 740 GLU A N 1
ATOM 5724 C CA . GLU A 1 740 ? -11.351 -13.450 -23.672 1.00 97.69 740 GLU A CA 1
ATOM 5725 C C . GLU A 1 740 ? -12.638 -12.708 -24.046 1.00 97.69 740 GLU A C 1
ATOM 5727 O O . GLU A 1 740 ? -13.549 -13.278 -24.653 1.00 97.69 740 GLU A O 1
ATOM 5732 N N . THR A 1 741 ? -12.695 -11.421 -23.721 1.00 96.75 741 THR A N 1
ATOM 5733 C CA . THR A 1 741 ? -13.771 -10.493 -24.083 1.00 96.75 741 THR A CA 1
ATOM 5734 C C . THR A 1 741 ? -13.174 -9.136 -24.471 1.00 96.75 741 THR A C 1
ATOM 5736 O O . THR A 1 741 ? -11.965 -8.991 -24.673 1.00 96.75 741 THR A O 1
ATOM 5739 N N . GLU A 1 742 ? -14.003 -8.111 -24.648 1.00 94.31 742 GLU A N 1
ATOM 5740 C CA . GLU A 1 742 ? -13.501 -6.743 -24.790 1.00 94.31 742 GLU A CA 1
ATOM 5741 C C . GLU A 1 742 ? -12.891 -6.227 -23.483 1.00 94.31 742 GLU A C 1
ATOM 5743 O O . GLU A 1 742 ? -11.830 -5.614 -23.519 1.00 94.31 742 GLU A O 1
ATOM 5748 N N . GLN A 1 743 ? -13.523 -6.538 -22.351 1.00 96.38 743 GLN A N 1
ATOM 5749 C CA . GLN A 1 743 ? -13.114 -6.107 -21.015 1.00 96.38 743 GLN A CA 1
ATOM 5750 C C . GLN A 1 743 ? -12.179 -7.099 -20.325 1.00 96.38 743 GLN A C 1
ATOM 5752 O O . GLN A 1 743 ? -11.656 -6.783 -19.267 1.00 96.38 743 GLN A O 1
ATOM 5757 N N . SER A 1 744 ? -11.941 -8.283 -20.894 1.00 98.19 744 SER A N 1
ATOM 5758 C CA . SER A 1 744 ? -11.031 -9.276 -20.329 1.00 98.19 744 SER A CA 1
ATOM 5759 C C . SER A 1 744 ? -10.057 -9.814 -21.366 1.00 98.19 744 SER A C 1
ATOM 5761 O O . SER A 1 744 ? -10.476 -10.341 -22.393 1.00 98.19 744 SER A O 1
ATOM 5763 N N . LYS A 1 745 ? -8.759 -9.690 -21.086 1.00 98.25 745 LYS A N 1
ATOM 5764 C CA . LYS A 1 745 ? -7.667 -10.168 -21.943 1.00 98.25 745 LYS A CA 1
ATOM 5765 C C . LYS A 1 745 ? -6.779 -11.135 -21.175 1.00 98.25 745 LYS A C 1
ATOM 5767 O O . LYS A 1 745 ? -6.448 -10.865 -20.024 1.00 98.25 745 LYS A O 1
ATOM 5772 N N . ILE A 1 746 ? -6.378 -12.242 -21.788 1.00 98.50 746 ILE A N 1
ATOM 5773 C CA . ILE A 1 746 ? -5.602 -13.308 -21.151 1.00 98.50 746 ILE A CA 1
ATOM 5774 C C . ILE A 1 746 ? -4.279 -13.475 -21.887 1.00 98.50 746 ILE A C 1
ATOM 5776 O O . ILE A 1 746 ? -4.217 -13.794 -23.072 1.00 98.50 746 ILE A O 1
ATOM 5780 N N . PHE A 1 747 ? -3.188 -13.328 -21.148 1.00 98.19 747 PHE A N 1
ATOM 5781 C CA . PHE A 1 747 ? -1.847 -13.378 -21.712 1.00 98.19 747 PHE A CA 1
ATOM 5782 C C . PHE A 1 747 ? -1.019 -14.487 -21.073 1.00 98.19 747 PHE A C 1
ATOM 5784 O O . PHE A 1 747 ? -1.150 -14.725 -19.870 1.00 98.19 747 PHE A O 1
ATOM 5791 N N . PRO A 1 748 ? -0.138 -15.162 -21.834 1.00 98.25 748 PRO A N 1
ATOM 5792 C CA . PRO A 1 748 ? 0.909 -15.971 -21.229 1.00 98.25 748 PRO A CA 1
ATOM 5793 C C . PRO A 1 748 ? 1.892 -15.072 -20.465 1.00 98.25 748 PRO A C 1
ATOM 5795 O O . PRO A 1 748 ? 2.153 -13.948 -20.891 1.00 98.25 748 PRO A O 1
ATOM 5798 N N . ASN A 1 749 ? 2.501 -15.577 -19.390 1.00 98.06 749 ASN A N 1
ATOM 5799 C CA . ASN A 1 749 ? 3.424 -14.804 -18.539 1.00 98.06 749 ASN A CA 1
ATOM 5800 C C . ASN A 1 749 ? 4.548 -14.108 -19.334 1.00 98.06 749 ASN A C 1
ATOM 5802 O O . ASN A 1 749 ? 4.876 -12.952 -19.080 1.00 98.06 749 ASN A O 1
ATOM 5806 N N . ALA A 1 750 ? 5.090 -14.778 -20.356 1.00 96.75 750 ALA A N 1
ATOM 5807 C CA . ALA A 1 750 ? 6.150 -14.234 -21.206 1.00 96.75 750 ALA A CA 1
ATOM 5808 C C . ALA A 1 750 ? 5.721 -13.021 -22.060 1.00 96.75 750 ALA A C 1
ATOM 5810 O O . ALA A 1 750 ? 6.585 -12.300 -22.549 1.00 96.75 750 ALA A O 1
ATOM 5811 N N . ALA A 1 751 ? 4.420 -12.757 -22.230 1.00 96.81 751 ALA A N 1
ATOM 5812 C CA . ALA A 1 751 ? 3.936 -11.598 -22.988 1.00 96.81 751 ALA A CA 1
ATOM 5813 C C . ALA A 1 751 ? 4.269 -10.253 -22.323 1.00 96.81 751 ALA A C 1
ATOM 5815 O O . ALA A 1 751 ? 4.289 -9.230 -23.004 1.00 96.81 751 ALA A O 1
ATOM 5816 N N . PHE A 1 752 ? 4.526 -10.256 -21.014 1.00 97.25 752 PHE A N 1
ATOM 5817 C CA . PHE A 1 752 ? 4.867 -9.059 -20.242 1.00 97.25 752 PHE A CA 1
ATOM 5818 C C . PHE A 1 752 ? 6.370 -8.798 -20.168 1.00 97.25 752 PHE A C 1
ATOM 5820 O O . PHE A 1 752 ? 6.788 -7.747 -19.691 1.00 97.25 752 PHE A O 1
ATOM 5827 N N . GLY A 1 753 ? 7.191 -9.757 -20.595 1.00 96.75 753 GLY A N 1
ATOM 5828 C CA . GLY A 1 753 ? 8.635 -9.631 -20.531 1.00 96.75 753 GLY A CA 1
ATOM 5829 C C . GLY A 1 753 ? 9.230 -9.057 -21.813 1.00 96.75 753 GLY A C 1
ATOM 5830 O O . GLY A 1 753 ? 8.742 -9.294 -22.924 1.00 96.75 753 GLY A O 1
ATOM 5831 N N . TYR A 1 754 ? 10.373 -8.399 -21.665 1.00 96.81 754 TYR A N 1
ATOM 5832 C CA . TYR A 1 754 ? 11.221 -7.966 -22.769 1.00 96.81 754 TYR A CA 1
ATOM 5833 C C . TYR A 1 754 ? 12.706 -8.083 -22.405 1.00 96.81 754 TYR A C 1
ATOM 5835 O O . TYR A 1 754 ? 13.095 -8.018 -21.239 1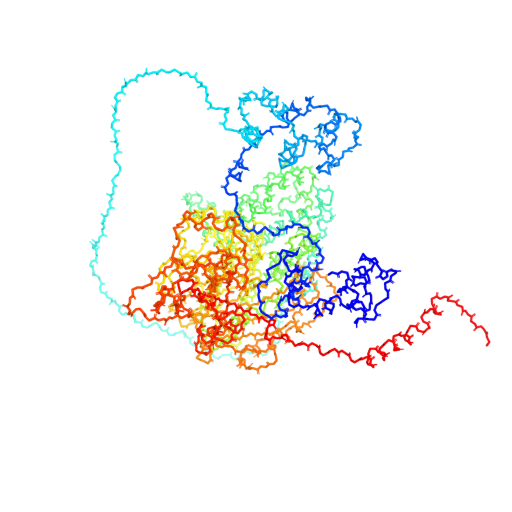.00 96.81 754 TYR A O 1
ATOM 5843 N N . TRP A 1 755 ? 13.560 -8.222 -23.413 1.00 97.19 755 TRP A N 1
ATOM 5844 C CA . TRP A 1 755 ? 14.992 -7.984 -23.298 1.00 97.19 755 TRP A CA 1
ATOM 5845 C C . TRP A 1 755 ? 15.286 -6.524 -23.615 1.00 97.19 755 TRP A C 1
ATOM 5847 O O . TRP A 1 755 ? 14.981 -6.050 -24.708 1.00 97.19 755 TRP A O 1
ATOM 5857 N N . LYS A 1 756 ? 15.928 -5.818 -22.691 1.00 95.94 756 LYS A N 1
ATOM 5858 C CA . LYS A 1 756 ? 16.591 -4.553 -22.982 1.00 95.94 756 LYS A CA 1
ATOM 5859 C C . LYS A 1 756 ? 17.991 -4.836 -23.497 1.00 95.94 756 LYS A C 1
ATOM 5861 O O . LYS A 1 756 ? 18.766 -5.507 -22.816 1.00 95.94 756 LYS A O 1
ATOM 5866 N N . VAL A 1 757 ? 18.315 -4.317 -24.675 1.00 95.62 757 VAL A N 1
ATOM 5867 C CA . VAL A 1 757 ? 19.619 -4.516 -25.316 1.00 95.62 757 VAL A CA 1
ATOM 5868 C C . VAL A 1 757 ? 20.225 -3.177 -25.703 1.00 95.62 757 VAL A C 1
ATOM 5870 O O . VAL A 1 757 ? 19.548 -2.333 -26.281 1.00 95.62 757 VAL A O 1
ATOM 5873 N N . THR A 1 758 ? 21.501 -2.964 -25.385 1.00 96.69 758 THR A N 1
ATOM 5874 C CA . THR A 1 758 ? 22.256 -1.822 -25.909 1.00 96.69 758 THR A CA 1
ATOM 5875 C C . THR A 1 758 ? 22.621 -2.093 -27.357 1.00 96.69 758 THR A C 1
ATOM 5877 O O . THR A 1 758 ? 23.204 -3.137 -27.662 1.00 96.69 758 THR A O 1
ATOM 5880 N N . VAL A 1 759 ? 22.300 -1.138 -28.223 1.00 96.50 759 VAL A N 1
ATOM 5881 C CA . VAL A 1 759 ? 22.669 -1.126 -29.635 1.00 96.50 759 VAL A CA 1
ATOM 5882 C C . VAL A 1 759 ? 23.712 -0.036 -29.843 1.00 96.50 759 VAL A C 1
ATOM 5884 O O . VAL A 1 759 ? 23.527 1.115 -29.451 1.00 96.50 759 VAL A O 1
ATOM 5887 N N . GLU A 1 760 ? 24.832 -0.412 -30.441 1.00 97.38 760 GLU A N 1
ATOM 5888 C CA . GLU A 1 760 ? 25.931 0.484 -30.764 1.00 97.38 760 GLU A CA 1
ATOM 5889 C C . GLU A 1 760 ? 26.040 0.671 -32.275 1.00 97.38 760 GLU A C 1
ATOM 5891 O O . GLU A 1 760 ? 25.652 -0.187 -33.072 1.00 97.38 760 GLU A O 1
ATOM 5896 N N . ARG A 1 761 ? 26.582 1.826 -32.652 1.00 96.25 761 ARG A N 1
ATOM 5897 C CA . ARG A 1 761 ? 26.906 2.209 -34.024 1.00 96.25 761 ARG A CA 1
ATOM 5898 C C . ARG A 1 761 ? 28.358 2.676 -34.063 1.00 96.25 761 ARG A C 1
ATOM 5900 O O . ARG A 1 761 ? 28.870 3.136 -33.037 1.00 96.25 761 ARG A O 1
ATOM 5907 N N . PRO A 1 762 ? 29.047 2.559 -35.208 1.00 96.44 762 PRO A N 1
ATOM 5908 C CA . PRO A 1 762 ? 30.448 2.930 -35.274 1.00 96.44 762 PRO A CA 1
ATOM 5909 C C . PRO A 1 762 ? 30.606 4.451 -35.253 1.00 96.44 762 PRO A C 1
ATOM 5911 O O . PRO A 1 762 ? 29.869 5.174 -35.921 1.00 96.44 762 PRO A O 1
ATOM 5914 N N . LEU A 1 763 ? 31.618 4.929 -34.535 1.00 95.81 763 LEU A N 1
ATOM 5915 C CA . LEU A 1 763 ? 32.073 6.311 -34.585 1.00 95.81 763 LEU A CA 1
ATOM 5916 C C . LEU A 1 763 ? 32.641 6.613 -35.970 1.00 95.81 763 LEU A C 1
ATOM 5918 O O . LEU A 1 763 ? 33.549 5.922 -36.439 1.00 95.81 763 LEU A O 1
ATOM 5922 N N . ARG A 1 764 ? 32.133 7.671 -36.603 1.00 95.19 764 ARG A N 1
ATOM 5923 C CA . ARG A 1 764 ? 32.535 8.104 -37.946 1.00 95.19 764 ARG A CA 1
ATOM 5924 C C . ARG A 1 764 ? 33.091 9.516 -37.898 1.00 95.19 764 ARG A C 1
ATOM 5926 O O . ARG A 1 764 ? 32.404 10.438 -37.467 1.00 95.19 764 ARG A O 1
ATOM 5933 N N . LEU A 1 765 ? 34.341 9.680 -38.330 1.00 94.56 765 LEU A N 1
ATOM 5934 C CA . LEU A 1 765 ? 35.070 10.949 -38.259 1.00 94.56 765 LEU A CA 1
ATOM 5935 C C . LEU A 1 765 ? 35.672 11.299 -39.619 1.00 94.56 765 LEU A C 1
ATOM 5937 O O . LEU A 1 765 ? 36.291 10.456 -40.272 1.00 94.56 765 LEU A O 1
ATOM 5941 N N . ARG A 1 766 ? 35.523 12.551 -40.059 1.00 93.56 766 ARG A N 1
ATOM 5942 C CA . ARG A 1 766 ? 36.161 13.028 -41.293 1.00 93.56 766 ARG A CA 1
ATOM 5943 C C . ARG A 1 766 ? 37.676 13.140 -41.111 1.00 93.56 766 ARG A C 1
ATOM 5945 O O . ARG A 1 766 ? 38.166 13.528 -40.055 1.00 93.56 766 ARG A O 1
ATOM 5952 N N . GLY A 1 767 ? 38.420 12.843 -42.176 1.00 88.19 767 GLY A N 1
ATOM 5953 C CA . GLY A 1 767 ? 39.873 13.044 -42.218 1.00 88.19 767 GLY A CA 1
ATOM 5954 C C . GLY A 1 767 ? 40.704 11.996 -41.469 1.00 88.19 767 GLY A C 1
ATOM 5955 O O . GLY A 1 767 ? 41.897 12.216 -41.266 1.00 88.19 767 GLY A O 1
ATOM 5956 N N . ILE A 1 768 ? 40.103 10.870 -41.072 1.00 92.00 768 ILE A N 1
ATOM 5957 C CA . ILE A 1 768 ? 40.818 9.738 -40.469 1.00 92.00 768 ILE A CA 1
ATOM 5958 C C . ILE A 1 768 ? 41.354 8.768 -41.534 1.00 92.00 768 ILE A C 1
ATOM 5960 O O . ILE A 1 768 ? 40.850 8.700 -42.653 1.00 92.00 768 ILE A O 1
ATOM 5964 N N . ASP A 1 769 ? 42.355 7.984 -41.146 1.00 90.50 769 ASP A N 1
ATOM 5965 C CA . ASP A 1 769 ? 42.835 6.807 -41.861 1.00 90.50 769 ASP A CA 1
ATOM 5966 C C . ASP A 1 769 ? 42.001 5.596 -41.419 1.00 90.50 769 ASP A C 1
ATOM 5968 O O . ASP A 1 769 ? 42.086 5.135 -40.278 1.00 90.50 769 ASP A O 1
ATOM 5972 N N . SER A 1 770 ? 41.163 5.108 -42.331 1.00 87.00 770 SER A N 1
ATOM 5973 C CA . SER A 1 770 ? 40.206 4.034 -42.076 1.00 87.00 770 SER A CA 1
ATOM 5974 C C . SER A 1 770 ? 40.817 2.635 -42.080 1.00 87.00 770 SER A C 1
ATOM 5976 O O . SER A 1 770 ? 40.080 1.670 -41.901 1.00 87.00 770 SER A O 1
ATOM 5978 N N . GLU A 1 771 ? 42.125 2.501 -42.313 1.00 91.12 771 GLU A N 1
ATOM 5979 C CA . GLU A 1 771 ? 42.805 1.205 -42.392 1.00 91.12 771 GLU A CA 1
ATOM 5980 C C . GLU A 1 771 ? 43.683 0.911 -41.164 1.00 91.12 771 GLU A C 1
ATOM 5982 O O . GLU A 1 771 ? 44.274 -0.162 -41.069 1.00 91.12 771 GLU A O 1
ATOM 5987 N N . ARG A 1 772 ? 43.737 1.803 -40.164 1.00 91.56 772 ARG A N 1
ATOM 5988 C CA . ARG A 1 772 ? 44.546 1.592 -38.951 1.00 91.56 772 ARG A CA 1
ATOM 5989 C C . ARG A 1 772 ? 43.751 1.684 -37.656 1.00 91.56 772 ARG A C 1
ATOM 5991 O O . ARG A 1 772 ? 42.708 2.320 -37.571 1.00 91.56 772 ARG A O 1
ATOM 5998 N N . THR A 1 773 ? 44.307 1.081 -36.608 1.00 92.00 773 THR A N 1
ATOM 5999 C CA . THR A 1 773 ? 43.870 1.307 -35.225 1.00 92.00 773 THR A CA 1
ATOM 6000 C C . THR A 1 773 ? 44.513 2.563 -34.653 1.00 92.00 773 THR A C 1
ATOM 6002 O O . THR A 1 773 ? 45.662 2.881 -34.972 1.00 92.00 773 THR A O 1
ATOM 6005 N N . TYR A 1 774 ? 43.822 3.204 -33.719 1.00 91.88 774 TYR A N 1
ATOM 6006 C CA . TYR A 1 774 ? 44.300 4.388 -33.014 1.00 91.88 774 TYR A CA 1
ATOM 6007 C C . TYR A 1 774 ? 44.594 4.081 -31.545 1.00 91.88 774 TYR A C 1
ATOM 6009 O O . TYR A 1 774 ? 43.875 3.316 -30.900 1.00 91.88 774 TYR A O 1
ATOM 6017 N N . SER A 1 775 ? 45.639 4.693 -30.986 1.00 90.88 775 SER A N 1
ATOM 6018 C CA . SER A 1 775 ? 45.863 4.657 -29.538 1.00 90.88 775 SER A CA 1
ATOM 6019 C C . SER A 1 775 ? 44.786 5.459 -28.797 1.00 90.88 775 SER A C 1
ATOM 6021 O O . SER A 1 775 ? 44.193 6.383 -29.351 1.00 90.88 775 SER A O 1
ATOM 6023 N N . ALA A 1 776 ? 44.571 5.175 -27.509 1.00 88.44 776 ALA A N 1
ATOM 6024 C CA . ALA A 1 776 ? 43.588 5.902 -26.696 1.00 88.44 776 ALA A CA 1
ATOM 6025 C C . ALA A 1 776 ? 43.822 7.429 -26.682 1.00 88.44 776 ALA A C 1
ATOM 6027 O O . ALA A 1 776 ? 42.870 8.208 -26.679 1.00 88.44 776 ALA A O 1
ATOM 6028 N N . LYS A 1 777 ? 45.090 7.865 -26.718 1.00 91.75 777 LYS A N 1
ATOM 6029 C CA . LYS A 1 777 ? 45.458 9.288 -26.776 1.00 91.75 777 LYS A CA 1
ATOM 6030 C C . LYS A 1 777 ? 45.092 9.921 -28.122 1.00 91.75 777 LYS A C 1
ATOM 6032 O O . LYS A 1 777 ? 44.573 11.033 -28.135 1.00 91.75 777 LYS A O 1
ATOM 6037 N N . GLU A 1 778 ? 45.351 9.227 -29.232 1.00 90.94 778 GLU A N 1
ATOM 6038 C CA . GLU A 1 778 ? 44.953 9.689 -30.570 1.00 90.94 778 GLU A CA 1
ATOM 6039 C C . GLU A 1 778 ? 43.428 9.732 -30.706 1.00 90.94 778 GLU A C 1
ATOM 6041 O O . GLU A 1 778 ? 42.899 10.734 -31.169 1.00 90.94 778 GLU A O 1
ATOM 6046 N N . LEU A 1 779 ? 42.720 8.694 -30.243 1.00 89.38 779 LEU A N 1
ATOM 6047 C CA . LEU A 1 779 ? 41.253 8.644 -30.237 1.00 89.38 779 LEU A CA 1
ATOM 6048 C C . LEU A 1 779 ? 40.648 9.824 -29.487 1.00 89.38 779 LEU A C 1
ATOM 6050 O O . LEU A 1 779 ? 39.727 10.454 -29.995 1.00 89.38 779 LEU A O 1
ATOM 6054 N N . LYS A 1 780 ? 41.175 10.145 -28.300 1.00 90.06 780 LYS A N 1
ATOM 6055 C CA . LYS A 1 780 ? 40.702 11.295 -27.524 1.00 90.06 780 LYS A CA 1
ATOM 6056 C C . LYS A 1 780 ? 40.866 12.601 -28.305 1.00 90.06 780 LYS A C 1
ATOM 6058 O O . LYS A 1 780 ? 39.903 13.344 -28.443 1.00 90.06 780 LYS A O 1
ATOM 6063 N N . ALA A 1 781 ? 42.049 12.835 -28.874 1.00 90.50 781 ALA A N 1
ATOM 6064 C CA . ALA A 1 781 ? 42.304 14.032 -29.672 1.00 90.50 781 ALA A CA 1
ATOM 6065 C C . ALA A 1 781 ? 41.405 14.101 -30.921 1.00 90.50 781 ALA A C 1
ATOM 6067 O O . ALA A 1 781 ? 40.885 15.164 -31.246 1.00 90.50 781 ALA A O 1
ATOM 6068 N N . LEU A 1 782 ? 41.186 12.974 -31.605 1.00 89.50 782 LEU A N 1
ATOM 6069 C CA . LEU A 1 782 ? 40.304 12.899 -32.771 1.00 89.50 782 LEU A CA 1
ATOM 6070 C C . LEU A 1 782 ? 38.843 13.173 -32.405 1.00 89.50 782 LEU A C 1
ATOM 6072 O O . LEU A 1 782 ? 38.197 13.940 -33.105 1.00 89.50 782 LEU A O 1
ATOM 6076 N N . LYS A 1 783 ? 38.335 12.622 -31.295 1.00 87.44 783 LYS A N 1
ATOM 6077 C CA . LYS A 1 783 ? 36.967 12.897 -30.814 1.00 87.44 783 LYS A CA 1
ATOM 6078 C C . LYS A 1 783 ? 36.747 14.382 -30.484 1.00 87.44 783 LYS A C 1
ATOM 6080 O O . LYS A 1 783 ? 35.632 14.865 -30.629 1.00 87.44 783 LYS A O 1
ATOM 6085 N N . GLU A 1 784 ? 37.793 15.094 -30.059 1.00 88.56 784 GLU A N 1
ATOM 6086 C CA . GLU A 1 784 ? 37.738 16.528 -29.728 1.00 88.56 784 GLU A CA 1
ATOM 6087 C C . GLU A 1 784 ? 37.888 17.449 -30.953 1.00 88.56 784 GLU A C 1
ATOM 6089 O O . GLU A 1 784 ? 37.423 18.586 -30.922 1.00 88.56 784 GLU A O 1
ATOM 6094 N N . THR A 1 785 ? 38.561 16.995 -32.017 1.00 89.06 785 THR A N 1
ATOM 6095 C CA . THR A 1 785 ? 38.994 17.871 -33.126 1.00 89.06 785 THR A CA 1
ATOM 6096 C C . THR A 1 785 ? 38.411 17.519 -34.489 1.00 89.06 785 THR A C 1
ATOM 6098 O O . THR A 1 785 ? 38.323 18.398 -35.346 1.00 89.06 785 THR A O 1
ATOM 6101 N N . ALA A 1 786 ? 38.032 16.261 -34.719 1.00 89.38 786 ALA A N 1
ATOM 6102 C CA . ALA A 1 786 ? 37.513 15.801 -35.999 1.00 89.38 786 ALA A CA 1
ATOM 6103 C C . ALA A 1 786 ? 35.988 15.951 -36.073 1.00 89.38 786 ALA A C 1
ATOM 6105 O O . ALA A 1 786 ? 35.267 15.755 -35.096 1.00 89.38 786 ALA A O 1
ATOM 6106 N N . GLU A 1 787 ? 35.492 16.273 -37.266 1.00 90.88 787 GLU A N 1
ATOM 6107 C CA . GLU A 1 787 ? 34.060 16.399 -37.534 1.00 90.88 787 GLU A CA 1
ATOM 6108 C C . GLU A 1 787 ? 33.404 15.014 -37.624 1.00 90.88 787 GLU A C 1
ATOM 6110 O O . GLU A 1 787 ? 33.866 14.150 -38.378 1.00 90.88 787 GLU A O 1
ATOM 6115 N N . ARG A 1 788 ? 32.306 14.817 -36.887 1.00 92.56 788 ARG A N 1
ATOM 6116 C CA . ARG A 1 788 ? 31.451 13.629 -36.990 1.00 92.56 788 ARG A CA 1
ATOM 6117 C C . ARG A 1 788 ? 30.526 13.753 -38.196 1.00 92.56 788 ARG A C 1
ATOM 6119 O O . ARG A 1 788 ? 29.857 14.773 -38.345 1.00 92.56 788 ARG A O 1
ATOM 6126 N N . ALA A 1 789 ? 30.466 12.722 -39.035 1.00 89.38 789 ALA A N 1
ATOM 6127 C CA . ALA A 1 789 ? 29.557 12.698 -40.179 1.00 89.38 789 ALA A CA 1
ATOM 6128 C C . ALA A 1 789 ? 29.156 11.267 -40.562 1.00 89.38 789 ALA A C 1
ATOM 6130 O O . ALA A 1 789 ? 30.003 10.376 -40.591 1.00 89.38 789 ALA A O 1
ATOM 6131 N N . ASP A 1 790 ? 27.882 11.055 -40.906 1.00 85.12 790 ASP A N 1
ATOM 6132 C CA . ASP A 1 790 ? 27.335 9.728 -41.240 1.00 85.12 790 ASP A CA 1
ATOM 6133 C C . ASP A 1 790 ? 27.992 9.092 -42.483 1.00 85.12 790 ASP A C 1
ATOM 6135 O O . ASP A 1 790 ? 28.080 7.869 -42.587 1.00 85.12 790 ASP A O 1
ATOM 6139 N N . ASP A 1 791 ? 28.484 9.911 -43.418 1.00 88.88 791 ASP A N 1
ATOM 6140 C CA . ASP A 1 791 ? 29.188 9.488 -44.636 1.00 88.88 791 ASP A CA 1
ATOM 6141 C C . ASP A 1 791 ? 30.701 9.285 -44.436 1.00 88.88 791 ASP A C 1
ATOM 6143 O O . ASP A 1 791 ? 31.381 8.783 -45.335 1.00 88.88 791 ASP A O 1
ATOM 6147 N N . ALA A 1 792 ? 31.252 9.669 -43.281 1.00 93.12 792 ALA A N 1
ATOM 6148 C CA . ALA A 1 792 ? 32.670 9.496 -42.980 1.00 93.12 792 ALA A CA 1
ATOM 6149 C C . ALA A 1 792 ? 33.004 8.026 -42.669 1.00 93.12 792 ALA A C 1
ATOM 6151 O O . ALA A 1 792 ? 32.130 7.281 -42.221 1.00 93.12 792 ALA A O 1
ATOM 6152 N N . PRO A 1 793 ? 34.250 7.564 -42.883 1.00 92.62 793 PRO A N 1
ATOM 6153 C CA . PRO A 1 793 ? 34.617 6.183 -42.583 1.00 92.62 793 PRO A CA 1
ATOM 6154 C C . PRO A 1 793 ? 34.546 5.870 -41.075 1.00 92.62 793 PRO A C 1
ATOM 6156 O O . PRO A 1 793 ? 34.749 6.764 -40.248 1.00 92.62 793 PRO A O 1
ATOM 6159 N N . PRO A 1 794 ? 34.280 4.603 -40.703 1.00 95.31 794 PRO A N 1
ATOM 6160 C CA . PRO A 1 794 ? 34.218 4.193 -39.308 1.00 95.31 794 PRO A CA 1
ATOM 6161 C C . PRO A 1 794 ? 35.623 4.061 -38.709 1.00 95.31 794 PRO A C 1
ATOM 6163 O O . PRO A 1 794 ? 36.559 3.587 -39.357 1.00 95.31 794 PRO A O 1
ATOM 6166 N N . VAL A 1 795 ? 35.770 4.449 -37.446 1.00 95.56 795 VAL A N 1
ATOM 6167 C CA . VAL A 1 795 ? 37.031 4.346 -36.706 1.00 95.56 795 VAL A CA 1
ATOM 6168 C C . VAL A 1 795 ? 37.259 2.895 -36.274 1.00 95.56 795 VAL A C 1
ATOM 6170 O O . VAL A 1 795 ? 36.444 2.322 -35.548 1.00 95.56 795 VAL A O 1
ATOM 6173 N N . ILE A 1 796 ? 38.381 2.289 -36.676 1.00 95.81 796 ILE A N 1
ATOM 6174 C CA . ILE A 1 796 ? 38.742 0.929 -36.253 1.00 95.81 796 ILE A CA 1
ATOM 6175 C C . ILE A 1 796 ? 39.321 0.960 -34.834 1.00 95.81 796 ILE A C 1
ATOM 6177 O O . ILE A 1 796 ? 40.372 1.552 -34.577 1.00 95.81 796 ILE A O 1
ATOM 6181 N N . ARG A 1 797 ? 38.669 0.240 -33.917 1.00 94.38 797 ARG A N 1
ATOM 6182 C CA . ARG A 1 797 ? 39.158 0.013 -32.552 1.00 94.38 797 ARG A CA 1
ATOM 6183 C C . ARG A 1 797 ? 40.170 -1.127 -32.507 1.00 94.38 797 ARG A C 1
ATOM 6185 O O . ARG A 1 797 ? 41.174 -1.039 -31.800 1.00 94.38 797 ARG A O 1
ATOM 6192 N N . LYS A 1 798 ? 39.912 -2.210 -33.246 1.00 94.62 798 LYS A N 1
ATOM 6193 C CA . LYS A 1 798 ? 40.742 -3.422 -33.214 1.00 94.62 798 LYS A CA 1
ATOM 6194 C C . LYS A 1 798 ? 40.684 -4.192 -34.526 1.00 94.62 798 LYS A C 1
ATOM 6196 O O . LYS A 1 798 ? 39.614 -4.371 -35.095 1.00 94.62 798 LYS A O 1
ATOM 6201 N N . ILE A 1 799 ? 41.833 -4.713 -34.951 1.00 94.56 799 ILE A N 1
ATOM 6202 C CA . ILE A 1 799 ? 41.959 -5.629 -36.090 1.00 94.56 799 ILE A CA 1
ATOM 6203 C C . ILE A 1 799 ? 42.248 -7.031 -35.551 1.00 94.56 799 ILE A C 1
ATOM 6205 O O . ILE A 1 799 ? 43.161 -7.225 -34.742 1.00 94.56 799 ILE A O 1
ATOM 6209 N N . HIS A 1 800 ? 41.469 -8.018 -35.984 1.00 93.50 800 HIS A N 1
ATOM 6210 C CA . HIS A 1 800 ? 41.606 -9.403 -35.542 1.00 93.50 800 HIS A CA 1
ATOM 6211 C C . HIS A 1 800 ? 42.600 -10.201 -36.383 1.00 93.50 800 HIS A C 1
ATOM 6213 O O . HIS A 1 800 ? 42.890 -9.892 -37.539 1.00 93.50 800 HIS A O 1
ATOM 6219 N N . LYS A 1 801 ? 43.126 -11.276 -35.786 1.00 86.75 801 LYS A N 1
ATOM 6220 C CA . LYS A 1 801 ? 44.017 -12.216 -36.475 1.00 86.75 801 LYS A CA 1
ATOM 6221 C C . LYS A 1 801 ? 43.250 -12.997 -37.548 1.00 86.75 801 LYS A C 1
ATOM 6223 O O . LYS A 1 801 ? 42.042 -13.201 -37.464 1.00 86.75 801 LYS A O 1
ATOM 6228 N N . LYS A 1 802 ? 43.985 -13.499 -38.542 1.00 82.94 802 LYS A N 1
ATOM 6229 C CA . LYS A 1 802 ? 43.437 -14.353 -39.602 1.00 82.94 802 LYS A CA 1
ATOM 6230 C C . LYS A 1 802 ? 42.763 -15.595 -38.997 1.00 82.94 802 LYS A C 1
ATOM 6232 O O . LYS A 1 802 ? 43.405 -16.318 -38.242 1.00 82.94 802 LYS A O 1
ATOM 6237 N N . GLY A 1 803 ? 41.507 -15.844 -39.369 1.00 81.88 803 GLY A N 1
ATOM 6238 C CA . GLY A 1 803 ? 40.708 -16.983 -38.896 1.00 81.88 803 GLY A CA 1
ATOM 6239 C C . GLY A 1 803 ? 39.520 -16.613 -38.000 1.00 81.88 803 GLY A C 1
ATOM 6240 O O .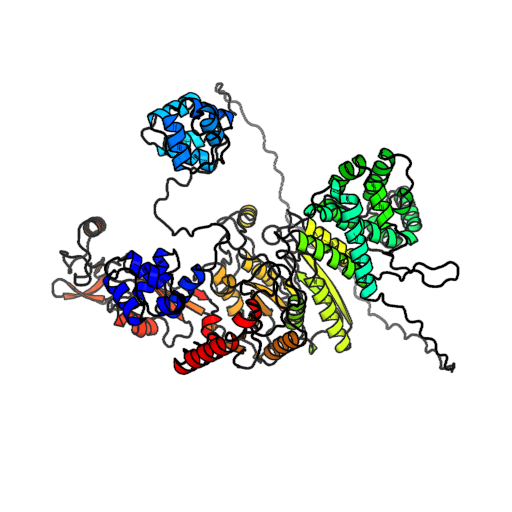 GLY A 1 803 ? 38.672 -17.470 -37.774 1.00 81.88 803 GLY A O 1
ATOM 6241 N N . THR A 1 804 ? 39.417 -15.364 -37.529 1.00 90.62 804 THR A N 1
ATOM 6242 C CA . THR A 1 804 ? 38.209 -14.868 -36.846 1.00 90.62 804 THR A CA 1
ATOM 6243 C C . THR A 1 804 ? 37.045 -14.782 -37.836 1.00 90.62 804 THR A C 1
ATOM 6245 O O . THR A 1 804 ? 37.207 -14.222 -38.919 1.00 90.62 804 THR A O 1
ATOM 6248 N N . ALA A 1 805 ? 35.889 -15.340 -37.473 1.00 93.12 805 ALA A N 1
ATOM 6249 C CA . ALA A 1 805 ? 34.661 -15.214 -38.254 1.00 93.12 805 ALA A CA 1
ATOM 6250 C C . ALA A 1 805 ? 34.023 -13.835 -38.032 1.00 93.12 805 ALA A C 1
ATOM 6252 O O . ALA A 1 805 ? 34.027 -13.327 -36.911 1.00 93.12 805 ALA A O 1
ATOM 6253 N N . ALA A 1 806 ? 33.481 -13.239 -39.094 1.00 93.50 806 ALA A N 1
ATOM 6254 C CA . ALA A 1 806 ? 32.678 -12.032 -38.973 1.00 93.50 806 ALA A CA 1
ATOM 6255 C C . ALA A 1 806 ? 31.336 -12.354 -38.305 1.00 93.50 806 ALA A C 1
ATOM 6257 O O . ALA A 1 806 ? 30.714 -13.378 -38.589 1.00 93.50 806 ALA A O 1
ATOM 6258 N N . ASP A 1 807 ? 30.893 -11.450 -37.445 1.00 95.00 807 ASP A N 1
ATOM 6259 C CA . ASP A 1 807 ? 29.582 -11.462 -36.810 1.00 95.00 807 ASP A CA 1
ATOM 6260 C C . ASP A 1 807 ? 29.123 -10.007 -36.638 1.00 95.00 807 ASP A C 1
ATOM 6262 O O . ASP A 1 807 ? 29.316 -9.403 -35.575 1.00 95.00 807 ASP A O 1
ATOM 6266 N N . PRO A 1 808 ? 28.555 -9.409 -37.702 1.00 94.56 808 PRO A N 1
ATOM 6267 C CA . PRO A 1 808 ? 28.159 -8.006 -37.682 1.00 94.56 808 PRO A CA 1
ATOM 6268 C C . PRO A 1 808 ? 27.159 -7.678 -36.570 1.00 94.56 808 PRO A C 1
ATOM 6270 O O . PRO A 1 808 ? 27.211 -6.588 -36.017 1.00 94.56 808 PRO A O 1
ATOM 6273 N N . LEU A 1 809 ? 26.301 -8.629 -36.172 1.00 94.94 809 LEU A N 1
ATOM 6274 C CA . LEU A 1 809 ? 25.336 -8.416 -35.087 1.00 94.94 809 LEU A CA 1
ATOM 6275 C C . LEU A 1 809 ? 26.000 -8.272 -33.712 1.00 94.94 809 LEU A C 1
ATOM 6277 O O . LEU A 1 809 ? 25.370 -7.745 -32.798 1.00 94.94 809 LEU A O 1
ATOM 6281 N N . ARG A 1 810 ? 27.255 -8.714 -33.571 1.00 94.62 810 ARG A N 1
ATOM 6282 C CA . ARG A 1 810 ? 28.056 -8.634 -32.339 1.00 94.62 810 ARG A CA 1
ATOM 6283 C C . ARG A 1 810 ? 29.293 -7.743 -32.491 1.00 94.62 810 ARG A C 1
ATOM 6285 O O . ARG A 1 810 ? 30.234 -7.861 -31.710 1.00 94.62 810 ARG A O 1
ATOM 6292 N N . GLY A 1 811 ? 29.300 -6.860 -33.491 1.00 94.81 811 GLY A N 1
ATOM 6293 C CA . GLY A 1 811 ? 30.338 -5.843 -33.668 1.00 94.81 811 GLY A CA 1
ATOM 6294 C C . GLY A 1 811 ? 31.598 -6.322 -34.397 1.00 94.81 811 GLY A C 1
ATOM 6295 O O . GLY A 1 811 ? 32.615 -5.629 -34.368 1.00 94.81 811 GLY A O 1
ATOM 6296 N N . LEU A 1 812 ? 31.557 -7.495 -35.041 1.00 95.81 812 LEU A N 1
ATOM 6297 C CA . LEU A 1 812 ? 32.665 -8.049 -35.824 1.00 95.81 812 LEU A CA 1
ATOM 6298 C C . LEU A 1 812 ? 32.383 -7.903 -37.322 1.00 95.81 812 LEU A C 1
ATOM 6300 O O . LEU A 1 812 ? 31.627 -8.682 -37.904 1.00 95.81 812 LEU A O 1
ATOM 6304 N N . PHE A 1 813 ? 33.028 -6.930 -37.959 1.00 95.69 813 PHE A N 1
ATOM 6305 C CA . PHE A 1 813 ? 32.773 -6.565 -39.353 1.00 95.69 813 PHE A CA 1
ATOM 6306 C C . PHE A 1 813 ? 33.905 -7.006 -40.278 1.00 95.69 813 PHE A C 1
ATOM 6308 O O . PHE A 1 813 ? 35.076 -6.964 -39.904 1.00 95.69 813 PHE A O 1
ATOM 6315 N N . GLU A 1 814 ? 33.571 -7.399 -41.507 1.00 94.31 814 GLU A N 1
ATOM 6316 C CA . GLU A 1 814 ? 34.576 -7.568 -42.558 1.00 94.31 814 GLU A CA 1
ATOM 6317 C C . GLU A 1 814 ? 35.015 -6.197 -43.084 1.00 94.31 814 GLU A C 1
ATOM 6319 O O . GLU A 1 814 ? 34.189 -5.383 -43.493 1.00 94.31 814 GLU A O 1
ATOM 6324 N N . ALA A 1 815 ? 36.325 -5.958 -43.116 1.00 92.31 815 ALA A N 1
ATOM 6325 C CA . ALA A 1 815 ? 36.921 -4.748 -43.669 1.00 92.31 815 ALA A CA 1
ATOM 6326 C C . ALA A 1 815 ? 38.164 -5.081 -44.505 1.00 92.31 815 ALA A C 1
ATOM 6328 O O . ALA A 1 815 ? 38.713 -6.185 -44.445 1.00 92.31 815 ALA A O 1
ATOM 6329 N N . THR A 1 816 ? 38.612 -4.118 -45.309 1.00 90.50 816 THR A N 1
ATOM 6330 C CA . THR A 1 816 ? 39.888 -4.206 -46.028 1.00 90.50 816 THR A CA 1
ATOM 6331 C C . THR A 1 816 ? 40.882 -3.268 -45.365 1.00 90.50 816 THR A C 1
ATOM 6333 O O . THR A 1 816 ? 40.595 -2.088 -45.219 1.00 90.50 816 THR A O 1
ATOM 6336 N N . VAL A 1 817 ? 42.026 -3.811 -44.958 1.00 88.69 817 VAL A N 1
ATOM 6337 C CA . VAL A 1 817 ? 43.146 -3.072 -44.366 1.00 88.69 817 VAL A CA 1
ATOM 6338 C C . VAL A 1 817 ? 44.407 -3.456 -45.128 1.00 88.69 817 VAL A C 1
ATOM 6340 O O . VAL A 1 817 ? 44.692 -4.651 -45.269 1.00 88.69 817 VAL A O 1
ATOM 6343 N N . ASP A 1 818 ? 45.136 -2.478 -45.663 1.00 87.75 818 ASP A N 1
ATOM 6344 C CA . ASP A 1 818 ? 46.334 -2.668 -46.487 1.00 87.75 818 ASP A CA 1
ATOM 6345 C C . ASP A 1 818 ? 46.101 -3.660 -47.649 1.00 87.75 818 ASP A C 1
ATOM 6347 O O . ASP A 1 818 ? 46.920 -4.543 -47.940 1.00 87.75 818 ASP A O 1
ATOM 6351 N N . GLY A 1 819 ? 44.921 -3.591 -48.276 1.00 84.69 819 GLY A N 1
ATOM 6352 C CA . GLY A 1 819 ? 44.513 -4.490 -49.365 1.00 84.69 819 GLY A CA 1
ATOM 6353 C C . GLY A 1 819 ? 44.211 -5.939 -48.950 1.00 84.69 819 GLY A C 1
ATOM 6354 O O . GLY A 1 819 ? 43.993 -6.793 -49.815 1.00 84.69 819 GLY A O 1
ATOM 6355 N N . LYS A 1 820 ? 44.179 -6.251 -47.648 1.00 88.12 820 LYS A N 1
ATOM 6356 C CA . LYS A 1 820 ? 43.837 -7.581 -47.116 1.00 88.12 820 LYS A CA 1
ATOM 6357 C C . LYS A 1 820 ? 42.468 -7.557 -46.449 1.00 88.12 820 LYS A C 1
ATOM 6359 O O . LYS A 1 820 ? 42.182 -6.684 -45.637 1.00 88.12 820 LYS A O 1
ATOM 6364 N N . ARG A 1 821 ? 41.643 -8.568 -46.738 1.00 90.06 821 ARG A N 1
ATOM 6365 C CA . ARG A 1 821 ? 40.390 -8.794 -46.005 1.00 90.06 821 ARG A CA 1
ATOM 6366 C C . ARG A 1 821 ? 40.697 -9.255 -44.582 1.00 90.06 821 ARG A C 1
ATOM 6368 O O . ARG A 1 821 ? 41.385 -10.263 -44.395 1.00 90.06 821 ARG A O 1
ATOM 6375 N N . VAL A 1 822 ? 40.182 -8.520 -43.607 1.00 93.81 822 VAL A N 1
ATOM 6376 C CA . VAL A 1 822 ? 40.343 -8.757 -42.169 1.00 93.81 822 VAL A CA 1
ATOM 6377 C C . VAL A 1 822 ? 39.004 -8.566 -41.457 1.00 93.81 822 VAL A C 1
ATOM 6379 O O . VAL A 1 822 ? 38.080 -7.977 -42.012 1.00 93.81 822 VAL A O 1
ATOM 6382 N N . VAL A 1 823 ? 38.901 -9.063 -40.224 1.00 96.06 823 VAL A N 1
ATOM 6383 C CA . VAL A 1 823 ? 37.765 -8.777 -39.338 1.00 96.06 823 VAL A CA 1
ATOM 6384 C C . VAL A 1 823 ? 38.171 -7.692 -38.352 1.00 96.06 823 VAL A C 1
ATOM 6386 O O . VAL A 1 823 ? 39.268 -7.748 -37.787 1.00 96.06 823 VAL A O 1
ATOM 6389 N N . VAL A 1 824 ? 37.299 -6.713 -38.145 1.00 95.56 824 VAL A N 1
ATOM 6390 C CA . VAL A 1 824 ? 37.547 -5.552 -37.287 1.00 95.56 824 VAL A CA 1
ATOM 6391 C C . VAL A 1 824 ? 36.415 -5.341 -36.287 1.00 95.56 824 VAL A C 1
ATOM 6393 O O . VAL A 1 824 ? 35.276 -5.726 -36.536 1.00 95.56 824 VAL A O 1
ATOM 6396 N N . GLU A 1 825 ? 36.748 -4.715 -35.162 1.00 95.81 825 GLU A N 1
ATOM 6397 C CA . GLU A 1 825 ? 35.787 -4.071 -34.263 1.00 95.81 825 GLU A CA 1
ATOM 6398 C C . GLU A 1 825 ? 35.890 -2.560 -34.473 1.00 95.81 825 GLU A C 1
ATOM 6400 O O . GLU A 1 825 ? 37.000 -2.005 -34.482 1.00 95.81 825 GLU A O 1
ATOM 6405 N N . TYR A 1 826 ? 34.750 -1.892 -34.618 1.00 96.38 826 TYR A N 1
ATOM 6406 C CA . TYR A 1 826 ? 34.702 -0.437 -34.681 1.00 96.38 826 TYR A CA 1
ATOM 6407 C C . TYR A 1 826 ? 34.628 0.179 -33.283 1.00 96.38 826 TYR A C 1
ATOM 6409 O O . TYR A 1 826 ? 34.153 -0.434 -32.327 1.00 96.38 826 TYR A O 1
ATOM 6417 N N . GLU A 1 827 ? 35.142 1.398 -33.159 1.00 95.69 827 GLU A N 1
ATOM 6418 C CA . GLU A 1 827 ? 34.957 2.205 -31.956 1.00 95.69 827 GLU A CA 1
ATOM 6419 C C . GLU A 1 827 ? 33.481 2.622 -31.874 1.00 95.69 827 GLU A C 1
ATOM 6421 O O . GLU A 1 827 ? 32.972 3.164 -32.856 1.00 95.69 827 GLU A O 1
ATOM 6426 N N . PRO A 1 828 ? 32.774 2.379 -30.756 1.00 95.56 828 PRO A N 1
ATOM 6427 C CA . PRO A 1 828 ? 31.380 2.777 -30.632 1.00 95.56 828 PRO A CA 1
ATOM 6428 C C . PRO A 1 828 ? 31.244 4.298 -30.527 1.00 95.56 828 PRO A C 1
ATOM 6430 O O . PRO A 1 828 ? 32.033 4.971 -29.855 1.00 95.56 828 PRO A O 1
ATOM 6433 N N . ASP A 1 829 ? 30.203 4.828 -31.159 1.00 94.12 829 ASP A N 1
ATOM 6434 C CA . ASP A 1 829 ? 29.769 6.204 -30.971 1.00 94.12 829 ASP A CA 1
ATOM 6435 C C . ASP A 1 829 ? 28.824 6.295 -29.765 1.00 94.12 829 ASP A C 1
ATOM 6437 O O . ASP A 1 829 ? 27.729 5.731 -29.778 1.00 94.12 829 ASP A O 1
ATOM 6441 N N . SER A 1 830 ? 29.242 7.007 -28.716 1.00 90.75 830 SER A N 1
ATOM 6442 C CA . SER A 1 830 ? 28.413 7.255 -27.531 1.00 90.75 830 SER A CA 1
ATOM 6443 C C . SER A 1 830 ? 27.141 8.040 -27.840 1.00 90.75 830 SER A C 1
ATOM 6445 O O . SER A 1 830 ? 26.141 7.832 -27.162 1.00 90.75 830 SER A O 1
ATOM 6447 N N . ASP A 1 831 ? 27.176 8.905 -28.853 1.00 89.44 831 ASP A N 1
ATOM 6448 C CA . ASP A 1 831 ? 26.105 9.851 -29.180 1.00 89.44 831 ASP A CA 1
ATOM 6449 C C . ASP A 1 831 ? 25.024 9.173 -30.039 1.00 89.44 831 ASP A C 1
ATOM 6451 O O . ASP A 1 831 ? 23.903 9.660 -30.151 1.00 89.44 831 ASP A O 1
ATOM 6455 N N . LEU A 1 832 ? 25.364 8.029 -30.644 1.00 91.25 832 LEU A N 1
ATOM 6456 C CA . LEU A 1 832 ? 24.463 7.197 -31.445 1.00 91.25 832 LEU A CA 1
ATOM 6457 C C . LEU A 1 832 ? 24.128 5.865 -30.763 1.00 91.25 832 LEU A C 1
ATOM 6459 O O . LEU A 1 832 ? 23.486 5.011 -31.381 1.00 91.25 832 LEU A O 1
ATOM 6463 N N . ARG A 1 833 ? 24.592 5.661 -29.524 1.00 92.56 833 ARG A N 1
ATOM 6464 C CA . ARG A 1 833 ? 24.239 4.497 -28.713 1.00 92.56 833 ARG A CA 1
ATOM 6465 C C . ARG A 1 833 ? 22.770 4.598 -28.321 1.00 92.56 833 ARG A C 1
ATOM 6467 O O . ARG A 1 833 ? 22.343 5.610 -27.776 1.00 92.56 833 ARG A O 1
ATOM 6474 N N . ASP A 1 834 ? 22.039 3.513 -28.522 1.00 92.19 834 ASP A N 1
ATOM 6475 C CA . ASP A 1 834 ? 20.625 3.424 -28.166 1.00 92.19 834 ASP A CA 1
ATOM 6476 C C . ASP A 1 834 ? 20.347 2.142 -27.367 1.00 92.19 834 ASP A C 1
ATOM 6478 O O . ASP A 1 834 ? 21.216 1.277 -27.184 1.00 92.19 834 ASP A O 1
ATOM 6482 N N . THR A 1 835 ? 19.126 2.012 -26.864 1.00 93.50 835 THR A N 1
ATOM 6483 C CA . THR A 1 835 ? 18.625 0.785 -26.256 1.00 93.50 835 THR A CA 1
ATOM 6484 C C . THR A 1 835 ? 17.320 0.362 -26.899 1.00 93.50 835 THR A C 1
ATOM 6486 O O . THR A 1 835 ? 16.395 1.157 -27.028 1.00 93.50 835 THR A O 1
ATOM 6489 N N . GLU A 1 836 ? 17.218 -0.920 -27.223 1.00 93.75 836 GLU A N 1
ATOM 6490 C CA . GLU A 1 836 ? 16.003 -1.515 -27.766 1.00 93.75 836 GLU A CA 1
ATOM 6491 C C . GLU A 1 836 ? 15.342 -2.419 -26.732 1.00 93.75 836 GLU A C 1
ATOM 6493 O O . GLU A 1 836 ? 16.022 -3.108 -25.966 1.00 93.75 836 GLU A O 1
ATOM 6498 N N . GLN A 1 837 ? 14.010 -2.430 -26.731 1.00 94.06 837 GLN A N 1
ATOM 6499 C CA . GLN A 1 837 ? 13.212 -3.385 -25.970 1.00 94.06 837 GLN A CA 1
ATOM 6500 C C . GLN A 1 837 ? 12.650 -4.435 -26.925 1.00 94.06 837 GLN A C 1
ATOM 6502 O O . GLN A 1 837 ? 11.780 -4.151 -27.748 1.00 94.06 837 GLN A O 1
ATOM 6507 N N . VAL A 1 838 ? 13.161 -5.656 -26.815 1.00 94.94 838 VAL A N 1
ATOM 6508 C CA . VAL A 1 838 ? 12.756 -6.793 -27.641 1.00 94.94 838 VAL A CA 1
ATOM 6509 C C . VAL A 1 838 ? 11.797 -7.667 -26.834 1.00 94.94 838 VAL A C 1
ATOM 6511 O O . VAL A 1 838 ? 12.221 -8.205 -25.813 1.00 94.94 838 VAL A O 1
ATOM 6514 N N . PRO A 1 839 ? 10.530 -7.851 -27.244 1.00 95.25 839 PRO A N 1
ATOM 6515 C CA . PRO A 1 839 ? 9.598 -8.723 -26.526 1.00 95.25 839 PRO A CA 1
ATOM 6516 C C . PRO A 1 839 ? 10.156 -10.144 -26.347 1.00 95.25 839 PRO A C 1
ATOM 6518 O O . PRO A 1 839 ? 10.746 -10.687 -27.279 1.00 95.25 839 PRO A O 1
ATOM 6521 N N . LEU A 1 840 ? 9.920 -10.792 -25.198 1.00 95.81 840 LEU A N 1
ATOM 6522 C CA . LEU A 1 840 ? 10.368 -12.185 -24.990 1.00 95.81 840 LEU A CA 1
ATOM 6523 C C . LEU A 1 840 ? 9.722 -13.170 -25.975 1.00 95.81 840 LEU A C 1
ATOM 6525 O O . LEU A 1 840 ? 10.288 -14.219 -26.269 1.00 95.81 840 LEU A O 1
ATOM 6529 N N . LEU A 1 841 ? 8.534 -12.828 -26.477 1.00 95.75 841 LEU A N 1
ATOM 6530 C CA . LEU A 1 841 ? 7.799 -13.605 -27.477 1.00 95.75 841 LEU A CA 1
ATOM 6531 C C . LEU A 1 841 ? 8.207 -13.288 -28.924 1.00 95.75 841 LEU A C 1
ATOM 6533 O O . LEU A 1 841 ? 7.571 -13.785 -29.851 1.00 95.75 841 LEU A O 1
ATOM 6537 N N . GLU A 1 842 ? 9.228 -12.457 -29.140 1.00 94.44 842 GLU A N 1
ATOM 6538 C CA . GLU A 1 842 ? 9.750 -12.187 -30.478 1.00 94.44 842 GLU A CA 1
ATOM 6539 C C . GLU A 1 842 ? 10.307 -13.474 -31.108 1.00 94.44 842 GLU A C 1
ATOM 6541 O O . GLU A 1 842 ? 11.257 -14.087 -30.609 1.00 94.44 842 GLU A O 1
ATOM 6546 N N . GLU A 1 843 ? 9.725 -13.877 -32.237 1.00 93.62 843 GLU A N 1
ATOM 6547 C CA . GLU A 1 843 ? 10.152 -15.065 -32.969 1.00 93.62 843 GLU A CA 1
ATOM 6548 C C . GLU A 1 843 ? 11.566 -14.866 -33.537 1.00 93.62 843 GLU A C 1
ATOM 6550 O O . GLU A 1 843 ? 11.839 -13.915 -34.263 1.00 93.62 843 GLU A O 1
ATOM 6555 N N . GLY A 1 844 ? 12.493 -15.764 -33.189 1.00 92.12 844 GLY A N 1
ATOM 6556 C CA . GLY A 1 844 ? 13.913 -15.625 -33.541 1.00 92.12 844 GLY A CA 1
ATOM 6557 C C . GLY A 1 844 ? 14.710 -14.675 -32.631 1.00 92.12 844 GLY A C 1
ATOM 6558 O O . GLY A 1 844 ? 15.910 -14.488 -32.848 1.00 92.12 844 GLY A O 1
ATOM 6559 N N . GLY A 1 845 ? 14.079 -14.125 -31.588 1.00 95.31 845 GLY A N 1
ATOM 6560 C CA . GLY A 1 845 ? 14.723 -13.376 -30.510 1.00 95.31 845 GLY A CA 1
ATOM 6561 C C . GLY A 1 845 ? 15.378 -12.060 -30.943 1.00 95.31 845 GLY A C 1
ATOM 6562 O O . GLY A 1 845 ? 15.011 -11.443 -31.942 1.00 95.31 845 GLY A O 1
ATOM 6563 N N . ILE A 1 846 ? 16.383 -11.631 -30.173 1.00 95.50 846 ILE A N 1
ATOM 6564 C CA . ILE A 1 846 ? 17.095 -10.352 -30.357 1.00 95.50 846 ILE A CA 1
ATOM 6565 C C . ILE A 1 846 ? 17.644 -10.201 -31.783 1.00 95.50 846 ILE A C 1
ATOM 6567 O O . ILE A 1 846 ? 17.515 -9.138 -32.384 1.00 95.50 846 ILE A O 1
ATOM 6571 N N . GLU A 1 847 ? 18.232 -11.255 -32.355 1.00 95.44 847 GLU A N 1
ATOM 6572 C CA . GLU A 1 847 ? 18.828 -11.181 -33.693 1.00 95.44 847 GLU A CA 1
ATOM 6573 C C . GLU A 1 847 ? 17.786 -10.926 -34.788 1.00 95.44 847 GLU A C 1
ATOM 6575 O O . GLU A 1 847 ? 18.026 -10.121 -35.691 1.00 95.44 847 GLU A O 1
ATOM 6580 N N . ALA A 1 848 ? 16.632 -11.596 -34.713 1.00 95.56 848 ALA A N 1
ATOM 6581 C CA . ALA A 1 848 ? 15.543 -11.395 -35.662 1.00 95.56 848 ALA A CA 1
ATOM 6582 C C . ALA A 1 848 ? 14.968 -9.978 -35.549 1.00 95.56 848 ALA A C 1
ATOM 6584 O O . ALA A 1 848 ? 14.810 -9.301 -36.569 1.00 95.56 848 ALA A O 1
ATOM 6585 N N . PHE A 1 849 ? 14.771 -9.496 -34.317 1.00 95.62 849 PHE A N 1
ATOM 6586 C CA . PHE A 1 849 ? 14.348 -8.121 -34.065 1.00 95.62 849 PHE A CA 1
ATOM 6587 C C . PHE A 1 849 ? 15.317 -7.113 -34.678 1.00 95.62 849 PHE A C 1
ATOM 6589 O O . PHE A 1 849 ? 14.896 -6.245 -35.436 1.00 95.62 849 PHE A O 1
ATOM 6596 N N . LEU A 1 850 ? 16.623 -7.248 -34.420 1.00 94.19 850 LEU A N 1
ATOM 6597 C CA . LEU A 1 850 ? 17.623 -6.330 -34.968 1.00 94.19 850 LEU A CA 1
ATOM 6598 C C . LEU A 1 850 ? 17.575 -6.291 -36.496 1.00 94.19 850 LEU A C 1
ATOM 6600 O O . LEU A 1 850 ? 17.613 -5.212 -37.083 1.00 94.19 850 LEU A O 1
ATOM 6604 N N . ARG A 1 851 ? 17.453 -7.450 -37.151 1.00 94.62 851 ARG A N 1
ATOM 6605 C CA . ARG A 1 851 ? 17.372 -7.523 -38.618 1.00 94.62 851 ARG A CA 1
ATOM 6606 C C . ARG A 1 851 ? 16.122 -6.850 -39.179 1.00 94.62 851 ARG A C 1
ATOM 6608 O O . ARG A 1 851 ? 16.208 -6.256 -40.250 1.00 94.62 851 ARG A O 1
ATOM 6615 N N . ARG A 1 852 ? 14.987 -6.953 -38.483 1.00 94.75 852 ARG A N 1
ATOM 6616 C CA . ARG A 1 852 ? 13.703 -6.383 -38.914 1.00 94.75 852 ARG A CA 1
ATOM 6617 C C . ARG A 1 852 ? 13.601 -4.888 -38.623 1.00 94.75 852 ARG A C 1
ATOM 6619 O O . ARG A 1 852 ? 13.124 -4.136 -39.462 1.00 94.75 852 ARG A O 1
ATOM 6626 N N . GLU A 1 853 ? 14.041 -4.479 -37.441 1.00 92.88 853 GLU A N 1
ATOM 66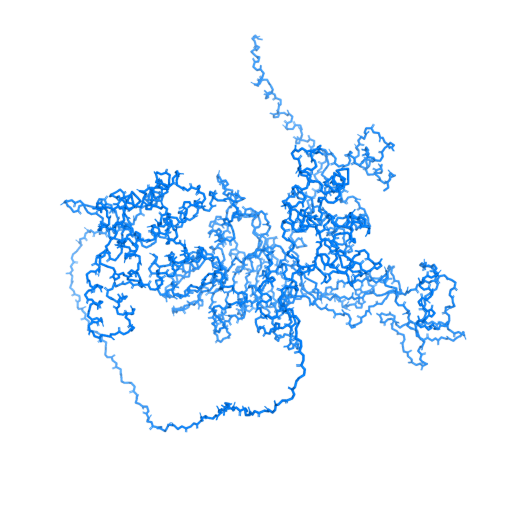27 C CA . GLU A 1 853 ? 13.727 -3.176 -36.860 1.00 92.88 853 GLU A CA 1
ATOM 6628 C C . GLU A 1 853 ? 14.939 -2.233 -36.853 1.00 92.88 853 GLU A C 1
ATOM 6630 O O . GLU A 1 853 ? 14.787 -1.030 -37.044 1.00 92.88 853 GLU A O 1
ATOM 6635 N N . VAL A 1 854 ? 16.162 -2.724 -36.641 1.00 93.12 854 VAL A N 1
ATOM 6636 C CA . VAL A 1 854 ? 17.353 -1.864 -36.478 1.00 93.12 854 VAL A CA 1
ATOM 6637 C C . VAL A 1 854 ? 18.124 -1.721 -37.790 1.00 93.12 854 VAL A C 1
ATOM 6639 O O . VAL A 1 854 ? 18.323 -0.609 -38.282 1.00 93.12 854 VAL A O 1
ATOM 6642 N N . LEU A 1 855 ? 18.534 -2.843 -38.385 1.00 93.00 855 LEU A N 1
ATOM 6643 C CA . LEU A 1 855 ? 19.432 -2.866 -39.541 1.00 93.00 855 LEU A CA 1
ATOM 6644 C C . LEU A 1 855 ? 18.911 -2.140 -40.798 1.00 93.00 855 LEU A C 1
ATOM 6646 O O . LEU A 1 855 ? 19.745 -1.591 -41.518 1.00 93.00 855 LEU A O 1
ATOM 6650 N N . PRO A 1 856 ? 17.592 -2.054 -41.081 1.00 94.00 856 PRO A N 1
ATOM 6651 C CA . PRO A 1 856 ? 17.097 -1.255 -42.207 1.00 94.00 856 PRO A CA 1
ATOM 6652 C C . PRO A 1 856 ? 17.369 0.249 -42.073 1.00 94.00 856 PRO A C 1
ATOM 6654 O O . PRO A 1 856 ? 17.400 0.957 -43.078 1.00 94.00 856 PRO A O 1
ATOM 6657 N N . HIS A 1 857 ? 17.565 0.735 -40.846 1.00 90.12 857 HIS A N 1
ATOM 6658 C CA . HIS A 1 857 ? 17.844 2.141 -40.552 1.00 90.12 857 HIS A CA 1
ATOM 6659 C C . HIS A 1 857 ? 19.318 2.390 -40.199 1.00 90.12 857 HIS A C 1
ATOM 6661 O O . HIS A 1 857 ? 19.818 3.489 -40.431 1.00 90.12 857 HIS A O 1
ATOM 6667 N N . ALA A 1 858 ? 20.022 1.379 -39.679 1.00 91.75 858 ALA A N 1
ATOM 6668 C CA . ALA A 1 858 ? 21.446 1.431 -39.352 1.00 91.75 858 ALA A CA 1
ATOM 6669 C C . ALA A 1 858 ? 22.122 0.085 -39.679 1.00 91.75 858 ALA A C 1
ATOM 6671 O O . ALA A 1 858 ? 22.177 -0.821 -38.849 1.00 91.75 858 ALA A O 1
ATOM 6672 N N . ALA A 1 859 ? 22.622 -0.053 -40.910 1.00 92.50 859 ALA A N 1
ATOM 6673 C CA . ALA A 1 859 ? 23.105 -1.327 -41.460 1.00 92.50 859 ALA A CA 1
ATOM 6674 C C . ALA A 1 859 ? 24.350 -1.903 -40.759 1.00 92.50 859 ALA A C 1
ATOM 6676 O O . ALA A 1 859 ? 24.622 -3.099 -40.859 1.00 92.50 859 ALA A O 1
ATOM 6677 N N . ASP A 1 860 ? 25.108 -1.054 -40.072 1.00 93.12 860 ASP A N 1
ATOM 6678 C CA . ASP A 1 860 ? 26.328 -1.370 -39.334 1.00 93.12 860 ASP A CA 1
ATOM 6679 C C . ASP A 1 860 ? 26.135 -1.287 -37.812 1.00 93.12 860 ASP A C 1
ATOM 6681 O O . ASP A 1 860 ? 27.115 -1.210 -37.076 1.00 93.12 860 ASP A O 1
ATOM 6685 N N . ALA A 1 861 ? 24.887 -1.301 -37.335 1.00 96.00 861 ALA A N 1
ATOM 6686 C CA . ALA A 1 861 ? 24.586 -1.393 -35.914 1.00 96.00 861 ALA A CA 1
ATOM 6687 C C . ALA A 1 861 ? 24.768 -2.826 -35.387 1.00 96.00 861 ALA A C 1
ATOM 6689 O O . ALA A 1 861 ? 24.471 -3.806 -36.075 1.00 96.00 861 ALA A O 1
ATOM 6690 N N . TRP A 1 862 ? 25.197 -2.948 -34.132 1.00 97.44 862 TRP A N 1
ATOM 6691 C CA . TRP A 1 862 ? 25.327 -4.226 -33.427 1.00 97.44 862 TRP A CA 1
ATOM 6692 C C . TRP A 1 862 ? 24.763 -4.121 -32.015 1.00 97.44 862 TRP A C 1
ATOM 6694 O O . TRP A 1 862 ? 24.722 -3.033 -31.445 1.00 97.44 862 TRP A O 1
ATOM 6704 N N . TYR A 1 863 ? 24.337 -5.240 -31.426 1.00 96.75 863 TYR A N 1
ATOM 6705 C CA . TYR A 1 863 ? 23.959 -5.253 -30.011 1.00 96.75 863 TYR A CA 1
ATOM 6706 C C . TYR A 1 863 ? 25.121 -5.729 -29.139 1.00 96.75 863 TYR A C 1
ATOM 6708 O O . TYR A 1 863 ? 25.983 -6.489 -29.582 1.00 96.75 863 TYR A O 1
ATOM 6716 N N . VAL A 1 864 ? 25.128 -5.307 -27.875 1.00 96.19 864 VAL A N 1
ATOM 6717 C CA . VAL A 1 864 ? 26.134 -5.708 -26.883 1.00 96.19 864 VAL A CA 1
ATOM 6718 C C . VAL A 1 864 ? 25.593 -6.887 -26.062 1.00 96.19 864 VAL A C 1
ATOM 6720 O O . VAL A 1 864 ? 24.724 -6.670 -25.215 1.00 96.19 864 VAL A O 1
ATOM 6723 N N . PRO A 1 865 ? 26.091 -8.132 -26.223 1.00 93.75 865 PRO A N 1
ATOM 6724 C CA . PRO A 1 865 ? 25.509 -9.294 -25.541 1.00 93.75 865 PRO A CA 1
ATOM 6725 C C . PRO A 1 865 ? 25.538 -9.205 -24.009 1.00 93.75 865 PRO A C 1
ATOM 6727 O O . PRO A 1 865 ? 24.598 -9.633 -23.352 1.00 93.75 865 PRO A O 1
ATOM 6730 N N . GLY A 1 866 ? 26.580 -8.598 -23.433 1.00 93.50 866 GLY A N 1
ATOM 6731 C CA . GLY A 1 866 ? 26.680 -8.390 -21.983 1.00 93.50 866 GLY A CA 1
ATOM 6732 C C . GLY A 1 866 ? 25.742 -7.313 -21.423 1.00 93.50 866 GLY A C 1
ATOM 6733 O O . GLY A 1 866 ? 25.646 -7.173 -20.210 1.00 93.50 866 GLY A O 1
ATOM 6734 N N . SER A 1 867 ? 25.062 -6.546 -22.282 1.00 94.50 867 SER A N 1
ATOM 6735 C CA . SER A 1 867 ? 24.091 -5.522 -21.866 1.00 94.50 867 SER A CA 1
ATOM 6736 C C . SER A 1 867 ? 22.669 -6.058 -21.708 1.00 94.50 867 SER A C 1
ATOM 6738 O O . SER A 1 867 ? 21.805 -5.335 -21.217 1.00 94.50 867 SER A O 1
ATOM 6740 N N . VAL A 1 868 ? 22.418 -7.296 -22.148 1.00 95.50 868 VAL A N 1
ATOM 6741 C CA . VAL A 1 868 ? 21.074 -7.871 -22.197 1.00 95.50 868 VAL A CA 1
ATOM 6742 C C . VAL A 1 868 ? 20.534 -8.009 -20.777 1.00 95.50 868 VAL A C 1
ATOM 6744 O O . VAL A 1 868 ? 21.060 -8.778 -19.973 1.00 95.50 868 VAL A O 1
ATOM 6747 N N . LYS A 1 869 ? 19.460 -7.280 -20.480 1.00 95.06 869 LYS A N 1
ATOM 6748 C CA . LYS A 1 869 ? 18.725 -7.386 -19.216 1.00 95.06 869 LYS A CA 1
ATOM 6749 C C . LYS A 1 869 ? 17.277 -7.740 -19.494 1.00 95.06 869 LYS A C 1
ATOM 6751 O O . LYS A 1 869 ? 16.684 -7.214 -20.428 1.00 95.06 869 LYS A O 1
ATOM 6756 N N . THR A 1 870 ? 16.692 -8.598 -18.669 1.00 95.62 870 THR A N 1
ATOM 6757 C CA . THR A 1 870 ? 15.264 -8.914 -18.761 1.00 95.62 870 THR A CA 1
ATOM 6758 C C . THR A 1 870 ? 14.471 -7.929 -17.913 1.00 95.62 870 THR A C 1
ATOM 6760 O O . THR A 1 870 ? 14.725 -7.804 -16.714 1.00 95.62 870 THR A O 1
ATOM 6763 N N . GLY A 1 871 ? 13.524 -7.239 -18.539 1.00 96.38 871 GLY A N 1
ATOM 6764 C CA . GLY A 1 871 ? 12.542 -6.386 -17.882 1.00 96.38 871 GLY A CA 1
ATOM 6765 C C . GLY A 1 871 ? 11.132 -6.946 -18.040 1.00 96.38 871 GLY A C 1
ATOM 6766 O O . GLY A 1 871 ? 10.891 -7.814 -18.879 1.00 96.38 871 GLY A O 1
ATOM 6767 N N . TYR A 1 872 ? 10.213 -6.463 -17.209 1.00 97.25 872 TYR A N 1
ATOM 6768 C CA . TYR A 1 872 ? 8.791 -6.789 -17.274 1.00 97.25 872 TYR A CA 1
ATOM 6769 C C . TYR A 1 872 ? 7.967 -5.510 -17.156 1.00 97.25 872 TYR A C 1
ATOM 6771 O O . TYR A 1 872 ? 8.246 -4.667 -16.301 1.00 97.25 872 TYR A O 1
ATOM 6779 N N . GLU A 1 873 ? 6.933 -5.388 -17.981 1.00 94.88 873 GLU A N 1
ATOM 6780 C CA . GLU A 1 873 ? 5.980 -4.278 -17.981 1.00 94.88 873 GLU A CA 1
ATOM 6781 C C . GLU A 1 873 ? 4.577 -4.756 -18.381 1.00 94.88 873 GLU A C 1
ATOM 6783 O O . GLU A 1 873 ? 4.400 -5.732 -19.113 1.00 94.88 873 GLU A O 1
ATOM 6788 N N . ILE A 1 874 ? 3.559 -4.056 -17.890 1.00 94.12 874 ILE A N 1
ATOM 6789 C CA . ILE A 1 874 ? 2.152 -4.351 -18.146 1.00 94.12 874 ILE A CA 1
ATOM 6790 C C . ILE A 1 874 ? 1.515 -3.087 -18.721 1.00 94.12 874 ILE A C 1
ATOM 6792 O O . ILE A 1 874 ? 1.374 -2.082 -18.034 1.00 94.12 874 ILE A O 1
ATOM 6796 N N . SER A 1 875 ? 1.117 -3.116 -19.993 1.00 87.94 875 SER A N 1
ATOM 6797 C CA . SER A 1 875 ? 0.527 -1.949 -20.661 1.00 87.94 875 SER A CA 1
ATOM 6798 C C . SER A 1 875 ? -0.972 -2.136 -20.886 1.00 87.94 875 SER A C 1
ATOM 6800 O O . SER A 1 875 ? -1.382 -2.731 -21.878 1.00 87.94 875 SER A O 1
ATOM 6802 N N . PHE A 1 876 ? -1.807 -1.606 -19.987 1.00 87.31 876 PHE A N 1
ATOM 6803 C CA . PHE A 1 876 ? -3.266 -1.629 -20.166 1.00 87.31 876 PHE A CA 1
ATOM 6804 C C . PHE A 1 876 ? -3.699 -0.868 -21.426 1.00 87.31 876 PHE A C 1
ATOM 6806 O O . PHE A 1 876 ? -4.466 -1.409 -22.223 1.00 87.31 876 PHE A O 1
ATOM 6813 N N . THR A 1 877 ? -3.145 0.327 -21.668 1.00 77.06 877 THR A N 1
ATOM 6814 C CA . THR A 1 877 ? -3.447 1.129 -22.865 1.00 77.06 877 THR A CA 1
ATOM 6815 C C . THR A 1 877 ? -3.194 0.330 -24.142 1.00 77.06 877 THR A C 1
ATOM 6817 O O . THR A 1 877 ? -4.059 0.276 -25.007 1.00 77.06 877 THR A O 1
ATOM 6820 N N . ARG A 1 878 ? -2.072 -0.397 -24.250 1.00 81.81 878 ARG A N 1
ATOM 6821 C CA . ARG A 1 878 ? -1.774 -1.220 -25.436 1.00 81.81 878 ARG A CA 1
ATOM 6822 C C . ARG A 1 878 ? -2.856 -2.265 -25.740 1.00 81.81 878 ARG A C 1
ATOM 6824 O O . ARG A 1 878 ? -3.029 -2.617 -26.905 1.00 81.81 878 ARG A O 1
ATOM 6831 N N . TYR A 1 879 ? -3.540 -2.782 -24.721 1.00 85.75 879 TYR A N 1
ATOM 6832 C CA . TYR A 1 879 ? -4.476 -3.900 -24.865 1.00 85.75 879 TYR A CA 1
ATOM 6833 C C . TYR A 1 879 ? -5.948 -3.482 -24.933 1.00 85.75 879 TYR A C 1
ATOM 6835 O O . TYR A 1 879 ? -6.730 -4.160 -25.603 1.00 85.75 879 TYR A O 1
ATOM 6843 N N . PHE A 1 880 ? -6.319 -2.388 -24.268 1.00 86.81 880 PHE A N 1
ATOM 6844 C CA . PHE A 1 880 ? -7.709 -1.933 -24.161 1.00 86.81 880 PHE A CA 1
ATOM 6845 C C . PHE A 1 880 ? -7.993 -0.635 -24.923 1.00 86.81 880 PHE A C 1
ATOM 6847 O O . PHE A 1 880 ? -9.156 -0.338 -25.199 1.00 86.81 880 PHE A O 1
ATOM 6854 N N . TYR A 1 881 ? -6.968 0.121 -25.333 1.00 78.12 881 TYR A N 1
ATOM 6855 C CA . TYR A 1 881 ? -7.180 1.328 -26.127 1.00 78.12 881 TYR A CA 1
ATOM 6856 C C . TYR A 1 881 ? -7.744 0.977 -27.502 1.00 78.12 881 TYR A C 1
ATOM 6858 O O . TYR A 1 881 ? -7.090 0.349 -28.340 1.00 78.12 881 TYR A O 1
ATOM 6866 N N . LYS A 1 882 ? -8.963 1.445 -27.753 1.00 63.16 882 LYS A N 1
ATOM 6867 C CA . LYS A 1 882 ? -9.549 1.491 -29.086 1.00 63.16 882 LYS A CA 1
ATOM 6868 C C . LYS A 1 882 ? -9.419 2.923 -29.600 1.00 63.16 882 LYS A C 1
ATOM 6870 O O . LYS A 1 882 ? -9.985 3.820 -28.974 1.00 63.16 882 LYS A O 1
ATOM 6875 N N . PRO A 1 883 ? -8.721 3.160 -30.724 1.00 58.88 883 PRO A N 1
ATOM 6876 C CA . PRO A 1 883 ? -8.742 4.465 -31.366 1.00 58.88 883 PRO A CA 1
ATOM 6877 C C . PRO A 1 883 ? -10.199 4.827 -31.652 1.00 58.88 883 PRO A C 1
ATOM 6879 O O . PRO A 1 883 ? -10.884 4.074 -32.349 1.00 58.88 883 PRO A O 1
ATOM 6882 N N . GLN A 1 884 ? -10.695 5.936 -31.099 1.00 52.62 884 GLN A N 1
ATOM 6883 C CA . GLN A 1 884 ? -12.019 6.396 -31.492 1.00 52.62 884 GLN A CA 1
ATOM 6884 C C . GLN A 1 884 ? -11.947 6.835 -32.959 1.00 52.62 884 GLN A C 1
ATOM 6886 O O . GLN A 1 884 ? -11.092 7.658 -33.301 1.00 52.62 884 GLN A O 1
ATOM 6891 N N . PRO A 1 885 ? -12.789 6.279 -33.848 1.00 56.53 885 PRO A N 1
ATOM 6892 C CA . PRO A 1 885 ? -12.876 6.782 -35.205 1.00 56.53 885 PRO A CA 1
ATOM 6893 C C . PRO A 1 885 ? -13.283 8.253 -35.135 1.00 56.53 885 PRO A C 1
ATOM 6895 O O . PRO A 1 885 ? -14.222 8.613 -34.425 1.00 56.53 885 PRO A O 1
ATOM 6898 N N . LEU A 1 886 ? -12.546 9.107 -35.846 1.00 57.44 886 LEU A N 1
ATOM 6899 C CA . LEU A 1 886 ? -12.880 10.522 -35.946 1.00 57.44 886 LEU A CA 1
ATOM 6900 C C . LEU A 1 886 ? -14.327 10.639 -36.439 1.00 57.44 886 LEU A C 1
ATOM 6902 O O . LEU A 1 886 ? -14.684 10.042 -37.457 1.00 57.44 886 LEU A O 1
ATOM 6906 N N . ARG A 1 887 ? -15.151 11.388 -35.697 1.00 71.94 887 ARG A N 1
ATOM 6907 C CA . ARG A 1 887 ? -16.534 11.678 -36.090 1.00 71.94 887 ARG A CA 1
ATOM 6908 C C . ARG A 1 887 ? -16.544 12.284 -37.489 1.00 71.94 887 ARG A C 1
ATOM 6910 O O . ARG A 1 887 ? -15.664 13.076 -37.837 1.00 71.94 887 ARG A O 1
ATOM 6917 N N . SER A 1 888 ? -17.546 11.937 -38.287 1.00 79.12 888 SER A N 1
ATOM 6918 C CA . SER A 1 888 ? -17.682 12.552 -39.605 1.00 79.12 888 SER A CA 1
ATOM 6919 C C . SER A 1 888 ? -18.035 14.040 -39.470 1.00 79.12 888 SER A C 1
ATOM 6921 O O . SER A 1 888 ? -18.736 14.454 -38.545 1.00 79.12 888 SER A O 1
ATOM 6923 N N . LEU A 1 889 ? -17.581 14.861 -40.422 1.00 67.75 889 LEU A N 1
ATOM 6924 C CA . LEU A 1 889 ? -17.961 16.280 -40.509 1.00 67.75 889 LEU A CA 1
ATOM 6925 C C . LEU A 1 889 ? -19.488 16.474 -40.552 1.00 67.75 889 LEU A C 1
ATOM 6927 O O . LEU A 1 889 ? -19.993 17.481 -40.060 1.00 67.75 889 LEU A O 1
ATOM 6931 N N . GLU A 1 890 ? -20.222 15.513 -41.120 1.00 78.00 890 GLU A N 1
ATOM 6932 C CA . GLU A 1 890 ? -21.687 15.529 -41.184 1.00 78.00 890 GLU A CA 1
ATOM 6933 C C . GLU A 1 890 ? -22.334 15.353 -39.805 1.00 78.00 890 GLU A C 1
ATOM 6935 O O . GLU A 1 890 ? -23.241 16.112 -39.468 1.00 78.00 890 GLU A O 1
ATOM 6940 N N . GLU A 1 891 ? -21.841 14.426 -38.977 1.00 76.38 891 GLU A N 1
ATOM 6941 C CA . GLU A 1 891 ? -22.328 14.229 -37.603 1.00 76.38 891 GLU A CA 1
ATOM 6942 C C . GLU A 1 891 ? -22.009 15.423 -36.702 1.00 76.38 891 GLU A C 1
ATOM 6944 O O . GLU A 1 891 ? -22.856 15.844 -35.920 1.00 76.38 891 GLU A O 1
ATOM 6949 N N . ILE A 1 892 ? -20.807 15.999 -36.827 1.00 77.25 892 ILE A N 1
ATOM 6950 C CA . ILE A 1 892 ? -20.425 17.205 -36.073 1.00 77.25 892 ILE A CA 1
ATOM 6951 C C . ILE A 1 892 ? -21.355 18.368 -36.443 1.00 77.25 892 ILE A C 1
ATOM 6953 O O . ILE A 1 892 ? -21.833 19.093 -35.573 1.00 77.25 892 ILE A O 1
ATOM 6957 N N . ARG A 1 893 ? -21.652 18.534 -37.738 1.00 76.88 893 ARG A N 1
ATOM 6958 C CA . ARG A 1 893 ? -22.571 19.570 -38.220 1.00 76.88 893 ARG A CA 1
ATOM 6959 C C . ARG A 1 893 ? -24.001 19.352 -37.724 1.00 76.88 893 ARG A C 1
ATOM 6961 O O . ARG A 1 893 ? -24.663 20.327 -37.383 1.00 76.88 893 ARG A O 1
ATOM 6968 N N . ALA A 1 894 ? -24.477 18.108 -37.702 1.00 83.62 894 ALA A N 1
ATOM 6969 C CA . ALA A 1 894 ? -25.816 17.779 -37.221 1.00 83.62 894 ALA A CA 1
ATOM 6970 C C . ALA A 1 894 ? -25.991 18.115 -35.730 1.00 83.62 894 ALA A C 1
ATOM 6972 O O . ALA A 1 894 ? -26.999 18.719 -35.372 1.00 83.62 894 ALA A O 1
ATOM 6973 N N . ASP A 1 895 ? -24.993 17.812 -34.894 1.00 78.19 895 ASP A N 1
ATOM 6974 C CA . ASP A 1 895 ? -25.013 18.151 -33.464 1.00 78.19 895 ASP A CA 1
ATOM 6975 C C . ASP A 1 895 ? -24.957 19.661 -33.221 1.00 78.19 895 ASP A C 1
ATOM 6977 O O . ASP A 1 895 ? -25.697 20.168 -32.383 1.00 78.19 895 ASP A O 1
ATOM 6981 N N . ILE A 1 896 ? -24.116 20.395 -33.962 1.00 76.75 896 ILE A N 1
ATOM 6982 C CA . ILE A 1 896 ? -24.052 21.862 -33.851 1.00 76.75 896 ILE A CA 1
ATOM 6983 C C . ILE A 1 896 ? -25.414 22.475 -34.185 1.00 76.75 896 ILE A C 1
ATOM 6985 O O . ILE A 1 896 ? -25.901 23.313 -33.436 1.00 76.75 896 ILE A O 1
ATOM 6989 N N . LEU A 1 897 ? -26.057 22.016 -35.263 1.00 79.06 897 LEU A N 1
ATOM 6990 C CA . LEU A 1 897 ? -27.393 22.482 -35.645 1.00 79.06 897 LEU A CA 1
ATOM 6991 C C . LEU A 1 897 ? -28.467 22.082 -34.620 1.00 79.06 897 LEU A C 1
ATOM 6993 O O . LEU A 1 897 ? -29.425 22.825 -34.420 1.00 79.06 897 LEU A O 1
ATOM 6997 N N . ALA A 1 898 ? -28.332 20.921 -33.973 1.00 79.69 898 ALA A N 1
ATOM 6998 C CA . ALA A 1 898 ? -29.238 20.493 -32.909 1.00 79.69 898 ALA A CA 1
ATOM 6999 C C . ALA A 1 898 ? -29.083 21.361 -31.647 1.00 79.69 898 ALA A C 1
ATOM 7001 O O . ALA A 1 898 ? -30.088 21.795 -31.090 1.00 79.69 898 ALA A O 1
ATOM 7002 N N . LEU A 1 899 ? -27.845 21.677 -31.252 1.00 72.56 899 LEU A N 1
ATOM 7003 C CA . LEU A 1 899 ? -27.525 22.568 -30.130 1.00 72.56 899 LEU A CA 1
ATOM 7004 C C . LEU A 1 899 ? -27.926 24.023 -30.404 1.00 72.56 899 LEU A C 1
ATOM 7006 O O . LEU A 1 899 ? -28.453 24.683 -29.512 1.00 72.56 899 LEU A O 1
ATOM 7010 N N . GLU A 1 900 ? -27.727 24.528 -31.625 1.00 73.75 900 GLU A N 1
ATOM 7011 C CA . GLU A 1 900 ? -28.248 25.837 -32.054 1.00 73.75 900 GLU A CA 1
ATOM 7012 C C . GLU A 1 900 ? -29.775 25.887 -31.937 1.00 73.75 900 GLU A C 1
ATOM 7014 O O . GLU A 1 900 ? -30.328 26.872 -31.460 1.00 73.75 900 GLU A O 1
ATOM 7019 N N . LYS A 1 901 ? -30.464 24.795 -32.282 1.00 77.31 901 LYS A N 1
ATOM 7020 C CA . LYS A 1 901 ? -31.923 24.703 -32.170 1.00 77.31 901 LYS A CA 1
ATOM 7021 C C . LYS A 1 901 ? -32.425 24.551 -30.729 1.00 77.31 901 LYS A C 1
ATOM 7023 O O . LYS A 1 901 ? -33.518 25.013 -30.425 1.00 77.31 901 LYS A O 1
ATOM 7028 N N . GLU A 1 902 ? -31.659 23.906 -29.848 1.00 69.38 902 GLU A N 1
ATOM 7029 C CA . GLU A 1 902 ? -31.946 23.870 -28.403 1.00 69.38 902 GLU A CA 1
ATOM 7030 C C . GLU A 1 902 ? -31.659 25.212 -27.715 1.00 69.38 902 GLU A C 1
ATOM 7032 O O . GLU A 1 902 ? -32.253 25.508 -26.681 1.00 69.38 902 GLU A O 1
ATOM 7037 N N . THR A 1 903 ? -30.765 26.029 -28.279 1.00 63.03 903 THR A N 1
ATOM 7038 C CA . THR A 1 903 ? -30.425 27.359 -27.749 1.00 63.03 903 THR A CA 1
ATOM 7039 C C . THR A 1 903 ? -31.247 28.495 -28.361 1.00 63.03 903 THR A C 1
ATOM 7041 O O . THR A 1 903 ? -31.381 29.550 -27.733 1.00 63.03 903 THR A O 1
ATOM 7044 N N . GLU A 1 904 ? -31.874 28.281 -29.522 1.00 59.81 904 GLU A N 1
ATOM 7045 C CA . GLU A 1 904 ? -32.926 29.146 -30.061 1.00 59.81 904 GLU A CA 1
ATOM 7046 C C . GLU A 1 904 ? -34.130 29.184 -29.102 1.00 59.81 904 GLU A C 1
ATOM 7048 O O . GLU A 1 904 ? -34.796 28.181 -28.858 1.00 59.81 904 GLU A O 1
ATOM 7053 N N . GLY A 1 905 ? -34.410 30.367 -28.544 1.00 61.03 905 GLY A N 1
ATOM 7054 C CA . GLY A 1 905 ? -35.512 30.613 -27.603 1.00 61.03 905 GLY A CA 1
ATOM 7055 C C . GLY A 1 905 ? -35.097 30.743 -26.131 1.00 61.03 905 GLY A C 1
ATOM 7056 O O . GLY A 1 905 ? -35.794 31.410 -25.369 1.00 61.03 905 GLY A O 1
ATOM 7057 N N . LEU A 1 906 ? -33.924 30.232 -25.728 1.00 59.16 906 LEU A N 1
ATOM 7058 C CA . LEU A 1 906 ? -33.398 30.428 -24.362 1.00 59.16 906 LEU A CA 1
ATOM 7059 C C . LEU A 1 906 ? -33.028 31.897 -24.090 1.00 59.16 906 LEU A C 1
ATOM 7061 O O . LEU A 1 906 ? -33.181 32.388 -22.973 1.00 59.16 906 LEU A O 1
ATOM 7065 N N . LEU A 1 907 ? -32.583 32.629 -25.117 1.00 55.03 907 LEU A N 1
ATOM 7066 C CA . LEU A 1 907 ? -32.364 34.079 -25.032 1.00 55.03 907 LEU A CA 1
ATOM 7067 C C . LEU A 1 907 ? -33.682 34.859 -24.885 1.00 55.03 907 LEU A C 1
ATOM 7069 O O . LEU A 1 907 ? -33.712 35.844 -24.151 1.00 55.03 907 LEU A O 1
ATOM 7073 N N . ASP A 1 908 ? -34.772 34.404 -25.504 1.00 58.31 908 ASP A N 1
ATOM 7074 C CA . ASP A 1 908 ? -36.081 35.064 -25.405 1.00 58.31 908 ASP A CA 1
ATOM 7075 C C . ASP A 1 908 ? -36.730 34.847 -24.026 1.00 58.31 908 ASP A C 1
ATOM 7077 O O . ASP A 1 908 ? -37.329 35.773 -23.471 1.00 58.31 908 ASP A O 1
ATOM 7081 N N . GLU A 1 909 ? -36.530 33.672 -23.412 1.00 56.00 909 GLU A N 1
ATOM 7082 C CA . GLU A 1 909 ? -36.923 33.407 -22.017 1.00 56.00 909 GLU A CA 1
ATOM 7083 C C . GLU A 1 909 ? -36.132 34.250 -21.003 1.00 56.00 909 GLU A C 1
ATOM 7085 O O . GLU A 1 909 ? -36.696 34.705 -20.006 1.00 56.00 909 GLU A O 1
ATOM 7090 N N . ILE A 1 910 ? -34.842 34.504 -21.256 1.00 56.34 910 ILE A N 1
ATOM 7091 C CA . ILE A 1 910 ? -33.981 35.294 -20.359 1.00 56.34 910 ILE A CA 1
ATOM 7092 C C . ILE A 1 910 ? -34.244 36.804 -20.491 1.00 56.34 910 ILE A C 1
ATOM 7094 O O . ILE A 1 910 ? -34.118 37.536 -19.506 1.00 56.34 910 ILE A O 1
ATOM 7098 N N . ILE A 1 911 ? -34.611 37.293 -21.682 1.00 56.91 911 ILE A N 1
ATOM 7099 C CA . ILE A 1 911 ? -34.750 38.737 -21.958 1.00 56.91 911 ILE A CA 1
ATOM 7100 C C . ILE A 1 911 ? -36.176 39.259 -21.688 1.00 56.91 911 ILE A C 1
ATOM 7102 O O . ILE A 1 911 ? -36.380 40.472 -21.618 1.00 56.91 911 ILE A O 1
ATOM 7106 N N . GLY A 1 912 ? -37.159 38.387 -21.434 1.00 51.97 912 GLY A N 1
ATOM 7107 C CA . GLY A 1 912 ? -38.449 38.793 -20.868 1.00 51.97 912 GLY A CA 1
ATOM 7108 C C . GLY A 1 912 ? -39.182 39.863 -21.686 1.00 51.97 912 GLY A C 1
ATOM 7109 O O . GLY A 1 912 ? -39.727 40.809 -21.115 1.00 51.97 912 GLY A O 1
ATOM 7110 N N . GLN A 1 913 ? -39.201 39.740 -23.016 1.00 45.62 913 GLN A N 1
ATOM 7111 C CA . GLN A 1 913 ? -40.068 40.567 -23.853 1.00 45.62 913 GLN A CA 1
ATOM 7112 C C . GLN A 1 913 ? -41.382 39.845 -24.124 1.00 45.62 913 GLN A C 1
ATOM 7114 O O . GLN A 1 913 ? -41.483 38.916 -24.918 1.00 45.62 913 GLN A O 1
ATOM 7119 N N . THR A 1 914 ? -42.417 40.327 -23.444 1.00 49.09 914 THR A N 1
ATOM 7120 C CA . THR A 1 914 ? -43.808 40.145 -23.845 1.00 49.09 914 THR A CA 1
ATOM 7121 C C . THR A 1 914 ? -43.968 40.733 -25.244 1.00 49.09 914 THR A C 1
ATOM 7123 O O . THR A 1 914 ? -43.824 41.943 -25.415 1.00 49.09 914 THR A O 1
ATOM 7126 N N . VAL A 1 915 ? -44.290 39.908 -26.236 1.00 41.06 915 VAL A N 1
ATOM 7127 C CA . VAL A 1 915 ? -44.865 40.405 -27.487 1.00 41.06 915 VAL A CA 1
ATOM 7128 C C . VAL A 1 915 ? -46.347 40.062 -27.463 1.00 41.06 915 VAL A C 1
ATOM 7130 O O . VAL A 1 915 ? -46.739 38.898 -27.439 1.00 41.06 915 VAL A O 1
ATOM 7133 N N . ALA A 1 916 ? -47.141 41.123 -27.347 1.00 40.53 916 ALA A N 1
ATOM 7134 C CA . ALA A 1 916 ? -48.575 41.124 -27.548 1.00 40.53 916 ALA A CA 1
ATOM 7135 C C . ALA A 1 916 ? -48.901 41.120 -29.051 1.00 40.53 916 ALA A C 1
ATOM 7137 O O . ALA A 1 916 ? -48.170 41.736 -29.830 1.00 40.53 916 ALA A O 1
ATOM 7138 N N . ASP A 1 917 ? -50.045 40.495 -29.347 1.00 37.34 917 ASP A N 1
ATOM 7139 C CA . ASP A 1 917 ? -50.771 40.308 -30.618 1.00 37.34 917 ASP A CA 1
ATOM 7140 C C . ASP A 1 917 ? -50.207 39.326 -31.658 1.00 37.34 917 ASP A C 1
ATOM 7142 O O . ASP A 1 917 ? -49.187 39.616 -32.324 1.00 37.34 917 ASP A O 1
#

Secondary structure (DSSP, 8-state):
-HHHHHHHHHHTT---S-TT-HHHHHHHHHS-TTS-HHHHHHHS-HHHHHHHHHHTT-----SSHHHHHHHHHHTTS---S--PPPPP-S-TTSGGG-S-----HHHHHHHHTTS-HHHHHHHHHHTT---S-TT-HHHHHHHHHHS-HHHHHHHHHTS-HHHHHHHHHHTT-----S-HHHHHHHHTTTTS-SS--------------PPPPPP-----------PPPPPPPPPPPPPPP--------------PPPHHHHHHHHHHHHHHIIIIITTTS-GGGSHHHHHHHHHHHHHHHHHTTTHHHHHHHHHHHHHTT-S--HHHHHHHHTSS--B-SS--GGGGTT-S-HHHHHHHHHHHHHTB-HHHHHHHHHTTHHHHHHHHHHTTHHHHHHHHHT-TT---SSSPEEPTTS-EEE----HHHHHHHHHHHHHHHHHHH-SSTTTS---HHHHHHHHHHHHGGGTTTPPSEEEEEEETT-TTSHHHHHHHHHHHHHHHHTT--EEEEEEEEES-HHHHHHHHHHHHHHT-HHHHTTEEESTT--TTTS-S-TT--BSEEEE-PPSS---HHHHHHTTHHHH---TTTEEEETTEEEEE----TT--HHHHHHHHHHTB-SSSSS--EEEEEEETHHHH-S-TTSHHHHHHHHHHHTT-EEEEEEPPTT-SSS--S-EEEEEEESS--GGGTTEEEEEE-TT--EEEEEEETTEEEE--HHHHHHHHHHHHHT---SSEEEEEGGGGEEEEEEEE-B-BBTT--TTSB--HHHHHHHHHHSPB-TTSPBPEEEEPPTTPPPBGGGTBEEEEETTEEEEEEEPB-TTS-EEEEEETT-TTHHHHHIIIIITTT-TT-EE-GGG-EEEE---HHHHHPPPPPPPPHHHHHHHHHHHHHHHTTHHHHHHT-----

pLDDT: mean 81.39, std 20.62, range [23.14, 98.88]